Protein AF-0000000084446531 (afdb_homodimer)

Organism: NCBI:txid207340

Nearest PDB structures (foldseek):
  6nbo-assembly1_A  TM=9.753E-01  e=1.745E-54  Burkholderia multivorans ATCC 17616
  4cqd-assembly1_A  TM=9.271E-01  e=1.353E-39  Pseudomonas sp. ADP
  5akq-assembly1_B  TM=9.322E-01  e=4.421E-39  Pseudomonas sp. ADP
  4cqc-assembly1_B  TM=9.308E-01  e=4.976E-39  Pseudomonas sp. ADP
  2qt3-assembly1_A  TM=9.240E-01  e=7.532E-39  Pseudomonas sp. ADP

Radius of gyration: 27.32 Å; Cα contacts (8 Å, |Δi|>4): 2059; chains: 2; bounding box: 61×77×68 Å

InterPro domains:
  IPR011059 Metal-dependent hydrolase, composite domain superfamily [G3DSA:2.30.40.10] (5-392)
  IPR011059 Metal-dependent hydrolase, composite domain superfamily [SSF51338] (2-395)
  IPR013108 Amidohydrolase 3 [PF07969] (46-392)
  IPR032466 Metal-dependent hydrolase [SSF51556] (56-362)
  IPR052349 Metallo-dependent Hydrolases Superfamily Enzymes [PTHR32027] (8-394)

pLDDT: mean 97.22, std 3.96, range [55.78, 98.94]

Solvent-accessible surface area (backbone atoms only — not comparable to full-atom values): 38275 Å² total; per-residue (Å²): 129,61,24,51,26,33,38,33,29,23,7,60,76,49,49,71,59,19,19,39,37,25,48,68,11,16,21,64,37,73,42,43,27,86,90,49,66,64,86,58,89,93,47,54,77,44,82,40,83,57,14,24,31,39,47,27,27,22,38,48,32,30,33,42,39,57,27,37,57,90,69,64,90,74,80,52,79,46,56,92,50,71,68,37,28,43,54,42,38,62,52,42,40,62,77,66,61,54,45,15,34,61,23,22,42,46,46,50,47,48,19,35,17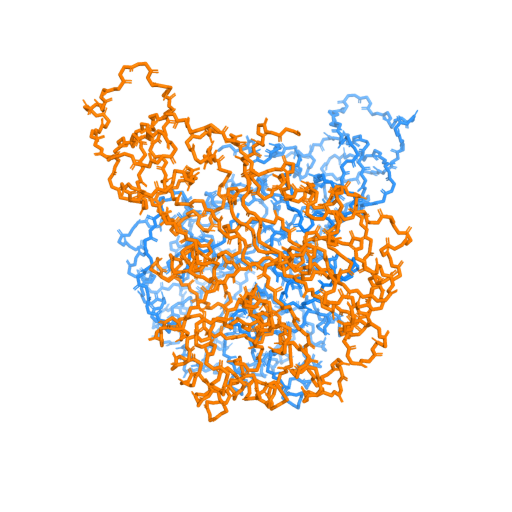,48,26,31,38,35,35,30,29,44,26,50,32,29,82,86,62,40,58,50,28,50,56,19,39,51,50,32,37,64,75,35,55,82,62,35,48,69,45,40,21,40,19,28,74,78,26,44,66,72,30,85,67,23,60,60,49,48,52,50,40,45,72,75,59,42,53,25,35,27,42,53,30,39,54,89,65,25,68,35,44,66,63,40,50,49,51,41,52,47,50,16,59,77,69,71,36,36,39,40,29,44,29,71,40,47,46,69,63,20,45,52,54,50,49,55,51,50,50,49,32,60,76,69,68,36,63,61,37,36,33,37,29,52,36,25,20,53,25,45,88,48,59,83,68,30,50,64,52,50,54,52,33,36,74,38,39,34,28,37,32,37,63,44,61,33,56,53,66,48,53,54,62,68,60,39,51,73,61,65,26,52,40,21,22,25,66,42,58,35,29,28,61,76,32,61,44,62,75,57,40,50,41,52,50,18,35,40,37,17,43,32,64,64,43,41,37,47,70,46,34,38,46,25,45,37,23,25,24,59,22,14,35,58,76,69,61,55,77,48,69,39,75,50,62,70,10,40,25,31,31,21,30,33,55,51,87,36,64,39,49,29,32,55,65,48,56,62,26,50,32,18,27,36,34,27,36,80,44,17,47,65,46,36,50,70,68,130,129,60,25,51,27,34,39,33,29,23,7,60,77,49,47,70,58,19,18,40,37,25,48,69,12,16,22,64,38,73,41,41,27,86,91,48,65,65,86,57,90,94,46,53,76,45,82,41,82,56,15,24,33,40,46,27,28,19,37,48,32,28,34,43,39,56,28,38,54,90,68,63,90,75,79,51,78,45,55,92,49,70,67,37,30,44,54,42,38,61,53,42,40,62,77,66,61,54,44,15,34,61,23,22,42,48,45,50,47,46,20,35,18,48,25,31,39,35,36,30,29,46,26,50,32,28,82,88,62,39,58,50,26,50,55,17,40,50,50,34,38,65,74,35,53,80,62,35,48,68,44,41,22,40,19,30,74,76,25,44,65,71,30,83,66,22,61,60,49,50,53,49,41,45,72,75,60,40,54,26,36,27,42,52,31,38,54,89,65,27,68,33,44,66,63,39,50,49,51,40,52,47,51,17,61,76,70,71,34,36,39,40,29,40,29,71,39,48,47,68,64,19,46,53,54,48,49,53,52,51,49,48,33,60,76,67,68,37,63,61,36,36,32,37,29,52,36,25,21,53,25,44,88,49,58,84,67,30,48,63,52,51,52,50,32,35,75,39,39,35,27,38,32,38,63,45,61,34,54,54,64,46,52,55,62,68,59,39,51,73,61,65,27,52,40,23,23,25,67,42,58,34,28,27,60,77,31,60,45,61,74,58,38,51,39,53,50,16,36,40,36,16,43,32,66,64,44,39,39,47,70,46,34,40,48,25,45,37,24,24,25,59,21,14,35,59,75,69,62,55,76,47,71,39,75,49,63,71,10,39,26,31,32,22,30,33,56,52,86,36,63,39,47,26,31,55,66,48,57,63,26,52,33,18,27,36,34,26,34,79,44,17,46,65,45,37,51,70,67,129

Sequence (800 aa):
MTHDLLLRNVRPMGGEATDVLVRDGRVAGWGGGPDAPLEAPGVPVEDGAGALLIPGFVEAHTHLDKSLWGMGWRRHQAGPRLIDKIETERRLKKEWDIDPARQSARQVVQSLRMGTTHIRTHVDVDDAVGLAGMEGVLATRAAYAGVMEIETVAFPQSGLMVRPGVAALMEEAMRMGADVVGGLDPCAIDRDPKGQLDVVFGLAERFGRPVDIHLHEPGQLGAFSLELIIERTQALGMKGRVTVSHAFCLGDPDPALVNPLLERIAALDIAIATTAPASRPVPAAATLRGLGIRLCAGSDGIRDTWGPYGNADMLERAMLIGLRNNFRRDEEVEMALDICTRGGAGVMRLEGYGIEPGCRADLVLVDGESLAEAVAARPPRRLVVKRGRVVARNGVSLRVMTHDLLLRNVRPMGGEATDVLVRDGRVAGWGGGPDAPLEAPGVPVEDGAGALLIPGFVEAHTHLDKSLWGMGWRRHQAGPRLIDKIETERRLKKEWDIDPARQSARQVVQSLRMGTTHIRTHVDVDDAVGLAGMEGVLATRAAYAGVMEIETVAFPQSGLMVRPGVAALMEEAMRMGADVVGGLDPCAIDRDPKGQLDVVFGLAERFGRPVDIHLHEPGQLGAFSLELIIERTQALGMKGRVTVSHAFCLGDPDPALVNPLLERIAALDIAIATTAPASRPVPAAATLRGLGIRLCAGSDGIRDTWGPYGNADMLERAMLIGLRNNFRRDEEVEMALDICTRGGAGVMRLEGYGIEPGCRADLVLVDGESLAEAVAARPPRRLVVKRGRVVARNGVSLRV

Foldseek 3Di:
DFAWEKEAQEAEQLHGTWIWTFDRQFTADTHDHPVGHDDDPPHHYDYLVNFYKWFFWEFQEAAQQFACQPVPADDADFDPDLLRLLVVSLVCCVVSVRQRQVSSLRLVQLLQQLRHAEYEHEFEDADSCQCRNLVNNVVSCVVCVQRHHYAYEDEHSQEDQVGPPRLVSQLVSVVVPHAEYEEEALCPRHVHLPVRVCSRVVSCVVSVHAYEYEQPDAAPSLLVSLVVVLVSLVVVVVQLRAEYEQSQNCLDPDCVSNVVSLLSCLVSLHAYEYQLDQPGGTHQLVVSVVSVRQYAYHNYYDCGNNDHHDRSNLLQSLVSSCVSNVPDDQVSSVSSSCNRAVSSCSSVVPPQTINHGPRRPFMWTHHDSRPSRCSVVVARTQFTDGSNHTQYHRSHGPPD/DFAWEKEAQEAEQLHGTWIWTFDRQFTADTHDHPVGHDDDPPHHYDYLVNFYKWFFFEFQEAAQQFACQPVPADDADFDPDLLRLLVVSLVCCVVSVRQLQVSSLRLVQLLQQLRHAEYEHEFEDADSCQCRNLVNNVVSCVVCVQRHHYAYEDEHSQEDQVGPPRLVSQLVSVVVPHAEYEEEALCPRHVHLPVRVCSRVVSCVVSVHAYEYEQPDAAPSLLVSLVVVLVSLVVVVVQQRAEYEQSQNCLDPDCVSNVVSLLSCLVSLHAYEYQLDQPGGTHQLVVSVVSVRQYAYHNYYDCGNNDHHDRSNLLQSLLSSCVSNVPDDQVSSVSSSCNRAVSSCSSVVPPQTINHGPRRPFMWTHHDSRPSRCSVVVARTQFTDGSNHTQYHRSHGPPD

Secondary structure (DSSP, 8-state):
----EEEEEEEETT-S-EEEEEETTEEEEEE-BTTBPPP-TTS-EEEEEEEEEEEPEEEEEE-GGG--TTS--------SSHHHHHHHHHHHHHHTT--HHHHHHHHHHHHHHTTEEEEEEEEE-BTTTBTHHHHHHHHHHHHTTTT-EEEEEEE-TT-STTSTTHHHHHHHHHHHT-SEEEEE-TTTTTS-HHHHHHHHHHHHHHHT--EEEEE---HHHHHHHHHHHHHHHHHTT-TT-EEEEE-GGGG-S-HHHHHHHHHHHHHTT-EEEE---TTS----HHHHHHTT--EEE--B-SSBTTBS---S-HHHHHHHHHHHTT--SHHHHHHHHHIIIIIHHHHHT-TT-SSSTTSB--EEEE-SSSHHHHHHH-PPEEEEEETTEEEEETTEES--/----EEEEEEEETT-S-EEEEEETTEEEEEE-BTTBPPP-TTS-EEEEEEEEEEEPEEEEEE-GGG--TTS--------SSHHHHHHHHHHHHHHTT--HHHHHHHHHHHHHHTTEEEEEEEEE-BTTTBTHHHHHHHHHHHHTTTT-EEEEEEE-TT-STTSTTHHHHHHHHHHHT-SEEEEE-TTTTTS-HHHHHHHHHHHHHHHT--EEEEE---HHHHHHHHHHHHHHHHHTT-TT-EEEEE-GGGG-S-HHHHHHHHHHHHHTT-EEEE---TTS----HHHHHHTT--EEE--B-SSBTTBS---S-HHHHHHHHHHHTT--SHHHHHHHHHIIIIIHHHHHT-TT-SSSTTSB--EEEE-SSSHHHHHHH-PPEEEEEETTEEEEETTEES--

Structure (mmCIF, N/CA/C/O backbone):
data_AF-0000000084446531-model_v1
#
loop_
_entity.id
_entity.type
_entity.pdbx_description
1 polymer 'Cytosine deaminase'
#
loop_
_atom_site.group_PDB
_atom_site.id
_atom_site.type_symbol
_atom_site.label_atom_id
_atom_site.label_alt_id
_atom_site.label_comp_id
_atom_site.label_asym_id
_atom_site.label_entity_id
_atom_site.label_seq_id
_atom_site.pdbx_PDB_ins_code
_atom_site.Cartn_x
_atom_site.Cartn_y
_atom_site.Cartn_z
_atom_site.occupancy
_atom_site.B_iso_or_equiv
_atom_site.auth_seq_id
_atom_site.auth_comp_id
_atom_site.auth_asym_id
_atom_site.auth_atom_id
_atom_site.pdbx_PDB_model_num
ATOM 1 N N . MET A 1 1 ? 3.455 -36.625 6.801 1 56.09 1 MET A N 1
ATOM 2 C CA . MET A 1 1 ? 2.613 -37.281 7.797 1 56.09 1 MET A CA 1
ATOM 3 C C . MET A 1 1 ? 1.415 -36.406 8.156 1 56.09 1 MET A C 1
ATOM 5 O O . MET A 1 1 ? 1.536 -35.188 8.25 1 56.09 1 MET A O 1
ATOM 9 N N . THR A 1 2 ? 0.224 -36.875 7.855 1 66.19 2 THR A N 1
ATOM 10 C CA . THR A 1 2 ? -1.039 -36.219 8.219 1 66.19 2 THR A CA 1
ATOM 11 C C . THR A 1 2 ? -1.206 -36.188 9.734 1 66.19 2 THR A C 1
ATOM 13 O O . THR A 1 2 ? -0.713 -37.062 10.445 1 66.19 2 THR A O 1
ATOM 16 N N . HIS A 1 3 ? -1.47 -34.969 10.234 1 88.5 3 HIS A N 1
ATOM 17 C CA . HIS A 1 3 ? -1.527 -34.75 11.672 1 88.5 3 HIS A CA 1
ATOM 18 C C . HIS A 1 3 ? -2.949 -34.406 12.117 1 88.5 3 HIS A C 1
ATOM 20 O O . HIS A 1 3 ? -3.781 -34 11.305 1 88.5 3 HIS A O 1
ATOM 26 N N . ASP A 1 4 ? -3.193 -34.781 13.312 1 96.69 4 ASP A N 1
ATOM 27 C CA . ASP A 1 4 ? -4.438 -34.375 13.969 1 96.69 4 ASP A CA 1
ATOM 28 C C . ASP A 1 4 ? -4.25 -33.094 14.781 1 96.69 4 ASP A C 1
ATOM 30 O O . ASP A 1 4 ? -3.174 -32.875 15.336 1 96.69 4 ASP A O 1
ATOM 34 N N . LEU A 1 5 ? -5.297 -32.281 14.789 1 97.94 5 LEU A N 1
ATOM 35 C CA . LEU A 1 5 ? -5.25 -31 15.5 1 97.94 5 LEU A CA 1
ATOM 36 C C . LEU A 1 5 ? -6.652 -30.516 15.844 1 97.94 5 LEU A C 1
ATOM 38 O O . LEU A 1 5 ? -7.566 -30.609 15.016 1 97.94 5 LEU A O 1
ATOM 42 N N . LEU A 1 6 ? -6.84 -30.141 17.047 1 97.69 6 LEU A N 1
ATOM 43 C CA . LEU A 1 6 ? -8.086 -29.5 17.438 1 97.69 6 LEU A CA 1
ATOM 44 C C . LEU A 1 6 ? -7.879 -28.016 17.672 1 97.69 6 LEU A C 1
ATOM 46 O O . LEU A 1 6 ? -7.102 -27.609 18.547 1 97.69 6 LEU A O 1
ATOM 50 N N . LEU A 1 7 ? -8.508 -27.156 16.859 1 97.88 7 LEU A N 1
ATOM 51 C CA . LEU A 1 7 ? -8.531 -25.703 17.047 1 97.88 7 LEU A CA 1
ATOM 52 C C . LEU A 1 7 ? -9.781 -25.281 17.812 1 97.88 7 LEU A C 1
ATOM 54 O O . LEU A 1 7 ? -10.898 -25.469 17.344 1 97.88 7 LEU A O 1
ATOM 58 N N . ARG A 1 8 ? -9.578 -24.656 18.953 1 97.19 8 ARG A N 1
ATOM 59 C CA . ARG A 1 8 ? -10.703 -24.234 19.781 1 97.19 8 ARG A CA 1
ATOM 60 C C . ARG A 1 8 ? -11.008 -22.75 19.594 1 97.19 8 ARG A C 1
ATOM 62 O O . ARG A 1 8 ? -10.094 -21.938 19.422 1 97.19 8 ARG A O 1
ATOM 69 N N . ASN A 1 9 ? -12.266 -22.469 19.672 1 97.25 9 ASN A N 1
ATOM 70 C CA . ASN A 1 9 ? -12.711 -21.078 19.734 1 97.25 9 ASN A CA 1
ATOM 71 C C . ASN A 1 9 ? -12.156 -20.266 18.578 1 97.25 9 ASN A C 1
ATOM 73 O O . ASN A 1 9 ? -11.5 -19.234 18.781 1 97.25 9 ASN A O 1
ATOM 77 N N . VAL A 1 10 ? -12.305 -20.734 17.375 1 98.12 10 VAL A N 1
ATOM 78 C CA . VAL A 1 10 ? -11.922 -20.031 16.156 1 98.12 10 VAL A CA 1
ATOM 79 C C . VAL A 1 10 ? -13.18 -19.641 15.375 1 98.12 10 VAL A C 1
ATOM 81 O O . VAL A 1 10 ? -14.258 -20.188 15.602 1 98.12 10 VAL A O 1
ATOM 84 N N . ARG A 1 11 ? -13.055 -18.641 14.539 1 98.5 11 ARG A N 1
ATOM 85 C CA . ARG A 1 11 ? -14.188 -18.125 13.766 1 98.5 11 ARG A CA 1
ATOM 86 C C . ARG A 1 11 ? -13.961 -18.328 12.266 1 98.5 11 ARG A C 1
ATOM 88 O O . ARG A 1 11 ? -13.383 -17.469 11.602 1 98.5 11 ARG A O 1
ATOM 95 N N . PRO A 1 12 ? -14.445 -19.469 11.719 1 98.31 12 PRO A N 1
ATOM 96 C CA . PRO A 1 12 ? -14.266 -19.734 10.289 1 98.31 12 PRO A CA 1
ATOM 97 C C . PRO A 1 12 ? -14.812 -18.609 9.406 1 98.31 12 PRO A C 1
ATOM 99 O O . PRO A 1 12 ? -16.016 -18.312 9.445 1 98.31 12 PRO A O 1
ATOM 102 N N . MET A 1 13 ? -13.938 -17.969 8.68 1 98.19 13 MET A N 1
ATOM 103 C CA . MET A 1 13 ? -14.25 -16.875 7.75 1 98.19 13 MET A CA 1
ATOM 104 C C . MET A 1 13 ? -15.047 -15.781 8.445 1 98.19 13 MET A C 1
ATOM 106 O O . MET A 1 13 ? -15.922 -15.164 7.836 1 98.19 13 MET A O 1
ATOM 110 N N . GLY A 1 14 ? -14.812 -15.609 9.695 1 97.5 14 GLY A N 1
ATOM 111 C CA . GLY A 1 14 ? -15.422 -14.523 10.445 1 97.5 14 GLY A CA 1
ATOM 112 C C . GLY A 1 14 ? -16.797 -14.867 10.984 1 97.5 14 GLY A C 1
ATOM 113 O O . GLY A 1 14 ? -17.516 -13.992 11.469 1 97.5 14 GLY A O 1
ATOM 114 N N . GLY A 1 15 ? -17.219 -16.094 10.852 1 96.62 15 GLY A N 1
ATOM 115 C CA . GLY A 1 15 ? -18.5 -16.547 11.391 1 96.62 15 GLY A CA 1
ATOM 116 C C . GLY A 1 15 ? -18.469 -16.734 12.898 1 96.62 15 GLY A C 1
ATOM 117 O O . GLY A 1 15 ? -17.625 -16.172 13.586 1 96.62 15 GLY A O 1
ATOM 118 N N . GLU A 1 16 ? -19.422 -17.469 13.422 1 96.06 16 GLU A N 1
ATOM 119 C CA . GLU A 1 16 ? -19.531 -17.719 14.852 1 96.06 16 GLU A CA 1
ATOM 120 C C . GLU A 1 16 ? -18.375 -18.562 15.367 1 96.06 16 GLU A C 1
ATOM 122 O O . GLU A 1 16 ? -17.859 -19.422 14.648 1 96.06 16 GLU A O 1
ATOM 127 N N . ALA A 1 17 ? -18.016 -18.297 16.594 1 97.31 17 ALA A N 1
ATOM 128 C CA . ALA A 1 17 ? -16.938 -19.062 17.234 1 97.31 17 ALA A CA 1
ATOM 129 C C . ALA A 1 17 ? -17.297 -20.547 17.312 1 97.31 17 ALA A C 1
ATOM 131 O O . ALA A 1 17 ? -18.438 -20.891 17.641 1 97.31 17 ALA A O 1
ATOM 132 N N . THR A 1 18 ? -16.375 -21.391 16.938 1 97.5 18 THR A N 1
ATOM 133 C CA . THR A 1 18 ? -16.547 -22.844 16.969 1 97.5 18 THR A CA 1
ATOM 134 C C . THR A 1 18 ? -15.203 -23.547 17.141 1 97.5 18 THR A C 1
ATOM 136 O O . THR A 1 18 ? -14.164 -22.906 17.234 1 97.5 18 THR A O 1
ATOM 139 N N . ASP A 1 19 ? -15.234 -24.797 17.344 1 97.88 19 ASP A N 1
ATOM 140 C CA . ASP A 1 19 ? -14.047 -25.641 17.297 1 97.88 19 ASP A CA 1
ATOM 141 C C . ASP A 1 19 ? -13.906 -26.328 15.945 1 97.88 19 ASP A C 1
ATOM 143 O O . ASP A 1 19 ? -14.914 -26.625 15.289 1 97.88 19 ASP A O 1
ATOM 147 N N . VAL A 1 20 ? -12.711 -26.5 15.508 1 98.12 20 VAL A N 1
ATOM 148 C CA . VAL A 1 20 ? -12.43 -27.188 14.25 1 98.12 20 VAL A CA 1
ATOM 149 C C . VAL A 1 20 ? -11.523 -28.375 14.5 1 98.12 20 VAL A C 1
ATOM 151 O O . VAL A 1 20 ? -10.414 -28.219 15.016 1 98.12 20 VAL A O 1
ATOM 154 N N . LEU A 1 21 ? -11.984 -29.562 14.117 1 97.88 21 LEU A N 1
ATOM 155 C CA . LEU A 1 21 ? -11.211 -30.797 14.266 1 97.88 21 LEU A CA 1
ATOM 156 C C . LEU A 1 21 ? -10.531 -31.172 12.945 1 97.88 21 LEU A C 1
ATOM 158 O O . LEU A 1 21 ? -11.18 -31.203 11.898 1 97.88 21 LEU A O 1
ATOM 162 N N . VAL A 1 22 ? -9.273 -31.344 12.984 1 98.25 22 VAL A N 1
ATOM 163 C CA . VAL A 1 22 ? -8.477 -31.828 11.867 1 98.25 22 VAL A CA 1
ATOM 164 C C . VAL A 1 22 ? -8.086 -33.281 12.117 1 98.25 22 VAL A C 1
ATOM 166 O O . VAL A 1 22 ? -7.598 -33.625 13.195 1 98.25 22 VAL A O 1
ATOM 169 N N . ARG A 1 23 ? -8.344 -34.156 11.156 1 97.44 23 ARG A N 1
ATOM 170 C CA . ARG A 1 23 ? -7.918 -35.531 11.172 1 97.44 23 ARG A CA 1
ATOM 171 C C . ARG A 1 23 ? -7.168 -35.906 9.898 1 97.44 23 ARG A C 1
ATOM 173 O O . ARG A 1 23 ? -7.641 -35.625 8.789 1 97.44 23 ARG A O 1
ATOM 180 N N . ASP A 1 24 ? -6.035 -36.531 10.094 1 96.81 24 ASP A N 1
ATOM 181 C CA . ASP A 1 24 ? -5.223 -37 8.977 1 96.81 24 ASP A CA 1
ATOM 182 C C . ASP A 1 24 ? -4.973 -35.875 7.973 1 96.81 24 ASP A C 1
ATOM 184 O O . ASP A 1 24 ? -5.156 -36.062 6.766 1 96.81 24 ASP A O 1
ATOM 188 N N . GLY A 1 25 ? -4.758 -34.688 8.484 1 97.19 25 GLY A N 1
ATOM 189 C CA . GLY A 1 25 ? -4.363 -33.562 7.664 1 97.19 25 GLY A CA 1
ATOM 190 C C . GLY A 1 25 ? -5.531 -32.875 6.961 1 97.19 25 GLY A C 1
ATOM 191 O O . GLY A 1 25 ? -5.336 -32.031 6.105 1 97.19 25 GLY A O 1
ATOM 192 N N . ARG A 1 26 ? -6.762 -33.281 7.297 1 98 26 ARG A N 1
ATOM 193 C CA . ARG A 1 26 ? -7.957 -32.719 6.676 1 98 26 ARG A CA 1
ATOM 194 C C . ARG A 1 26 ? -8.93 -32.188 7.73 1 98 26 ARG A C 1
ATOM 196 O O . ARG A 1 26 ? -8.953 -32.688 8.859 1 98 26 ARG A O 1
ATOM 203 N N . VAL A 1 27 ? -9.68 -31.188 7.336 1 98.25 27 VAL A N 1
ATOM 204 C CA . VAL A 1 27 ? -10.742 -30.719 8.219 1 98.25 27 VAL A CA 1
ATOM 205 C C . VAL A 1 27 ? -11.805 -31.797 8.367 1 98.25 27 VAL A C 1
ATOM 207 O O . VAL A 1 27 ? -12.492 -32.125 7.398 1 98.25 27 VAL A O 1
ATOM 210 N N . ALA A 1 28 ? -11.906 -32.281 9.523 1 97.56 28 ALA A N 1
ATOM 211 C CA . ALA A 1 28 ? -12.867 -33.344 9.773 1 97.56 28 ALA A CA 1
ATOM 212 C C . ALA A 1 28 ? -14.266 -32.781 10.016 1 97.56 28 ALA A C 1
ATOM 214 O O . ALA A 1 28 ? -15.266 -33.375 9.594 1 97.56 28 ALA A O 1
ATOM 215 N N . GLY A 1 29 ? -14.289 -31.641 10.781 1 96.19 29 GLY A N 1
ATOM 216 C CA . GLY A 1 29 ? -15.578 -31.016 11.062 1 96.19 29 GLY A CA 1
ATOM 217 C C . GLY A 1 29 ? -15.477 -29.844 12.016 1 96.19 29 GLY A C 1
ATOM 218 O O . GLY A 1 29 ? -14.422 -29.609 12.602 1 96.19 29 GLY A O 1
ATOM 219 N N . TRP A 1 30 ? -16.594 -29.125 12.023 1 94.94 30 TRP A N 1
ATOM 220 C CA . TRP A 1 30 ? -16.766 -28.031 12.961 1 94.94 30 TRP A CA 1
ATOM 221 C C . TRP A 1 30 ? -17.781 -28.375 14.047 1 94.94 30 TRP A C 1
ATOM 223 O O . TRP A 1 30 ? -18.719 -29.141 13.805 1 94.94 30 TRP A O 1
ATOM 233 N N . GLY A 1 31 ? -17.609 -27.891 15.125 1 93 31 GLY A N 1
ATOM 234 C CA . GLY A 1 31 ? -18.594 -28.078 16.172 1 93 31 GLY A CA 1
ATOM 235 C C . GLY A 1 31 ? -18.125 -27.609 17.531 1 93 31 GLY A C 1
ATOM 236 O O . GLY A 1 31 ? -16.938 -27.328 17.719 1 93 31 GLY A O 1
ATOM 237 N N . GLY A 1 32 ? -19.078 -27.578 18.297 1 85.38 32 GLY A N 1
ATOM 238 C CA . GLY A 1 32 ? -18.766 -27.094 19.625 1 85.38 32 GLY A CA 1
ATOM 239 C C . GLY A 1 32 ? -18.609 -25.594 19.703 1 85.38 32 GLY A C 1
ATOM 240 O O . GLY A 1 32 ? -18.719 -24.906 18.688 1 85.38 32 GLY A O 1
ATOM 241 N N . GLY A 1 33 ? -18.609 -25.031 20.875 1 82.38 33 GLY A N 1
ATOM 242 C CA . GLY A 1 33 ? -18.406 -23.609 21.125 1 82.38 33 GLY A CA 1
ATOM 243 C C . GLY A 1 33 ? -17.703 -23.328 22.438 1 82.38 33 GLY A C 1
ATOM 244 O O . GLY A 1 33 ? -17.297 -24.266 23.141 1 82.38 33 GLY A O 1
ATOM 245 N N . PRO A 1 34 ? -17.469 -22.094 22.672 1 78.06 34 PRO A N 1
ATOM 246 C CA . PRO A 1 34 ? -16.75 -21.703 23.891 1 78.06 34 PRO A CA 1
ATOM 247 C C . PRO A 1 34 ? -17.359 -22.312 25.156 1 78.06 34 PRO A C 1
ATOM 249 O O . PRO A 1 34 ? -16.625 -22.703 26.062 1 78.06 34 PRO A O 1
ATOM 252 N N . ASP A 1 35 ? -18.578 -22.562 25.156 1 83.06 35 ASP A N 1
ATOM 253 C CA . ASP A 1 35 ? -19.25 -23.047 26.359 1 83.06 35 ASP A CA 1
ATOM 254 C C . ASP A 1 35 ? -19.422 -24.562 26.312 1 83.06 35 ASP A C 1
ATOM 256 O O . ASP A 1 35 ? -19.719 -25.188 27.344 1 83.06 35 ASP A O 1
ATOM 260 N N . ALA A 1 36 ? -19.266 -25.219 25.125 1 87.31 36 ALA A N 1
ATOM 261 C CA . ALA A 1 36 ? -19.375 -26.656 24.938 1 87.31 36 ALA A CA 1
ATOM 262 C C . ALA A 1 36 ? -18.344 -27.156 23.938 1 87.31 36 ALA A C 1
ATOM 264 O O . ALA A 1 36 ? -18.672 -27.469 22.781 1 87.31 36 ALA A O 1
ATOM 265 N N . PRO A 1 37 ? -17.188 -27.219 24.422 1 86 37 PRO A N 1
ATOM 266 C CA . PRO A 1 37 ? -16.094 -27.562 23.5 1 86 37 PRO A CA 1
ATOM 267 C C . PRO A 1 37 ? -16.203 -28.984 22.969 1 86 37 PRO A C 1
ATOM 269 O O . PRO A 1 37 ? -16.703 -29.875 23.656 1 86 37 PRO A O 1
ATOM 272 N N . LEU A 1 38 ? -15.836 -29.109 21.672 1 90.5 38 LEU A N 1
ATOM 273 C CA . LEU A 1 38 ? -15.719 -30.422 21.062 1 90.5 38 LEU A CA 1
ATOM 274 C C . LEU A 1 38 ? -14.695 -31.281 21.812 1 90.5 38 LEU A C 1
ATOM 276 O O . LEU A 1 38 ? -13.648 -30.781 22.219 1 90.5 38 LEU A O 1
ATOM 280 N N . GLU A 1 39 ? -14.992 -32.5 22.031 1 89.44 39 GLU A N 1
ATOM 281 C CA . GLU A 1 39 ? -14.07 -33.438 22.688 1 89.44 39 GLU A CA 1
ATOM 282 C C . GLU A 1 39 ? -13.352 -34.312 21.672 1 89.44 39 GLU A C 1
ATOM 284 O O . GLU A 1 39 ? -13.984 -34.906 20.812 1 89.44 39 GLU A O 1
ATOM 289 N N . ALA A 1 40 ? -12.102 -34.281 21.703 1 90.69 40 ALA A N 1
ATOM 290 C CA . ALA A 1 40 ? -11.25 -35.156 20.891 1 90.69 40 ALA A CA 1
ATOM 291 C C . ALA A 1 40 ? -10.055 -35.625 21.703 1 90.69 40 ALA A C 1
ATOM 293 O O . ALA A 1 40 ? -8.938 -35.156 21.531 1 90.69 40 ALA A O 1
ATOM 294 N N . PRO A 1 41 ? -10.242 -36.719 22.469 1 92.62 41 PRO A N 1
ATOM 295 C CA . PRO A 1 41 ? -9.156 -37.188 23.344 1 92.62 41 PRO A CA 1
ATOM 296 C C . PRO A 1 41 ? -7.902 -37.562 22.578 1 92.62 41 PRO A C 1
ATOM 298 O O . PRO A 1 41 ? -7.992 -38.219 21.516 1 92.62 41 PRO A O 1
ATOM 301 N N . GLY A 1 42 ? -6.797 -37.188 23.047 1 93.62 42 GLY A N 1
ATOM 302 C CA . GLY A 1 42 ? -5.512 -37.562 22.484 1 93.62 42 GLY A CA 1
ATOM 303 C C . GLY A 1 42 ? -5.074 -36.656 21.344 1 93.62 42 GLY A C 1
ATOM 304 O O . GLY A 1 42 ? -3.947 -36.75 20.859 1 93.62 42 GLY A O 1
ATOM 305 N N . VAL A 1 43 ? -5.965 -35.781 20.922 1 95.62 43 VAL A N 1
ATOM 306 C CA . VAL A 1 43 ? -5.641 -34.875 19.828 1 95.62 43 VAL A CA 1
ATOM 307 C C . VAL A 1 43 ? -5.031 -33.594 20.391 1 95.62 43 VAL A C 1
ATOM 309 O O . VAL A 1 43 ? -5.559 -33 21.344 1 95.62 43 VAL A O 1
ATOM 312 N N . PRO A 1 44 ? -3.74 -33.125 19.859 1 96.38 44 PRO A N 1
ATOM 313 C CA . PRO A 1 44 ? -3.197 -31.828 20.266 1 96.38 44 PRO A CA 1
ATOM 314 C C . PRO A 1 44 ? -4.199 -30.688 20.109 1 96.38 44 PRO A C 1
ATOM 316 O O . PRO A 1 44 ? -4.957 -30.656 19.141 1 96.38 44 PRO A O 1
ATOM 319 N N . VAL A 1 45 ? -4.184 -29.75 21.141 1 96.06 45 VAL A N 1
ATOM 320 C CA . VAL A 1 45 ? -5.184 -28.688 21.156 1 96.06 45 VAL A CA 1
ATOM 321 C C . VAL A 1 45 ? -4.492 -27.328 21.062 1 96.06 45 VAL A C 1
ATOM 323 O O . VAL A 1 45 ? -3.463 -27.109 21.703 1 96.06 45 VAL A O 1
ATOM 326 N N . GLU A 1 46 ? -4.984 -26.5 20.172 1 96.5 46 GLU A N 1
ATOM 327 C CA . GLU A 1 46 ? -4.609 -25.094 20.078 1 96.5 46 GLU A CA 1
ATOM 328 C C . GLU A 1 46 ? -5.797 -24.172 20.391 1 96.5 46 GLU A C 1
ATOM 330 O O . GLU A 1 46 ? -6.891 -24.375 19.859 1 96.5 46 GLU A O 1
ATOM 335 N N . ASP A 1 47 ? -5.602 -23.219 21.281 1 95.94 47 ASP A N 1
ATOM 336 C CA . ASP A 1 47 ? -6.633 -22.234 21.578 1 95.94 47 ASP A CA 1
ATOM 337 C C . ASP A 1 47 ? -6.566 -21.047 20.609 1 95.94 47 ASP A C 1
ATOM 339 O O . ASP A 1 47 ? -5.59 -20.297 20.594 1 95.94 47 ASP A O 1
ATOM 343 N N . GLY A 1 48 ? -7.633 -20.922 19.844 1 96.69 48 GLY A N 1
ATOM 344 C CA . GLY A 1 48 ? -7.676 -19.859 18.844 1 96.69 48 GLY A CA 1
ATOM 345 C C . GLY A 1 48 ? -8.023 -18.5 19.438 1 96.69 48 GLY A C 1
ATOM 346 O O . GLY A 1 48 ? -7.797 -17.469 18.812 1 96.69 48 GLY A O 1
ATOM 347 N N . ALA A 1 49 ? -8.617 -18.516 20.625 1 96.44 49 ALA A N 1
ATOM 348 C CA . ALA A 1 49 ? -8.945 -17.297 21.359 1 96.44 49 ALA A CA 1
ATOM 349 C C . ALA A 1 49 ? -9.828 -16.375 20.516 1 96.44 49 ALA A C 1
ATOM 351 O O . ALA A 1 49 ? -9.641 -15.156 20.516 1 96.44 49 ALA A O 1
ATOM 352 N N . GLY A 1 50 ? -10.688 -16.953 19.75 1 97.31 50 GLY A N 1
ATOM 353 C CA . GLY A 1 50 ? -11.648 -16.172 18.984 1 97.31 50 GLY A CA 1
ATOM 354 C C . GLY A 1 50 ? -11.094 -15.648 17.672 1 97.31 50 GLY A C 1
ATOM 355 O O . GLY A 1 50 ? -11.688 -14.773 17.047 1 97.31 50 GLY A O 1
ATOM 356 N N . ALA A 1 51 ? -9.977 -16.141 17.188 1 98.5 51 ALA A N 1
ATOM 357 C CA . ALA A 1 51 ? -9.336 -15.656 15.969 1 98.5 51 ALA A CA 1
ATOM 358 C C . ALA A 1 51 ? -10.133 -16.062 14.734 1 98.5 51 ALA A C 1
ATOM 360 O O . ALA A 1 51 ? -10.898 -17.031 14.781 1 98.5 51 ALA A O 1
ATOM 361 N N . LEU A 1 52 ? -9.977 -15.242 13.703 1 98.81 52 LEU A N 1
ATOM 362 C CA . LEU A 1 52 ? -10.469 -15.633 12.391 1 98.81 52 LEU A CA 1
ATOM 363 C C . LEU A 1 52 ? -9.727 -16.859 11.867 1 98.81 52 LEU A C 1
ATOM 365 O O . LEU A 1 52 ? -8.508 -16.953 12.023 1 98.81 52 LEU A O 1
ATOM 369 N N . LEU A 1 53 ? -10.445 -17.812 11.344 1 98.81 53 LEU A N 1
ATOM 370 C CA . LEU A 1 53 ? -9.859 -18.938 10.633 1 98.81 53 LEU A CA 1
ATOM 371 C C . LEU A 1 53 ? -10.055 -18.812 9.125 1 98.81 53 LEU A C 1
ATOM 373 O O . LEU A 1 53 ? -11.195 -18.75 8.648 1 98.81 53 LEU A O 1
ATOM 377 N N . ILE A 1 54 ? -9 -18.688 8.414 1 98.81 54 ILE A N 1
ATOM 378 C CA . ILE A 1 54 ? -8.977 -18.469 6.969 1 98.81 54 ILE A CA 1
ATOM 379 C C . ILE A 1 54 ? -8.102 -19.547 6.309 1 98.81 54 ILE A C 1
ATOM 381 O O . ILE A 1 54 ? -7.191 -20.078 6.934 1 98.81 54 ILE A O 1
ATOM 385 N N . PRO A 1 55 ? -8.523 -20.047 5.105 1 98.81 55 PRO A N 1
ATOM 386 C CA . PRO A 1 55 ? -7.594 -20.953 4.43 1 98.81 55 PRO A CA 1
ATOM 387 C C . PRO A 1 55 ? -6.223 -20.328 4.191 1 98.81 55 PRO A C 1
ATOM 389 O O . PRO A 1 55 ? -6.098 -19.109 4.129 1 98.81 55 PRO A O 1
ATOM 392 N N . GLY A 1 56 ? -5.18 -21.203 4.148 1 98.88 56 GLY A N 1
ATOM 393 C CA . GLY A 1 56 ? -3.85 -20.672 3.863 1 98.88 56 GLY A CA 1
ATOM 394 C C . GLY A 1 56 ? -3.807 -19.781 2.641 1 98.88 56 GLY A C 1
ATOM 395 O O . GLY A 1 56 ? -4.48 -20.047 1.644 1 98.88 56 GLY A O 1
ATOM 396 N N . PHE A 1 57 ? -3.039 -18.688 2.701 1 98.94 57 PHE A N 1
ATOM 397 C CA . PHE A 1 57 ? -2.941 -17.766 1.572 1 98.94 57 PHE A CA 1
ATOM 398 C C . PHE A 1 57 ? -2.234 -18.438 0.396 1 98.94 57 PHE A C 1
ATOM 400 O O . PHE A 1 57 ? -1.45 -19.375 0.582 1 98.94 57 PHE A O 1
ATOM 407 N N . VAL A 1 58 ? -2.559 -17.984 -0.776 1 98.94 58 VAL A N 1
ATOM 408 C CA . VAL A 1 58 ? -1.938 -18.484 -1.995 1 98.94 58 VAL A CA 1
ATOM 409 C C . VAL A 1 58 ? -1.182 -17.359 -2.697 1 98.94 58 VAL A C 1
ATOM 411 O O . VAL A 1 58 ? -1.784 -16.375 -3.129 1 98.94 58 VAL A O 1
ATOM 414 N N . GLU A 1 59 ? 0.133 -17.469 -2.713 1 98.88 59 GLU A N 1
ATOM 415 C CA . GLU A 1 59 ? 0.986 -16.625 -3.533 1 98.88 59 GLU A CA 1
ATOM 416 C C . GLU A 1 59 ? 1.078 -17.141 -4.965 1 98.88 59 GLU A C 1
ATOM 418 O O . GLU A 1 59 ? 2.006 -17.891 -5.301 1 98.88 59 GLU A O 1
ATOM 423 N N . ALA A 1 60 ? 0.211 -16.578 -5.836 1 98.94 60 ALA A N 1
ATOM 424 C CA . ALA A 1 60 ? 0.009 -17.234 -7.129 1 98.94 60 ALA A CA 1
ATOM 425 C C . ALA A 1 60 ? 0.905 -16.625 -8.195 1 98.94 60 ALA A C 1
ATOM 427 O O . ALA A 1 60 ? 0.844 -17.016 -9.367 1 98.94 60 ALA A O 1
ATOM 428 N N . HIS A 1 61 ? 1.721 -15.664 -7.84 1 98.88 61 HIS A N 1
ATOM 429 C CA . HIS A 1 61 ? 2.615 -15.016 -8.789 1 98.88 61 HIS A CA 1
ATOM 430 C C . HIS A 1 61 ? 3.811 -14.391 -8.078 1 98.88 61 HIS A C 1
ATOM 432 O O . HIS A 1 61 ? 3.721 -13.266 -7.578 1 98.88 61 HIS A O 1
ATOM 438 N N . THR A 1 62 ? 4.914 -15.062 -8.047 1 98.81 62 THR A N 1
ATOM 439 C CA . THR A 1 62 ? 6.141 -14.523 -7.473 1 98.81 62 THR A CA 1
ATOM 440 C C . THR A 1 62 ? 7.367 -15.086 -8.188 1 98.81 62 THR A C 1
ATOM 442 O O . THR A 1 62 ? 7.238 -15.875 -9.117 1 98.81 62 THR A O 1
ATOM 445 N N . HIS A 1 63 ? 8.531 -14.625 -7.898 1 98.81 63 HIS A N 1
ATOM 446 C CA . HIS A 1 63 ? 9.812 -15.055 -8.453 1 98.81 63 HIS A CA 1
ATOM 447 C C . HIS A 1 63 ? 10.781 -15.461 -7.348 1 98.81 63 HIS A C 1
ATOM 449 O O . HIS A 1 63 ? 11.562 -14.633 -6.875 1 98.81 63 HIS A O 1
ATOM 455 N N . LEU A 1 64 ? 10.812 -16.703 -6.992 1 98.69 64 LEU A N 1
ATOM 456 C CA . LEU A 1 64 ? 11.547 -17.188 -5.836 1 98.69 64 LEU A CA 1
ATOM 457 C C . LEU A 1 64 ? 13.055 -17.156 -6.098 1 98.69 64 LEU A C 1
ATOM 459 O O . LEU A 1 64 ? 13.852 -17.047 -5.164 1 98.69 64 LEU A O 1
ATOM 463 N N . ASP A 1 65 ? 13.43 -17.234 -7.395 1 98.25 65 ASP A N 1
ATOM 464 C CA . ASP A 1 65 ? 14.828 -17.469 -7.727 1 98.25 65 ASP A CA 1
ATOM 465 C C . ASP A 1 65 ? 15.609 -16.156 -7.797 1 98.25 65 ASP A C 1
ATOM 467 O O . ASP A 1 65 ? 16.828 -16.156 -7.965 1 98.25 65 ASP A O 1
ATOM 471 N N . LYS A 1 66 ? 14.914 -15.031 -7.574 1 96 66 LYS A N 1
ATOM 472 C CA . LYS A 1 66 ? 15.672 -13.805 -7.812 1 96 66 LYS A CA 1
ATOM 473 C C . LYS A 1 66 ? 15.414 -12.773 -6.715 1 96 66 LYS A C 1
ATOM 475 O O . LYS A 1 66 ? 15.734 -11.594 -6.875 1 96 66 LYS A O 1
ATOM 480 N N . SER A 1 67 ? 14.812 -13.172 -5.625 1 97.62 67 SER A N 1
ATOM 481 C CA . SER A 1 67 ? 14.641 -12.312 -4.461 1 97.62 67 SER A CA 1
ATOM 482 C C . SER A 1 67 ? 15.977 -12 -3.799 1 97.62 67 SER A C 1
ATOM 484 O O . SER A 1 67 ? 16.906 -12.812 -3.861 1 97.62 67 SER A O 1
ATOM 486 N N . LEU A 1 68 ? 16.094 -10.898 -3.162 1 98.19 68 LEU A N 1
ATOM 487 C CA . LEU A 1 68 ? 17.281 -10.531 -2.387 1 98.19 68 LEU A CA 1
ATOM 488 C C . LEU A 1 68 ? 17.031 -10.719 -0.895 1 98.19 68 LEU A C 1
ATOM 490 O O . LEU A 1 68 ? 17.797 -10.234 -0.066 1 98.19 68 LEU A O 1
ATOM 494 N N . TRP A 1 69 ? 15.945 -11.367 -0.565 1 97.69 69 TRP A N 1
ATOM 495 C CA . TRP A 1 69 ? 15.57 -11.555 0.833 1 97.69 69 TRP A CA 1
ATOM 496 C C . TRP A 1 69 ? 16.703 -12.211 1.618 1 97.69 69 TRP A C 1
ATOM 498 O O . TRP A 1 69 ? 17.203 -13.266 1.225 1 97.69 69 TRP A O 1
ATOM 508 N N . GLY A 1 70 ? 17.172 -11.586 2.68 1 97 70 GLY A N 1
ATOM 509 C CA . GLY A 1 70 ? 18.219 -12.125 3.531 1 97 70 GLY A CA 1
ATOM 510 C C . GLY A 1 70 ? 19.609 -11.758 3.068 1 97 70 GLY A C 1
ATOM 511 O O . GLY A 1 70 ? 20.609 -12.156 3.686 1 97 70 GLY A O 1
ATOM 512 N N . MET A 1 71 ? 19.781 -10.969 2 1 97.81 71 MET A N 1
ATOM 513 C CA . MET A 1 71 ? 21.094 -10.648 1.455 1 97.81 71 MET A CA 1
ATOM 514 C C . MET A 1 71 ? 21.531 -9.25 1.867 1 97.81 71 MET A C 1
ATOM 516 O O . MET A 1 71 ? 22.5 -8.711 1.33 1 97.81 71 MET A O 1
ATOM 520 N N . GLY A 1 72 ? 20.875 -8.688 2.877 1 97.12 72 GLY A N 1
ATOM 521 C CA . GLY A 1 72 ? 21.125 -7.285 3.166 1 97.12 72 GLY A CA 1
ATOM 522 C C . GLY A 1 72 ? 20.5 -6.348 2.148 1 97.12 72 GLY A C 1
ATOM 523 O O . GLY A 1 72 ? 19.953 -6.797 1.132 1 97.12 72 GLY A O 1
ATOM 524 N N . TRP A 1 73 ? 20.484 -5.074 2.449 1 97.31 73 TRP A N 1
ATOM 525 C CA . TRP A 1 73 ? 19.891 -4.094 1.535 1 97.31 73 TRP A CA 1
ATOM 526 C C . TRP A 1 73 ? 20.828 -3.816 0.366 1 97.31 73 TRP A C 1
ATOM 528 O O . TRP A 1 73 ? 22.031 -3.615 0.56 1 97.31 73 TRP A O 1
ATOM 538 N N . ARG A 1 74 ? 20.281 -3.871 -0.822 1 96.88 74 ARG A N 1
ATOM 539 C CA . ARG A 1 74 ? 21.031 -3.607 -2.051 1 96.88 74 ARG A CA 1
ATOM 540 C C . ARG A 1 74 ? 20.375 -2.48 -2.85 1 96.88 74 ARG A C 1
ATOM 542 O O . ARG A 1 74 ? 19.172 -2.496 -3.088 1 96.88 74 ARG A O 1
ATOM 549 N N . ARG A 1 75 ? 21.219 -1.589 -3.291 1 96.38 75 ARG A N 1
ATOM 550 C CA . ARG A 1 75 ? 20.703 -0.426 -4.012 1 96.38 75 ARG A CA 1
ATOM 551 C C . ARG A 1 75 ? 20.234 -0.81 -5.41 1 96.38 75 ARG A C 1
ATOM 553 O O . ARG A 1 75 ? 20.859 -1.637 -6.074 1 96.38 75 ARG A O 1
ATOM 560 N N . HIS A 1 76 ? 19.172 -0.213 -5.805 1 97.44 76 HIS A N 1
ATOM 561 C CA . HIS A 1 76 ? 18.656 -0.402 -7.156 1 97.44 76 HIS A CA 1
ATOM 562 C C . HIS A 1 76 ? 19.625 0.16 -8.195 1 97.44 76 HIS A C 1
ATOM 564 O O . HIS A 1 76 ? 20.125 1.28 -8.047 1 97.44 76 HIS A O 1
ATOM 570 N N . GLN A 1 77 ? 19.844 -0.591 -9.273 1 97.69 77 GLN A N 1
ATOM 571 C CA . GLN A 1 77 ? 20.844 -0.164 -10.242 1 97.69 77 GLN A CA 1
ATOM 572 C C . GLN A 1 77 ? 20.25 -0.072 -11.641 1 97.69 77 GLN A C 1
ATOM 574 O O . GLN A 1 77 ? 20.891 0.456 -12.555 1 97.69 77 GLN A O 1
ATOM 579 N N . ALA A 1 78 ? 18.984 -0.508 -11.844 1 96.5 78 ALA A N 1
ATOM 580 C CA . ALA A 1 78 ? 18.422 -0.647 -13.188 1 96.5 78 ALA A CA 1
ATOM 581 C C . ALA A 1 78 ? 17.797 0.659 -13.656 1 96.5 78 ALA A C 1
ATOM 583 O O . ALA A 1 78 ? 17.344 1.463 -12.844 1 96.5 78 ALA A O 1
ATOM 584 N N . GLY A 1 79 ? 17.812 0.863 -14.992 1 94.06 79 GLY A N 1
ATOM 585 C CA . GLY A 1 79 ? 17.047 1.938 -15.602 1 94.06 79 GLY A CA 1
ATOM 586 C C . GLY A 1 79 ? 15.547 1.688 -15.594 1 94.06 79 GLY A C 1
ATOM 587 O O . GLY A 1 79 ? 15.086 0.646 -15.117 1 94.06 79 GLY A O 1
ATOM 588 N N . PRO A 1 80 ? 14.758 2.592 -16.109 1 91.19 80 PRO A N 1
ATOM 589 C CA . PRO A 1 80 ? 13.297 2.539 -15.977 1 91.19 80 PRO A CA 1
ATOM 590 C C . PRO A 1 80 ? 12.648 1.562 -16.953 1 91.19 80 PRO A C 1
ATOM 592 O O . PRO A 1 80 ? 11.547 1.071 -16.703 1 91.19 80 PRO A O 1
ATOM 595 N N . ARG A 1 81 ? 13.375 1.309 -18.125 1 93.06 81 ARG A N 1
ATOM 596 C CA . ARG A 1 81 ? 12.773 0.427 -19.125 1 93.06 81 ARG A CA 1
ATOM 597 C C . ARG A 1 81 ? 12.883 -1.033 -18.688 1 93.06 81 ARG A C 1
ATOM 599 O O . ARG A 1 81 ? 13.812 -1.413 -17.984 1 93.06 81 ARG A O 1
ATOM 606 N N . LEU A 1 82 ? 11.828 -1.898 -19.125 1 93.5 82 LEU A N 1
ATOM 607 C CA . LEU A 1 82 ? 11.828 -3.318 -18.781 1 93.5 82 LEU A CA 1
ATOM 608 C C . LEU A 1 82 ? 13.141 -3.979 -19.188 1 93.5 82 LEU A C 1
ATOM 610 O O . LEU A 1 82 ? 13.711 -4.754 -18.422 1 93.5 82 LEU A O 1
ATOM 614 N N . ILE A 1 83 ? 13.625 -3.676 -20.359 1 93.69 83 ILE A N 1
ATOM 615 C CA . ILE A 1 83 ? 14.844 -4.285 -20.859 1 93.69 83 ILE A CA 1
ATOM 616 C C . ILE A 1 83 ? 16.031 -3.881 -19.984 1 93.69 83 ILE A C 1
ATOM 618 O O . ILE A 1 83 ? 16.953 -4.668 -19.781 1 93.69 83 ILE A O 1
ATOM 622 N N . ASP A 1 84 ? 16.031 -2.648 -19.406 1 95.94 84 ASP A N 1
ATOM 623 C CA . ASP A 1 84 ? 17.062 -2.215 -18.484 1 95.94 84 ASP A CA 1
ATOM 624 C C . ASP A 1 84 ? 17.062 -3.082 -17.219 1 95.94 84 ASP A C 1
ATOM 626 O O . ASP A 1 84 ? 18.125 -3.471 -16.734 1 95.94 84 ASP A O 1
ATOM 630 N N . LYS A 1 85 ? 15.898 -3.402 -16.719 1 96.88 85 LYS A N 1
ATOM 631 C CA . LYS A 1 85 ? 15.758 -4.234 -15.523 1 96.88 85 LYS A CA 1
ATOM 632 C C . LYS A 1 85 ? 16.219 -5.664 -15.797 1 96.88 85 LYS A C 1
ATOM 634 O O . LYS A 1 85 ? 16.922 -6.262 -14.969 1 96.88 85 LYS A O 1
ATOM 639 N N . ILE A 1 86 ? 15.891 -6.164 -16.938 1 96.81 86 ILE A N 1
ATOM 640 C CA . ILE A 1 86 ? 16.266 -7.52 -17.312 1 96.81 86 ILE A CA 1
ATOM 641 C C . ILE A 1 86 ? 17.781 -7.633 -17.422 1 96.81 86 ILE A C 1
ATOM 643 O O . ILE A 1 86 ? 18.391 -8.516 -16.797 1 96.81 86 ILE A O 1
ATOM 647 N N . GLU A 1 87 ? 18.391 -6.707 -18.125 1 96.81 87 GLU A N 1
ATOM 648 C CA . GLU A 1 87 ? 19.828 -6.773 -18.344 1 96.81 87 GLU A CA 1
ATOM 649 C C . GLU A 1 87 ? 20.594 -6.547 -17.047 1 96.81 87 GLU A C 1
ATOM 651 O O . GLU A 1 87 ? 21.609 -7.195 -16.797 1 96.81 87 GLU A O 1
ATOM 656 N N . THR A 1 88 ? 20.125 -5.633 -16.281 1 97.69 88 THR A N 1
ATOM 657 C CA . THR A 1 88 ? 20.766 -5.383 -14.992 1 97.69 88 THR A CA 1
ATOM 658 C C . THR A 1 88 ? 20.656 -6.605 -14.086 1 97.69 88 THR A C 1
ATOM 660 O O . THR A 1 88 ? 21.609 -6.969 -13.398 1 97.69 88 THR A O 1
ATOM 663 N N . GLU A 1 89 ? 19.5 -7.234 -14.078 1 97.5 89 GLU A N 1
ATOM 664 C CA . GLU A 1 89 ? 19.297 -8.438 -13.281 1 97.5 89 GLU A CA 1
ATOM 665 C C . GLU A 1 89 ? 20.25 -9.555 -13.703 1 97.5 89 GLU A C 1
ATOM 667 O O . GLU A 1 89 ? 20.812 -10.242 -12.859 1 97.5 89 GLU A O 1
ATOM 672 N N . ARG A 1 90 ? 20.391 -9.734 -15.016 1 96.44 90 ARG A N 1
ATOM 673 C CA . ARG A 1 90 ? 21.297 -10.742 -15.539 1 96.44 90 ARG A CA 1
ATOM 674 C C . ARG A 1 90 ? 22.703 -10.547 -15.008 1 96.44 90 ARG A C 1
ATOM 676 O O . ARG A 1 90 ? 23.359 -11.508 -14.594 1 96.44 90 ARG A O 1
ATOM 683 N N . ARG A 1 91 ? 23.141 -9.312 -14.992 1 97.25 91 ARG A N 1
ATOM 684 C CA . ARG A 1 91 ? 24.469 -8.984 -14.492 1 97.25 91 ARG A CA 1
ATOM 685 C C . ARG A 1 91 ? 24.562 -9.195 -12.984 1 97.25 91 ARG A C 1
ATOM 687 O O . ARG A 1 91 ? 25.484 -9.844 -12.5 1 97.25 91 ARG A O 1
ATOM 694 N N . LEU A 1 92 ? 23.594 -8.758 -12.266 1 97.69 92 LEU A N 1
ATOM 695 C CA . LEU A 1 92 ? 23.656 -8.727 -10.812 1 97.69 92 LEU A CA 1
ATOM 696 C C . LEU A 1 92 ? 23.484 -10.125 -10.227 1 97.69 92 LEU A C 1
ATOM 698 O O . LEU A 1 92 ? 24 -10.414 -9.148 1 97.69 92 LEU A O 1
ATOM 702 N N . LYS A 1 93 ? 22.734 -11.008 -10.93 1 97.44 93 LYS A N 1
ATOM 703 C CA . LYS A 1 93 ? 22.609 -12.391 -10.469 1 97.44 93 LYS A CA 1
ATOM 704 C C . LYS A 1 93 ? 23.984 -13.023 -10.273 1 97.44 93 LYS A C 1
ATOM 706 O O . LYS A 1 93 ? 24.219 -13.727 -9.289 1 97.44 93 LYS A O 1
ATOM 711 N N . LYS A 1 94 ? 24.859 -12.727 -11.125 1 96.25 94 LYS A N 1
ATOM 712 C CA . LYS A 1 94 ? 26.219 -13.25 -11.047 1 96.25 94 LYS A CA 1
ATOM 713 C C . LYS A 1 94 ? 27.047 -12.461 -10.039 1 96.25 94 LYS A C 1
ATOM 715 O O . LYS A 1 94 ? 27.672 -13.047 -9.148 1 96.25 94 LYS A O 1
ATOM 720 N N . GLU A 1 95 ? 27.016 -11.172 -10.164 1 97.62 95 GLU A N 1
ATOM 721 C CA . GLU A 1 95 ? 27.859 -10.297 -9.352 1 97.62 95 GLU A CA 1
ATOM 722 C C . GLU A 1 95 ? 27.531 -10.438 -7.867 1 97.62 95 GLU A C 1
ATOM 724 O O . GLU A 1 95 ? 28.438 -10.375 -7.023 1 97.62 95 GLU A O 1
ATOM 729 N N . TRP A 1 96 ? 26.266 -10.633 -7.562 1 97.81 96 TRP A N 1
ATOM 730 C CA . TRP A 1 96 ? 25.844 -10.656 -6.16 1 97.81 96 TRP A CA 1
ATOM 731 C C . TRP A 1 96 ? 25.641 -12.086 -5.676 1 97.81 96 TRP A C 1
ATOM 733 O O . TRP A 1 96 ? 25.172 -12.312 -4.559 1 97.81 96 TRP A O 1
ATOM 743 N N . ASP A 1 97 ? 25.938 -13.016 -6.477 1 97 97 ASP A N 1
ATOM 744 C CA . ASP A 1 97 ? 25.812 -14.43 -6.125 1 97 97 ASP A CA 1
ATOM 745 C C . ASP A 1 97 ? 24.406 -14.734 -5.605 1 97 97 ASP A C 1
ATOM 747 O O . ASP A 1 97 ? 24.25 -15.258 -4.5 1 97 97 ASP A O 1
ATOM 751 N N . ILE A 1 98 ? 23.422 -14.344 -6.352 1 98 98 ILE A N 1
ATOM 752 C CA . ILE A 1 98 ? 22.031 -14.68 -6.027 1 98 98 ILE A CA 1
ATOM 753 C C . ILE A 1 98 ? 21.781 -16.156 -6.332 1 98 98 ILE A C 1
ATOM 755 O O . ILE A 1 98 ? 21.453 -16.5 -7.465 1 98 98 ILE A O 1
ATOM 759 N N . ASP A 1 99 ? 21.875 -16.953 -5.34 1 98.12 99 ASP A N 1
ATOM 760 C CA . ASP A 1 99 ? 21.719 -18.391 -5.48 1 98.12 99 ASP A CA 1
ATOM 761 C C . ASP A 1 99 ? 20.25 -18.797 -5.402 1 98.12 99 ASP A C 1
ATOM 763 O O . ASP A 1 99 ? 19.609 -18.594 -4.375 1 98.12 99 ASP A O 1
ATOM 767 N N . PRO A 1 100 ? 19.75 -19.359 -6.445 1 98.12 100 PRO A N 1
ATOM 768 C CA . PRO A 1 100 ? 18.297 -19.625 -6.492 1 98.12 100 PRO A CA 1
ATOM 769 C C . PRO A 1 100 ? 17.828 -20.531 -5.355 1 98.12 100 PRO A C 1
ATOM 771 O O . PRO A 1 100 ? 16.734 -20.344 -4.82 1 98.12 100 PRO A O 1
ATOM 774 N N . ALA A 1 101 ? 18.625 -21.531 -4.965 1 98.31 101 ALA A N 1
ATOM 775 C CA . ALA A 1 101 ? 18.234 -22.422 -3.875 1 98.31 101 ALA A CA 1
ATOM 776 C C . ALA A 1 101 ? 18.188 -21.672 -2.545 1 98.31 101 ALA A C 1
ATOM 778 O O . ALA A 1 101 ? 17.219 -21.797 -1.788 1 98.31 101 ALA A O 1
ATOM 779 N N . ARG A 1 102 ? 19.219 -20.906 -2.27 1 98.44 102 ARG A N 1
ATOM 780 C CA . ARG A 1 102 ? 19.297 -20.141 -1.031 1 98.44 102 ARG A CA 1
ATOM 781 C C . ARG A 1 102 ? 18.172 -19.109 -0.948 1 98.44 102 ARG A C 1
ATOM 783 O O . ARG A 1 102 ? 17.469 -19.031 0.059 1 98.44 102 ARG A O 1
ATOM 790 N N . GLN A 1 103 ? 18.047 -18.328 -1.986 1 98.5 103 GLN A N 1
ATOM 791 C CA . GLN A 1 103 ? 17.109 -17.219 -1.958 1 98.5 103 GLN A CA 1
ATOM 792 C C . GLN A 1 103 ? 15.664 -17.734 -1.962 1 98.5 103 GLN A C 1
ATOM 794 O O . GLN A 1 103 ? 14.797 -17.156 -1.291 1 98.5 103 GLN A O 1
ATOM 799 N N . SER A 1 104 ? 15.398 -18.781 -2.773 1 98.69 104 SER A N 1
ATOM 800 C CA . SER A 1 104 ? 14.047 -19.328 -2.754 1 98.69 104 SER A CA 1
ATOM 801 C C . SER A 1 104 ? 13.695 -19.875 -1.376 1 98.69 104 SER A C 1
ATOM 803 O O . SER A 1 104 ? 12.586 -19.672 -0.886 1 98.69 104 SER A O 1
ATOM 805 N N . ALA A 1 105 ? 14.617 -20.562 -0.738 1 98.38 105 ALA A N 1
ATOM 806 C CA . ALA A 1 105 ? 14.383 -21.078 0.607 1 98.38 105 ALA A CA 1
ATOM 807 C C . ALA A 1 105 ? 14.078 -19.953 1.585 1 98.38 105 ALA A C 1
ATOM 809 O O . ALA A 1 105 ? 13.148 -20.047 2.385 1 98.38 105 ALA A O 1
ATOM 810 N N . ARG A 1 106 ? 14.836 -18.906 1.517 1 98.06 106 ARG A N 1
ATOM 811 C CA . ARG A 1 106 ? 14.633 -17.75 2.393 1 98.06 106 ARG A CA 1
ATOM 812 C C . ARG A 1 106 ? 13.25 -17.156 2.195 1 98.06 106 ARG A C 1
ATOM 814 O O . ARG A 1 106 ? 12.555 -16.844 3.168 1 98.06 106 ARG A O 1
ATOM 821 N N . GLN A 1 107 ? 12.812 -17 0.952 1 98.5 107 GLN A N 1
ATOM 822 C CA . GLN A 1 107 ? 11.508 -16.406 0.686 1 98.5 107 GLN A CA 1
ATOM 823 C C . GLN A 1 107 ? 10.383 -17.344 1.082 1 98.5 107 GLN A C 1
ATOM 825 O O . GLN A 1 107 ? 9.328 -16.906 1.541 1 98.5 107 GLN A O 1
ATOM 830 N N . VAL A 1 108 ? 10.562 -18.641 0.877 1 98.38 108 VAL A N 1
ATOM 831 C CA . VAL A 1 108 ? 9.555 -19.609 1.276 1 98.38 108 VAL A CA 1
ATOM 832 C C . VAL A 1 108 ? 9.305 -19.516 2.779 1 98.38 108 VAL A C 1
ATOM 834 O O . VAL A 1 108 ? 8.156 -19.5 3.227 1 98.38 108 VAL A O 1
ATOM 837 N N . VAL A 1 109 ? 10.352 -19.375 3.582 1 98.19 109 VAL A N 1
ATOM 838 C CA . VAL A 1 109 ? 10.219 -19.25 5.031 1 98.19 109 VAL A CA 1
ATOM 839 C C . VAL A 1 109 ? 9.477 -17.969 5.375 1 98.19 109 VAL A C 1
ATOM 841 O O . VAL A 1 109 ? 8.586 -17.969 6.23 1 98.19 109 VAL A O 1
ATOM 844 N N . GLN A 1 110 ? 9.836 -16.906 4.691 1 98 110 GLN A N 1
ATOM 845 C CA . GLN A 1 110 ? 9.156 -15.641 4.891 1 98 110 GLN A CA 1
ATOM 846 C C . GLN A 1 110 ? 7.672 -15.742 4.547 1 98 110 GLN A C 1
ATOM 848 O O . GLN A 1 110 ? 6.82 -15.258 5.293 1 98 110 GLN A O 1
ATOM 853 N N . SER A 1 111 ? 7.359 -16.391 3.432 1 98.5 111 SER A N 1
ATOM 854 C CA . SER A 1 111 ? 5.977 -16.578 3.01 1 98.5 111 SER A CA 1
ATOM 855 C C . SER A 1 111 ? 5.203 -17.422 4.023 1 98.5 111 SER A C 1
ATOM 857 O O . SER A 1 111 ? 4.055 -17.109 4.348 1 98.5 111 SER A O 1
ATOM 859 N N . LEU A 1 112 ? 5.887 -18.406 4.5 1 98 112 LEU A N 1
ATOM 860 C CA . LEU A 1 112 ? 5.277 -19.344 5.449 1 98 112 LEU A CA 1
ATOM 861 C C . LEU A 1 112 ? 4.875 -18.609 6.73 1 98 112 LEU A C 1
ATOM 863 O O . LEU A 1 112 ? 3.738 -18.75 7.195 1 98 112 LEU A O 1
ATOM 867 N N . ARG A 1 113 ? 5.691 -17.844 7.309 1 97.62 113 ARG A N 1
ATOM 868 C CA . ARG A 1 113 ? 5.383 -17.172 8.57 1 97.62 113 ARG A CA 1
ATOM 869 C C . ARG A 1 113 ? 4.297 -16.109 8.375 1 97.62 113 ARG A C 1
ATOM 871 O O . ARG A 1 113 ? 3.676 -15.664 9.336 1 97.62 113 ARG A O 1
ATOM 878 N N . MET A 1 114 ? 4.145 -15.742 7.09 1 98.44 114 MET A N 1
ATOM 879 C CA . MET A 1 114 ? 3.107 -14.766 6.762 1 98.44 114 MET A CA 1
ATOM 880 C C . MET A 1 114 ? 1.794 -15.461 6.422 1 98.44 114 MET A C 1
ATOM 882 O O . MET A 1 114 ? 0.809 -14.805 6.082 1 98.44 114 MET A O 1
ATOM 886 N N . GLY A 1 115 ? 1.718 -16.734 6.426 1 98.56 115 GLY A N 1
ATOM 887 C CA . GLY A 1 115 ? 0.459 -17.453 6.324 1 98.56 115 GLY A CA 1
ATOM 888 C C . GLY A 1 115 ? 0.259 -18.125 4.977 1 98.56 115 GLY A C 1
ATOM 889 O O . GLY A 1 115 ? -0.766 -18.766 4.746 1 98.56 115 GLY A O 1
ATOM 890 N N . THR A 1 116 ? 1.265 -18.016 4.059 1 98.81 116 THR A N 1
ATOM 891 C CA . THR A 1 116 ? 1.159 -18.625 2.738 1 98.81 116 THR A CA 1
ATOM 892 C C . THR A 1 116 ? 1.45 -20.109 2.805 1 98.81 116 THR A C 1
ATOM 894 O O . THR A 1 116 ? 2.396 -20.547 3.473 1 98.81 116 THR A O 1
ATOM 897 N N . THR A 1 117 ? 0.598 -20.875 2.109 1 98.5 117 THR A N 1
ATOM 898 C CA . THR A 1 117 ? 0.795 -22.312 2.133 1 98.5 117 THR A CA 1
ATOM 899 C C . THR A 1 117 ? 1.002 -22.859 0.72 1 98.5 117 THR A C 1
ATOM 901 O O . THR A 1 117 ? 1.404 -24.016 0.543 1 98.5 117 THR A O 1
ATOM 904 N N . HIS A 1 118 ? 0.725 -22.094 -0.284 1 98.81 118 HIS A N 1
ATOM 905 C CA . HIS A 1 118 ? 0.896 -22.453 -1.686 1 98.81 118 HIS A CA 1
ATOM 906 C C . HIS A 1 118 ? 1.553 -21.328 -2.473 1 98.81 118 HIS A C 1
ATOM 908 O O . HIS A 1 118 ? 1.22 -20.156 -2.281 1 98.81 118 HIS A O 1
ATOM 914 N N . ILE A 1 119 ? 2.5 -21.703 -3.336 1 98.94 119 ILE A N 1
ATOM 915 C CA . ILE A 1 119 ? 3.199 -20.703 -4.141 1 98.94 119 ILE A CA 1
ATOM 916 C C . ILE A 1 119 ? 3.264 -21.172 -5.594 1 98.94 119 ILE A C 1
ATOM 918 O O . ILE A 1 119 ? 3.602 -22.328 -5.867 1 98.94 119 ILE A O 1
ATOM 922 N N . ARG A 1 120 ? 2.869 -20.359 -6.543 1 98.94 120 ARG A N 1
ATOM 923 C CA . ARG A 1 120 ? 3.334 -20.469 -7.922 1 98.94 120 ARG A CA 1
ATOM 924 C C . ARG A 1 120 ? 4.469 -19.484 -8.203 1 98.94 120 ARG A C 1
ATOM 926 O O . ARG A 1 120 ? 4.328 -18.281 -7.953 1 98.94 120 ARG A O 1
ATOM 933 N N . THR A 1 121 ? 5.555 -19.984 -8.633 1 98.94 121 THR A N 1
ATOM 934 C CA . THR A 1 121 ? 6.719 -19.141 -8.867 1 98.94 121 THR A CA 1
ATOM 935 C C . THR A 1 121 ? 7.176 -19.234 -10.32 1 98.94 121 THR A C 1
ATOM 937 O O . THR A 1 121 ? 7.121 -20.312 -10.922 1 98.94 121 THR A O 1
ATOM 940 N N . HIS A 1 122 ? 7.559 -18.141 -10.867 1 98.94 122 HIS A N 1
ATOM 941 C CA . HIS A 1 122 ? 8.156 -18.031 -12.195 1 98.94 122 HIS A CA 1
ATOM 942 C C . HIS A 1 122 ? 9.68 -18.078 -12.117 1 98.94 122 HIS A C 1
ATOM 944 O O . HIS A 1 122 ? 10.297 -17.188 -11.516 1 98.94 122 HIS A O 1
ATOM 950 N N . VAL A 1 123 ? 10.266 -19.031 -12.695 1 98.88 123 VAL A N 1
ATOM 951 C CA . VAL A 1 123 ? 11.688 -19.312 -12.531 1 98.88 123 VAL A CA 1
ATOM 952 C C . VAL A 1 123 ? 12.43 -19.016 -13.828 1 98.88 123 VAL A C 1
ATOM 954 O O . VAL A 1 123 ? 12.078 -19.531 -14.891 1 98.88 123 VAL A O 1
ATOM 957 N N . ASP A 1 124 ? 13.43 -18.25 -13.742 1 98.44 124 ASP A N 1
ATOM 958 C CA . ASP A 1 124 ? 14.164 -17.781 -14.914 1 98.44 124 ASP A CA 1
ATOM 959 C C . ASP A 1 124 ? 14.875 -18.938 -15.617 1 98.44 124 ASP A C 1
ATOM 961 O O . ASP A 1 124 ? 15.609 -19.688 -14.977 1 98.44 124 ASP A O 1
ATOM 965 N N . VAL A 1 125 ? 14.656 -19.016 -16.844 1 98.38 125 VAL A N 1
ATOM 966 C CA . VAL A 1 125 ? 15.391 -19.844 -17.797 1 98.38 125 VAL A CA 1
ATOM 967 C C . VAL A 1 125 ? 15.977 -18.969 -18.906 1 98.38 125 VAL A C 1
ATOM 969 O O . VAL A 1 125 ? 15.234 -18.328 -19.656 1 98.38 125 VAL A O 1
ATOM 972 N N . ASP A 1 126 ? 17.203 -18.859 -19.016 1 95.12 126 ASP A N 1
ATOM 973 C CA . ASP A 1 126 ? 17.797 -18.031 -20.047 1 95.12 126 ASP A CA 1
ATOM 974 C C . ASP A 1 126 ? 19.234 -18.453 -20.344 1 95.12 126 ASP A C 1
ATOM 976 O O . ASP A 1 126 ? 19.734 -19.422 -19.766 1 95.12 126 ASP A O 1
ATOM 980 N N . ASP A 1 127 ? 19.859 -17.766 -21.281 1 94.94 127 ASP A N 1
ATOM 981 C CA . ASP A 1 127 ? 21.172 -18.172 -21.781 1 94.94 127 ASP A CA 1
ATOM 982 C C . ASP A 1 127 ? 22.266 -17.828 -20.781 1 94.94 127 ASP A C 1
ATOM 984 O O . ASP A 1 127 ? 23.359 -18.422 -20.812 1 94.94 127 ASP A O 1
ATOM 988 N N . ALA A 1 128 ? 22 -16.984 -19.875 1 93 128 ALA A N 1
ATOM 989 C CA . ALA A 1 128 ? 23.031 -16.562 -18.922 1 93 128 ALA A CA 1
ATOM 990 C C . ALA A 1 128 ? 23.094 -17.531 -17.734 1 93 128 ALA A C 1
ATOM 992 O O . ALA A 1 128 ? 24.172 -17.875 -17.266 1 93 128 ALA A O 1
ATOM 993 N N . VAL A 1 129 ? 21.922 -17.953 -17.266 1 94.44 129 VAL A N 1
ATOM 994 C CA . VAL A 1 129 ? 21.891 -18.75 -16.047 1 94.44 129 VAL A CA 1
ATOM 995 C C . VAL A 1 129 ? 21.531 -20.203 -16.375 1 94.44 129 VAL A C 1
ATOM 997 O O . VAL A 1 129 ? 21.672 -21.094 -15.539 1 94.44 129 VAL A O 1
ATOM 1000 N N . GLY A 1 130 ? 21.125 -20.406 -17.641 1 97.31 130 GLY A N 1
ATOM 1001 C CA . GLY A 1 130 ? 20.688 -21.75 -18.031 1 97.31 130 GLY A CA 1
ATOM 1002 C C . GLY A 1 130 ? 19.516 -22.25 -17.203 1 97.31 130 GLY A C 1
ATOM 1003 O O . GLY A 1 130 ? 18.469 -21.594 -17.141 1 97.31 130 GLY A O 1
ATOM 1004 N N . LEU A 1 131 ? 19.766 -23.359 -16.531 1 98.5 131 LEU A N 1
ATOM 1005 C CA . LEU A 1 131 ? 18.703 -24.031 -15.781 1 98.5 131 LEU A CA 1
ATOM 1006 C C . LEU A 1 131 ? 18.953 -23.938 -14.281 1 98.5 131 LEU A C 1
ATOM 1008 O O . LEU A 1 131 ? 18.281 -24.625 -13.5 1 98.5 131 LEU A O 1
ATOM 1012 N N . ALA A 1 132 ? 19.875 -23.062 -13.867 1 98.06 132 ALA A N 1
ATOM 1013 C CA . ALA A 1 132 ? 20.266 -22.969 -12.461 1 98.06 132 ALA A CA 1
ATOM 1014 C C . ALA A 1 132 ? 19.078 -22.562 -11.594 1 98.06 132 ALA A C 1
ATOM 1016 O O . ALA A 1 132 ? 18.938 -23.047 -10.469 1 98.06 132 ALA A O 1
ATOM 1017 N N . GLY A 1 133 ? 18.297 -21.672 -12.094 1 98.31 133 GLY A N 1
ATOM 1018 C CA . GLY A 1 133 ? 17.078 -21.297 -11.375 1 98.31 133 GLY A CA 1
ATOM 1019 C C . GLY A 1 133 ? 16.172 -22.469 -11.094 1 98.31 133 GLY A C 1
ATOM 1020 O O . GLY A 1 133 ? 15.75 -22.688 -9.953 1 98.31 133 GLY A O 1
ATOM 1021 N N . MET A 1 134 ? 15.906 -23.25 -12.156 1 98.75 134 MET A N 1
ATOM 1022 C CA . MET A 1 134 ? 15.039 -24.406 -12.031 1 98.75 134 MET A CA 1
ATOM 1023 C C . MET A 1 134 ? 15.625 -25.422 -11.047 1 98.75 134 MET A C 1
ATOM 1025 O O . MET A 1 134 ? 14.914 -25.922 -10.18 1 98.75 134 MET A O 1
ATOM 1029 N N . GLU A 1 135 ? 16.906 -25.656 -11.164 1 98.69 135 GLU A N 1
ATOM 1030 C CA . GLU A 1 135 ? 17.562 -26.594 -10.25 1 98.69 135 GLU A CA 1
ATOM 1031 C C . GLU A 1 135 ? 17.406 -26.141 -8.797 1 98.69 135 GLU A C 1
ATOM 1033 O O . GLU A 1 135 ? 17.031 -26.953 -7.938 1 98.69 135 GLU A O 1
ATOM 1038 N N . GLY A 1 136 ? 17.688 -24.922 -8.539 1 98.69 136 GLY A N 1
ATOM 1039 C CA . GLY A 1 136 ? 17.609 -24.375 -7.188 1 98.69 136 GLY A CA 1
ATOM 1040 C C . GLY A 1 136 ? 16.203 -24.391 -6.613 1 98.69 136 GLY A C 1
ATOM 1041 O O . GLY A 1 136 ? 16 -24.828 -5.477 1 98.69 136 GLY A O 1
ATOM 1042 N N . VAL A 1 137 ? 15.227 -23.969 -7.352 1 98.88 137 VAL A N 1
ATOM 1043 C CA . VAL A 1 137 ? 13.859 -23.844 -6.859 1 98.88 137 VAL A CA 1
ATOM 1044 C C . VAL A 1 137 ? 13.258 -25.234 -6.672 1 98.88 137 VAL A C 1
ATOM 1046 O O . VAL A 1 137 ? 12.508 -25.469 -5.723 1 98.88 137 VAL A O 1
ATOM 1049 N N . LEU A 1 138 ? 13.586 -26.156 -7.609 1 98.75 138 LEU A N 1
ATOM 1050 C CA . LEU A 1 138 ? 13.109 -27.516 -7.438 1 98.75 138 LEU A CA 1
ATOM 1051 C C . LEU A 1 138 ? 13.719 -28.156 -6.188 1 98.75 138 LEU A C 1
ATOM 1053 O O . LEU A 1 138 ? 13.055 -28.938 -5.5 1 98.75 138 LEU A O 1
ATOM 1057 N N . ALA A 1 139 ? 14.977 -27.859 -5.887 1 98.62 139 ALA A N 1
ATOM 1058 C CA . ALA A 1 139 ? 15.578 -28.312 -4.637 1 98.62 139 ALA A CA 1
ATOM 1059 C C . ALA A 1 139 ? 14.828 -27.75 -3.43 1 98.62 139 ALA A C 1
ATOM 1061 O O . ALA A 1 139 ? 14.578 -28.469 -2.457 1 98.62 139 ALA A O 1
ATOM 1062 N N . THR A 1 140 ? 14.5 -26.5 -3.467 1 98.56 140 THR A N 1
ATOM 1063 C CA . THR A 1 140 ? 13.719 -25.859 -2.408 1 98.56 140 THR A CA 1
ATOM 1064 C C . THR A 1 140 ? 12.352 -26.531 -2.266 1 98.56 140 THR A C 1
ATOM 1066 O O . THR A 1 140 ? 11.906 -26.797 -1.15 1 98.56 140 THR A O 1
ATOM 1069 N N . ARG A 1 141 ? 11.711 -26.781 -3.42 1 98.56 141 ARG A N 1
ATOM 1070 C CA . ARG A 1 141 ? 10.422 -27.453 -3.404 1 98.56 141 ARG A CA 1
ATOM 1071 C C . ARG A 1 141 ? 10.516 -28.797 -2.674 1 98.56 141 ARG A C 1
ATOM 1073 O O . ARG A 1 141 ? 9.656 -29.109 -1.85 1 98.56 141 ARG A O 1
ATOM 1080 N N . ALA A 1 142 ? 11.516 -29.516 -2.988 1 98.12 142 ALA A N 1
ATOM 1081 C CA . ALA A 1 142 ? 11.711 -30.812 -2.342 1 98.12 142 ALA A CA 1
ATOM 1082 C C . ALA A 1 142 ? 11.961 -30.641 -0.845 1 98.12 142 ALA A C 1
ATOM 1084 O O . ALA A 1 142 ? 11.383 -31.359 -0.028 1 98.12 142 ALA A O 1
ATOM 1085 N N . ALA A 1 143 ? 12.75 -29.688 -0.476 1 97.38 143 ALA A N 1
ATOM 1086 C CA . ALA A 1 143 ? 13.164 -29.484 0.909 1 97.38 143 ALA A CA 1
ATOM 1087 C C . ALA A 1 143 ? 11.992 -29.016 1.768 1 97.38 143 ALA A C 1
ATOM 1089 O O . ALA A 1 143 ? 11.93 -29.312 2.965 1 97.38 143 ALA A O 1
ATOM 1090 N N . TYR A 1 144 ? 11.016 -28.359 1.17 1 96.94 144 TYR A N 1
ATOM 1091 C CA . TYR A 1 144 ? 9.945 -27.75 1.946 1 96.94 144 TYR A CA 1
ATOM 1092 C C . TYR A 1 144 ? 8.602 -28.391 1.622 1 96.94 144 TYR A C 1
ATOM 1094 O O . TYR A 1 144 ? 7.547 -27.828 1.94 1 96.94 144 TYR A O 1
ATOM 1102 N N . ALA A 1 145 ? 8.547 -29.516 0.957 1 95.06 145 ALA A N 1
ATOM 1103 C CA . ALA A 1 145 ? 7.344 -30.188 0.483 1 95.06 145 ALA A CA 1
ATOM 1104 C C . ALA A 1 145 ? 6.367 -30.438 1.63 1 95.06 14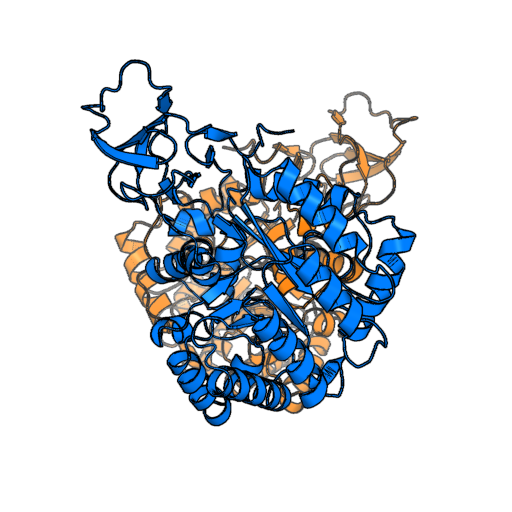5 ALA A C 1
ATOM 1106 O O . ALA A 1 145 ? 5.152 -30.438 1.431 1 95.06 145 ALA A O 1
ATOM 1107 N N . GLY A 1 146 ? 6.836 -30.484 2.846 1 92.62 146 GLY A N 1
ATOM 1108 C CA . GLY A 1 146 ? 5.973 -30.75 3.98 1 92.62 146 GLY A CA 1
ATOM 1109 C C . GLY A 1 146 ? 5.301 -29.516 4.539 1 92.62 146 GLY A C 1
ATOM 1110 O O . GLY A 1 146 ? 4.336 -29.625 5.297 1 92.62 146 GLY A O 1
ATOM 1111 N N . VAL A 1 147 ? 5.781 -28.328 4.059 1 95.38 147 VAL A N 1
ATOM 1112 C CA . VAL A 1 147 ? 5.254 -27.141 4.715 1 95.38 147 VAL A CA 1
ATOM 1113 C C . VAL A 1 147 ? 4.805 -26.125 3.66 1 95.38 147 VAL A C 1
ATOM 1115 O O . VAL A 1 147 ? 4.105 -25.156 3.979 1 95.38 147 VAL A O 1
ATOM 1118 N N . MET A 1 148 ? 5.148 -26.344 2.4 1 97.38 148 MET A N 1
ATOM 1119 C CA . MET A 1 148 ? 4.793 -25.453 1.306 1 97.38 148 MET A CA 1
ATOM 1120 C C . MET A 1 148 ? 4.594 -26.219 0.008 1 97.38 148 MET A C 1
ATOM 1122 O O . MET A 1 148 ? 5.41 -27.078 -0.345 1 97.38 148 MET A O 1
ATOM 1126 N N . GLU A 1 149 ? 3.494 -26.016 -0.64 1 98 149 GLU A N 1
ATOM 1127 C CA . GLU A 1 149 ? 3.332 -26.516 -2.002 1 98 149 GLU A CA 1
ATOM 1128 C C . GLU A 1 149 ? 3.801 -25.5 -3.027 1 98 149 GLU A C 1
ATOM 1130 O O . GLU A 1 149 ? 3.352 -24.344 -3.014 1 98 149 GLU A O 1
ATOM 1135 N N . ILE A 1 150 ? 4.723 -25.938 -3.891 1 98.75 150 ILE A N 1
ATOM 1136 C CA . ILE A 1 150 ? 5.32 -25 -4.84 1 98.75 150 ILE A CA 1
ATOM 1137 C C . ILE A 1 150 ? 5.105 -25.5 -6.266 1 98.75 150 ILE A C 1
ATOM 1139 O O . ILE A 1 150 ? 5.457 -26.641 -6.586 1 98.75 150 ILE A O 1
ATOM 1143 N N . GLU A 1 151 ? 4.438 -24.703 -7.043 1 98.88 151 GLU A N 1
ATOM 1144 C CA . GLU A 1 151 ? 4.297 -24.891 -8.484 1 98.88 151 GLU A CA 1
ATOM 1145 C C . GLU A 1 151 ? 5.266 -24.016 -9.258 1 98.88 151 GLU A C 1
ATOM 1147 O O . GLU A 1 151 ? 5.395 -22.812 -8.961 1 98.88 151 GLU A O 1
ATOM 1152 N N . THR A 1 152 ? 5.973 -24.594 -10.242 1 98.88 152 THR A N 1
ATOM 1153 C CA . THR A 1 152 ? 7.004 -23.844 -10.945 1 98.88 152 THR A CA 1
ATOM 1154 C C . THR A 1 152 ? 6.578 -23.547 -12.375 1 98.88 152 THR A C 1
ATOM 1156 O O . THR A 1 152 ? 5.988 -24.391 -13.047 1 98.88 152 THR A O 1
ATOM 1159 N N . VAL A 1 153 ? 6.797 -22.297 -12.82 1 98.94 153 VAL A N 1
ATOM 1160 C CA . VAL A 1 153 ? 6.656 -21.859 -14.203 1 98.94 153 VAL A CA 1
ATOM 1161 C C . VAL A 1 153 ? 8.039 -21.688 -14.828 1 98.94 153 VAL A C 1
ATOM 1163 O O . VAL A 1 153 ? 8.852 -20.891 -14.352 1 98.94 153 VAL A O 1
ATOM 1166 N N . ALA A 1 154 ? 8.375 -22.453 -15.859 1 98.94 154 ALA A N 1
ATOM 1167 C CA . ALA A 1 154 ? 9.578 -22.156 -16.641 1 98.94 154 ALA A CA 1
ATOM 1168 C C . ALA A 1 154 ? 9.445 -20.844 -17.375 1 98.94 154 ALA A C 1
ATOM 1170 O O . ALA A 1 154 ? 8.609 -20.703 -18.281 1 98.94 154 ALA A O 1
ATOM 1171 N N . PHE A 1 155 ? 10.305 -19.922 -17.094 1 98.81 155 PHE A N 1
ATOM 1172 C CA . PHE A 1 155 ? 10.031 -18.531 -17.484 1 98.81 155 PHE A CA 1
ATOM 1173 C C . PHE A 1 155 ? 11.227 -17.938 -18.203 1 98.81 155 PHE A C 1
ATOM 1175 O O . PHE A 1 155 ? 12.297 -17.766 -17.625 1 98.81 155 PHE A O 1
ATOM 1182 N N . PRO A 1 156 ? 11.039 -17.547 -19.484 1 98.44 156 PRO A N 1
ATOM 1183 C CA . PRO A 1 156 ? 12.141 -16.938 -20.234 1 98.44 156 PRO A CA 1
ATOM 1184 C C . PRO A 1 156 ? 12.266 -15.445 -19.984 1 98.44 156 PRO A C 1
ATOM 1186 O O . PRO A 1 156 ? 12.07 -14.641 -20.891 1 98.44 156 PRO A O 1
ATOM 1189 N N . GLN A 1 157 ? 12.648 -15.078 -18.812 1 96.44 157 GLN A N 1
ATOM 1190 C CA . GLN A 1 157 ? 12.703 -13.711 -18.312 1 96.44 157 GLN A CA 1
ATOM 1191 C C . GLN A 1 157 ? 13.5 -12.812 -19.266 1 96.44 157 GLN A C 1
ATOM 1193 O O . GLN A 1 157 ? 13.188 -11.625 -19.406 1 96.44 157 GLN A O 1
ATOM 1198 N N . SER A 1 158 ? 14.5 -13.312 -19.938 1 96.44 158 SER A N 1
ATOM 1199 C CA . SER A 1 158 ? 15.383 -12.484 -20.75 1 96.44 158 SER A CA 1
ATOM 1200 C C . SER A 1 158 ? 14.977 -12.508 -22.219 1 96.44 158 SER A C 1
ATOM 1202 O O . SER A 1 158 ? 15.648 -11.922 -23.062 1 96.44 158 SER A O 1
ATOM 1204 N N . GLY A 1 159 ? 13.922 -13.195 -22.484 1 97.31 159 GLY A N 1
ATOM 1205 C CA . GLY A 1 159 ? 13.492 -13.375 -23.859 1 97.31 159 GLY A CA 1
ATOM 1206 C C . GLY A 1 159 ? 13.641 -14.797 -24.344 1 97.31 159 GLY A C 1
ATOM 1207 O O . GLY A 1 159 ? 14.453 -15.562 -23.828 1 97.31 159 GLY A O 1
ATOM 1208 N N . LEU A 1 160 ? 12.891 -15.07 -25.328 1 98.25 160 LEU A N 1
ATOM 1209 C CA . LEU A 1 160 ? 12.859 -16.406 -25.906 1 98.25 160 LEU A CA 1
ATOM 1210 C C . LEU A 1 160 ? 13.383 -16.391 -27.344 1 98.25 160 LEU A C 1
ATOM 1212 O O . LEU A 1 160 ? 14.461 -16.938 -27.625 1 98.25 160 LEU A O 1
ATOM 1216 N N . MET A 1 161 ? 12.758 -15.609 -28.156 1 97.88 161 MET A N 1
ATOM 1217 C CA . MET A 1 161 ? 13.109 -15.562 -29.578 1 97.88 161 MET A CA 1
ATOM 1218 C C . MET A 1 161 ? 14.375 -14.742 -29.797 1 97.88 161 MET A C 1
ATOM 1220 O O . MET A 1 161 ? 15.148 -15.016 -30.719 1 97.88 161 MET A O 1
ATOM 1224 N N . VAL A 1 162 ? 14.625 -13.812 -28.984 1 97.31 162 VAL A N 1
ATOM 1225 C CA . VAL A 1 162 ? 15.742 -12.891 -29.172 1 97.31 162 VAL A CA 1
ATOM 1226 C C . VAL A 1 162 ? 17 -13.469 -28.516 1 97.31 162 VAL A C 1
ATOM 1228 O O . VAL A 1 162 ? 18.078 -12.867 -28.578 1 97.31 162 VAL A O 1
ATOM 1231 N N . ARG A 1 163 ? 16.875 -14.609 -27.938 1 96.88 163 ARG A N 1
ATOM 1232 C CA . ARG A 1 163 ? 17.984 -15.289 -27.281 1 96.88 163 ARG A CA 1
ATOM 1233 C C . ARG A 1 163 ? 18.125 -16.719 -27.812 1 96.88 163 ARG A C 1
ATOM 1235 O O . ARG A 1 163 ? 17.547 -17.641 -27.25 1 96.88 163 ARG A O 1
ATOM 1242 N N . PRO A 1 164 ? 18.984 -16.844 -28.766 1 95.44 164 PRO A N 1
ATOM 1243 C CA . PRO A 1 164 ? 19.172 -18.188 -29.344 1 95.44 164 PRO A CA 1
ATOM 1244 C C . PRO A 1 164 ? 19.484 -19.234 -28.281 1 95.44 164 PRO A C 1
ATOM 1246 O O . PRO A 1 164 ? 20.281 -18.984 -27.375 1 95.44 164 PRO A O 1
ATOM 1249 N N . GLY A 1 165 ? 18.797 -20.391 -28.375 1 97.44 165 GLY A N 1
ATOM 1250 C CA . GLY A 1 165 ? 19.078 -21.5 -27.469 1 97.44 165 GLY A CA 1
ATOM 1251 C C . GLY A 1 165 ? 18.094 -21.594 -26.312 1 97.44 165 GLY A C 1
ATOM 1252 O O . GLY A 1 165 ? 17.969 -22.641 -25.672 1 97.44 165 GLY A O 1
ATOM 1253 N N . VAL A 1 166 ? 17.391 -20.547 -26.016 1 98.5 166 VAL A N 1
ATOM 1254 C CA . VAL A 1 166 ? 16.531 -20.516 -24.844 1 98.5 166 VAL A CA 1
ATOM 1255 C C . VAL A 1 166 ? 15.328 -21.438 -25.047 1 98.5 166 VAL A C 1
ATOM 1257 O O . VAL A 1 166 ? 14.836 -22.047 -24.094 1 98.5 166 VAL A O 1
ATOM 1260 N N . ALA A 1 167 ? 14.867 -21.562 -26.266 1 98.5 167 ALA A N 1
ATOM 1261 C CA . ALA A 1 167 ? 13.773 -22.5 -26.531 1 98.5 167 ALA A CA 1
ATOM 1262 C C . ALA A 1 167 ? 14.141 -23.906 -26.078 1 98.5 167 ALA A C 1
ATOM 1264 O O . ALA A 1 167 ? 13.312 -24.609 -25.484 1 98.5 167 ALA A O 1
ATOM 1265 N N . ALA A 1 168 ? 15.336 -24.312 -26.406 1 98.56 168 ALA A N 1
ATOM 1266 C CA . ALA A 1 168 ? 15.805 -25.641 -26 1 98.56 168 ALA A CA 1
ATOM 1267 C C . ALA A 1 168 ? 15.914 -25.734 -24.469 1 98.56 168 ALA A C 1
ATOM 1269 O O . ALA A 1 168 ? 15.625 -26.781 -23.891 1 98.56 168 ALA A O 1
ATOM 1270 N N . LEU A 1 169 ? 16.344 -24.672 -23.844 1 98.81 169 LEU A N 1
ATOM 1271 C CA . LEU A 1 169 ? 16.438 -24.625 -22.391 1 98.81 169 LEU A CA 1
ATOM 1272 C C . LEU A 1 169 ? 15.055 -24.734 -21.75 1 98.81 169 LEU A C 1
ATOM 1274 O O . LEU A 1 169 ? 14.891 -25.375 -20.719 1 98.81 169 LEU A O 1
ATOM 1278 N N . MET A 1 170 ? 14.086 -24.062 -22.359 1 98.88 170 MET A N 1
ATOM 1279 C CA . MET A 1 170 ? 12.711 -24.172 -21.875 1 98.88 170 MET A CA 1
ATOM 1280 C C . MET A 1 170 ? 12.227 -25.609 -21.922 1 98.88 170 MET A C 1
ATOM 1282 O O . MET A 1 170 ? 11.578 -26.078 -20.984 1 98.88 170 MET A O 1
ATOM 1286 N N . GLU A 1 171 ? 12.539 -26.203 -23.016 1 98.81 171 GLU A N 1
ATOM 1287 C CA . GLU A 1 171 ? 12.164 -27.609 -23.141 1 98.81 171 GLU A CA 1
ATOM 1288 C C . GLU A 1 171 ? 12.836 -28.453 -22.062 1 98.81 171 GLU A C 1
ATOM 1290 O O . GLU A 1 171 ? 12.203 -29.328 -21.469 1 98.81 171 GLU A O 1
ATOM 1295 N N . GLU A 1 172 ? 14.109 -28.219 -21.844 1 98.81 172 GLU A N 1
ATOM 1296 C CA . GLU A 1 172 ? 14.828 -28.938 -20.797 1 98.81 172 GLU A CA 1
ATOM 1297 C C . GLU A 1 172 ? 14.227 -28.672 -19.422 1 98.81 172 GLU A C 1
ATOM 1299 O O . GLU A 1 172 ? 14.141 -29.578 -18.594 1 98.81 172 GLU A O 1
ATOM 1304 N N . ALA A 1 173 ? 13.844 -27.438 -19.172 1 98.88 173 ALA A N 1
ATOM 1305 C CA . ALA A 1 173 ? 13.18 -27.094 -17.906 1 98.88 173 ALA A CA 1
ATOM 1306 C C . ALA A 1 173 ? 11.906 -27.906 -17.719 1 98.88 173 ALA A C 1
ATOM 1308 O O . ALA A 1 173 ? 11.617 -28.359 -16.609 1 98.88 173 ALA A O 1
ATOM 1309 N N . MET A 1 174 ? 11.141 -28.078 -18.812 1 98.81 174 MET A N 1
ATOM 1310 C CA . MET A 1 174 ? 9.922 -28.875 -18.75 1 98.81 174 MET A CA 1
ATOM 1311 C C . MET A 1 174 ? 10.25 -30.344 -18.438 1 98.81 174 MET A C 1
ATOM 1313 O O . MET A 1 174 ? 9.555 -30.984 -17.641 1 98.81 174 MET A O 1
ATOM 1317 N N . ARG A 1 175 ? 11.328 -30.828 -18.984 1 98.62 175 ARG A N 1
ATOM 1318 C CA . ARG A 1 175 ? 11.75 -32.219 -18.719 1 98.62 175 ARG A CA 1
ATOM 1319 C C . ARG A 1 175 ? 12.188 -32.375 -17.266 1 98.62 175 ARG A C 1
ATOM 1321 O O . ARG A 1 175 ? 11.984 -33.438 -16.688 1 98.62 175 ARG A O 1
ATOM 1328 N N . MET A 1 176 ? 12.719 -31.312 -16.703 1 98.12 176 MET A N 1
ATOM 1329 C CA . MET A 1 176 ? 13.18 -31.344 -15.32 1 98.12 176 MET A CA 1
ATOM 1330 C C . MET A 1 176 ? 12 -31.406 -14.359 1 98.12 176 MET A C 1
ATOM 1332 O O . MET A 1 176 ? 12.172 -31.75 -13.188 1 98.12 176 MET A O 1
ATOM 1336 N N . GLY A 1 177 ? 10.852 -30.953 -14.891 1 97.38 177 GLY A N 1
ATOM 1337 C CA . GLY A 1 177 ? 9.688 -31.094 -14.023 1 97.38 177 GLY A CA 1
ATOM 1338 C C . GLY A 1 177 ? 8.938 -29.781 -13.828 1 97.38 177 GLY A C 1
ATOM 1339 O O . GLY A 1 177 ? 8.078 -29.688 -12.945 1 97.38 177 GLY A O 1
ATOM 1340 N N . ALA A 1 178 ? 9.242 -28.734 -14.57 1 98.75 178 ALA A N 1
ATOM 1341 C CA . ALA A 1 178 ? 8.438 -27.516 -14.492 1 98.75 178 ALA A CA 1
ATOM 1342 C C . ALA A 1 178 ? 6.953 -27.828 -14.703 1 98.75 178 ALA A C 1
ATOM 1344 O O . ALA A 1 178 ? 6.605 -28.672 -15.523 1 98.75 178 ALA A O 1
ATOM 1345 N N . ASP A 1 179 ? 6.117 -27.109 -14.008 1 98.88 179 ASP A N 1
ATOM 1346 C CA . ASP A 1 179 ? 4.691 -27.422 -13.992 1 98.88 179 ASP A CA 1
ATOM 1347 C C . ASP A 1 179 ? 3.943 -26.625 -15.055 1 98.88 179 ASP A C 1
ATOM 1349 O O . ASP A 1 179 ? 2.867 -27.031 -15.508 1 98.88 179 ASP A O 1
ATOM 1353 N N . VAL A 1 180 ? 4.406 -25.453 -15.414 1 98.94 180 VAL A N 1
ATOM 1354 C CA . VAL A 1 180 ? 3.729 -24.5 -16.281 1 98.94 180 VAL A CA 1
ATOM 1355 C C . VAL A 1 180 ? 4.73 -23.906 -17.266 1 98.94 180 VAL A C 1
ATOM 1357 O O . VAL A 1 180 ? 5.895 -23.703 -16.938 1 98.94 180 VAL A O 1
ATOM 1360 N N . VAL A 1 181 ? 4.348 -23.672 -18.5 1 98.94 181 VAL A N 1
ATOM 1361 C CA . VAL A 1 181 ? 5.191 -23.016 -19.5 1 98.94 181 VAL A CA 1
ATOM 1362 C C . VAL A 1 181 ? 4.965 -21.5 -19.453 1 98.94 181 VAL A C 1
ATOM 1364 O O . VAL A 1 181 ? 3.832 -21.031 -19.594 1 98.94 181 VAL A O 1
ATOM 1367 N N . GLY A 1 182 ? 6.035 -20.812 -19.234 1 98.88 182 GLY A N 1
ATOM 1368 C CA . GLY A 1 182 ? 5.941 -19.359 -19.156 1 98.88 182 GLY A CA 1
ATOM 1369 C C . GLY A 1 182 ? 6.297 -18.656 -20.453 1 98.88 182 GLY A C 1
ATOM 1370 O O . GLY A 1 182 ? 6.938 -19.25 -21.328 1 98.88 182 GLY A O 1
ATOM 1371 N N . GLY A 1 183 ? 5.855 -17.453 -20.609 1 98.62 183 GLY A N 1
ATOM 1372 C CA . GLY A 1 183 ? 6.203 -16.516 -21.672 1 98.62 183 GLY A CA 1
ATOM 1373 C C . GLY A 1 183 ? 6.273 -15.07 -21.203 1 98.62 183 GLY A C 1
ATOM 1374 O O . GLY A 1 183 ? 5.859 -14.766 -20.078 1 98.62 183 GLY A O 1
ATOM 1375 N N . LEU A 1 184 ? 6.887 -14.281 -22.062 1 98.31 184 LEU A N 1
ATOM 1376 C CA . LEU A 1 184 ? 7.074 -12.883 -21.703 1 98.31 184 LEU A CA 1
ATOM 1377 C C . LEU A 1 184 ? 6.855 -11.969 -22.906 1 98.31 184 LEU A C 1
ATOM 1379 O O . LEU A 1 184 ? 7.559 -12.086 -23.906 1 98.31 184 LEU A O 1
ATOM 1383 N N . ASP A 1 185 ? 6.051 -10.977 -22.828 1 98.62 185 ASP A N 1
ATOM 1384 C CA . ASP A 1 185 ? 5.781 -9.906 -23.781 1 98.62 185 ASP A CA 1
ATOM 1385 C C . ASP A 1 185 ? 6.211 -10.297 -25.188 1 98.62 185 ASP A C 1
ATOM 1387 O O . ASP A 1 185 ? 7.293 -9.922 -25.641 1 98.62 185 ASP A O 1
ATOM 1391 N N . PRO A 1 186 ? 5.344 -10.859 -25.922 1 98.62 186 PRO A N 1
ATOM 1392 C CA . PRO A 1 186 ? 5.672 -11.414 -27.234 1 98.62 186 PRO A CA 1
ATOM 1393 C C . PRO A 1 186 ? 6.168 -10.352 -28.219 1 98.62 186 PRO A C 1
ATOM 1395 O O . PRO A 1 186 ? 7.023 -10.633 -29.062 1 98.62 186 PRO A O 1
ATOM 1398 N N . CYS A 1 187 ? 5.672 -9.133 -28.109 1 98.56 187 CYS A N 1
ATOM 1399 C CA . CYS A 1 187 ? 6.035 -8.062 -29.031 1 98.56 187 CYS A CA 1
ATOM 1400 C C . CYS A 1 187 ? 7.195 -7.242 -28.484 1 98.56 187 CYS A C 1
ATOM 1402 O O . CYS A 1 187 ? 8.273 -7.219 -29.062 1 98.56 187 CYS A O 1
ATOM 1404 N N . ALA A 1 188 ? 7.055 -6.75 -27.312 1 97.75 188 ALA A N 1
ATOM 1405 C CA . ALA A 1 188 ? 7.941 -5.707 -26.812 1 97.75 188 ALA A CA 1
ATOM 1406 C C . ALA A 1 188 ? 9.297 -6.281 -26.406 1 97.75 188 ALA A C 1
ATOM 1408 O O . ALA A 1 188 ? 10.312 -5.578 -26.422 1 97.75 188 ALA A O 1
ATOM 1409 N N . ILE A 1 189 ? 9.336 -7.59 -26.047 1 97.62 189 ILE A N 1
ATOM 1410 C CA . ILE A 1 189 ? 10.602 -8.188 -25.641 1 97.62 189 ILE A CA 1
ATOM 1411 C C . ILE A 1 189 ? 11.117 -9.102 -26.75 1 97.62 189 ILE A C 1
ATOM 1413 O O . ILE A 1 189 ? 12.219 -8.898 -27.266 1 97.62 189 ILE A O 1
ATOM 1417 N N . ASP A 1 190 ? 10.32 -10.016 -27.25 1 97.81 190 ASP A N 1
ATOM 1418 C CA . ASP A 1 190 ? 10.805 -11.047 -28.172 1 97.81 190 ASP A CA 1
ATOM 1419 C C . ASP A 1 190 ? 10.758 -10.562 -29.609 1 97.81 190 ASP A C 1
ATOM 1421 O O . ASP A 1 190 ? 11.383 -11.156 -30.5 1 97.81 190 ASP A O 1
ATOM 1425 N N . ARG A 1 191 ? 9.922 -9.562 -29.938 1 97.94 191 ARG A N 1
ATOM 1426 C CA . ARG A 1 191 ? 9.828 -8.953 -31.25 1 97.94 191 ARG A CA 1
ATOM 1427 C C . ARG A 1 191 ? 9.367 -9.969 -32.281 1 97.94 191 ARG A C 1
ATOM 1429 O O . ARG A 1 191 ? 9.594 -9.781 -33.5 1 97.94 191 ARG A O 1
ATOM 1436 N N . ASP A 1 192 ? 8.867 -11.008 -31.906 1 98.5 192 ASP A N 1
ATOM 1437 C CA . ASP A 1 192 ? 8.352 -12.086 -32.75 1 98.5 192 ASP A CA 1
ATOM 1438 C C . ASP A 1 192 ? 7.195 -12.812 -32.062 1 98.5 192 ASP A C 1
ATOM 1440 O O . ASP A 1 192 ? 7.328 -13.977 -31.688 1 98.5 192 ASP A O 1
ATOM 1444 N N . PRO A 1 193 ? 6.016 -12.141 -32.062 1 98.69 193 PRO A N 1
ATOM 1445 C CA . PRO A 1 193 ? 4.898 -12.703 -31.297 1 98.69 193 PRO A CA 1
ATOM 1446 C C . PRO A 1 193 ? 4.473 -14.078 -31.812 1 98.69 193 PRO A C 1
ATOM 1448 O O . PRO A 1 193 ? 4.191 -14.977 -31 1 98.69 193 PRO A O 1
ATOM 1451 N N . LYS A 1 194 ? 4.48 -14.281 -33.094 1 98.44 194 LYS A N 1
ATOM 1452 C CA . LYS A 1 194 ? 4.109 -15.586 -33.625 1 98.44 194 LYS A CA 1
ATOM 1453 C C . LYS A 1 194 ? 5.102 -16.656 -33.219 1 98.44 194 LYS A C 1
ATOM 1455 O O . LYS A 1 194 ? 4.707 -17.719 -32.75 1 98.44 194 LYS A O 1
ATOM 1460 N N . GLY A 1 195 ? 6.387 -16.375 -33.469 1 98.44 195 GLY A N 1
ATOM 1461 C CA . GLY A 1 195 ? 7.41 -17.344 -33.094 1 98.44 195 GLY A CA 1
ATOM 1462 C C . GLY A 1 195 ? 7.414 -17.703 -31.641 1 98.44 195 GLY A C 1
ATOM 1463 O O . GLY A 1 195 ? 7.516 -18.891 -31.281 1 98.44 195 GLY A O 1
ATOM 1464 N N . GLN A 1 196 ? 7.332 -16.734 -30.766 1 98.75 196 GLN A N 1
ATOM 1465 C CA . GLN A 1 196 ? 7.34 -16.984 -29.344 1 98.75 196 GLN A CA 1
ATOM 1466 C C . GLN A 1 196 ? 6.156 -17.859 -28.922 1 98.75 196 GLN A C 1
ATOM 1468 O O . GLN A 1 196 ? 6.324 -18.844 -28.203 1 98.75 196 GLN A O 1
ATOM 1473 N N . LEU A 1 197 ? 4.961 -17.453 -29.375 1 98.81 197 LEU A N 1
ATOM 1474 C CA . LEU A 1 197 ? 3.756 -18.156 -28.953 1 98.81 197 LEU A CA 1
ATOM 1475 C C . LEU A 1 197 ? 3.715 -19.562 -29.547 1 98.81 197 LEU A C 1
ATOM 1477 O O . LEU A 1 197 ? 3.176 -20.484 -28.922 1 98.81 197 LEU A O 1
ATOM 1481 N N . ASP A 1 198 ? 4.34 -19.703 -30.766 1 98.62 198 ASP A N 1
ATOM 1482 C CA . ASP A 1 198 ? 4.488 -21.047 -31.297 1 98.62 198 ASP A CA 1
ATOM 1483 C C . ASP A 1 198 ? 5.309 -21.938 -30.359 1 98.62 198 ASP A C 1
ATOM 1485 O O . ASP A 1 198 ? 4.941 -23.078 -30.094 1 98.62 198 ASP A O 1
ATOM 1489 N N . VAL A 1 199 ? 6.363 -21.438 -29.875 1 98.69 199 VAL A N 1
ATOM 1490 C CA . VAL A 1 199 ? 7.238 -22.188 -28.984 1 98.69 199 VAL A CA 1
ATOM 1491 C C . VAL A 1 199 ? 6.52 -22.469 -27.656 1 98.69 199 VAL A C 1
ATOM 1493 O O . VAL A 1 199 ? 6.48 -23.594 -27.188 1 98.69 199 VAL A O 1
ATOM 1496 N N . VAL A 1 200 ? 5.93 -21.469 -27.031 1 98.88 200 VAL A N 1
ATOM 1497 C CA . VAL A 1 200 ? 5.312 -21.562 -25.719 1 98.88 200 VAL A CA 1
ATOM 1498 C C . VAL A 1 200 ? 4.152 -22.562 -25.75 1 98.88 200 VAL A C 1
ATOM 1500 O O . VAL A 1 200 ? 4.113 -23.516 -24.969 1 98.88 200 VAL A O 1
ATOM 1503 N N . PHE A 1 201 ? 3.246 -22.391 -26.688 1 98.88 201 PHE A N 1
ATOM 1504 C CA . PHE A 1 201 ? 2.084 -23.266 -26.766 1 98.88 201 PHE A CA 1
ATOM 1505 C C . PHE A 1 201 ? 2.484 -24.641 -27.281 1 98.88 201 PHE A C 1
ATOM 1507 O O . PHE A 1 201 ? 1.869 -25.641 -26.922 1 98.88 201 PHE A O 1
ATOM 1514 N N . GLY A 1 202 ? 3.521 -24.656 -28.172 1 98.69 202 GLY A N 1
ATOM 1515 C CA . GLY A 1 202 ? 4.051 -25.938 -28.594 1 98.69 202 GLY A CA 1
ATOM 1516 C C . GLY A 1 202 ? 4.566 -26.781 -27.438 1 98.69 202 GLY A C 1
ATOM 1517 O O . GLY A 1 202 ? 4.273 -27.969 -27.344 1 98.69 202 GLY A O 1
ATOM 1518 N N . LEU A 1 203 ? 5.355 -26.172 -26.578 1 98.81 203 LEU A N 1
ATOM 1519 C CA . LEU A 1 203 ? 5.848 -26.859 -25.391 1 98.81 203 LEU A CA 1
ATOM 1520 C C . LEU A 1 203 ? 4.695 -27.281 -24.5 1 98.81 203 LEU A C 1
ATOM 1522 O O . LEU A 1 203 ? 4.699 -28.391 -23.953 1 98.81 203 LEU A O 1
ATOM 1526 N N . ALA A 1 204 ? 3.736 -26.406 -24.312 1 98.75 204 ALA A N 1
ATOM 1527 C CA . ALA A 1 204 ? 2.574 -26.719 -23.484 1 98.75 204 ALA A CA 1
ATOM 1528 C C . ALA A 1 204 ? 1.848 -27.969 -24 1 98.75 204 ALA A C 1
ATOM 1530 O O . ALA A 1 204 ? 1.462 -28.844 -23.219 1 98.75 204 ALA A O 1
ATOM 1531 N N . GLU A 1 205 ? 1.669 -28.047 -25.281 1 97.62 205 GLU A N 1
ATOM 1532 C CA . GLU A 1 205 ? 1 -29.172 -25.906 1 97.62 205 GLU A CA 1
ATOM 1533 C C . GLU A 1 205 ? 1.819 -30.453 -25.75 1 97.62 205 GLU A C 1
ATOM 1535 O O . GLU A 1 205 ? 1.29 -31.484 -25.328 1 97.62 205 GLU A O 1
ATOM 1540 N N . ARG A 1 206 ? 3.049 -30.375 -26.062 1 97.75 206 ARG A N 1
ATOM 1541 C CA . ARG A 1 206 ? 3.924 -31.547 -26.047 1 97.75 206 ARG A CA 1
ATOM 1542 C C . ARG A 1 206 ? 4.012 -32.125 -24.641 1 97.75 206 ARG A C 1
ATOM 1544 O O . ARG A 1 206 ? 4.07 -33.375 -24.484 1 97.75 206 ARG A O 1
ATOM 1551 N N . PHE A 1 207 ? 4.031 -31.328 -23.625 1 98.44 207 PHE A N 1
ATOM 1552 C CA . PHE A 1 207 ? 4.242 -31.797 -22.266 1 98.44 207 PHE A CA 1
ATOM 1553 C C . PHE A 1 207 ? 2.92 -31.891 -21.516 1 98.44 207 PHE A C 1
ATOM 1555 O O . PHE A 1 207 ? 2.881 -32.375 -20.375 1 98.44 207 PHE A O 1
ATOM 1562 N N . GLY A 1 208 ? 1.857 -31.453 -22.141 1 98.06 208 GLY A N 1
ATOM 1563 C CA . GLY A 1 208 ? 0.557 -31.469 -21.5 1 98.06 208 GLY A CA 1
ATOM 1564 C C . GLY A 1 208 ? 0.484 -30.562 -20.281 1 98.06 208 GLY A C 1
ATOM 1565 O O . GLY A 1 208 ? -0.01 -30.953 -19.234 1 98.06 208 GLY A O 1
ATOM 1566 N N . ARG A 1 209 ? 1.05 -29.422 -20.375 1 98.62 209 ARG A N 1
ATOM 1567 C CA . ARG A 1 209 ? 1.133 -28.484 -19.266 1 98.62 209 ARG A CA 1
ATOM 1568 C C . ARG A 1 209 ? 0.413 -27.172 -19.594 1 98.62 209 ARG A C 1
ATOM 1570 O O . ARG A 1 209 ? 0.223 -26.844 -20.766 1 98.62 209 ARG A O 1
ATOM 1577 N N . PRO A 1 210 ? -0.067 -26.438 -18.531 1 98.81 210 PRO A N 1
ATOM 1578 C CA . PRO A 1 210 ? -0.674 -25.125 -18.766 1 98.81 210 PRO A CA 1
ATOM 1579 C C . PRO A 1 210 ? 0.354 -24.062 -19.109 1 98.81 210 PRO A C 1
ATOM 1581 O O . PRO A 1 210 ? 1.556 -24.328 -19.141 1 98.81 210 PRO A O 1
ATOM 1584 N N . VAL A 1 211 ? -0.19 -22.844 -19.469 1 98.94 211 VAL A N 1
ATOM 1585 C CA . VAL A 1 211 ? 0.622 -21.703 -19.875 1 98.94 211 VAL A CA 1
ATOM 1586 C C . VAL A 1 211 ? 0.372 -20.531 -18.938 1 98.94 211 VAL A C 1
ATOM 1588 O O . VAL A 1 211 ? -0.746 -20.344 -18.453 1 98.94 211 VAL A O 1
ATOM 1591 N N . ASP A 1 212 ? 1.349 -19.781 -18.609 1 98.94 212 ASP A N 1
ATOM 1592 C CA . ASP A 1 212 ? 1.25 -18.516 -17.875 1 98.94 212 ASP A CA 1
ATOM 1593 C C . ASP A 1 212 ? 2.176 -17.469 -18.484 1 98.94 212 ASP A C 1
ATOM 1595 O O . ASP A 1 212 ? 3.395 -17.531 -18.328 1 98.94 212 ASP A O 1
ATOM 1599 N N . ILE A 1 213 ? 1.643 -16.469 -19.125 1 98.88 213 ILE A N 1
ATOM 1600 C CA . ILE A 1 213 ? 2.428 -15.5 -19.875 1 98.88 213 ILE A CA 1
ATOM 1601 C C . ILE A 1 213 ? 2.381 -14.148 -19.188 1 98.88 213 ILE A C 1
ATOM 1603 O O . ILE A 1 213 ? 1.303 -13.648 -18.844 1 98.88 213 ILE A O 1
ATOM 1607 N N . HIS A 1 214 ? 3.588 -13.602 -18.891 1 98.75 214 HIS A N 1
ATOM 1608 C CA . HIS A 1 214 ? 3.67 -12.203 -18.469 1 98.75 214 HIS A CA 1
ATOM 1609 C C . HIS A 1 214 ? 3.348 -11.258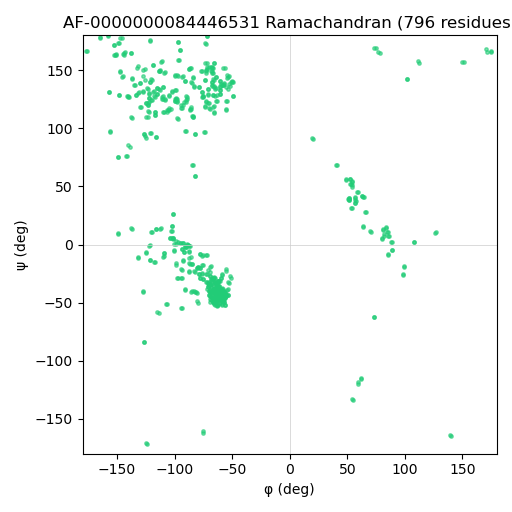 -19.625 1 98.75 214 HIS A C 1
ATOM 1611 O O . HIS A 1 214 ? 4.062 -11.234 -20.625 1 98.75 214 HIS A O 1
ATOM 1617 N N . LEU A 1 215 ? 2.312 -10.516 -19.5 1 98.75 215 LEU A N 1
ATOM 1618 C CA . LEU A 1 215 ? 1.938 -9.555 -20.531 1 98.75 215 LEU A CA 1
ATOM 1619 C C . LEU A 1 215 ? 1.901 -8.141 -19.969 1 98.75 215 LEU A C 1
ATOM 1621 O O . LEU A 1 215 ? 0.856 -7.676 -19.516 1 98.75 215 LEU A O 1
ATOM 1625 N N . HIS A 1 216 ? 3.008 -7.398 -20.141 1 97.75 216 HIS A N 1
ATOM 1626 C CA . HIS A 1 216 ? 3.139 -6.031 -19.656 1 97.75 216 HIS A CA 1
ATOM 1627 C C . HIS A 1 216 ? 2.73 -5.023 -20.719 1 97.75 216 HIS A C 1
ATOM 1629 O O . HIS A 1 216 ? 2.604 -3.83 -20.438 1 97.75 216 HIS A O 1
ATOM 1635 N N . GLU A 1 217 ? 2.613 -5.5 -21.969 1 98.12 217 GLU A N 1
ATOM 1636 C CA . GLU A 1 217 ? 2.334 -4.629 -23.109 1 98.12 217 GLU A CA 1
ATOM 1637 C C . GLU A 1 217 ? 1.008 -3.898 -22.938 1 98.12 217 GLU A C 1
ATOM 1639 O O . GLU A 1 217 ? -0.028 -4.523 -22.703 1 98.12 217 GLU A O 1
ATOM 1644 N N . PRO A 1 218 ? 1.023 -2.58 -23.109 1 96.5 218 PRO A N 1
ATOM 1645 C CA . PRO A 1 218 ? -0.192 -1.796 -22.875 1 96.5 218 PRO A CA 1
ATOM 1646 C C . PRO A 1 218 ? -0.982 -1.543 -24.156 1 96.5 218 PRO A C 1
ATOM 1648 O O . PRO A 1 218 ? -0.48 -1.795 -25.25 1 96.5 218 PRO A O 1
ATOM 1651 N N . GLY A 1 219 ? -2.168 -1.096 -23.953 1 97.12 219 GLY A N 1
ATOM 1652 C CA . GLY A 1 219 ? -2.971 -0.579 -25.062 1 97.12 219 GLY A CA 1
ATOM 1653 C C . GLY A 1 219 ? -3.125 -1.564 -26.203 1 97.12 219 GLY A C 1
ATOM 1654 O O . GLY A 1 219 ? -3.385 -2.748 -25.969 1 97.12 219 GLY A O 1
ATOM 1655 N N . GLN A 1 220 ? -2.904 -0.993 -27.375 1 97.94 220 GLN A N 1
ATOM 1656 C CA . GLN A 1 220 ? -3.143 -1.77 -28.594 1 97.94 220 GLN A CA 1
ATOM 1657 C C . GLN A 1 220 ? -2.109 -2.881 -28.75 1 97.94 220 GLN A C 1
ATOM 1659 O O . GLN A 1 220 ? -2.42 -3.959 -29.25 1 97.94 220 GLN A O 1
ATOM 1664 N N . LEU A 1 221 ? -0.926 -2.609 -28.328 1 98.56 221 LEU A N 1
ATOM 1665 C CA . LEU A 1 221 ? 0.11 -3.633 -28.422 1 98.56 221 LEU A CA 1
ATOM 1666 C C . LEU A 1 221 ? -0.238 -4.844 -27.562 1 98.56 221 LEU A C 1
ATOM 1668 O O . LEU A 1 221 ? -0.102 -5.984 -28.016 1 98.56 221 LEU A O 1
ATOM 1672 N N . GLY A 1 222 ? -0.68 -4.578 -26.312 1 98.69 222 GLY A N 1
ATOM 1673 C CA . GLY A 1 222 ? -1.103 -5.66 -25.438 1 98.69 222 GLY A CA 1
ATOM 1674 C C . GLY A 1 222 ? -2.342 -6.383 -25.922 1 98.69 222 GLY A C 1
ATOM 1675 O O . GLY A 1 222 ? -2.441 -7.605 -25.812 1 98.69 222 GLY A O 1
ATOM 1676 N N . ALA A 1 223 ? -3.217 -5.625 -26.453 1 98.75 223 ALA A N 1
ATOM 1677 C CA . ALA A 1 223 ? -4.43 -6.215 -27.016 1 98.75 223 ALA A CA 1
ATOM 1678 C C . ALA A 1 223 ? -4.098 -7.168 -28.156 1 98.75 223 ALA A C 1
ATOM 1680 O O . ALA A 1 223 ? -4.68 -8.25 -28.25 1 98.75 223 ALA A O 1
ATOM 1681 N N . PHE A 1 224 ? -3.207 -6.742 -28.984 1 98.75 224 PHE A N 1
ATOM 1682 C CA . PHE A 1 224 ? -2.766 -7.57 -30.109 1 98.75 224 PHE A CA 1
ATOM 1683 C C . PHE A 1 224 ? -2.195 -8.891 -29.609 1 98.75 224 PHE A C 1
ATOM 1685 O O . PHE A 1 224 ? -2.604 -9.961 -30.062 1 98.75 224 PHE A O 1
ATOM 1692 N N . SER A 1 225 ? -1.255 -8.836 -28.672 1 98.88 225 SER A N 1
ATOM 1693 C CA . SER A 1 225 ? -0.655 -10.039 -28.094 1 98.88 225 SER A CA 1
ATOM 1694 C C . SER A 1 225 ? -1.707 -10.914 -27.438 1 98.88 225 SER A C 1
ATOM 1696 O O . SER A 1 225 ? -1.676 -12.141 -27.562 1 98.88 225 SER A O 1
ATOM 1698 N N . LEU A 1 226 ? -2.625 -10.312 -26.719 1 98.88 226 LEU A N 1
ATOM 1699 C CA . LEU A 1 226 ? -3.668 -11.047 -26.016 1 98.88 226 LEU A CA 1
ATOM 1700 C C . LEU A 1 226 ? -4.59 -11.758 -27 1 98.88 226 LEU A C 1
ATOM 1702 O O . LEU A 1 226 ? -5.012 -12.891 -26.75 1 98.88 226 LEU A O 1
ATOM 1706 N N . GLU A 1 227 ? -4.871 -11.109 -28.078 1 98.81 227 GLU A N 1
ATOM 1707 C CA . GLU A 1 227 ? -5.688 -11.75 -29.109 1 98.81 227 GLU A CA 1
ATOM 1708 C C . GLU A 1 227 ? -5.008 -13 -29.656 1 98.81 227 GLU A C 1
ATOM 1710 O O . GLU A 1 227 ? -5.664 -14.023 -29.875 1 98.81 227 GLU A O 1
ATOM 1715 N N . LEU A 1 228 ? -3.725 -12.898 -29.891 1 98.88 228 LEU A N 1
ATOM 1716 C CA . LEU A 1 228 ? -2.99 -14.062 -30.359 1 98.88 228 LEU A CA 1
ATOM 1717 C C . LEU A 1 228 ? -3.014 -15.188 -29.328 1 98.88 228 LEU A C 1
ATOM 1719 O O . LEU A 1 228 ? -3.119 -16.359 -29.688 1 98.88 228 LEU A O 1
ATOM 1723 N N . ILE A 1 229 ? -2.885 -14.859 -28.078 1 98.94 229 ILE A N 1
ATOM 1724 C CA . ILE A 1 229 ? -2.947 -15.836 -27 1 98.94 229 ILE A CA 1
ATOM 1725 C C . ILE A 1 229 ? -4.324 -16.5 -26.969 1 98.94 229 ILE A C 1
ATOM 1727 O O . ILE A 1 229 ? -4.434 -17.719 -26.859 1 98.94 229 ILE A O 1
ATOM 1731 N N . ILE A 1 230 ? -5.352 -15.688 -27.109 1 98.88 230 ILE A N 1
ATOM 1732 C CA . ILE A 1 230 ? -6.734 -16.156 -27.109 1 98.88 230 ILE A CA 1
ATOM 1733 C C . ILE A 1 230 ? -6.945 -17.125 -28.281 1 98.88 230 ILE A C 1
ATOM 1735 O O . ILE A 1 230 ? -7.512 -18.203 -28.109 1 98.88 230 ILE A O 1
ATOM 1739 N N . GLU A 1 231 ? -6.449 -16.703 -29.422 1 98.5 231 GLU A N 1
ATOM 1740 C CA . GLU A 1 231 ? -6.594 -17.516 -30.625 1 98.5 231 GLU A CA 1
ATOM 1741 C C . GLU A 1 231 ? -5.934 -18.875 -30.453 1 98.5 231 GLU A C 1
ATOM 1743 O O . GLU A 1 231 ? -6.504 -19.906 -30.812 1 98.5 231 GLU A O 1
ATOM 1748 N N . ARG A 1 232 ? -4.789 -18.859 -29.922 1 98.56 232 ARG A N 1
ATOM 1749 C CA . ARG A 1 232 ? -4.082 -20.125 -29.688 1 98.56 232 ARG A CA 1
ATOM 1750 C C . ARG A 1 232 ? -4.805 -20.969 -28.656 1 98.56 232 ARG A C 1
ATOM 1752 O O . ARG A 1 232 ? -4.875 -22.203 -28.781 1 98.56 232 ARG A O 1
ATOM 1759 N N . THR A 1 233 ? -5.258 -20.328 -27.609 1 98.75 233 THR A N 1
ATOM 1760 C CA . THR A 1 233 ? -5.996 -21.047 -26.578 1 98.75 233 THR A CA 1
ATOM 1761 C C . THR A 1 233 ? -7.188 -21.781 -27.172 1 98.75 233 THR A C 1
ATOM 1763 O O . THR A 1 233 ? -7.426 -22.953 -26.859 1 98.75 233 THR A O 1
ATOM 1766 N N . GLN A 1 234 ? -7.867 -21.078 -28.031 1 98.19 234 GLN A N 1
ATOM 1767 C CA . GLN A 1 234 ? -9.039 -21.656 -28.688 1 98.19 234 GLN A CA 1
ATOM 1768 C C . GLN A 1 234 ? -8.641 -22.766 -29.656 1 98.19 234 GLN A C 1
ATOM 1770 O O . GLN A 1 234 ? -9.195 -23.859 -29.609 1 98.19 234 GLN A O 1
ATOM 1775 N N . ALA A 1 235 ? -7.691 -22.516 -30.469 1 97.88 235 ALA A N 1
ATOM 1776 C CA . ALA A 1 235 ? -7.289 -23.422 -31.547 1 97.88 235 ALA A CA 1
ATOM 1777 C C . ALA A 1 235 ? -6.742 -24.734 -30.969 1 97.88 235 ALA A C 1
ATOM 1779 O O . ALA A 1 235 ? -6.93 -25.797 -31.547 1 97.88 235 ALA A O 1
ATOM 1780 N N . LEU A 1 236 ? -6.125 -24.641 -29.844 1 98 236 LEU A N 1
ATOM 1781 C CA . LEU A 1 236 ? -5.438 -25.797 -29.281 1 98 236 LEU A CA 1
ATOM 1782 C C . LEU A 1 236 ? -6.258 -26.438 -28.172 1 98 236 LEU A C 1
ATOM 1784 O O . LEU A 1 236 ? -5.789 -27.375 -27.5 1 98 236 LEU A O 1
ATOM 1788 N N . GLY A 1 237 ? -7.457 -25.984 -27.938 1 98 237 GLY A N 1
ATOM 1789 C CA . GLY A 1 237 ? -8.336 -26.547 -26.922 1 98 237 GLY A CA 1
ATOM 1790 C C . GLY A 1 237 ? -7.777 -26.422 -25.516 1 98 237 GLY A C 1
ATOM 1791 O O . GLY A 1 237 ? -7.824 -27.359 -24.734 1 98 237 GLY A O 1
ATOM 1792 N N . MET A 1 238 ? -7.219 -25.312 -25.203 1 98.31 238 MET A N 1
ATOM 1793 C CA . MET A 1 238 ? -6.559 -25.109 -23.922 1 98.31 238 MET A CA 1
ATOM 1794 C C . MET A 1 238 ? -7.449 -24.312 -22.969 1 98.31 238 MET A C 1
ATOM 1796 O O . MET A 1 238 ? -6.953 -23.578 -22.109 1 98.31 238 MET A O 1
ATOM 1800 N N . LYS A 1 239 ? -8.766 -24.406 -23.188 1 98.12 239 LYS A N 1
ATOM 1801 C CA . LYS A 1 239 ? -9.711 -23.75 -22.281 1 98.12 239 LYS A CA 1
ATOM 1802 C C . LYS A 1 239 ? -9.391 -24.078 -20.828 1 98.12 239 LYS A C 1
ATOM 1804 O O . LYS A 1 239 ? -9.203 -25.234 -20.469 1 98.12 239 LYS A O 1
ATOM 1809 N N . GLY A 1 240 ? -9.273 -23.016 -20.047 1 98.31 240 GLY A N 1
ATOM 1810 C CA . GLY A 1 240 ? -9.047 -23.156 -18.609 1 98.31 240 GLY A CA 1
ATOM 1811 C C . GLY A 1 240 ? -7.602 -23.453 -18.266 1 98.31 240 GLY A C 1
ATOM 1812 O O . GLY A 1 240 ? -7.262 -23.594 -17.094 1 98.31 240 GLY A O 1
ATOM 1813 N N . ARG A 1 241 ? -6.727 -23.438 -19.219 1 98.56 241 ARG A N 1
ATOM 1814 C CA . ARG A 1 241 ? -5.359 -23.875 -18.953 1 98.56 241 ARG A CA 1
ATOM 1815 C C . ARG A 1 241 ? -4.363 -22.75 -19.234 1 98.56 241 ARG A C 1
ATOM 1817 O O . ARG A 1 241 ? -3.152 -22.984 -19.266 1 98.56 241 ARG A O 1
ATOM 1824 N N . VAL A 1 242 ? -4.855 -21.531 -19.453 1 98.94 242 VAL A N 1
ATOM 1825 C CA . VAL A 1 242 ? -3.988 -20.406 -19.766 1 98.94 242 VAL A CA 1
ATOM 1826 C C . VAL A 1 242 ? -4.195 -19.281 -18.734 1 98.94 242 VAL A C 1
ATOM 1828 O O . VAL A 1 242 ? -5.328 -18.969 -18.375 1 98.94 242 VAL A O 1
ATOM 1831 N N . THR A 1 243 ? -3.137 -18.781 -18.188 1 98.94 243 THR A N 1
ATOM 1832 C CA . THR A 1 243 ? -3.107 -17.594 -17.344 1 98.94 243 THR A CA 1
ATOM 1833 C C . THR A 1 243 ? -2.34 -16.469 -18.031 1 98.94 243 THR A C 1
ATOM 1835 O O . THR A 1 243 ? -1.291 -16.703 -18.641 1 98.94 243 THR A O 1
ATOM 1838 N N . VAL A 1 244 ? -2.867 -15.297 -18.031 1 98.94 244 VAL A N 1
ATOM 1839 C CA . VAL A 1 244 ? -2.158 -14.094 -18.453 1 98.94 244 VAL A CA 1
ATOM 1840 C C . VAL A 1 244 ? -1.874 -13.211 -17.234 1 98.94 244 VAL A C 1
ATOM 1842 O O . VAL A 1 244 ? -2.801 -12.703 -16.609 1 98.94 244 VAL A O 1
ATOM 1845 N N . SER A 1 245 ? -0.627 -13.055 -16.906 1 98.81 245 SER A N 1
ATOM 1846 C CA . SER A 1 245 ? -0.185 -12.273 -15.75 1 98.81 245 SER A CA 1
ATOM 1847 C C . SER A 1 245 ? -0.053 -10.797 -16.109 1 98.81 245 SER A C 1
ATOM 1849 O O . SER A 1 245 ? 0.409 -10.453 -17.203 1 98.81 245 SER A O 1
ATOM 1851 N N . HIS A 1 246 ? -0.466 -9.891 -15.219 1 98.38 246 HIS A N 1
ATOM 1852 C CA . HIS A 1 246 ? -0.472 -8.438 -15.336 1 98.38 246 HIS A CA 1
ATOM 1853 C C . HIS A 1 246 ? -1.563 -7.965 -16.281 1 98.38 246 HIS A C 1
ATOM 1855 O O . HIS A 1 246 ? -2.562 -7.387 -15.859 1 98.38 246 HIS A O 1
ATOM 1861 N N . ALA A 1 247 ? -1.425 -8.391 -17.547 1 98.62 247 ALA A N 1
ATOM 1862 C CA . ALA A 1 247 ? -2.424 -8.062 -18.562 1 98.62 247 ALA A CA 1
ATOM 1863 C C . ALA A 1 247 ? -2.746 -6.57 -18.547 1 98.62 247 ALA A C 1
ATOM 1865 O O . ALA A 1 247 ? -3.914 -6.18 -18.484 1 98.62 247 ALA A O 1
ATOM 1866 N N . PHE A 1 248 ? -1.771 -5.711 -18.703 1 98.06 248 PHE A N 1
ATOM 1867 C CA . PHE A 1 248 ? -1.92 -4.273 -18.484 1 98.06 248 PHE A CA 1
ATOM 1868 C C . PHE A 1 248 ? -2.848 -3.67 -19.531 1 98.06 248 PHE A C 1
ATOM 1870 O O . PHE A 1 248 ? -3.539 -2.686 -19.266 1 98.06 248 PHE A O 1
ATOM 1877 N N . CYS A 1 249 ? -2.906 -4.27 -20.734 1 98.38 249 CYS A N 1
ATOM 1878 C CA . CYS A 1 249 ? -3.771 -3.762 -21.797 1 98.38 249 CYS A CA 1
ATOM 1879 C C . CYS A 1 249 ? -5.227 -3.746 -21.359 1 98.38 249 CYS A C 1
ATOM 1881 O O . CYS A 1 249 ? -6.012 -2.91 -21.812 1 98.38 249 CYS A O 1
ATOM 1883 N N . LEU A 1 250 ? -5.586 -4.613 -20.406 1 98.62 250 LEU A N 1
ATOM 1884 C CA . LEU A 1 250 ? -6.965 -4.703 -19.938 1 98.62 250 LEU A CA 1
ATOM 1885 C C . LEU A 1 250 ? -7.289 -3.562 -18.969 1 98.62 250 LEU A C 1
ATOM 1887 O O . LEU A 1 250 ? -8.445 -3.391 -18.578 1 98.62 250 LEU A O 1
ATOM 1891 N N . GLY A 1 251 ? -6.305 -2.807 -18.578 1 97.44 251 GLY A N 1
ATOM 1892 C CA . GLY A 1 251 ? -6.516 -1.61 -17.781 1 97.44 251 GLY A CA 1
ATOM 1893 C C . GLY A 1 251 ? -6.734 -0.364 -18.609 1 97.44 251 GLY A C 1
ATOM 1894 O O . GLY A 1 251 ? -6.938 0.725 -18.078 1 97.44 251 GLY A O 1
ATOM 1895 N N . ASP A 1 252 ? -6.703 -0.564 -19.969 1 96.75 252 ASP A N 1
ATOM 1896 C CA . ASP A 1 252 ? -6.941 0.567 -20.859 1 96.75 252 ASP A CA 1
ATOM 1897 C C . ASP A 1 252 ? -8.328 1.166 -20.625 1 96.75 252 ASP A C 1
ATOM 1899 O O . ASP A 1 252 ? -9.305 0.436 -20.422 1 96.75 252 ASP A O 1
ATOM 1903 N N . PRO A 1 253 ? -8.445 2.465 -20.672 1 93.12 253 PRO A N 1
ATOM 1904 C CA . PRO A 1 253 ? -9.734 3.096 -20.375 1 93.12 253 PRO A CA 1
ATOM 1905 C C . PRO A 1 253 ? -10.742 2.961 -21.516 1 93.12 253 PRO A C 1
ATOM 1907 O O . PRO A 1 253 ? -11.922 3.273 -21.344 1 93.12 253 PRO A O 1
ATOM 1910 N N . ASP A 1 254 ? -10.367 2.492 -22.656 1 95.88 254 ASP A N 1
ATOM 1911 C CA . ASP A 1 254 ? -11.25 2.387 -23.812 1 95.88 254 ASP A CA 1
ATOM 1912 C C . ASP A 1 254 ? -12.062 1.092 -23.766 1 95.88 254 ASP A C 1
ATOM 1914 O O . ASP A 1 254 ? -11.547 0.021 -24.094 1 95.88 254 ASP A O 1
ATOM 1918 N N . PRO A 1 255 ? -13.32 1.209 -23.547 1 96.19 255 PRO A N 1
ATOM 1919 C CA . PRO A 1 255 ? -14.133 -0.008 -23.453 1 96.19 255 PRO A CA 1
ATOM 1920 C C . PRO A 1 255 ? -14.211 -0.754 -24.781 1 96.19 255 PRO A C 1
ATOM 1922 O O . PRO A 1 255 ? -14.375 -1.977 -24.797 1 96.19 255 PRO A O 1
ATOM 1925 N N . ALA A 1 256 ? -14.117 -0.017 -25.828 1 97.56 256 ALA A N 1
ATOM 1926 C CA . ALA A 1 256 ? -14.195 -0.651 -27.141 1 97.56 256 ALA A CA 1
ATOM 1927 C C . ALA A 1 256 ? -13.008 -1.583 -27.375 1 97.56 256 ALA A C 1
ATOM 1929 O O . ALA A 1 256 ? -13.133 -2.586 -28.078 1 97.56 256 ALA A O 1
ATOM 1930 N N . LEU A 1 257 ? -11.953 -1.241 -26.766 1 97.5 257 LEU A N 1
ATOM 1931 C CA . LEU A 1 257 ? -10.766 -2.084 -26.859 1 97.5 257 LEU A CA 1
ATOM 1932 C C . LEU A 1 257 ? -10.859 -3.262 -25.891 1 97.5 257 LEU A C 1
ATOM 1934 O O . LEU A 1 257 ? -10.562 -4.398 -26.266 1 97.5 257 LEU A O 1
ATOM 1938 N N . VAL A 1 258 ? -11.336 -3.031 -24.688 1 98.25 258 VAL A N 1
ATOM 1939 C CA . VAL A 1 258 ? -11.148 -3.951 -23.578 1 98.25 258 VAL A CA 1
ATOM 1940 C C . VAL A 1 258 ? -12.305 -4.949 -23.516 1 98.25 258 VAL A C 1
ATOM 1942 O O . VAL A 1 258 ? -12.094 -6.145 -23.297 1 98.25 258 VAL A O 1
ATOM 1945 N N . ASN A 1 259 ? -13.531 -4.516 -23.781 1 98.06 259 ASN A N 1
ATOM 1946 C CA . ASN A 1 259 ? -14.719 -5.324 -23.531 1 98.06 259 ASN A CA 1
ATOM 1947 C C . ASN A 1 259 ? -14.719 -6.594 -24.375 1 98.06 259 ASN A C 1
ATOM 1949 O O . ASN A 1 259 ? -14.961 -7.688 -23.859 1 98.06 259 ASN A O 1
ATOM 1953 N N . PRO A 1 260 ? -14.414 -6.453 -25.688 1 98.31 260 PRO A N 1
ATOM 1954 C CA . PRO A 1 260 ? -14.398 -7.684 -26.484 1 98.31 260 PRO A CA 1
ATOM 1955 C C . PRO A 1 260 ? -13.352 -8.68 -26 1 98.31 260 PRO A C 1
ATOM 1957 O O . PRO A 1 260 ? -13.562 -9.891 -26.094 1 98.31 260 PRO A O 1
ATOM 1960 N N . LEU A 1 261 ? -12.219 -8.211 -25.547 1 98.75 261 LEU A N 1
ATOM 1961 C CA . LEU A 1 261 ? -11.18 -9.086 -25.016 1 98.75 261 LEU A CA 1
ATOM 1962 C C . LEU A 1 261 ? -11.672 -9.812 -23.766 1 98.75 261 LEU A C 1
ATOM 1964 O O . LEU A 1 261 ? -11.469 -11.023 -23.625 1 98.75 261 LEU A O 1
ATOM 1968 N N . LEU A 1 262 ? -12.312 -9.078 -22.891 1 98.75 262 LEU A N 1
ATOM 1969 C CA . LEU A 1 262 ? -12.812 -9.656 -21.656 1 98.75 262 LEU A CA 1
ATOM 1970 C C . LEU A 1 262 ? -13.828 -10.758 -21.938 1 98.75 262 LEU A C 1
ATOM 1972 O O . LEU A 1 262 ? -13.828 -11.789 -21.266 1 98.75 262 LEU A O 1
ATOM 1976 N N . GLU A 1 263 ? -14.664 -10.539 -22.875 1 98.5 263 GLU A N 1
ATOM 1977 C CA . GLU A 1 263 ? -15.672 -11.531 -23.234 1 98.5 263 GLU A CA 1
ATOM 1978 C C . GLU A 1 263 ? -15.016 -12.828 -23.703 1 98.5 263 GLU A C 1
ATOM 1980 O O . GLU A 1 263 ? -15.445 -13.922 -23.328 1 98.5 263 GLU A O 1
ATOM 1985 N N . ARG A 1 264 ? -14.039 -12.695 -24.516 1 98.69 264 ARG A N 1
ATOM 1986 C CA . ARG A 1 264 ? -13.367 -13.875 -25.062 1 98.69 264 ARG A CA 1
ATOM 1987 C C . ARG A 1 264 ? -12.562 -14.586 -23.969 1 98.69 264 ARG A C 1
ATOM 1989 O O . ARG A 1 264 ? -12.516 -15.82 -23.938 1 98.69 264 ARG A O 1
ATOM 1996 N N . ILE A 1 265 ? -11.914 -13.82 -23.125 1 98.75 265 ILE A N 1
ATOM 1997 C CA . ILE A 1 265 ? -11.188 -14.359 -21.984 1 98.75 265 ILE A CA 1
ATOM 1998 C C . ILE A 1 265 ? -12.133 -15.18 -21.109 1 98.75 265 ILE A C 1
ATOM 2000 O O . ILE A 1 265 ? -11.797 -16.297 -20.703 1 98.75 265 ILE A O 1
ATOM 2004 N N . ALA A 1 266 ? -13.281 -14.609 -20.844 1 98.75 266 ALA A N 1
ATOM 2005 C CA . ALA A 1 266 ? -14.273 -15.289 -20.016 1 98.75 266 ALA A CA 1
ATOM 2006 C C . ALA A 1 266 ? -14.75 -16.578 -20.688 1 98.75 266 ALA A C 1
ATOM 2008 O O . ALA A 1 266 ? -14.852 -17.625 -20.031 1 98.75 266 ALA A O 1
ATOM 2009 N N . ALA A 1 267 ? -15.008 -16.531 -21.969 1 98.62 267 ALA A N 1
ATOM 2010 C CA . ALA A 1 267 ? -15.516 -17.672 -22.719 1 98.62 267 ALA A CA 1
ATOM 2011 C C . ALA A 1 267 ? -14.516 -18.828 -22.719 1 98.62 267 ALA A C 1
ATOM 2013 O O . ALA A 1 267 ? -14.906 -20 -22.703 1 98.62 267 ALA A O 1
ATOM 2014 N N . LEU A 1 268 ? -13.258 -18.5 -22.703 1 98.75 268 LEU A N 1
ATOM 2015 C CA . LEU A 1 268 ? -12.219 -19.516 -22.812 1 98.75 268 LEU A CA 1
ATOM 2016 C C . LEU A 1 268 ? -11.641 -19.844 -21.438 1 98.75 268 LEU A C 1
ATOM 2018 O O . LEU A 1 268 ? -10.695 -20.625 -21.344 1 98.75 268 LEU A O 1
ATOM 2022 N N . ASP A 1 269 ? -12.133 -19.203 -20.391 1 98.69 269 ASP A N 1
ATOM 2023 C CA . ASP A 1 269 ? -11.68 -19.422 -19.016 1 98.69 269 ASP A CA 1
ATOM 2024 C C . ASP A 1 269 ? -10.18 -19.188 -18.891 1 98.69 269 ASP A C 1
ATOM 2026 O O . ASP A 1 269 ? -9.445 -20.031 -18.359 1 98.69 269 ASP A O 1
ATOM 2030 N N . ILE A 1 270 ? -9.719 -18.141 -19.578 1 98.88 270 ILE A N 1
ATOM 2031 C CA . ILE A 1 270 ? -8.359 -17.672 -19.359 1 98.88 270 ILE A CA 1
ATOM 2032 C C . ILE A 1 270 ? -8.289 -16.922 -18.031 1 98.88 270 ILE A C 1
ATOM 2034 O O . ILE A 1 270 ? -9.117 -16.047 -17.75 1 98.88 270 ILE A O 1
ATOM 2038 N N . ALA A 1 271 ? -7.352 -17.281 -17.156 1 98.94 271 ALA A N 1
ATOM 2039 C CA . ALA A 1 271 ? -7.199 -16.641 -15.852 1 98.94 271 ALA A CA 1
ATOM 2040 C C . ALA A 1 271 ? -6.309 -15.406 -15.953 1 98.94 271 ALA A C 1
ATOM 2042 O O . ALA A 1 271 ? -5.48 -15.305 -16.859 1 98.94 271 ALA A O 1
ATOM 2043 N N . ILE A 1 272 ? -6.52 -14.477 -15.094 1 98.94 272 ILE A N 1
ATOM 2044 C CA . ILE A 1 272 ? -5.684 -13.281 -14.977 1 98.94 272 ILE A CA 1
ATOM 2045 C C . ILE A 1 272 ? -4.98 -13.281 -13.617 1 98.94 272 ILE A C 1
ATOM 2047 O O . ILE A 1 272 ? -5.586 -13.609 -12.594 1 98.94 272 ILE A O 1
ATOM 2051 N N . ALA A 1 273 ? -3.703 -12.984 -13.57 1 98.94 273 ALA A N 1
ATOM 2052 C CA . ALA A 1 273 ? -2.955 -12.758 -12.336 1 98.94 273 ALA A CA 1
ATOM 2053 C C . ALA A 1 273 ? -2.598 -11.281 -12.172 1 98.94 273 ALA A C 1
ATOM 2055 O O . ALA A 1 273 ? -2.002 -10.68 -13.07 1 98.94 273 ALA A O 1
ATOM 2056 N N . THR A 1 274 ? -2.973 -10.711 -11.086 1 98.81 274 THR A N 1
ATOM 2057 C CA . THR A 1 274 ? -2.695 -9.297 -10.867 1 98.81 274 THR A CA 1
ATOM 2058 C C . THR A 1 274 ? -1.7 -9.109 -9.727 1 98.81 274 THR A C 1
ATOM 2060 O O . THR A 1 274 ? -1.647 -9.922 -8.805 1 98.81 274 THR A O 1
ATOM 2063 N N . THR A 1 275 ? -0.933 -8.086 -9.812 1 98 275 THR A N 1
ATOM 2064 C CA . THR A 1 275 ? -0.111 -7.621 -8.695 1 98 275 THR A CA 1
ATOM 2065 C C . THR A 1 275 ? -0.647 -6.309 -8.133 1 98 275 THR A C 1
ATOM 2067 O O . THR A 1 275 ? -0.116 -5.785 -7.152 1 98 275 THR A O 1
ATOM 2070 N N . ALA A 1 276 ? -1.61 -5.758 -8.805 1 97.69 276 ALA A N 1
ATOM 2071 C CA . ALA A 1 276 ? -2.299 -4.523 -8.438 1 97.69 276 ALA A CA 1
ATOM 2072 C C . ALA A 1 276 ? -1.307 -3.383 -8.227 1 97.69 276 ALA A C 1
ATOM 2074 O O . ALA A 1 276 ? -1.344 -2.701 -7.199 1 97.69 276 ALA A O 1
ATOM 2075 N N . PRO A 1 277 ? -0.465 -3.158 -9.258 1 97.5 277 PRO A N 1
ATOM 2076 C CA . PRO A 1 277 ? 0.462 -2.039 -9.078 1 97.5 277 PRO A CA 1
ATOM 2077 C C . PRO A 1 277 ? -0.252 -0.693 -8.977 1 97.5 277 PRO A C 1
ATOM 2079 O O . PRO A 1 277 ? -1.247 -0.462 -9.664 1 97.5 277 PRO A O 1
ATOM 2082 N N . ALA A 1 278 ? 0.234 0.206 -8.164 1 97.75 278 ALA A N 1
ATOM 2083 C CA . ALA A 1 278 ? -0.405 1.493 -7.906 1 97.75 278 ALA A CA 1
ATOM 2084 C C . ALA A 1 278 ? -0.09 2.494 -9.016 1 97.75 278 ALA A C 1
ATOM 2086 O O . ALA A 1 278 ? -0.812 3.479 -9.195 1 97.75 278 ALA A O 1
ATOM 2087 N N . SER A 1 279 ? 0.943 2.297 -9.781 1 96.62 279 SER A N 1
ATOM 2088 C CA . SER A 1 279 ? 1.534 3.354 -10.602 1 96.62 279 SER A CA 1
ATOM 2089 C C . SER A 1 279 ? 0.965 3.344 -12.016 1 96.62 279 SER A C 1
ATOM 2091 O O . SER A 1 279 ? 1.308 4.199 -12.828 1 96.62 279 SER A O 1
ATOM 2093 N N . ARG A 1 280 ? 0.087 2.326 -12.312 1 94.94 280 ARG A N 1
ATOM 2094 C CA . ARG A 1 280 ? -0.447 2.254 -13.672 1 94.94 280 ARG A CA 1
ATOM 2095 C C . ARG A 1 280 ? -1.836 1.625 -13.68 1 94.94 280 ARG A C 1
ATOM 2097 O O . ARG A 1 280 ? -2.227 0.956 -12.719 1 94.94 280 ARG A O 1
ATOM 2104 N N . PRO A 1 281 ? -2.508 1.845 -14.812 1 93.38 281 PRO A N 1
ATOM 2105 C CA . PRO A 1 281 ? -3.807 1.179 -14.922 1 93.38 281 PRO A CA 1
ATOM 2106 C C . PRO A 1 281 ? -3.686 -0.34 -15.031 1 93.38 281 PRO A C 1
ATOM 2108 O O . PRO A 1 281 ? -2.773 -0.845 -15.688 1 93.38 281 PRO A O 1
ATOM 2111 N N . VAL A 1 282 ? -4.555 -1.02 -14.383 1 95.25 282 VAL A N 1
ATOM 2112 C CA . VAL A 1 282 ? -4.602 -2.479 -14.391 1 95.25 282 VAL A CA 1
ATOM 2113 C C . VAL A 1 282 ? -6.051 -2.947 -14.516 1 95.25 282 VAL A C 1
ATOM 2115 O O . VAL A 1 282 ? -6.984 -2.162 -14.328 1 95.25 282 VAL A O 1
ATOM 2118 N N . PRO A 1 283 ? -6.238 -4.227 -14.852 1 95.69 283 PRO A N 1
ATOM 2119 C CA . PRO A 1 283 ? -7.613 -4.723 -14.938 1 95.69 283 PRO A CA 1
ATOM 2120 C C . PRO A 1 283 ? -8.383 -4.566 -13.633 1 95.69 283 PRO A C 1
ATOM 2122 O O . PRO A 1 283 ? -7.836 -4.836 -12.555 1 95.69 283 PRO A O 1
ATOM 2125 N N . ALA A 1 284 ? -9.633 -4.129 -13.742 1 97.31 284 ALA A N 1
ATOM 2126 C CA . ALA A 1 284 ? -10.469 -3.938 -12.562 1 97.31 284 ALA A CA 1
ATOM 2127 C C . ALA A 1 284 ? -10.906 -5.277 -11.977 1 97.31 284 ALA A C 1
ATOM 2129 O O . ALA A 1 284 ? -11.57 -6.066 -12.648 1 97.31 284 ALA A O 1
ATOM 2130 N N . ALA A 1 285 ? -10.617 -5.516 -10.773 1 98.56 285 ALA A N 1
ATOM 2131 C CA . ALA A 1 285 ? -10.875 -6.805 -10.133 1 98.56 285 ALA A CA 1
ATOM 2132 C C . ALA A 1 285 ? -12.367 -7.125 -10.125 1 98.56 285 ALA A C 1
ATOM 2134 O O . ALA A 1 285 ? -12.773 -8.234 -10.477 1 98.56 285 ALA A O 1
ATOM 2135 N N . ALA A 1 286 ? -13.188 -6.141 -9.75 1 98.12 286 ALA A N 1
ATOM 2136 C CA . ALA A 1 286 ? -14.625 -6.375 -9.656 1 98.12 286 ALA A CA 1
ATOM 2137 C C . ALA A 1 286 ? -15.219 -6.719 -11.016 1 98.12 286 ALA A C 1
ATOM 2139 O O . ALA A 1 286 ? -16.109 -7.566 -11.117 1 98.12 286 ALA A O 1
ATOM 2140 N N . THR A 1 287 ? -14.695 -6.055 -12.086 1 98 287 THR A N 1
ATOM 2141 C CA . THR A 1 287 ? -15.148 -6.332 -13.445 1 98 287 THR A CA 1
ATOM 2142 C C . THR A 1 287 ? -14.805 -7.766 -13.844 1 98 287 THR A C 1
ATOM 2144 O O . THR A 1 287 ? -15.656 -8.492 -14.359 1 98 287 THR A O 1
ATOM 2147 N N . LEU A 1 288 ? -13.586 -8.133 -13.609 1 98.69 288 LEU A N 1
ATOM 2148 C CA . LEU A 1 288 ? -13.156 -9.484 -13.945 1 98.69 288 LEU A CA 1
ATOM 2149 C C . LEU A 1 288 ? -13.992 -10.523 -13.211 1 98.69 288 LEU A C 1
ATOM 2151 O O . LEU A 1 288 ? -14.492 -11.469 -13.82 1 98.69 288 LEU A O 1
ATOM 2155 N N . ARG A 1 289 ? -14.18 -10.328 -11.93 1 97.94 289 ARG A N 1
ATOM 2156 C CA . ARG A 1 289 ? -14.961 -11.258 -11.117 1 97.94 289 ARG A CA 1
ATOM 2157 C C . ARG A 1 289 ? -16.406 -11.32 -11.594 1 97.94 289 ARG A C 1
ATOM 2159 O O . ARG A 1 289 ? -17.016 -12.391 -11.625 1 97.94 289 ARG A O 1
ATOM 2166 N N . GLY A 1 290 ? -16.953 -10.188 -11.898 1 97.75 290 GLY A N 1
ATOM 2167 C CA . GLY A 1 290 ? -18.328 -10.117 -12.375 1 97.75 290 GLY A CA 1
ATOM 2168 C C . GLY A 1 290 ? -18.562 -10.906 -13.648 1 97.75 290 GLY A C 1
ATOM 2169 O O . GLY A 1 290 ? -19.656 -11.406 -13.891 1 97.75 290 GLY A O 1
ATOM 2170 N N . LEU A 1 291 ? -17.531 -11.031 -14.453 1 98.19 291 LEU A N 1
ATOM 2171 C CA . LEU A 1 291 ? -17.609 -11.742 -15.727 1 98.19 291 LEU A CA 1
ATOM 2172 C C . LEU A 1 291 ? -17.266 -13.219 -15.547 1 98.19 291 LEU A C 1
ATOM 2174 O O . LEU A 1 291 ? -17.25 -13.977 -16.516 1 98.19 291 LEU A O 1
ATOM 2178 N N . GLY A 1 292 ? -16.922 -13.578 -14.305 1 98 292 GLY A N 1
ATOM 2179 C CA . GLY A 1 292 ? -16.578 -14.961 -14.016 1 98 292 GLY A CA 1
ATOM 2180 C C . GLY A 1 292 ? -15.156 -15.312 -14.391 1 98 292 GLY A C 1
ATOM 2181 O O . GLY A 1 292 ? -14.805 -16.484 -14.469 1 98 292 GLY A O 1
ATOM 2182 N N . ILE A 1 293 ? -14.352 -14.352 -14.664 1 98.69 293 ILE A N 1
ATOM 2183 C CA . ILE A 1 293 ? -12.953 -14.586 -15.008 1 98.69 293 ILE A CA 1
ATOM 2184 C C . ILE A 1 293 ? -12.164 -14.922 -13.75 1 98.69 293 ILE A C 1
ATOM 2186 O O . ILE A 1 293 ? -12.242 -14.203 -12.75 1 98.69 29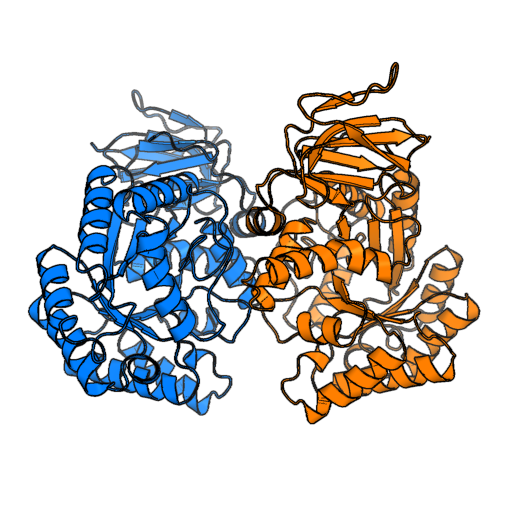3 ILE A O 1
ATOM 2190 N N . ARG A 1 294 ? -11.406 -16.047 -13.719 1 98.44 294 ARG A N 1
ATOM 2191 C CA . ARG A 1 294 ? -10.555 -16.406 -12.594 1 98.44 294 ARG A CA 1
ATOM 2192 C C . ARG A 1 294 ? -9.445 -15.367 -12.406 1 98.44 294 ARG A C 1
ATOM 2194 O O . ARG A 1 294 ? -8.766 -14.992 -13.359 1 98.44 294 ARG A O 1
ATOM 2201 N N . LEU A 1 295 ? -9.414 -14.852 -11.25 1 98.81 295 LEU A N 1
ATOM 2202 C CA . LEU A 1 295 ? -8.453 -13.82 -10.898 1 98.81 295 LEU A CA 1
ATOM 2203 C C . LEU A 1 295 ? -7.652 -14.219 -9.664 1 98.81 295 LEU A C 1
ATOM 2205 O O . LEU A 1 295 ? -8.227 -14.531 -8.617 1 98.81 295 LEU A O 1
ATOM 2209 N N . CYS A 1 296 ? -6.324 -14.281 -9.781 1 98.94 296 CYS A N 1
ATOM 2210 C CA . CYS A 1 296 ? -5.422 -14.5 -8.656 1 98.94 296 CYS A CA 1
ATOM 2211 C C . CYS A 1 296 ? -4.434 -13.344 -8.516 1 98.94 296 CYS A C 1
ATOM 2213 O O . CYS A 1 296 ? -4.477 -12.391 -9.289 1 98.94 296 CYS A O 1
ATOM 2215 N N . ALA A 1 297 ? -3.625 -13.422 -7.449 1 98.81 297 ALA A N 1
ATOM 2216 C CA . ALA A 1 297 ? -2.686 -12.336 -7.188 1 98.81 297 ALA A CA 1
ATOM 2217 C C . ALA A 1 297 ? -1.379 -12.875 -6.609 1 98.81 297 ALA A C 1
ATOM 2219 O O . ALA A 1 297 ? -1.315 -14.016 -6.156 1 98.81 297 ALA A O 1
ATOM 2220 N N . GLY A 1 298 ? -0.444 -12.086 -6.652 1 98.69 298 GLY A N 1
ATOM 2221 C CA . GLY A 1 298 ? 0.84 -12.352 -6.027 1 98.69 298 GLY A CA 1
ATOM 2222 C C . GLY A 1 298 ? 1.711 -11.117 -5.898 1 98.69 298 GLY A C 1
ATOM 2223 O O . GLY A 1 298 ? 1.323 -10.031 -6.328 1 98.69 298 GLY A O 1
ATOM 2224 N N . SER A 1 299 ? 2.848 -11.328 -5.309 1 98.06 299 SER A N 1
ATOM 2225 C CA . SER A 1 299 ? 3.738 -10.227 -4.969 1 98.06 299 SER A CA 1
ATOM 2226 C C . SER A 1 299 ? 4.629 -9.852 -6.148 1 98.06 299 SER A C 1
ATOM 2228 O O . SER A 1 299 ? 5.203 -8.758 -6.18 1 98.06 299 SER A O 1
ATOM 2230 N N . ASP A 1 300 ? 4.754 -10.727 -7.152 1 97.94 300 ASP A N 1
ATOM 2231 C CA . ASP A 1 300 ? 5.738 -10.555 -8.219 1 97.94 300 ASP A CA 1
ATOM 2232 C C . ASP A 1 300 ? 7.16 -10.57 -7.66 1 97.94 300 ASP A C 1
ATOM 2234 O O . ASP A 1 300 ? 7.586 -11.57 -7.066 1 97.94 300 ASP A O 1
ATOM 2238 N N . GLY A 1 301 ? 7.879 -9.516 -7.742 1 96.81 301 GLY A N 1
ATOM 2239 C CA . GLY A 1 301 ? 9.195 -9.438 -7.125 1 96.81 301 GLY A CA 1
ATOM 2240 C C . GLY A 1 301 ? 9.148 -9.055 -5.66 1 96.81 301 GLY A C 1
ATOM 2241 O O . GLY A 1 301 ? 8.281 -8.281 -5.242 1 96.81 301 GLY A O 1
ATOM 2242 N N . ILE A 1 302 ? 10.031 -9.633 -4.875 1 97.38 302 ILE A N 1
ATOM 2243 C CA . ILE A 1 302 ? 10.188 -9.305 -3.461 1 97.38 302 ILE A CA 1
ATOM 2244 C C . ILE A 1 302 ? 11.633 -8.883 -3.186 1 97.38 302 ILE A C 1
ATOM 2246 O O . ILE A 1 302 ? 12.531 -9.727 -3.162 1 97.38 302 ILE A O 1
ATOM 2250 N N . ARG A 1 303 ? 11.789 -7.562 -2.906 1 96.88 303 ARG A N 1
ATOM 2251 C CA . ARG A 1 303 ? 13.133 -7.043 -2.701 1 96.88 303 ARG A CA 1
ATOM 2252 C C . ARG A 1 303 ? 14.117 -7.648 -3.701 1 96.88 303 ARG A C 1
ATOM 2254 O O . ARG A 1 303 ? 15.016 -8.398 -3.318 1 96.88 303 ARG A O 1
ATOM 2261 N N . ASP A 1 304 ? 13.984 -7.324 -4.934 1 97.75 304 ASP A N 1
ATOM 2262 C CA . ASP A 1 304 ? 14.852 -7.871 -5.965 1 97.75 304 ASP A CA 1
ATOM 2263 C C . ASP A 1 304 ? 15.539 -6.754 -6.754 1 97.75 304 ASP A C 1
ATOM 2265 O O . ASP A 1 304 ? 15.555 -5.602 -6.316 1 97.75 304 ASP A O 1
ATOM 2269 N N . THR A 1 305 ? 16.203 -7.09 -7.789 1 97.94 305 THR A N 1
ATOM 2270 C CA . THR A 1 305 ? 16.984 -6.105 -8.523 1 97.94 305 THR A CA 1
ATOM 2271 C C . THR A 1 305 ? 16.078 -5.148 -9.289 1 97.94 305 THR A C 1
ATOM 2273 O O . THR A 1 305 ? 16.547 -4.129 -9.805 1 97.94 305 THR A O 1
ATOM 2276 N N . TRP A 1 306 ? 14.75 -5.453 -9.336 1 97.12 306 TRP A N 1
ATOM 2277 C CA . TRP A 1 306 ? 13.805 -4.625 -10.078 1 97.12 306 TRP A CA 1
ATOM 2278 C C . TRP A 1 306 ? 13.164 -3.586 -9.164 1 97.12 306 TRP A C 1
ATOM 2280 O O . TRP A 1 306 ? 12.672 -2.555 -9.633 1 97.12 306 TRP A O 1
ATOM 2290 N N . GLY A 1 307 ? 13.164 -3.824 -7.902 1 96.31 307 GLY A N 1
ATOM 2291 C CA . GLY A 1 307 ? 12.57 -2.854 -7 1 96.31 307 GLY A CA 1
ATOM 2292 C C . GLY A 1 307 ? 12.727 -3.223 -5.539 1 96.31 307 GLY A C 1
ATOM 2293 O O . GLY A 1 307 ? 13.039 -4.371 -5.211 1 96.31 307 GLY A O 1
ATOM 2294 N N . PRO A 1 308 ? 12.469 -2.27 -4.625 1 97.62 308 PRO A N 1
ATOM 2295 C CA . PRO A 1 308 ? 12.797 -2.432 -3.205 1 97.62 308 PRO A CA 1
ATOM 2296 C C . PRO A 1 308 ? 11.641 -3.021 -2.396 1 97.62 308 PRO A C 1
ATOM 2298 O O . PRO A 1 308 ? 11.828 -3.404 -1.239 1 97.62 308 PRO A O 1
ATOM 2301 N N . TYR A 1 309 ? 10.492 -3.189 -2.969 1 98 309 TYR A N 1
ATOM 2302 C CA . TYR A 1 309 ? 9.289 -3.467 -2.184 1 98 309 TYR A CA 1
ATOM 2303 C C . TYR A 1 309 ? 9 -4.965 -2.143 1 98 309 TYR A C 1
ATOM 2305 O O . TYR A 1 309 ? 9.711 -5.758 -2.771 1 98 309 TYR A O 1
ATOM 2313 N N . GLY A 1 310 ? 7.961 -5.312 -1.334 1 97 310 GLY A N 1
ATOM 2314 C CA . GLY A 1 310 ? 7.504 -6.684 -1.185 1 97 310 GLY A CA 1
ATOM 2315 C C . GLY A 1 310 ? 7.98 -7.336 0.099 1 97 310 GLY A C 1
ATOM 2316 O O . GLY A 1 310 ? 9.109 -7.105 0.535 1 97 310 GLY A O 1
ATOM 2317 N N . ASN A 1 311 ? 7.113 -8.156 0.715 1 97.5 311 ASN A N 1
ATOM 2318 C CA . ASN A 1 311 ? 7.449 -8.812 1.972 1 97.5 311 ASN A CA 1
ATOM 2319 C C . ASN A 1 311 ? 6.75 -10.164 2.096 1 97.5 311 ASN A C 1
ATOM 2321 O O . ASN A 1 311 ? 6.691 -10.742 3.184 1 97.5 311 ASN A O 1
ATOM 2325 N N . ALA A 1 312 ? 6.105 -10.625 0.978 1 98.12 312 ALA A N 1
ATOM 2326 C CA . ALA A 1 312 ? 5.453 -11.922 0.862 1 98.12 312 ALA A CA 1
ATOM 2327 C C . ALA A 1 312 ? 4.18 -11.977 1.705 1 98.12 312 ALA A C 1
ATOM 2329 O O . ALA A 1 312 ? 3.629 -13.055 1.944 1 98.12 312 ALA A O 1
ATOM 2330 N N . ASP A 1 313 ? 3.695 -10.844 2.236 1 98.62 313 ASP A N 1
ATOM 2331 C CA . ASP A 1 313 ? 2.465 -10.805 3.02 1 98.62 313 ASP A CA 1
ATOM 2332 C C . ASP A 1 313 ? 1.241 -10.695 2.113 1 98.62 313 ASP A C 1
ATOM 2334 O O . ASP A 1 313 ? 0.965 -9.625 1.56 1 98.62 313 ASP A O 1
ATOM 2338 N N . MET A 1 314 ? 0.48 -11.727 2.051 1 98.88 314 MET A N 1
ATOM 2339 C CA . MET A 1 314 ? -0.657 -11.758 1.134 1 98.88 314 MET A CA 1
ATOM 2340 C C . MET A 1 314 ? -1.825 -10.953 1.693 1 98.88 314 MET A C 1
ATOM 2342 O O . MET A 1 314 ? -2.746 -10.594 0.958 1 98.88 314 MET A O 1
ATOM 2346 N N . LEU A 1 315 ? -1.883 -10.68 3.025 1 98.88 315 LEU A N 1
ATOM 2347 C CA . LEU A 1 315 ? -2.85 -9.711 3.516 1 98.88 315 LEU A CA 1
ATOM 2348 C C . LEU A 1 315 ? -2.531 -8.312 2.984 1 98.88 315 LEU A C 1
ATOM 2350 O O . LEU A 1 315 ? -3.439 -7.555 2.637 1 98.88 315 LEU A O 1
ATOM 2354 N N . GLU A 1 316 ? -1.261 -7.992 2.961 1 98.75 316 GLU A N 1
ATOM 2355 C CA . GLU A 1 316 ? -0.877 -6.715 2.369 1 98.75 316 GLU A CA 1
ATOM 2356 C C . GLU A 1 316 ? -1.211 -6.676 0.88 1 98.75 316 GLU A C 1
ATOM 2358 O O . GLU A 1 316 ? -1.656 -5.645 0.366 1 98.75 316 GLU A O 1
ATOM 2363 N N . ARG A 1 317 ? -0.98 -7.801 0.2 1 98.88 317 ARG A N 1
ATOM 2364 C CA . ARG A 1 317 ? -1.365 -7.867 -1.206 1 98.88 317 ARG A CA 1
ATOM 2365 C C . ARG A 1 317 ? -2.855 -7.59 -1.379 1 98.88 317 ARG A C 1
ATOM 2367 O O . ARG A 1 317 ? -3.254 -6.844 -2.275 1 98.88 317 ARG A O 1
ATOM 2374 N N . ALA A 1 318 ? -3.662 -8.172 -0.518 1 98.94 318 ALA A N 1
ATOM 2375 C CA . ALA A 1 318 ? -5.102 -7.926 -0.557 1 98.94 318 ALA A CA 1
ATOM 2376 C C . ALA A 1 318 ? -5.414 -6.449 -0.324 1 98.94 318 ALA A C 1
ATOM 2378 O O . ALA A 1 318 ? -6.273 -5.879 -1 1 98.94 318 ALA A O 1
ATOM 2379 N N . MET A 1 319 ? -4.742 -5.867 0.639 1 98.88 319 MET A N 1
ATOM 2380 C CA . MET A 1 319 ? -4.938 -4.441 0.891 1 98.88 319 MET A CA 1
ATOM 2381 C C . MET A 1 319 ? -4.59 -3.617 -0.344 1 98.88 319 MET A C 1
ATOM 2383 O O . MET A 1 319 ? -5.328 -2.703 -0.715 1 98.88 319 MET A O 1
ATOM 2387 N N . LEU A 1 320 ? -3.465 -3.949 -0.983 1 98.81 320 LEU A N 1
ATOM 2388 C CA . LEU A 1 320 ? -3.025 -3.211 -2.162 1 98.81 320 LEU A CA 1
ATOM 2389 C C . LEU A 1 320 ? -4.02 -3.375 -3.307 1 98.81 320 LEU A C 1
ATOM 2391 O O . LEU A 1 320 ? -4.273 -2.428 -4.055 1 98.81 320 LEU A O 1
ATOM 2395 N N . ILE A 1 321 ? -4.598 -4.574 -3.445 1 98.88 321 ILE A N 1
ATOM 2396 C CA . ILE A 1 321 ? -5.668 -4.785 -4.418 1 98.88 321 ILE A CA 1
ATOM 2397 C C . ILE A 1 321 ? -6.852 -3.883 -4.086 1 98.88 321 ILE A C 1
ATOM 2399 O O . ILE A 1 321 ? -7.418 -3.242 -4.973 1 98.88 321 ILE A O 1
ATOM 2403 N N . GLY A 1 322 ? -7.195 -3.871 -2.811 1 98.81 322 GLY A N 1
ATOM 2404 C CA . GLY A 1 322 ? -8.281 -3.008 -2.381 1 98.81 322 GLY A CA 1
ATOM 2405 C C . GLY A 1 322 ? -8.039 -1.543 -2.691 1 98.81 322 GLY A C 1
ATOM 2406 O O . GLY A 1 322 ? -8.914 -0.863 -3.229 1 98.81 322 GLY A O 1
ATOM 2407 N N . LEU A 1 323 ? -6.855 -1.058 -2.391 1 98.62 323 LEU A N 1
ATOM 2408 C CA . LEU A 1 323 ? -6.508 0.339 -2.629 1 98.62 323 LEU A CA 1
ATOM 2409 C C . LEU A 1 323 ? -6.547 0.662 -4.117 1 98.62 323 LEU A C 1
ATOM 2411 O O . LEU A 1 323 ? -7.113 1.679 -4.523 1 98.62 323 LEU A O 1
ATOM 2415 N N . ARG A 1 324 ? -5.969 -0.25 -4.902 1 98.5 324 ARG A N 1
ATOM 2416 C CA . ARG A 1 324 ? -5.91 -0.037 -6.344 1 98.5 324 ARG A CA 1
ATOM 2417 C C . ARG A 1 324 ? -7.312 0.032 -6.941 1 98.5 324 ARG A C 1
ATOM 2419 O O . ARG A 1 324 ? -7.555 0.782 -7.891 1 98.5 324 ARG A O 1
ATOM 2426 N N . ASN A 1 325 ? -8.234 -0.687 -6.355 1 98.31 325 ASN A N 1
ATOM 2427 C CA . ASN A 1 325 ? -9.57 -0.805 -6.926 1 98.31 325 ASN A CA 1
ATOM 2428 C C . ASN A 1 325 ? -10.578 0.054 -6.168 1 98.31 325 ASN A C 1
ATOM 2430 O O . ASN A 1 325 ? -11.789 -0.06 -6.391 1 98.31 325 ASN A O 1
ATOM 2434 N N . ASN A 1 326 ? -10.094 0.84 -5.219 1 97.62 326 ASN A N 1
ATOM 2435 C CA . ASN A 1 326 ? -10.922 1.722 -4.402 1 97.62 326 ASN A CA 1
ATOM 2436 C C . ASN A 1 326 ? -12.008 0.945 -3.658 1 97.62 326 ASN A C 1
ATOM 2438 O O . ASN A 1 326 ? -13.148 1.398 -3.562 1 97.62 326 ASN A O 1
ATOM 2442 N N . PHE A 1 327 ? -11.656 -0.22 -3.209 1 98.25 327 PHE A N 1
ATOM 2443 C CA . PHE A 1 327 ? -12.57 -1.021 -2.4 1 98.25 327 PHE A CA 1
ATOM 2444 C C . PHE A 1 327 ? -12.742 -0.406 -1.017 1 98.25 327 PHE A C 1
ATOM 2446 O O . PHE A 1 327 ? -11.766 -0.131 -0.322 1 98.25 327 PHE A O 1
ATOM 2453 N N . ARG A 1 328 ? -13.977 -0.224 -0.602 1 97.5 328 ARG A N 1
ATOM 2454 C CA . ARG A 1 328 ? -14.266 0.369 0.699 1 97.5 328 ARG A CA 1
ATOM 2455 C C . ARG A 1 328 ? -15.219 -0.509 1.501 1 97.5 328 ARG A C 1
ATOM 2457 O O . ARG A 1 328 ? -15.062 -0.661 2.715 1 97.5 328 ARG A O 1
ATOM 2464 N N . ARG A 1 329 ? -16.188 -1.055 0.863 1 97.56 329 ARG A N 1
ATOM 2465 C CA . ARG A 1 329 ? -17.156 -1.913 1.539 1 97.56 329 ARG A CA 1
ATOM 2466 C C . ARG A 1 329 ? -16.516 -3.209 2.008 1 97.56 329 ARG A C 1
ATOM 2468 O O . ARG A 1 329 ? -15.609 -3.734 1.346 1 97.56 329 ARG A O 1
ATOM 2475 N N . ASP A 1 330 ? -17.031 -3.723 3.072 1 97.75 330 ASP A N 1
ATOM 2476 C CA . ASP A 1 330 ? -16.469 -4.953 3.623 1 97.75 330 ASP A CA 1
ATOM 2477 C C . ASP A 1 330 ? -16.453 -6.066 2.58 1 97.75 330 ASP A C 1
ATOM 2479 O O . ASP A 1 330 ? -15.461 -6.785 2.439 1 97.75 330 ASP A O 1
ATOM 2483 N N . GLU A 1 331 ? -17.547 -6.141 1.831 1 97.81 331 GLU A N 1
ATOM 2484 C CA . GLU A 1 331 ? -17.641 -7.203 0.835 1 97.81 331 GLU A CA 1
ATOM 2485 C C . GLU A 1 331 ? -16.594 -7.035 -0.256 1 97.81 331 GLU A C 1
ATOM 2487 O O . GLU A 1 331 ? -16.078 -8.023 -0.798 1 97.81 331 GLU A O 1
ATOM 2492 N N . GLU A 1 332 ? -16.266 -5.805 -0.581 1 98.44 332 GLU A N 1
ATOM 2493 C CA . GLU A 1 332 ? -15.234 -5.527 -1.576 1 98.44 332 GLU A CA 1
ATOM 2494 C C . GLU A 1 332 ? -13.844 -5.883 -1.05 1 98.44 332 GLU A C 1
ATOM 2496 O O . GLU A 1 332 ? -13.039 -6.469 -1.769 1 98.44 332 GLU A O 1
ATOM 2501 N N . VAL A 1 333 ? -13.57 -5.535 0.174 1 98.75 333 VAL A N 1
ATOM 2502 C CA . VAL A 1 333 ? -12.297 -5.852 0.799 1 98.75 333 VAL A CA 1
ATOM 2503 C C . VAL A 1 333 ? -12.148 -7.363 0.937 1 98.75 333 VAL A C 1
ATOM 2505 O O . VAL A 1 333 ? -11.07 -7.914 0.701 1 98.75 333 VAL A O 1
ATOM 2508 N N . GLU A 1 334 ? -13.211 -8.031 1.271 1 98.69 334 GLU A N 1
ATOM 2509 C CA . GLU A 1 334 ? -13.227 -9.492 1.354 1 98.69 334 GLU A CA 1
ATOM 2510 C C . GLU A 1 334 ? -12.984 -10.125 -0.012 1 98.69 334 GLU A C 1
ATOM 2512 O O . GLU A 1 334 ? -12.359 -11.188 -0.109 1 98.69 334 GLU A O 1
ATOM 2517 N N . MET A 1 335 ? -13.477 -9.461 -1.051 1 98.69 335 MET A N 1
ATOM 2518 C CA . MET A 1 335 ? -13.18 -9.922 -2.402 1 98.69 335 MET A CA 1
ATOM 2519 C C . MET A 1 335 ? -11.68 -9.914 -2.666 1 98.69 335 MET A C 1
ATOM 2521 O O . MET A 1 335 ? -11.141 -10.844 -3.273 1 98.69 335 MET A O 1
ATOM 2525 N N . ALA A 1 336 ? -10.992 -8.867 -2.234 1 98.88 336 ALA A N 1
ATOM 2526 C CA . ALA A 1 336 ? -9.539 -8.805 -2.377 1 98.88 336 ALA A CA 1
ATOM 2527 C C . ALA A 1 336 ? -8.867 -9.961 -1.646 1 98.88 336 ALA A C 1
ATOM 2529 O O . ALA A 1 336 ? -7.93 -10.57 -2.166 1 98.88 336 ALA A O 1
ATOM 2530 N N . LEU A 1 337 ? -9.328 -10.266 -0.447 1 98.94 337 LEU A N 1
ATOM 2531 C CA . LEU A 1 337 ? -8.82 -11.406 0.305 1 98.94 337 LEU A CA 1
ATOM 2532 C C . LEU A 1 337 ? -9.062 -12.711 -0.452 1 98.94 337 LEU A C 1
ATOM 2534 O O . LEU A 1 337 ? -8.188 -13.57 -0.514 1 98.94 337 LEU A O 1
ATOM 2538 N N . ASP A 1 338 ? -10.242 -12.852 -1.016 1 98.81 338 ASP A N 1
ATOM 2539 C CA . ASP A 1 338 ? -10.609 -14.039 -1.773 1 98.81 338 ASP A CA 1
ATOM 2540 C C . ASP A 1 338 ? -9.68 -14.242 -2.965 1 98.81 338 ASP A C 1
ATOM 2542 O O . ASP A 1 338 ? -9.312 -15.375 -3.289 1 98.81 338 ASP A O 1
ATOM 2546 N N . ILE A 1 339 ? -9.281 -13.172 -3.613 1 98.94 339 ILE A N 1
ATOM 2547 C CA . ILE A 1 339 ? -8.352 -13.203 -4.738 1 98.94 339 ILE A CA 1
ATOM 2548 C C . ILE A 1 339 ? -7.016 -13.781 -4.281 1 98.94 339 ILE A C 1
ATOM 2550 O O . ILE A 1 339 ? -6.363 -14.523 -5.027 1 98.94 339 ILE A O 1
ATOM 2554 N N . CYS A 1 340 ? -6.645 -13.562 -3.023 1 98.94 340 CYS A N 1
ATOM 2555 C CA . CYS A 1 340 ? -5.359 -13.984 -2.471 1 98.94 340 CYS A CA 1
ATOM 2556 C C . CYS A 1 340 ? -5.473 -15.352 -1.816 1 98.94 340 CYS A C 1
ATOM 2558 O O . CYS A 1 340 ? -4.52 -15.828 -1.194 1 98.94 340 CYS A O 1
ATOM 2560 N N . THR A 1 341 ? -6.656 -15.984 -1.85 1 98.81 341 THR A N 1
ATOM 2561 C CA . THR A 1 341 ? -6.902 -17.328 -1.328 1 98.81 341 THR A CA 1
ATOM 2562 C C . THR A 1 341 ? -7.539 -18.219 -2.395 1 98.81 341 THR A C 1
ATOM 2564 O O . THR A 1 341 ? -6.84 -18.75 -3.26 1 98.81 341 THR A O 1
ATOM 2567 N N . ARG A 1 342 ? -8.812 -18.141 -2.531 1 98.62 342 ARG A N 1
ATOM 2568 C CA . ARG A 1 342 ? -9.531 -19 -3.463 1 98.62 342 ARG A CA 1
ATOM 2569 C C . ARG A 1 342 ? -9.188 -18.656 -4.906 1 98.62 342 ARG A C 1
ATOM 2571 O O . ARG A 1 342 ? -9.156 -19.531 -5.773 1 98.62 342 ARG A O 1
ATOM 2578 N N . GLY A 1 343 ? -8.961 -17.375 -5.191 1 98.81 343 GLY A N 1
ATOM 2579 C CA . GLY A 1 343 ? -8.516 -17.016 -6.531 1 98.81 343 GLY A CA 1
ATOM 2580 C C . GLY A 1 343 ? -7.254 -17.734 -6.961 1 98.81 343 GLY A C 1
ATOM 2581 O O . GLY A 1 343 ? -7.203 -18.312 -8.047 1 98.81 343 GLY A O 1
ATOM 2582 N N . GLY A 1 344 ? -6.223 -17.656 -6.094 1 98.81 344 GLY A N 1
ATOM 2583 C CA . GLY A 1 344 ? -4.992 -18.375 -6.367 1 98.81 344 GLY A CA 1
ATOM 2584 C C . GLY A 1 344 ? -5.195 -19.875 -6.449 1 98.81 344 GLY A C 1
ATOM 2585 O O . GLY A 1 344 ? -4.637 -20.547 -7.328 1 98.81 344 GLY A O 1
ATOM 2586 N N . ALA A 1 345 ? -6.016 -20.438 -5.535 1 98.81 345 ALA A N 1
ATOM 2587 C CA . ALA A 1 345 ? -6.297 -21.859 -5.523 1 98.81 345 ALA A CA 1
ATOM 2588 C C . ALA A 1 345 ? -6.938 -22.312 -6.832 1 98.81 345 ALA A C 1
ATOM 2590 O O . ALA A 1 345 ? -6.625 -23.391 -7.352 1 98.81 345 ALA A O 1
ATOM 2591 N N . GLY A 1 346 ? -7.848 -21.5 -7.336 1 98.44 346 GLY A N 1
ATOM 2592 C CA . GLY A 1 346 ? -8.5 -21.797 -8.602 1 98.44 346 GLY A CA 1
ATOM 2593 C C . GLY A 1 346 ? -7.543 -21.828 -9.773 1 98.44 346 GLY A C 1
ATOM 2594 O O . GLY A 1 346 ? -7.59 -22.75 -10.594 1 98.44 346 GLY A O 1
ATOM 2595 N N . VAL A 1 347 ? -6.66 -20.875 -9.828 1 98.5 347 VAL A N 1
ATOM 2596 C CA . VAL A 1 347 ? -5.723 -20.75 -10.938 1 98.5 347 VAL A CA 1
ATOM 2597 C C . VAL A 1 347 ? -4.699 -21.891 -10.875 1 98.5 347 VAL A C 1
ATOM 2599 O O . VAL A 1 347 ? -4.312 -22.438 -11.906 1 98.5 347 VAL A O 1
ATOM 2602 N N . MET A 1 348 ? -4.324 -22.312 -9.648 1 98.44 348 MET A N 1
ATOM 2603 C CA . MET A 1 348 ? -3.354 -23.375 -9.453 1 98.44 348 MET A CA 1
ATOM 2604 C C . MET A 1 348 ? -4.043 -24.734 -9.445 1 98.44 348 MET A C 1
ATOM 2606 O O . MET A 1 348 ? -3.381 -25.781 -9.352 1 98.44 348 MET A O 1
ATOM 2610 N N . ARG A 1 349 ? -5.379 -24.719 -9.484 1 97.69 349 ARG A N 1
ATOM 2611 C CA . ARG A 1 349 ? -6.195 -25.938 -9.531 1 97.69 349 ARG A CA 1
ATOM 2612 C C . ARG A 1 349 ? -5.918 -26.812 -8.32 1 97.69 349 ARG A C 1
ATOM 2614 O O . ARG A 1 349 ? -5.695 -28.016 -8.461 1 97.69 349 ARG A O 1
ATOM 2621 N N . LEU A 1 350 ? -5.871 -26.188 -7.223 1 98.12 350 LEU A N 1
ATOM 2622 C CA . LEU A 1 350 ? -5.633 -26.922 -5.98 1 98.12 350 LEU A CA 1
ATOM 2623 C C . LEU A 1 350 ? -6.844 -27.766 -5.602 1 98.12 350 LEU A C 1
ATOM 2625 O O . LEU A 1 350 ? -7.98 -27.297 -5.668 1 98.12 350 LEU A O 1
ATOM 2629 N N . GLU A 1 351 ? -6.633 -28.953 -5.246 1 97.06 351 GLU A N 1
ATOM 2630 C CA . GLU A 1 351 ? -7.699 -29.844 -4.801 1 97.06 351 GLU A CA 1
ATOM 2631 C C . GLU A 1 351 ? -7.883 -29.766 -3.287 1 97.06 351 GLU A C 1
ATOM 2633 O O . GLU A 1 351 ? -6.906 -29.672 -2.541 1 97.06 351 GLU A O 1
ATOM 2638 N N . GLY A 1 352 ? -9.109 -29.797 -2.898 1 97.69 352 GLY A N 1
ATOM 2639 C CA . GLY A 1 352 ? -9.422 -29.828 -1.479 1 97.69 352 GLY A CA 1
ATOM 2640 C C . GLY A 1 352 ? -9.016 -28.562 -0.752 1 97.69 352 GLY A C 1
ATOM 2641 O O . GLY A 1 352 ? -8.648 -28.594 0.422 1 97.69 352 GLY A O 1
ATOM 2642 N N . TYR A 1 353 ? -8.984 -27.469 -1.417 1 98.44 353 TYR A N 1
ATOM 2643 C CA . TYR A 1 353 ? -8.609 -26.188 -0.821 1 98.44 353 TYR A CA 1
ATOM 2644 C C . TYR A 1 353 ? -9.797 -25.547 -0.116 1 98.44 353 TYR A C 1
ATOM 2646 O O . TYR A 1 353 ? -10.906 -25.531 -0.653 1 98.44 353 TYR A O 1
ATOM 2654 N N . GLY A 1 354 ? -9.633 -25.047 1.012 1 98.31 354 GLY A N 1
ATOM 2655 C CA . GLY A 1 354 ? -10.672 -24.391 1.779 1 98.31 354 GLY A CA 1
ATOM 2656 C C . GLY A 1 354 ? -10.625 -24.719 3.26 1 98.31 354 GLY A C 1
ATOM 2657 O O . GLY A 1 354 ? -9.586 -25.125 3.773 1 98.31 354 GLY A O 1
ATOM 2658 N N . ILE A 1 355 ? -11.695 -24.422 3.953 1 98.31 355 ILE A N 1
ATOM 2659 C CA . ILE A 1 355 ? -11.734 -24.672 5.391 1 98.31 355 ILE A CA 1
ATOM 2660 C C . ILE A 1 355 ? -12.898 -25.609 5.719 1 98.31 355 ILE A C 1
ATOM 2662 O O . ILE A 1 355 ? -13.102 -25.969 6.879 1 98.31 355 ILE A O 1
ATOM 2666 N N . GLU A 1 356 ? -13.648 -26.016 4.703 1 97.62 356 GLU A N 1
ATOM 2667 C CA . GLU A 1 356 ? -14.797 -26.891 4.91 1 97.62 356 GLU A CA 1
ATOM 2668 C C . GLU A 1 356 ? -14.352 -28.312 5.234 1 97.62 356 GLU A C 1
ATOM 2670 O O . GLU A 1 356 ? -13.242 -28.719 4.887 1 97.62 356 GLU A O 1
ATOM 2675 N N . PRO A 1 357 ? -15.25 -29.016 5.895 1 97.5 357 PRO A N 1
ATOM 2676 C CA . PRO A 1 357 ? -14.914 -30.438 6.105 1 97.5 357 PRO A CA 1
ATOM 2677 C C . PRO A 1 357 ? -14.531 -31.156 4.816 1 97.5 357 PRO A C 1
ATOM 2679 O O . PRO A 1 357 ? -15.172 -30.953 3.781 1 97.5 357 PRO A O 1
ATOM 2682 N N . GLY A 1 358 ? -13.523 -31.922 4.914 1 97.94 358 GLY A N 1
ATOM 2683 C CA . GLY A 1 358 ? -13.016 -32.625 3.736 1 97.94 358 GLY A CA 1
ATOM 2684 C C . GLY A 1 358 ? -11.82 -31.922 3.105 1 97.94 358 GLY A C 1
ATOM 2685 O O . GLY A 1 358 ? -11 -32.562 2.447 1 97.94 358 GLY A O 1
ATOM 2686 N N . CYS A 1 359 ? -11.664 -30.672 3.26 1 98.44 359 CYS A N 1
ATOM 2687 C CA . CYS A 1 359 ? -10.555 -29.906 2.693 1 98.44 359 CYS A CA 1
ATOM 2688 C C . CYS A 1 359 ? -9.258 -30.219 3.426 1 98.44 359 CYS A C 1
ATOM 2690 O O . CYS A 1 359 ? -9.273 -30.656 4.574 1 98.44 359 CYS A O 1
ATOM 2692 N N . ARG A 1 360 ? -8.156 -30.094 2.68 1 97.88 360 ARG A N 1
ATOM 2693 C CA . ARG A 1 360 ? -6.859 -30.125 3.35 1 97.88 360 ARG A CA 1
ATOM 2694 C C . ARG A 1 360 ? -6.762 -29.047 4.422 1 97.88 360 ARG A C 1
ATOM 2696 O O . ARG A 1 360 ? -7.246 -27.938 4.227 1 97.88 360 ARG A O 1
ATOM 2703 N N . ALA A 1 361 ? -6.184 -29.406 5.57 1 98.19 361 ALA A N 1
ATOM 2704 C CA . ALA A 1 361 ? -6.109 -28.469 6.684 1 98.19 361 ALA A CA 1
ATOM 2705 C C . ALA A 1 361 ? -4.926 -27.516 6.527 1 98.19 361 ALA A C 1
ATOM 2707 O O . ALA A 1 361 ? -4.016 -27.516 7.359 1 98.19 361 ALA A O 1
ATOM 2708 N N . ASP A 1 362 ? -4.867 -26.797 5.504 1 98.38 362 ASP A N 1
ATOM 2709 C CA . ASP A 1 362 ? -4.012 -25.625 5.312 1 98.38 362 ASP A CA 1
ATOM 2710 C C . ASP A 1 362 ? -4.711 -24.344 5.77 1 98.38 362 ASP A C 1
ATOM 2712 O O . ASP A 1 362 ? -5.496 -23.766 5.023 1 98.38 362 ASP A O 1
ATOM 2716 N N . LEU A 1 363 ? -4.41 -23.922 6.984 1 98.69 363 LEU A N 1
ATOM 2717 C CA . LEU A 1 363 ? -5.23 -22.922 7.664 1 98.69 363 LEU A CA 1
ATOM 2718 C C . LEU A 1 363 ? -4.363 -21.812 8.258 1 98.69 363 LEU A C 1
ATOM 2720 O O . LEU A 1 363 ? -3.197 -22.047 8.586 1 98.69 363 LEU A O 1
ATOM 2724 N N . VAL A 1 364 ? -4.902 -20.656 8.414 1 98.88 364 VAL A N 1
ATOM 2725 C CA . VAL A 1 364 ? -4.258 -19.531 9.078 1 98.88 364 VAL A CA 1
ATOM 2726 C C . VAL A 1 364 ? -5.211 -18.906 10.094 1 98.88 364 VAL A C 1
ATOM 2728 O O . VAL A 1 364 ? -6.402 -18.75 9.82 1 98.88 364 VAL A O 1
ATOM 2731 N N . LEU A 1 365 ? -4.77 -18.688 11.289 1 98.81 365 LEU A N 1
ATOM 2732 C CA . LEU A 1 365 ? -5.496 -17.938 12.305 1 98.81 365 LEU A CA 1
ATOM 2733 C C . LEU A 1 365 ? -4.992 -16.5 12.391 1 98.81 365 LEU A C 1
ATOM 2735 O O . LEU A 1 365 ? -3.789 -16.266 12.531 1 98.81 365 LEU A O 1
ATOM 2739 N N . VAL A 1 366 ? -5.91 -15.57 12.266 1 98.44 366 VAL A N 1
ATOM 2740 C CA . VAL A 1 366 ? -5.574 -14.156 12.312 1 98.44 366 VAL A CA 1
ATOM 2741 C C . VAL A 1 366 ? -6.492 -13.438 13.297 1 98.44 366 VAL A C 1
ATOM 2743 O O . VAL A 1 366 ? -7.688 -13.727 13.359 1 98.44 366 VAL A O 1
ATOM 2746 N N . ASP A 1 367 ? -5.898 -12.531 14.062 1 97.62 367 ASP A N 1
ATOM 2747 C CA . ASP A 1 367 ? -6.715 -11.703 14.945 1 97.62 367 ASP A CA 1
ATOM 2748 C C . ASP A 1 367 ? -7.496 -10.664 14.156 1 97.62 367 ASP A C 1
ATOM 2750 O O . ASP A 1 367 ? -7.02 -10.164 13.133 1 97.62 367 ASP A O 1
ATOM 2754 N N . GLY A 1 368 ? -8.641 -10.328 14.602 1 97.12 368 GLY A N 1
ATOM 2755 C CA . GLY A 1 368 ? -9.477 -9.305 14 1 97.12 368 GLY A CA 1
ATOM 2756 C C . GLY A 1 368 ? -10.961 -9.539 14.219 1 97.12 368 GLY A C 1
ATOM 2757 O O . GLY A 1 368 ? -11.391 -10.68 14.383 1 97.12 368 GLY A O 1
ATOM 2758 N N . GLU A 1 369 ? -11.719 -8.492 14.141 1 97.69 369 GLU A N 1
ATOM 2759 C CA . GLU A 1 369 ? -13.164 -8.594 14.328 1 97.69 369 GLU A CA 1
ATOM 2760 C C . GLU A 1 369 ? -13.859 -9.047 13.047 1 97.69 369 GLU A C 1
ATOM 2762 O O . GLU A 1 369 ? -14.953 -9.609 13.094 1 97.69 369 GLU A O 1
ATOM 2767 N N . SER A 1 370 ? -13.227 -8.828 11.898 1 98 370 SER A N 1
ATOM 2768 C CA . SER A 1 370 ? -13.773 -9.18 10.594 1 98 370 SER A CA 1
ATOM 2769 C C . SER A 1 370 ? -12.656 -9.461 9.586 1 98 370 SER A C 1
ATOM 2771 O O . SER A 1 370 ? -11.492 -9.156 9.844 1 98 370 SER A O 1
ATOM 2773 N N . LEU A 1 371 ? -13.031 -10.102 8.516 1 98.69 371 LEU A N 1
ATOM 2774 C CA . LEU A 1 371 ? -12.062 -10.352 7.449 1 98.69 371 LEU A CA 1
ATOM 2775 C C . LEU A 1 371 ? -11.523 -9.039 6.887 1 98.69 371 LEU A C 1
ATOM 2777 O O . LEU A 1 371 ? -10.328 -8.93 6.613 1 98.69 371 LEU A O 1
ATOM 2781 N N . ALA A 1 372 ? -12.406 -8.062 6.742 1 98.62 372 ALA A N 1
ATOM 2782 C CA . ALA A 1 372 ? -11.992 -6.762 6.227 1 98.62 372 ALA A CA 1
ATOM 2783 C C . ALA A 1 372 ? -10.977 -6.102 7.156 1 98.62 372 ALA A C 1
ATOM 2785 O O . ALA A 1 372 ? -10 -5.508 6.699 1 98.62 372 ALA A O 1
ATOM 2786 N N . GLU A 1 373 ? -11.188 -6.25 8.43 1 98.38 373 GLU A N 1
ATOM 2787 C CA . GLU A 1 373 ? -10.227 -5.691 9.383 1 98.38 373 GLU A CA 1
ATOM 2788 C C . GLU A 1 373 ? -8.867 -6.379 9.258 1 98.38 373 GLU A C 1
ATOM 2790 O O . GLU A 1 373 ? -7.828 -5.727 9.352 1 98.38 373 GLU A O 1
ATOM 2795 N N . ALA A 1 374 ? -8.922 -7.699 9.102 1 98.69 374 ALA A N 1
ATOM 2796 C CA . ALA A 1 374 ? -7.672 -8.438 8.953 1 98.69 374 ALA A CA 1
ATOM 2797 C C . ALA A 1 374 ? -6.863 -7.926 7.77 1 98.69 374 ALA A C 1
ATOM 2799 O O . ALA A 1 374 ? -5.645 -7.773 7.859 1 98.69 374 ALA A O 1
ATOM 2800 N N . VAL A 1 375 ? -7.555 -7.625 6.68 1 98.81 375 VAL A N 1
ATOM 2801 C CA . VAL A 1 375 ? -6.891 -7.113 5.488 1 98.81 375 VAL A CA 1
ATOM 2802 C C . VAL A 1 375 ? -6.328 -5.719 5.77 1 98.81 375 VAL A C 1
ATOM 2804 O O . VAL A 1 375 ? -5.172 -5.434 5.438 1 98.81 375 VAL A O 1
ATOM 2807 N N . ALA A 1 376 ? -7.102 -4.895 6.391 1 98.38 376 ALA A N 1
ATOM 2808 C CA . ALA A 1 376 ? -6.715 -3.512 6.641 1 98.38 376 ALA A CA 1
ATOM 2809 C C . ALA A 1 376 ? -5.57 -3.434 7.648 1 98.38 376 ALA A C 1
ATOM 2811 O O . ALA A 1 376 ? -4.641 -2.643 7.48 1 98.38 376 ALA A O 1
ATOM 2812 N N . ALA A 1 377 ? -5.586 -4.348 8.656 1 97.69 377 ALA A N 1
ATOM 2813 C CA . ALA A 1 377 ? -4.672 -4.234 9.789 1 97.69 377 ALA A CA 1
ATOM 2814 C C . ALA A 1 377 ? -3.449 -5.129 9.602 1 97.69 377 ALA A C 1
ATOM 2816 O O . ALA A 1 377 ? -2.389 -4.867 10.172 1 97.69 377 ALA A O 1
ATOM 2817 N N . ARG A 1 378 ? -3.59 -6.219 8.891 1 98.25 378 ARG A N 1
ATOM 2818 C CA . ARG A 1 378 ? -2.537 -7.184 8.586 1 98.25 378 ARG A CA 1
ATOM 2819 C C . ARG A 1 378 ? -1.826 -7.633 9.859 1 98.25 378 ARG A C 1
ATOM 2821 O O . ARG A 1 378 ? -0.598 -7.574 9.945 1 98.25 378 ARG A O 1
ATOM 2828 N N . PRO A 1 379 ? -2.553 -8.148 10.812 1 97.25 379 PRO A N 1
ATOM 2829 C CA . PRO A 1 379 ? -1.912 -8.594 12.047 1 97.25 379 PRO A CA 1
ATOM 2830 C C . PRO A 1 379 ? -0.968 -9.773 11.844 1 97.25 379 PRO A C 1
ATOM 2832 O O . PRO A 1 379 ? -1.073 -10.477 10.836 1 97.25 379 PRO A O 1
ATOM 2835 N N . PRO A 1 380 ? 0.023 -9.922 12.797 1 96.69 380 PRO A N 1
ATOM 2836 C CA . PRO A 1 380 ? 0.785 -11.172 12.75 1 96.69 380 PRO A CA 1
ATOM 2837 C C . PRO A 1 380 ? -0.11 -12.414 12.789 1 96.69 380 PRO A C 1
ATOM 2839 O O . PRO A 1 380 ? -1.168 -12.391 13.422 1 96.69 380 PRO A O 1
ATOM 2842 N N . ARG A 1 381 ? 0.316 -13.445 12.039 1 98.38 381 ARG A N 1
ATOM 2843 C CA . ARG A 1 381 ? -0.473 -14.672 12.023 1 98.38 381 ARG A CA 1
ATOM 2844 C C . ARG A 1 381 ? -0.311 -15.445 13.328 1 98.38 381 ARG A C 1
ATOM 2846 O O . ARG A 1 381 ? 0.803 -15.828 13.695 1 98.38 381 ARG A O 1
ATOM 2853 N N . ARG A 1 382 ? -1.376 -15.602 13.984 1 98.12 382 ARG A N 1
ATOM 2854 C CA . ARG A 1 382 ? -1.342 -16.344 15.242 1 98.12 382 ARG A CA 1
ATOM 2855 C C . ARG A 1 382 ? -0.814 -17.75 15.031 1 98.12 382 ARG A C 1
ATOM 2857 O O . ARG A 1 382 ? 0.028 -18.234 15.789 1 98.12 382 ARG A O 1
ATOM 2864 N N . LEU A 1 383 ? -1.379 -18.422 13.992 1 98.19 383 LEU A N 1
ATOM 2865 C CA . LEU A 1 383 ? -0.973 -19.766 13.625 1 98.19 383 LEU A CA 1
ATOM 2866 C C . LEU A 1 383 ? -1.039 -19.953 12.109 1 98.19 383 LEU A C 1
ATOM 2868 O O . LEU A 1 383 ? -1.921 -19.406 11.445 1 98.19 383 LEU A O 1
ATOM 2872 N N . VAL A 1 384 ? -0.123 -20.719 11.633 1 98.44 384 VAL A N 1
ATOM 2873 C CA . VAL A 1 384 ? -0.186 -21.266 10.289 1 98.44 384 VAL A CA 1
ATOM 2874 C C . VAL A 1 384 ? -0.125 -22.797 10.352 1 98.44 384 VAL A C 1
ATOM 2876 O O . VAL A 1 384 ? 0.762 -23.359 10.992 1 98.44 384 VAL A O 1
ATOM 2879 N N . VAL A 1 385 ? -1.094 -23.406 9.734 1 97.81 385 VAL A N 1
ATOM 2880 C CA . VAL A 1 385 ? -1.231 -24.859 9.766 1 97.81 385 VAL A CA 1
ATOM 2881 C C . VAL A 1 385 ? -1.108 -25.422 8.344 1 97.81 385 VAL A C 1
ATOM 2883 O O . VAL A 1 385 ? -1.749 -24.922 7.418 1 97.81 385 VAL A O 1
ATOM 2886 N N . LYS A 1 386 ? -0.251 -26.375 8.172 1 97.31 386 LYS A N 1
ATOM 2887 C CA . LYS A 1 386 ? -0.127 -27.125 6.918 1 97.31 386 LYS A CA 1
ATOM 2888 C C . LYS A 1 386 ? -0.456 -28.594 7.117 1 97.31 386 LYS A C 1
ATOM 2890 O O . LYS A 1 386 ? 0.258 -29.312 7.828 1 97.31 386 LYS A O 1
ATOM 2895 N N . ARG A 1 387 ? -1.574 -29.031 6.465 1 96.06 387 ARG A N 1
ATOM 2896 C CA . ARG A 1 387 ? -2.008 -30.422 6.574 1 96.06 387 ARG A CA 1
ATOM 2897 C C . ARG A 1 387 ? -2.104 -30.859 8.031 1 96.06 387 ARG A C 1
ATOM 2899 O O . ARG A 1 387 ? -1.584 -31.906 8.414 1 96.06 387 ARG A O 1
ATOM 2906 N N . GLY A 1 388 ? -2.594 -29.969 8.812 1 96.25 388 GLY A N 1
ATOM 2907 C CA . GLY A 1 388 ? -2.879 -30.281 10.203 1 96.25 388 GLY A CA 1
ATOM 2908 C C . GLY A 1 388 ? -1.697 -30.031 11.125 1 96.25 388 GLY A C 1
ATOM 2909 O O . GLY A 1 388 ? -1.821 -30.141 12.344 1 96.25 388 GLY A O 1
ATOM 2910 N N . ARG A 1 389 ? -0.606 -29.688 10.648 1 95.94 389 ARG A N 1
ATOM 2911 C CA . ARG A 1 389 ? 0.581 -29.406 11.445 1 95.94 389 ARG A CA 1
ATOM 2912 C C . ARG A 1 389 ? 0.803 -27.891 11.586 1 95.94 389 ARG A C 1
ATOM 2914 O O . ARG A 1 389 ? 0.794 -27.172 10.586 1 95.94 389 ARG A O 1
ATOM 2921 N N . VAL A 1 390 ? 1.045 -27.438 12.859 1 97.06 390 VAL A N 1
ATOM 2922 C CA . VAL A 1 390 ? 1.413 -26.047 13.062 1 97.06 390 VAL A CA 1
ATOM 2923 C C . VAL A 1 390 ? 2.824 -25.797 12.539 1 97.06 390 VAL A C 1
ATOM 2925 O O . VAL A 1 390 ? 3.781 -26.438 12.984 1 97.06 390 VAL A O 1
ATOM 2928 N N . VAL A 1 391 ? 2.926 -24.875 11.609 1 97.19 391 VAL A N 1
ATOM 2929 C CA . VAL A 1 391 ? 4.223 -24.688 10.961 1 97.19 391 VAL A CA 1
ATOM 2930 C C . VAL A 1 391 ? 4.742 -23.281 11.258 1 97.19 391 VAL A C 1
ATOM 2932 O O . VAL A 1 391 ? 5.918 -22.984 11.016 1 97.19 391 VAL A O 1
ATOM 2935 N N . ALA A 1 392 ? 3.982 -22.375 11.719 1 97.88 392 ALA A N 1
ATOM 2936 C CA . ALA A 1 392 ? 4.383 -21.047 12.18 1 97.88 392 ALA A CA 1
ATOM 2937 C C . ALA A 1 392 ? 3.492 -20.578 13.32 1 97.88 392 ALA A C 1
ATOM 2939 O O . ALA A 1 392 ? 2.324 -20.969 13.414 1 97.88 392 ALA A O 1
ATOM 2940 N N . ARG A 1 393 ? 4.043 -19.766 14.234 1 97.69 393 ARG A N 1
ATOM 2941 C CA . ARG A 1 393 ? 3.34 -19.219 15.391 1 97.69 393 ARG A CA 1
ATOM 2942 C C . ARG A 1 393 ? 3.742 -17.766 15.633 1 97.69 393 ARG A C 1
ATOM 2944 O O . ARG A 1 393 ? 4.93 -17.453 15.734 1 97.69 393 ARG A O 1
ATOM 2951 N N . ASN A 1 394 ? 2.736 -16.906 15.711 1 96.75 394 ASN A N 1
ATOM 2952 C CA . ASN A 1 394 ? 2.92 -15.492 16.016 1 96.75 394 ASN A CA 1
ATOM 2953 C C . ASN A 1 394 ? 3.965 -14.852 15.109 1 96.75 394 ASN A C 1
ATOM 2955 O O . ASN A 1 394 ? 4.855 -14.141 15.578 1 96.75 394 ASN A O 1
ATOM 2959 N N . GLY A 1 395 ? 3.912 -15.281 13.891 1 94.81 395 GLY A N 1
ATOM 2960 C CA . GLY A 1 395 ? 4.754 -14.664 12.883 1 94.81 395 GLY A CA 1
ATOM 2961 C C . GLY A 1 395 ? 6.148 -15.258 12.82 1 94.81 395 GLY A C 1
ATOM 2962 O O . GLY A 1 395 ? 7.039 -14.695 12.18 1 94.81 395 GLY A O 1
ATOM 2963 N N . VAL A 1 396 ? 6.34 -16.375 13.5 1 95.81 396 VAL A N 1
ATOM 2964 C CA . VAL A 1 396 ? 7.641 -17.031 13.492 1 95.81 396 VAL A CA 1
ATOM 2965 C C . VAL A 1 396 ? 7.504 -18.438 12.93 1 95.81 396 VAL A C 1
ATOM 2967 O O . VAL A 1 396 ? 6.672 -19.219 13.391 1 95.81 396 VAL A O 1
ATOM 2970 N N . SER A 1 397 ? 8.281 -18.734 11.898 1 95.19 397 SER A N 1
ATOM 2971 C CA . SER A 1 397 ? 8.281 -20.078 11.32 1 95.19 397 SER A CA 1
ATOM 2972 C C . SER A 1 397 ? 8.875 -21.094 12.297 1 95.19 397 SER A C 1
ATOM 2974 O O . SER A 1 397 ? 9.867 -20.812 12.969 1 95.19 397 SER A O 1
ATOM 2976 N N . LEU A 1 398 ? 8.266 -22.234 12.414 1 92 398 LEU A N 1
ATOM 2977 C CA . LEU A 1 398 ? 8.789 -23.281 13.266 1 92 398 LEU A CA 1
ATOM 2978 C C . LEU A 1 398 ? 9.781 -24.156 12.508 1 92 398 LEU A C 1
ATOM 2980 O O . LEU A 1 398 ? 10.508 -24.953 13.109 1 92 398 LEU A O 1
ATOM 2984 N N . ARG A 1 399 ? 9.742 -24.047 11.172 1 79.69 399 ARG A N 1
ATOM 2985 C CA . ARG A 1 399 ? 10.742 -24.719 10.352 1 79.69 399 ARG A CA 1
ATOM 2986 C C . ARG A 1 399 ? 11.859 -23.766 9.961 1 79.69 399 ARG A C 1
ATOM 2988 O O . ARG A 1 399 ? 11.602 -22.656 9.508 1 79.69 399 ARG A O 1
ATOM 2995 N N . VAL A 1 400 ? 13.148 -24.031 10.672 1 62.62 400 VAL A N 1
ATOM 2996 C CA . VAL A 1 400 ? 14.281 -23.188 10.305 1 62.62 400 VAL A CA 1
ATOM 2997 C C . VAL A 1 400 ? 15.039 -23.812 9.133 1 62.62 400 VAL A C 1
ATOM 2999 O O . VAL A 1 400 ? 15.102 -25.047 9.016 1 62.62 400 VAL A O 1
ATOM 3002 N N . MET B 1 1 ? 8.711 20.703 29.75 1 55.78 1 MET B N 1
ATOM 3003 C CA . MET B 1 1 ? 10.055 20.688 30.328 1 55.78 1 MET B CA 1
ATOM 3004 C C . MET B 1 1 ? 11.055 20.078 29.344 1 55.78 1 MET B C 1
ATOM 3006 O O . MET B 1 1 ? 10.734 19.125 28.641 1 55.78 1 MET B O 1
ATOM 3010 N N . THR B 1 2 ? 12.008 20.859 28.891 1 65.75 2 THR B N 1
ATOM 3011 C CA . THR B 1 2 ? 13.109 20.438 28.031 1 65.75 2 THR B CA 1
ATOM 3012 C C . THR B 1 2 ? 13.992 19.422 28.766 1 65.75 2 THR B C 1
ATOM 3014 O O . THR B 1 2 ? 14.109 19.453 29.984 1 65.75 2 THR B O 1
ATOM 3017 N N . HIS B 1 3 ? 14.219 18.297 28.078 1 88.38 3 HIS B N 1
ATOM 3018 C CA . HIS B 1 3 ? 14.93 17.172 28.672 1 88.38 3 HIS B CA 1
ATOM 3019 C C . HIS B 1 3 ? 16.281 16.953 28 1 88.38 3 HIS B C 1
ATOM 3021 O O . HIS B 1 3 ? 16.484 17.375 26.859 1 88.38 3 HIS B O 1
ATOM 3027 N N . ASP B 1 4 ? 17.156 16.469 28.781 1 96.75 4 ASP B N 1
ATOM 3028 C CA . ASP B 1 4 ? 18.438 16 28.25 1 96.75 4 ASP B CA 1
ATOM 3029 C C . ASP B 1 4 ? 18.406 14.516 27.938 1 96.75 4 ASP B C 1
ATOM 3031 O O . ASP B 1 4 ? 17.734 13.742 28.625 1 96.75 4 ASP B O 1
ATOM 3035 N N . LEU B 1 5 ? 19.109 14.148 26.859 1 98 5 LEU B N 1
ATOM 3036 C CA . LEU B 1 5 ? 19.141 12.758 26.438 1 98 5 LEU B CA 1
ATOM 3037 C C . LEU B 1 5 ? 20.391 12.477 25.594 1 98 5 LEU B C 1
ATOM 3039 O O . LEU B 1 5 ? 20.781 13.289 24.75 1 98 5 LEU B O 1
ATOM 3043 N N . LEU B 1 6 ? 21.062 11.438 25.938 1 97.75 6 LEU B N 1
ATOM 3044 C CA . LEU B 1 6 ? 22.172 10.977 25.109 1 97.75 6 LEU B CA 1
ATOM 3045 C C . LEU B 1 6 ? 21.797 9.711 24.344 1 97.75 6 LEU B C 1
ATOM 3047 O O . LEU B 1 6 ? 21.484 8.68 24.938 1 97.75 6 LEU B O 1
ATOM 3051 N N . LEU B 1 7 ? 21.719 9.781 23 1 97.94 7 LEU B N 1
ATOM 3052 C CA . LEU B 1 7 ? 21.531 8.633 22.125 1 97.94 7 LEU B CA 1
ATOM 3053 C C . LEU B 1 7 ? 22.875 8.078 21.641 1 97.94 7 LEU B C 1
ATOM 3055 O O . LEU B 1 7 ? 23.625 8.773 20.953 1 97.94 7 LEU B O 1
ATOM 3059 N N . ARG B 1 8 ? 23.141 6.832 21.953 1 97.25 8 ARG B N 1
ATOM 3060 C CA . ARG B 1 8 ? 24.406 6.219 21.578 1 97.25 8 ARG B CA 1
ATOM 3061 C C . ARG B 1 8 ? 24.25 5.355 20.328 1 97.25 8 ARG B C 1
ATOM 3063 O O . ARG B 1 8 ? 23.234 4.691 20.156 1 97.25 8 ARG B O 1
ATOM 3070 N N . ASN B 1 9 ? 25.281 5.363 19.562 1 97.31 9 ASN B N 1
ATOM 3071 C CA . ASN B 1 9 ? 25.391 4.422 18.453 1 97.31 9 ASN B CA 1
ATOM 3072 C C . ASN B 1 9 ? 24.172 4.492 17.531 1 97.31 9 ASN B C 1
ATOM 3074 O O . ASN B 1 9 ? 23.5 3.48 17.297 1 97.31 9 ASN B O 1
ATOM 3078 N N . VAL B 1 10 ? 23.812 5.672 17.125 1 98.12 10 VAL B N 1
ATOM 3079 C CA . VAL B 1 10 ? 22.734 5.895 16.156 1 98.12 10 VAL B CA 1
ATOM 3080 C C . VAL B 1 10 ? 23.312 6.398 14.836 1 98.12 10 VAL B C 1
ATOM 3082 O O . VAL B 1 10 ? 24.453 6.879 14.797 1 98.12 10 VAL B O 1
ATOM 3085 N N . ARG B 1 11 ? 22.578 6.223 13.766 1 98.5 11 ARG B N 1
ATOM 3086 C CA . ARG B 1 11 ? 23.031 6.613 12.43 1 98.5 11 ARG B CA 1
ATOM 3087 C C . ARG B 1 11 ? 22.141 7.711 11.852 1 98.5 11 ARG B C 1
ATOM 3089 O O . ARG B 1 11 ? 21.141 7.418 11.195 1 98.5 11 ARG B O 1
ATOM 3096 N N . PRO B 1 12 ? 22.516 8.992 12.062 1 98.31 12 PRO B N 1
ATOM 3097 C CA . PRO B 1 12 ? 21.719 10.094 11.539 1 98.31 12 PRO B CA 1
ATOM 3098 C C . PRO B 1 12 ? 21.5 10 10.031 1 98.31 12 PRO B C 1
ATOM 3100 O O . PRO B 1 12 ? 22.453 10.023 9.258 1 98.31 12 PRO B O 1
ATOM 3103 N N . MET B 1 13 ? 20.266 9.836 9.633 1 98.19 13 MET B N 1
ATOM 3104 C CA . MET B 1 13 ? 19.828 9.758 8.242 1 98.19 13 MET B CA 1
ATOM 3105 C C . MET B 1 13 ? 20.609 8.68 7.496 1 98.19 13 MET B C 1
ATOM 3107 O O . MET B 1 13 ? 20.906 8.836 6.309 1 98.19 13 MET B O 1
ATOM 3111 N N . GLY B 1 14 ? 20.984 7.676 8.18 1 97.5 14 GLY B N 1
ATOM 3112 C CA . GLY B 1 14 ? 21.641 6.527 7.566 1 97.5 14 GLY B CA 1
ATOM 3113 C C . GLY B 1 14 ? 23.141 6.707 7.41 1 97.5 14 GLY B C 1
ATOM 3114 O O . GLY B 1 14 ? 23.797 5.91 6.734 1 97.5 14 GLY B O 1
ATOM 3115 N N . GLY B 1 15 ? 23.703 7.762 7.949 1 96.62 15 GLY B N 1
ATOM 3116 C CA . GLY B 1 15 ? 25.141 7.988 7.91 1 96.62 15 GLY B CA 1
ATOM 3117 C C . GLY B 1 15 ? 25.906 7.113 8.883 1 96.62 15 GLY B C 1
ATOM 3118 O O . GLY B 1 15 ? 25.406 6.07 9.312 1 96.62 15 GLY B O 1
ATOM 3119 N N . GLU B 1 16 ? 27.109 7.488 9.203 1 96.12 16 GLU B N 1
ATOM 3120 C CA . GLU B 1 16 ? 27.984 6.73 10.102 1 96.12 16 GLU B CA 1
ATOM 3121 C C . GLU B 1 16 ? 27.438 6.738 11.523 1 96.12 16 GLU B C 1
ATOM 3123 O O . GLU B 1 16 ? 26.828 7.723 11.961 1 96.12 16 GLU B O 1
ATOM 3128 N N . ALA B 1 17 ? 27.688 5.652 12.211 1 97.38 17 ALA B N 1
ATOM 3129 C CA . ALA B 1 17 ? 27.281 5.547 13.602 1 97.38 17 ALA B CA 1
ATOM 3130 C C . ALA B 1 17 ? 27.938 6.629 14.461 1 97.38 17 ALA B C 1
ATOM 3132 O O . ALA B 1 17 ? 29.125 6.906 14.305 1 97.38 17 ALA B O 1
ATOM 3133 N N . THR B 1 18 ? 27.156 7.285 15.281 1 97.56 18 THR B N 1
ATOM 3134 C CA . THR B 1 18 ? 27.625 8.336 16.172 1 97.56 18 THR B CA 1
ATOM 3135 C C . THR B 1 18 ? 26.734 8.438 17.406 1 97.56 18 THR B C 1
ATOM 3137 O O . THR B 1 18 ? 25.781 7.68 17.562 1 97.56 18 THR B O 1
ATOM 3140 N N . ASP B 1 19 ? 27.125 9.211 18.344 1 97.94 19 ASP B N 1
ATOM 3141 C CA . ASP B 1 19 ? 26.281 9.594 19.469 1 97.94 19 ASP B CA 1
ATOM 3142 C C . ASP B 1 19 ? 25.641 10.961 19.234 1 97.94 19 ASP B C 1
ATOM 3144 O O . ASP B 1 19 ? 26.219 11.82 18.578 1 97.94 19 ASP B O 1
ATOM 3148 N N . VAL B 1 20 ? 24.453 11.109 19.719 1 98.19 20 VAL B N 1
ATOM 3149 C CA . VAL B 1 20 ? 23.734 12.383 19.609 1 98.19 20 VAL B CA 1
ATOM 3150 C C . VAL B 1 20 ? 23.344 12.875 21.016 1 98.19 20 VAL B C 1
ATOM 3152 O O . VAL B 1 20 ? 22.641 12.188 21.75 1 98.19 20 VAL B O 1
ATOM 3155 N N . LEU B 1 21 ? 23.812 14.078 21.359 1 97.94 21 LEU B N 1
ATOM 3156 C CA . LEU B 1 21 ? 23.5 14.695 22.641 1 97.94 21 LEU B CA 1
ATOM 3157 C C . LEU B 1 21 ? 22.359 15.695 22.5 1 97.94 21 LEU B C 1
ATOM 3159 O O . LEU B 1 21 ? 22.391 16.562 21.609 1 97.94 21 LEU B O 1
ATOM 3163 N N . VAL B 1 22 ? 21.359 15.516 23.266 1 98.31 22 VAL B N 1
ATOM 3164 C CA . VAL B 1 22 ? 20.234 16.453 23.375 1 98.31 22 VAL B CA 1
ATOM 3165 C C . VAL B 1 22 ? 20.344 17.234 24.672 1 98.31 22 VAL B C 1
ATOM 3167 O O . VAL B 1 22 ? 20.547 16.656 25.75 1 98.31 22 VAL B O 1
ATOM 3170 N N . ARG B 1 23 ? 20.266 18.547 24.578 1 97.44 23 ARG B N 1
ATOM 3171 C CA . ARG B 1 23 ? 20.219 19.438 25.734 1 97.44 23 ARG B CA 1
ATOM 3172 C C . ARG B 1 23 ? 19.031 20.391 25.641 1 97.44 23 ARG B C 1
ATOM 3174 O O . ARG B 1 23 ? 18.812 21.031 24.625 1 97.44 23 ARG B O 1
ATOM 3181 N N . ASP B 1 24 ? 18.312 20.469 26.75 1 96.88 24 ASP B N 1
ATOM 3182 C CA . ASP B 1 24 ? 17.172 21.375 26.859 1 96.88 24 ASP B CA 1
ATOM 3183 C C . ASP B 1 24 ? 16.219 21.203 25.672 1 96.88 24 ASP B C 1
ATOM 3185 O O . ASP B 1 24 ? 15.812 22.172 25.031 1 96.88 24 ASP B O 1
ATOM 3189 N N . GLY B 1 25 ? 16.031 19.953 25.25 1 97.19 25 GLY B N 1
ATOM 3190 C CA . GLY B 1 25 ? 15.055 19.609 24.25 1 97.19 25 GLY B CA 1
ATOM 3191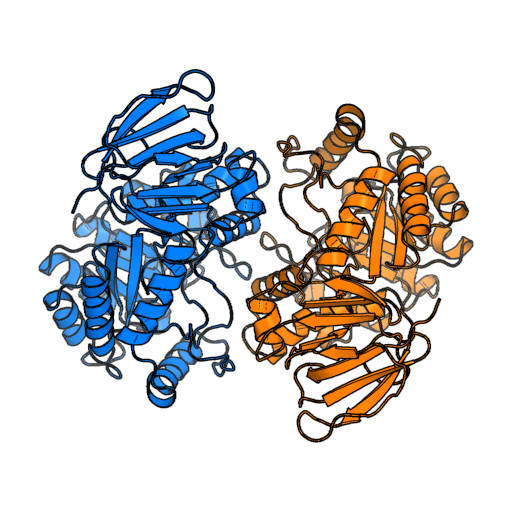 C C . GLY B 1 25 ? 15.539 19.844 22.828 1 97.19 25 GLY B C 1
ATOM 3192 O O . GLY B 1 25 ? 14.766 19.766 21.875 1 97.19 25 GLY B O 1
ATOM 3193 N N . ARG B 1 26 ? 16.828 20.156 22.656 1 98.06 26 ARG B N 1
ATOM 3194 C CA . ARG B 1 26 ? 17.406 20.422 21.344 1 98.06 26 ARG B CA 1
ATOM 3195 C C . ARG B 1 26 ? 18.641 19.562 21.094 1 98.06 26 ARG B C 1
ATOM 3197 O O . ARG B 1 26 ? 19.328 19.172 22.047 1 98.06 26 ARG B O 1
ATOM 3204 N N . VAL B 1 27 ? 18.844 19.266 19.828 1 98.31 27 VAL B N 1
ATOM 3205 C CA . VAL B 1 27 ? 20.062 18.562 19.469 1 98.31 27 VAL B CA 1
ATOM 3206 C C . VAL B 1 27 ? 21.281 19.453 19.734 1 98.31 27 VAL B C 1
ATOM 3208 O O . VAL B 1 27 ? 21.438 20.5 19.094 1 98.31 27 VAL B O 1
ATOM 3211 N N . ALA B 1 28 ? 22.047 19.062 20.656 1 97.62 28 ALA B N 1
ATOM 3212 C CA . ALA B 1 28 ? 23.203 19.859 21.031 1 97.62 28 ALA B CA 1
ATOM 3213 C C . ALA B 1 28 ? 24.375 19.594 20.078 1 97.62 28 ALA B C 1
ATOM 3215 O O . ALA B 1 28 ? 25.141 20.5 19.75 1 97.62 28 ALA B O 1
ATOM 3216 N N . GLY B 1 29 ? 24.531 18.266 19.734 1 96.38 29 GLY B N 1
ATOM 3217 C CA . GLY B 1 29 ? 25.609 17.906 18.844 1 96.38 29 GLY B CA 1
ATOM 3218 C C . GLY B 1 29 ? 25.75 16.406 18.641 1 96.38 29 GLY B C 1
ATOM 3219 O O . GLY B 1 29 ? 25.109 15.625 19.328 1 96.38 29 GLY B O 1
ATOM 3220 N N . TRP B 1 30 ? 26.547 16.141 17.594 1 95.19 30 TRP B N 1
ATOM 3221 C CA . TRP B 1 30 ? 26.906 14.758 17.297 1 95.19 30 TRP B CA 1
ATOM 3222 C C . TRP B 1 30 ? 28.375 14.5 17.625 1 95.19 30 TRP B C 1
ATOM 3224 O O . TRP B 1 30 ? 29.203 15.406 17.531 1 95.19 30 TRP B O 1
ATOM 3234 N N . GLY B 1 31 ? 28.672 13.406 18 1 93.38 31 GLY B N 1
ATOM 3235 C CA . GLY B 1 31 ? 30.062 13.055 18.219 1 93.38 31 GLY B CA 1
ATOM 3236 C C . GLY B 1 31 ? 30.234 11.711 18.891 1 93.38 31 GLY B C 1
ATOM 3237 O O . GLY B 1 31 ? 29.281 11.156 19.438 1 93.38 31 GLY B O 1
ATOM 3238 N N . GLY B 1 32 ? 31.391 11.367 18.781 1 85.69 32 GLY B N 1
ATOM 3239 C CA . GLY B 1 32 ? 31.703 10.062 19.359 1 85.69 32 GLY B CA 1
ATOM 3240 C C . GLY B 1 32 ? 31.266 8.906 18.469 1 85.69 32 GLY B C 1
ATOM 3241 O O . GLY B 1 32 ? 30.641 9.117 17.422 1 85.69 32 GLY B O 1
ATOM 3242 N N . GLY B 1 33 ? 31.75 7.727 18.734 1 82.94 33 GLY B N 1
ATOM 3243 C CA . GLY B 1 33 ? 31.391 6.504 18.031 1 82.94 33 GLY B CA 1
ATOM 3244 C C . GLY B 1 33 ? 31.391 5.281 18.938 1 82.94 33 GLY B C 1
ATOM 3245 O O . GLY B 1 33 ? 31.609 5.395 20.141 1 82.94 33 GLY B O 1
ATOM 3246 N N . PRO B 1 34 ? 31.031 4.176 18.344 1 78.94 34 PRO B N 1
ATOM 3247 C CA . PRO B 1 34 ? 30.953 2.939 19.125 1 78.94 34 PRO B CA 1
ATOM 3248 C C . PRO B 1 34 ? 32.25 2.656 19.922 1 78.94 34 PRO B C 1
ATOM 3250 O O . PRO B 1 34 ? 32.156 2.176 21.047 1 78.94 34 PRO B O 1
ATOM 3253 N N . ASP B 1 35 ? 33.312 3.102 19.484 1 83.31 35 ASP B N 1
ATOM 3254 C CA . ASP B 1 35 ? 34.594 2.783 20.109 1 83.31 35 ASP B CA 1
ATOM 3255 C C . ASP B 1 35 ? 35.031 3.92 21.016 1 83.31 35 ASP B C 1
ATOM 3257 O O . ASP B 1 35 ? 35.938 3.732 21.859 1 83.31 35 ASP B O 1
ATOM 3261 N N . ALA B 1 36 ? 34.469 5.148 20.875 1 87.69 36 ALA B N 1
ATOM 3262 C CA . ALA B 1 36 ? 34.781 6.324 21.688 1 87.69 36 ALA B CA 1
ATOM 3263 C C . ALA B 1 36 ? 33.531 7.133 21.984 1 87.69 36 ALA B C 1
ATOM 3265 O O . ALA B 1 36 ? 33.312 8.188 21.391 1 87.69 36 ALA B O 1
ATOM 3266 N N . PRO B 1 37 ? 32.812 6.602 22.875 1 86.19 37 PRO B N 1
ATOM 3267 C CA . PRO B 1 37 ? 31.516 7.223 23.156 1 86.19 37 PRO B CA 1
ATOM 3268 C C . PRO B 1 37 ? 31.641 8.617 23.75 1 86.19 37 PRO B C 1
ATOM 3270 O O . PRO B 1 37 ? 32.594 8.898 24.469 1 86.19 37 PRO B O 1
ATOM 3273 N N . LEU B 1 38 ? 30.703 9.492 23.297 1 90.75 38 LEU B N 1
ATOM 3274 C CA . LEU B 1 38 ? 30.594 10.82 23.906 1 90.75 38 LEU B CA 1
ATOM 3275 C C . LEU B 1 38 ? 30.281 10.711 25.391 1 90.75 38 LEU B C 1
ATOM 3277 O O . LEU B 1 38 ? 29.5 9.867 25.812 1 90.75 38 LEU B O 1
ATOM 3281 N N . GLU B 1 39 ? 30.922 11.516 26.203 1 89.69 39 GLU B N 1
ATOM 3282 C CA . GLU B 1 39 ? 30.672 11.539 27.641 1 89.69 39 GLU B CA 1
ATOM 3283 C C . GLU B 1 39 ? 29.75 12.695 28.016 1 89.69 39 GLU B C 1
ATOM 3285 O O . GLU B 1 39 ? 29.984 13.836 27.625 1 89.69 39 GLU B O 1
ATOM 3290 N N . ALA B 1 40 ? 28.703 12.375 28.625 1 90.94 40 ALA B N 1
ATOM 3291 C CA . ALA B 1 40 ? 27.781 13.359 29.188 1 90.94 40 ALA B CA 1
ATOM 3292 C C . ALA B 1 40 ? 27.281 12.93 30.562 1 90.94 40 ALA B C 1
ATOM 3294 O O . ALA B 1 40 ? 26.141 12.453 30.688 1 90.94 40 ALA B O 1
ATOM 3295 N N . PRO B 1 41 ? 28.047 13.219 31.609 1 92.75 41 PRO B N 1
ATOM 3296 C CA . PRO B 1 41 ? 27.688 12.75 32.938 1 92.75 41 PRO B CA 1
ATOM 3297 C C . PRO B 1 41 ? 26.328 13.281 33.406 1 92.75 41 PRO B C 1
ATOM 3299 O O . PRO B 1 41 ? 26.016 14.453 33.188 1 92.75 41 PRO B O 1
ATOM 3302 N N . GLY B 1 42 ? 25.547 12.445 33.969 1 93.69 42 GLY B N 1
ATOM 3303 C CA . GLY B 1 42 ? 24.266 12.82 34.531 1 93.69 42 GLY B CA 1
ATOM 3304 C C . GLY B 1 42 ? 23.141 12.836 33.531 1 93.69 42 GLY B C 1
ATOM 3305 O O . GLY B 1 42 ? 21.969 13.008 33.906 1 93.69 42 GLY B O 1
ATOM 3306 N N . VAL B 1 43 ? 23.484 12.688 32.25 1 95.69 43 VAL B N 1
ATOM 3307 C CA . VAL B 1 43 ? 22.469 12.695 31.203 1 95.69 43 VAL B CA 1
ATOM 3308 C C . VAL B 1 43 ? 21.953 11.281 30.969 1 95.69 43 VAL B C 1
ATOM 3310 O O . VAL B 1 43 ? 22.75 10.336 30.844 1 95.69 43 VAL B O 1
ATOM 3313 N N . PRO B 1 44 ? 20.516 11.031 31.016 1 96.38 44 PRO B N 1
ATOM 3314 C CA . PRO B 1 44 ? 19.984 9.719 30.641 1 96.38 44 PRO B CA 1
ATOM 3315 C C . PRO B 1 44 ? 20.5 9.227 29.297 1 96.38 44 PRO B C 1
ATOM 3317 O O . PRO B 1 44 ? 20.641 10.016 28.359 1 96.38 44 PRO B O 1
ATOM 3320 N N . VAL B 1 45 ? 20.797 7.867 29.266 1 96.12 45 VAL B N 1
ATOM 3321 C CA . VAL B 1 45 ? 21.422 7.301 28.062 1 96.12 45 VAL B CA 1
ATOM 3322 C C . VAL B 1 45 ? 20.5 6.254 27.453 1 96.12 45 VAL B C 1
ATOM 3324 O O . VAL B 1 45 ? 19.891 5.445 28.172 1 96.12 45 VAL B O 1
ATOM 3327 N N . GLU B 1 46 ? 20.297 6.348 26.156 1 96.5 46 GLU B N 1
ATOM 3328 C CA . GLU B 1 46 ? 19.625 5.324 25.344 1 96.5 46 GLU B CA 1
ATOM 3329 C C . GLU B 1 46 ? 20.578 4.719 24.328 1 96.5 46 GLU B C 1
ATOM 3331 O O . GLU B 1 46 ? 21.281 5.445 23.609 1 96.5 46 GLU B O 1
ATOM 3336 N N . ASP B 1 47 ? 20.656 3.396 24.266 1 96 47 ASP B N 1
ATOM 3337 C CA . ASP B 1 47 ? 21.453 2.713 23.25 1 96 47 ASP B CA 1
ATOM 3338 C C . ASP B 1 47 ? 20.656 2.512 21.969 1 96 47 ASP B C 1
ATOM 3340 O O . ASP B 1 47 ? 19.672 1.771 21.953 1 96 47 ASP B O 1
ATOM 3344 N N . GLY B 1 48 ? 21.141 3.15 20.922 1 96.75 48 GLY B N 1
ATOM 3345 C CA . GLY B 1 48 ? 20.453 3.061 19.656 1 96.75 48 GLY B CA 1
ATOM 3346 C C . GLY B 1 48 ? 20.75 1.776 18.906 1 96.75 48 GLY B C 1
ATOM 3347 O O . GLY B 1 48 ? 20.031 1.41 17.969 1 96.75 48 GLY B O 1
ATOM 3348 N N . ALA B 1 49 ? 21.844 1.123 19.266 1 96.5 49 ALA B N 1
ATOM 3349 C CA . ALA B 1 49 ? 22.219 -0.167 18.688 1 96.5 49 ALA B CA 1
ATOM 3350 C C . ALA B 1 49 ? 22.344 -0.076 17.172 1 96.5 49 ALA B C 1
ATOM 3352 O O . ALA B 1 49 ? 21.922 -0.981 16.453 1 96.5 49 ALA B O 1
ATOM 3353 N N . GLY B 1 50 ? 22.812 1.041 16.719 1 97.38 50 GLY B N 1
ATOM 3354 C CA . GLY B 1 50 ? 23.078 1.206 15.289 1 97.38 50 GLY B CA 1
ATOM 3355 C C . GLY B 1 50 ? 21.859 1.586 14.492 1 97.38 50 GLY B C 1
ATOM 3356 O O . GLY B 1 50 ? 21.859 1.516 13.266 1 97.38 50 GLY B O 1
ATOM 3357 N N . ALA B 1 51 ? 20.781 2.006 15.102 1 98.5 51 ALA B N 1
ATOM 3358 C CA . ALA B 1 51 ? 19.531 2.344 14.422 1 98.5 51 ALA B CA 1
ATOM 3359 C C . ALA B 1 51 ? 19.672 3.627 13.609 1 98.5 51 ALA B C 1
ATOM 3361 O O . ALA B 1 51 ? 20.547 4.453 13.898 1 98.5 51 ALA B O 1
ATOM 3362 N N . LEU B 1 52 ? 18.859 3.693 12.57 1 98.81 52 LEU B N 1
ATOM 3363 C CA . LEU B 1 52 ? 18.703 4.953 11.852 1 98.81 52 LEU B CA 1
ATOM 3364 C C . LEU B 1 52 ? 18.062 6.016 12.742 1 98.81 52 LEU B C 1
ATOM 3366 O O . LEU B 1 52 ? 17.141 5.723 13.508 1 98.81 52 LEU B O 1
ATOM 3370 N N . LEU B 1 53 ? 18.609 7.203 12.75 1 98.81 53 LEU B N 1
ATOM 3371 C CA . LEU B 1 53 ? 18.016 8.359 13.406 1 98.81 53 LEU B CA 1
ATOM 3372 C C . LEU B 1 53 ? 17.406 9.312 12.375 1 98.81 53 LEU B C 1
ATOM 3374 O O . LEU B 1 53 ? 18.125 9.828 11.516 1 98.81 53 LEU B O 1
ATOM 3378 N N . ILE B 1 54 ? 16.141 9.484 12.422 1 98.75 54 ILE B N 1
ATOM 3379 C CA . ILE B 1 54 ? 15.398 10.32 11.484 1 98.75 54 ILE B CA 1
ATOM 3380 C C . ILE B 1 54 ? 14.539 11.312 12.266 1 98.75 54 ILE B C 1
ATOM 3382 O O . ILE B 1 54 ? 14.203 11.078 13.43 1 98.75 54 ILE B O 1
ATOM 3386 N N . PRO B 1 55 ? 14.352 12.562 11.734 1 98.81 55 PRO B N 1
ATOM 3387 C CA . PRO B 1 55 ? 13.43 13.461 12.438 1 98.81 55 PRO B CA 1
ATOM 3388 C C . PRO B 1 55 ? 12.031 12.875 12.57 1 98.81 55 PRO B C 1
ATOM 3390 O O . PRO B 1 55 ? 11.641 12.008 11.789 1 98.81 55 PRO B O 1
ATOM 3393 N N . GLY B 1 56 ? 11.312 13.281 13.633 1 98.81 56 GLY B N 1
ATOM 3394 C CA . GLY B 1 56 ? 9.945 12.82 13.797 1 98.81 56 GLY B CA 1
ATOM 3395 C C . GLY B 1 56 ? 9.109 12.992 12.547 1 98.81 56 GLY B C 1
ATOM 3396 O O . GLY B 1 56 ? 9.234 14 11.836 1 98.81 56 GLY B O 1
ATOM 3397 N N . PHE B 1 57 ? 8.258 12.008 12.242 1 98.94 57 PHE B N 1
ATOM 3398 C CA . PHE B 1 57 ? 7.406 12.094 11.062 1 98.94 57 PHE B CA 1
ATOM 3399 C C . PHE B 1 57 ? 6.375 13.203 11.211 1 98.94 57 PHE B C 1
ATOM 3401 O O . PHE B 1 57 ? 6.023 13.586 12.336 1 98.94 57 PHE B O 1
ATOM 3408 N N . VAL B 1 58 ? 5.969 13.742 10.094 1 98.94 58 VAL B N 1
ATOM 3409 C CA . VAL B 1 58 ? 4.945 14.781 10.07 1 98.94 58 VAL B CA 1
ATOM 3410 C C . VAL B 1 58 ? 3.721 14.289 9.312 1 98.94 58 VAL B C 1
ATOM 3412 O O . VAL B 1 58 ? 3.799 14 8.109 1 98.94 58 VAL B O 1
ATOM 3415 N N . GLU B 1 59 ? 2.633 14.086 10.031 1 98.88 59 GLU B N 1
ATOM 3416 C CA . GLU B 1 59 ? 1.324 13.836 9.438 1 98.88 59 GLU B CA 1
ATOM 3417 C C . GLU B 1 59 ? 0.642 15.141 9.039 1 98.88 59 GLU B C 1
ATOM 3419 O O . GLU B 1 59 ? -0.154 15.688 9.805 1 98.88 59 GLU B O 1
ATOM 3424 N N . ALA B 1 60 ? 0.821 15.508 7.75 1 98.94 60 ALA B N 1
ATOM 3425 C CA . ALA B 1 60 ? 0.486 16.875 7.371 1 98.94 60 ALA B CA 1
ATOM 3426 C C . ALA B 1 60 ? -0.933 16.969 6.816 1 98.94 60 ALA B C 1
ATOM 3428 O O . ALA B 1 60 ? -1.381 18.031 6.398 1 98.94 60 ALA B O 1
ATOM 3429 N N . HIS B 1 61 ? -1.641 15.867 6.777 1 98.88 61 HIS B N 1
ATOM 3430 C CA . HIS B 1 61 ? -3.004 15.852 6.262 1 98.88 61 HIS B CA 1
ATOM 3431 C C . HIS B 1 61 ? -3.791 14.672 6.828 1 98.88 61 HIS B C 1
ATOM 3433 O O . HIS B 1 61 ? -3.711 13.555 6.309 1 98.88 61 HIS B O 1
ATOM 3439 N N . THR B 1 62 ? -4.555 14.898 7.852 1 98.81 62 THR B N 1
ATOM 3440 C CA . THR B 1 62 ? -5.414 13.867 8.422 1 98.81 62 THR B CA 1
ATOM 3441 C C . THR B 1 62 ? -6.676 14.484 9.016 1 98.81 62 THR B C 1
ATOM 3443 O O . THR B 1 62 ? -6.863 15.695 8.961 1 98.81 62 THR B O 1
ATOM 3446 N N . HIS B 1 63 ? -7.602 13.703 9.453 1 98.81 63 HIS B N 1
ATOM 3447 C CA . HIS B 1 63 ? -8.859 14.109 10.078 1 98.81 63 HIS B CA 1
ATOM 3448 C C . HIS B 1 63 ? -9.031 13.445 11.438 1 98.81 63 HIS B C 1
ATOM 3450 O O . HIS B 1 63 ? -9.625 12.367 11.539 1 98.81 63 HIS B O 1
ATOM 3456 N N . LEU B 1 64 ? -8.625 14.094 12.477 1 98.69 64 LEU B N 1
ATOM 3457 C CA . LEU B 1 64 ? -8.562 13.508 13.812 1 98.69 64 LEU B CA 1
ATOM 3458 C C . LEU B 1 64 ? -9.961 13.344 14.398 1 98.69 64 LEU B C 1
ATOM 3460 O O . LEU B 1 64 ? -10.188 12.469 15.242 1 98.69 64 LEU B O 1
ATOM 3464 N N . ASP B 1 65 ? -10.906 14.172 13.922 1 98.25 65 ASP B N 1
ATOM 3465 C CA . ASP B 1 65 ? -12.203 14.266 14.594 1 98.25 65 ASP B CA 1
ATOM 3466 C C . ASP B 1 65 ? -13.172 13.211 14.07 1 98.25 65 ASP B C 1
ATOM 3468 O O . ASP B 1 65 ? -14.281 13.062 14.586 1 98.25 65 ASP B O 1
ATOM 3472 N N . LYS B 1 66 ? -12.719 12.398 13.086 1 95.94 66 LYS B N 1
ATOM 3473 C CA . LYS B 1 66 ? -13.734 11.523 12.516 1 95.94 66 LYS B CA 1
ATOM 3474 C C . LYS B 1 66 ? -13.195 10.117 12.297 1 95.94 66 LYS B C 1
ATOM 3476 O O . LYS B 1 66 ? -13.797 9.312 11.586 1 95.94 66 LYS B O 1
ATOM 3481 N N . SER B 1 67 ? -12.07 9.805 12.875 1 97.56 67 SER B N 1
ATOM 3482 C CA . SER B 1 67 ? -11.531 8.445 12.852 1 97.56 67 SER B CA 1
ATOM 3483 C C . SER B 1 67 ? -12.391 7.5 13.688 1 97.56 67 SER B C 1
ATOM 3485 O O . SER B 1 67 ? -13.031 7.918 14.648 1 97.56 67 SER B O 1
ATOM 3487 N N . LEU B 1 68 ? -12.398 6.258 13.367 1 98.19 68 LEU B N 1
ATOM 3488 C CA . LEU B 1 68 ? -13.078 5.227 14.141 1 98.19 68 LEU B CA 1
ATOM 3489 C C . LEU B 1 68 ? -12.086 4.418 14.969 1 98.19 68 LEU B C 1
ATOM 3491 O O . LEU B 1 68 ? -12.422 3.354 15.484 1 98.19 68 LEU B O 1
ATOM 3495 N N . TRP B 1 69 ? -10.883 4.895 15.039 1 97.62 69 TRP B N 1
ATOM 3496 C CA . TRP B 1 69 ? -9.828 4.172 15.742 1 97.62 69 TRP B CA 1
ATOM 3497 C C . TRP B 1 69 ? -10.242 3.869 17.188 1 97.62 69 TRP B C 1
ATOM 3499 O O . TRP B 1 69 ? -10.641 4.77 17.922 1 97.62 69 TRP B O 1
ATOM 3509 N N . GLY B 1 70 ? -10.234 2.625 17.578 1 97 70 GLY B N 1
ATOM 3510 C CA . GLY B 1 70 ? -10.57 2.211 18.938 1 97 70 GLY B CA 1
ATOM 3511 C C . GLY B 1 70 ? -12.055 1.96 19.125 1 97 70 GLY B C 1
ATOM 3512 O O . GLY B 1 70 ? -12.492 1.62 20.234 1 97 70 GLY B O 1
ATOM 3513 N N . MET B 1 71 ? -12.891 2.076 18.109 1 97.81 71 MET B N 1
ATOM 3514 C CA . MET B 1 71 ? -14.336 1.933 18.25 1 97.81 71 MET B CA 1
ATOM 3515 C C . MET B 1 71 ? -14.805 0.565 17.766 1 97.81 71 MET B C 1
ATOM 3517 O O . MET B 1 71 ? -16 0.333 17.594 1 97.81 71 MET B O 1
ATOM 3521 N N . GLY B 1 72 ? -13.867 -0.371 17.609 1 97.12 72 GLY B N 1
ATOM 3522 C CA . GLY B 1 72 ? -14.234 -1.619 16.969 1 97.12 72 GLY B CA 1
ATOM 3523 C C . GLY B 1 72 ? -14.414 -1.479 15.461 1 97.12 72 GLY B C 1
ATOM 3524 O O . GLY B 1 72 ? -14.367 -0.369 14.93 1 97.12 72 GLY B O 1
ATOM 3525 N N . TRP B 1 73 ? -14.523 -2.584 14.773 1 97.38 73 TRP B N 1
ATOM 3526 C CA . TRP B 1 73 ? -14.703 -2.549 13.32 1 97.38 73 TRP B CA 1
ATOM 3527 C C . TRP B 1 73 ? -16.125 -2.17 12.953 1 97.38 73 TRP B C 1
ATOM 3529 O O . TRP B 1 73 ? -17.094 -2.693 13.531 1 97.38 73 TRP B O 1
ATOM 3539 N N . ARG B 1 74 ? -16.25 -1.225 12.055 1 96.88 74 ARG B N 1
ATOM 3540 C CA . ARG B 1 74 ? -17.547 -0.754 11.57 1 96.88 74 ARG B CA 1
ATOM 3541 C C . ARG B 1 74 ? -17.625 -0.877 10.055 1 96.88 74 ARG B C 1
ATOM 3543 O O . ARG B 1 74 ? -16.734 -0.444 9.336 1 96.88 74 ARG B O 1
ATOM 3550 N N . ARG B 1 75 ? -18.75 -1.393 9.617 1 96.31 75 ARG B N 1
ATOM 3551 C CA . ARG B 1 75 ? -18.922 -1.628 8.195 1 96.31 75 ARG B CA 1
ATOM 3552 C C . ARG B 1 75 ? -19.141 -0.318 7.445 1 96.31 75 ARG B C 1
ATOM 3554 O O . ARG B 1 75 ? -19.828 0.58 7.941 1 96.31 75 ARG B O 1
ATOM 3561 N N . HIS B 1 76 ? -18.578 -0.249 6.297 1 97.5 76 HIS B N 1
ATOM 3562 C CA . HIS B 1 76 ? -18.766 0.9 5.422 1 97.5 76 HIS B CA 1
ATOM 3563 C C . HIS B 1 76 ? -20.219 0.986 4.949 1 97.5 76 HIS B C 1
ATOM 3565 O O . HIS B 1 76 ? -20.797 -0.016 4.527 1 97.5 76 HIS B O 1
ATOM 3571 N N . GLN B 1 77 ? -20.781 2.195 4.973 1 97.69 77 GLN B N 1
ATOM 3572 C CA . GLN B 1 77 ? -22.188 2.322 4.648 1 97.69 77 GLN B CA 1
ATOM 3573 C C . GLN B 1 77 ? -22.406 3.32 3.514 1 97.69 77 GLN B C 1
ATOM 3575 O O . GLN B 1 77 ? -23.516 3.414 2.965 1 97.69 77 GLN B O 1
ATOM 3580 N N . ALA B 1 78 ? -21.359 4.043 3.068 1 96.56 78 ALA B N 1
ATOM 3581 C CA . ALA B 1 78 ? -21.531 5.156 2.143 1 96.56 78 ALA B CA 1
ATOM 3582 C C . ALA B 1 78 ? -21.516 4.676 0.694 1 96.56 78 ALA B C 1
ATOM 3584 O O . ALA B 1 78 ? -20.891 3.658 0.379 1 96.56 78 ALA B O 1
ATOM 3585 N N . GLY B 1 79 ? -22.234 5.422 -0.174 1 94.06 79 GLY B N 1
ATOM 3586 C CA . GLY B 1 79 ? -22.125 5.23 -1.611 1 94.06 79 GLY B CA 1
ATOM 3587 C C . GLY B 1 79 ? -20.812 5.727 -2.184 1 94.06 79 GLY B C 1
ATOM 3588 O O . GLY B 1 79 ? -19.969 6.25 -1.454 1 94.06 79 GLY B O 1
ATOM 3589 N N . PRO B 1 80 ? -20.609 5.594 -3.473 1 91.12 80 PRO B N 1
ATOM 3590 C CA . PRO B 1 80 ? -19.312 5.848 -4.09 1 91.12 80 PRO B CA 1
ATOM 3591 C C . PRO B 1 80 ? -19.031 7.336 -4.297 1 91.12 80 PRO B C 1
ATOM 3593 O O . PRO B 1 80 ? -17.875 7.75 -4.383 1 91.12 80 PRO B O 1
ATOM 3596 N N . ARG B 1 81 ? -20.172 8.141 -4.41 1 93.12 81 ARG B N 1
ATOM 3597 C CA . ARG B 1 81 ? -19.969 9.562 -4.672 1 93.12 81 ARG B CA 1
ATOM 3598 C C . ARG B 1 81 ? -19.531 10.297 -3.408 1 93.12 81 ARG B C 1
ATOM 3600 O O . ARG B 1 81 ? -19.875 9.891 -2.297 1 93.12 81 ARG B O 1
ATOM 3607 N N . LEU B 1 82 ? -18.688 11.43 -3.592 1 93.62 82 LEU B N 1
ATOM 3608 C CA . LEU B 1 82 ? -18.219 12.211 -2.459 1 93.62 82 LEU B CA 1
ATOM 3609 C C . LEU B 1 82 ? -19.375 12.672 -1.59 1 93.62 82 LEU B C 1
ATOM 3611 O O . LEU B 1 82 ? -19.312 12.586 -0.361 1 93.62 82 LEU B O 1
ATOM 3615 N N . ILE B 1 83 ? -20.422 13.125 -2.199 1 93.81 83 ILE B N 1
ATOM 3616 C CA . ILE B 1 83 ? -21.578 13.633 -1.463 1 93.81 83 ILE B CA 1
ATOM 3617 C C . ILE B 1 83 ? -22.219 12.508 -0.657 1 93.81 83 ILE B C 1
ATOM 3619 O O . ILE B 1 83 ? -22.734 12.727 0.442 1 93.81 83 ILE B O 1
ATOM 3623 N N . ASP B 1 84 ? -22.203 11.242 -1.156 1 96.06 84 ASP B N 1
ATOM 3624 C CA . ASP B 1 84 ? -22.688 10.078 -0.415 1 96.06 84 ASP B CA 1
ATOM 3625 C C . ASP B 1 84 ? -21.875 9.859 0.861 1 96.06 84 ASP B C 1
ATOM 3627 O O . ASP B 1 84 ? -22.453 9.578 1.92 1 96.06 84 ASP B O 1
ATOM 3631 N N . LYS B 1 85 ? -20.578 10.016 0.771 1 96.88 85 LYS B N 1
ATOM 3632 C CA . LYS B 1 85 ? -19.688 9.844 1.917 1 96.88 85 LYS B CA 1
ATOM 3633 C C . LYS B 1 85 ? -19.922 10.938 2.955 1 96.88 85 LYS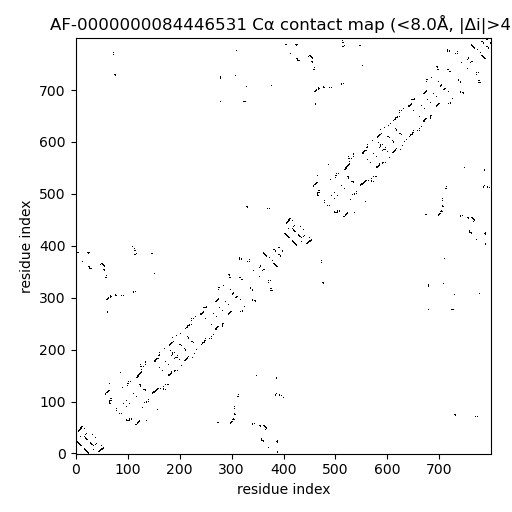 B C 1
ATOM 3635 O O . LYS B 1 85 ? -19.969 10.664 4.156 1 96.88 85 LYS B O 1
ATOM 3640 N N . ILE B 1 86 ? -20.109 12.133 2.49 1 96.94 86 ILE B N 1
ATOM 3641 C CA . ILE B 1 86 ? -20.312 13.273 3.371 1 96.94 86 ILE B CA 1
ATOM 3642 C C . ILE B 1 86 ? -21.625 13.094 4.148 1 96.94 86 ILE B C 1
ATOM 3644 O O . ILE B 1 86 ? -21.641 13.18 5.375 1 96.94 86 ILE B O 1
ATOM 3648 N N . GLU B 1 87 ? -22.688 12.773 3.43 1 96.88 87 GLU B N 1
ATOM 3649 C CA . GLU B 1 87 ? -23.984 12.656 4.07 1 96.88 87 GLU B CA 1
ATOM 3650 C C . GLU B 1 87 ? -24.031 11.461 5.02 1 96.88 87 GLU B C 1
ATOM 3652 O O . GLU B 1 87 ? -24.625 11.539 6.094 1 96.88 87 GLU B O 1
ATOM 3657 N N . THR B 1 88 ? -23.453 10.398 4.605 1 97.69 88 THR B N 1
ATOM 3658 C CA . THR B 1 88 ? -23.391 9.219 5.465 1 97.69 88 THR B CA 1
ATOM 3659 C C . THR B 1 88 ? -22.594 9.508 6.727 1 97.69 88 THR B C 1
ATOM 3661 O O . THR B 1 88 ? -22.984 9.102 7.824 1 97.69 88 THR B O 1
ATOM 3664 N N . GLU B 1 89 ? -21.5 10.211 6.574 1 97.56 89 GLU B N 1
ATOM 3665 C CA . GLU B 1 89 ? -20.672 10.57 7.719 1 97.56 89 GLU B CA 1
ATOM 3666 C C . GLU B 1 89 ? -21.438 11.445 8.703 1 97.56 89 GLU B C 1
ATOM 3668 O O . GLU B 1 89 ? -21.344 11.25 9.914 1 97.56 89 GLU B O 1
ATOM 3673 N N . ARG B 1 90 ? -22.172 12.422 8.172 1 96.5 90 ARG B N 1
ATOM 3674 C CA . ARG B 1 90 ? -22.969 13.297 9.008 1 96.5 90 ARG B CA 1
ATOM 3675 C C . ARG B 1 90 ? -23.938 12.5 9.875 1 96.5 90 ARG B C 1
ATOM 3677 O O . ARG B 1 90 ? -24.078 12.766 11.07 1 96.5 90 ARG B O 1
ATOM 3684 N N . ARG B 1 91 ? -24.562 11.508 9.281 1 97.25 91 ARG B N 1
ATOM 3685 C CA . ARG B 1 91 ? -25.5 10.656 10 1 97.25 91 ARG B CA 1
ATOM 3686 C C . ARG B 1 91 ? -24.781 9.781 11.016 1 97.25 91 ARG B C 1
ATOM 3688 O O . ARG B 1 91 ? -25.172 9.727 12.188 1 97.25 91 ARG B O 1
ATOM 3695 N N . LEU B 1 92 ? -23.703 9.203 10.633 1 97.69 92 LEU B N 1
ATOM 3696 C CA . LEU B 1 92 ? -23.031 8.188 11.445 1 97.69 92 LEU B CA 1
ATOM 3697 C C . LEU B 1 92 ? -22.297 8.836 12.617 1 97.69 92 LEU B C 1
ATOM 3699 O O . LEU B 1 92 ? -22.125 8.211 13.664 1 97.69 92 LEU B O 1
ATOM 3703 N N . LYS B 1 93 ? -21.828 10.094 12.445 1 97.5 93 LYS B N 1
ATOM 3704 C CA . LYS B 1 93 ? -21.203 10.797 13.562 1 97.5 93 LYS B CA 1
ATOM 3705 C C . LYS B 1 93 ? -22.109 10.828 14.781 1 97.5 93 LYS B C 1
ATOM 3707 O O . LYS B 1 93 ? -21.672 10.625 15.914 1 97.5 93 LYS B O 1
ATOM 3712 N N . LYS B 1 94 ? -23.344 10.992 14.539 1 96.31 94 LYS B N 1
ATOM 3713 C CA . LYS B 1 94 ? -24.328 11.023 15.609 1 96.31 94 LYS B CA 1
ATOM 3714 C C . LYS B 1 94 ? -24.703 9.609 16.062 1 96.31 94 LYS B C 1
ATOM 3716 O O . LYS B 1 94 ? -24.641 9.289 17.25 1 96.31 94 LYS B O 1
ATOM 3721 N N . GLU B 1 95 ? -25 8.781 15.102 1 97.62 95 GLU B N 1
ATOM 3722 C CA . GLU B 1 95 ? -25.5 7.438 15.391 1 97.62 95 GLU B CA 1
ATOM 3723 C C . GLU B 1 95 ? -24.453 6.617 16.141 1 97.62 95 GLU B C 1
ATOM 3725 O O . GLU B 1 95 ? -24.797 5.812 17.016 1 97.62 95 GLU B O 1
ATOM 3730 N N . TRP B 1 96 ? -23.188 6.828 15.805 1 97.81 96 TRP B N 1
ATOM 3731 C CA . TRP B 1 96 ? -22.141 5.996 16.391 1 97.81 96 TRP B CA 1
ATOM 3732 C C . TRP B 1 96 ? -21.422 6.734 17.516 1 97.81 96 TRP B C 1
ATOM 3734 O O . TRP B 1 96 ? -20.422 6.242 18.047 1 97.81 96 TRP B O 1
ATOM 3744 N N . ASP B 1 97 ? -21.859 7.863 17.859 1 97 97 ASP B N 1
ATOM 3745 C CA . ASP B 1 97 ? -21.266 8.664 18.922 1 97 97 ASP B CA 1
ATOM 3746 C C . ASP B 1 97 ? -19.766 8.836 18.719 1 97 97 ASP B C 1
ATOM 3748 O O . ASP B 1 97 ? -18.969 8.5 19.594 1 97 97 ASP B O 1
ATOM 3752 N N . ILE B 1 98 ? -19.406 9.266 17.547 1 98.06 98 ILE B N 1
ATOM 3753 C CA . ILE B 1 98 ? -18 9.578 17.266 1 98.06 98 ILE B CA 1
ATOM 3754 C C . ILE B 1 98 ? -17.625 10.891 17.938 1 98.06 98 ILE B C 1
ATOM 3756 O O . ILE B 1 98 ? -17.844 11.969 17.391 1 98.06 98 ILE B O 1
ATOM 3760 N N . ASP B 1 99 ? -17.047 10.773 19.062 1 98.12 99 ASP B N 1
ATOM 3761 C CA . ASP B 1 99 ? -16.672 11.93 19.875 1 98.12 99 ASP B CA 1
ATOM 3762 C C . ASP B 1 99 ? -15.312 12.484 19.469 1 98.12 99 ASP B C 1
ATOM 3764 O O . ASP B 1 99 ? -14.297 11.797 19.578 1 98.12 99 ASP B O 1
ATOM 3768 N N . PRO B 1 100 ? -15.281 13.688 19 1 98.19 100 PRO B N 1
ATOM 3769 C CA . PRO B 1 100 ? -14.031 14.219 18.438 1 98.19 100 PRO B CA 1
ATOM 3770 C C . PRO B 1 100 ? -12.883 14.203 19.438 1 98.19 100 PRO B C 1
ATOM 3772 O O . PRO B 1 100 ? -11.734 13.945 19.062 1 98.19 100 PRO B O 1
ATOM 3775 N N . ALA B 1 101 ? -13.141 14.492 20.719 1 98.31 101 ALA B N 1
ATOM 3776 C CA . ALA B 1 101 ? -12.07 14.484 21.719 1 98.31 101 ALA B CA 1
ATOM 3777 C C . ALA B 1 101 ? -11.539 13.07 21.938 1 98.31 101 ALA B C 1
ATOM 3779 O O . ALA B 1 101 ? -10.32 12.859 21.953 1 98.31 101 ALA B O 1
ATOM 3780 N N . ARG B 1 102 ? -12.43 12.117 22.078 1 98.38 102 ARG B N 1
ATOM 3781 C CA . ARG B 1 102 ? -12.047 10.727 22.297 1 98.38 102 ARG B CA 1
ATOM 3782 C C . ARG B 1 102 ? -11.281 10.18 21.094 1 98.38 102 ARG B C 1
ATOM 3784 O O . ARG B 1 102 ? -10.203 9.602 21.25 1 98.38 102 ARG B O 1
ATOM 3791 N N . GLN B 1 103 ? -11.859 10.344 19.953 1 98.5 103 GLN B N 1
ATOM 3792 C CA . GLN B 1 103 ? -11.281 9.742 18.75 1 98.5 103 GLN B CA 1
ATOM 3793 C C . GLN B 1 103 ? -9.969 10.414 18.375 1 98.5 103 GLN B C 1
ATOM 3795 O O . GLN B 1 103 ? -9.031 9.742 17.922 1 98.5 103 GLN B O 1
ATOM 3800 N N . SER B 1 104 ? -9.922 11.766 18.484 1 98.69 104 SER B N 1
ATOM 3801 C CA . SER B 1 104 ? -8.664 12.438 18.203 1 98.69 104 SER B CA 1
ATOM 3802 C C . SER B 1 104 ? -7.562 11.984 19.141 1 98.69 104 SER B C 1
ATOM 3804 O O . SER B 1 104 ? -6.426 11.75 18.719 1 98.69 104 SER B O 1
ATOM 3806 N N . ALA B 1 105 ? -7.875 11.844 20.422 1 98.38 105 ALA B N 1
ATOM 3807 C CA . ALA B 1 105 ? -6.895 11.367 21.391 1 98.38 105 ALA B CA 1
ATOM 3808 C C . ALA B 1 105 ? -6.391 9.977 21.016 1 98.38 105 ALA B C 1
ATOM 3810 O O . ALA B 1 105 ? -5.188 9.711 21.062 1 98.38 105 ALA B O 1
ATOM 3811 N N . ARG B 1 106 ? -7.277 9.117 20.656 1 98.06 106 ARG B N 1
ATOM 3812 C CA . ARG B 1 106 ? -6.918 7.758 20.281 1 98.06 106 ARG B CA 1
ATOM 3813 C C . ARG B 1 106 ? -5.984 7.754 19.062 1 98.06 106 ARG B C 1
ATOM 3815 O O . ARG B 1 106 ? -4.98 7.039 19.062 1 98.06 106 ARG B O 1
ATOM 3822 N N . GLN B 1 107 ? -6.277 8.562 18.062 1 98.5 107 GLN B N 1
ATOM 3823 C CA . GLN B 1 107 ? -5.441 8.594 16.875 1 98.5 107 GLN B CA 1
ATOM 3824 C C . GLN B 1 107 ? -4.094 9.25 17.156 1 98.5 107 GLN B C 1
ATOM 3826 O O . GLN B 1 107 ? -3.072 8.859 16.594 1 98.5 107 GLN B O 1
ATOM 3831 N N . VAL B 1 108 ? -4.07 10.266 18 1 98.38 108 VAL B N 1
ATOM 3832 C CA . VAL B 1 108 ? -2.82 10.914 18.375 1 98.38 108 VAL B CA 1
ATOM 3833 C C . VAL B 1 108 ? -1.881 9.891 19.016 1 98.38 108 VAL B C 1
ATOM 3835 O O . VAL B 1 108 ? -0.696 9.828 18.672 1 98.38 108 VAL B O 1
ATOM 3838 N N . VAL B 1 109 ? -2.387 9.031 19.875 1 98.19 109 VAL B N 1
ATOM 3839 C CA . VAL B 1 109 ? -1.582 8 20.531 1 98.19 109 VAL B CA 1
ATOM 3840 C C . VAL B 1 109 ? -1.062 7.016 19.5 1 98.19 109 VAL B C 1
ATOM 3842 O O . VAL B 1 109 ? 0.111 6.637 19.516 1 98.19 109 VAL B O 1
ATOM 3845 N N . GLN B 1 110 ? -1.925 6.645 18.578 1 98 110 GLN B N 1
ATOM 3846 C CA . GLN B 1 110 ? -1.525 5.75 17.5 1 98 110 GLN B CA 1
ATOM 3847 C C . GLN B 1 110 ? -0.428 6.375 16.641 1 98 110 GLN B C 1
ATOM 3849 O O . GLN B 1 110 ? 0.558 5.715 16.312 1 98 110 GLN B O 1
ATOM 3854 N N . SER B 1 111 ? -0.586 7.648 16.312 1 98.5 111 SER B N 1
ATOM 3855 C CA . SER B 1 111 ? 0.405 8.367 15.516 1 98.5 111 SER B CA 1
ATOM 3856 C C . SER B 1 111 ? 1.74 8.453 16.25 1 98.5 111 SER B C 1
ATOM 3858 O O . SER B 1 111 ? 2.799 8.266 15.648 1 98.5 111 SER B O 1
ATOM 3860 N N . LEU B 1 112 ? 1.613 8.695 17.516 1 98 112 LEU B N 1
ATOM 3861 C CA . LEU B 1 112 ? 2.795 8.852 18.359 1 98 112 LEU B CA 1
ATOM 3862 C C . LEU B 1 112 ? 3.621 7.57 18.391 1 98 112 LEU B C 1
ATOM 3864 O O . LEU B 1 112 ? 4.836 7.605 18.172 1 98 112 LEU B O 1
ATOM 3868 N N . ARG B 1 113 ? 3.057 6.457 18.594 1 97.62 113 ARG B N 1
ATOM 3869 C CA . ARG B 1 113 ? 3.803 5.203 18.688 1 97.62 113 ARG B CA 1
ATOM 3870 C C . ARG B 1 113 ? 4.391 4.82 17.328 1 97.62 113 ARG B C 1
ATOM 3872 O O . ARG B 1 113 ? 5.301 3.992 17.25 1 97.62 113 ARG B O 1
ATOM 3879 N N . MET B 1 114 ? 3.797 5.434 16.297 1 98.44 114 MET B N 1
ATOM 3880 C CA . MET B 1 114 ? 4.301 5.184 14.945 1 98.44 114 MET B CA 1
ATOM 3881 C C . MET B 1 114 ? 5.383 6.195 14.578 1 98.44 114 MET B C 1
ATOM 3883 O O . MET B 1 114 ? 5.906 6.164 13.461 1 98.44 114 MET B O 1
ATOM 3887 N N . GLY B 1 115 ? 5.707 7.117 15.383 1 98.56 115 GLY B N 1
ATOM 3888 C CA . GLY B 1 115 ? 6.867 7.973 15.188 1 98.56 115 GLY B CA 1
ATOM 3889 C C . GLY B 1 115 ? 6.508 9.391 14.789 1 98.56 115 GLY B C 1
ATOM 3890 O O . GLY B 1 115 ? 7.387 10.227 14.578 1 98.56 115 GLY B O 1
ATOM 3891 N N . THR B 1 116 ? 5.184 9.703 14.703 1 98.81 116 THR B N 1
ATOM 3892 C CA . THR B 1 116 ? 4.742 11.039 14.32 1 98.81 116 THR B CA 1
ATOM 3893 C C . THR B 1 116 ? 4.852 12 15.5 1 98.81 116 THR B C 1
ATOM 3895 O O . THR B 1 116 ? 4.48 11.656 16.625 1 98.81 116 THR B O 1
ATOM 3898 N N . THR B 1 117 ? 5.383 13.195 15.188 1 98.56 117 THR B N 1
ATOM 3899 C CA . THR B 1 117 ? 5.539 14.164 16.266 1 98.56 117 THR B CA 1
ATOM 3900 C C . THR B 1 117 ? 4.777 15.445 15.945 1 98.56 117 THR B C 1
ATOM 3902 O O . THR B 1 117 ? 4.602 16.297 16.812 1 98.56 117 THR B O 1
ATOM 3905 N N . HIS B 1 118 ? 4.344 15.625 14.742 1 98.81 118 HIS B N 1
ATOM 3906 C CA . HIS B 1 118 ? 3.578 16.781 14.297 1 98.81 118 HIS B CA 1
ATOM 3907 C C . HIS B 1 118 ? 2.393 16.359 13.438 1 98.81 118 HIS B C 1
ATOM 3909 O O . HIS B 1 118 ? 2.516 15.469 12.594 1 98.81 118 HIS B O 1
ATOM 3915 N N . ILE B 1 119 ? 1.242 17 13.68 1 98.94 119 ILE B N 1
ATOM 3916 C CA . ILE B 1 119 ? 0.039 16.672 12.922 1 98.94 119 ILE B CA 1
ATOM 3917 C C . ILE B 1 119 ? -0.641 17.969 12.461 1 98.94 119 ILE B C 1
ATOM 3919 O O . ILE B 1 119 ? -0.808 18.906 13.25 1 98.94 119 ILE B O 1
ATOM 3923 N N . ARG B 1 120 ? -0.956 18.109 11.195 1 98.94 120 ARG B N 1
ATOM 3924 C CA . ARG B 1 120 ? -2.014 19 10.742 1 98.94 120 ARG B CA 1
ATOM 3925 C C . ARG B 1 120 ? -3.312 18.25 10.5 1 98.94 120 ARG B C 1
ATOM 3927 O O . ARG B 1 120 ? -3.33 17.25 9.766 1 98.94 120 ARG B O 1
ATOM 3934 N N . THR B 1 121 ? -4.328 18.656 11.148 1 98.94 121 THR B N 1
ATOM 3935 C CA . THR B 1 121 ? -5.602 17.953 11.039 1 98.94 121 THR B CA 1
ATOM 3936 C C . THR B 1 121 ? -6.691 18.891 10.531 1 98.94 121 THR B C 1
ATOM 3938 O O . THR B 1 121 ? -6.719 20.078 10.891 1 98.94 121 THR B O 1
ATOM 3941 N N . HIS B 1 122 ? -7.523 18.391 9.688 1 98.94 122 HIS B N 1
ATOM 3942 C CA . HIS B 1 122 ? -8.711 19.078 9.18 1 98.94 122 HIS B CA 1
ATOM 3943 C C . HIS B 1 122 ? -9.945 18.719 10 1 98.94 122 HIS B C 1
ATOM 3945 O O . HIS B 1 122 ? -10.359 17.562 10.031 1 98.94 122 HIS B O 1
ATOM 3951 N N . VAL B 1 123 ? -10.516 19.672 10.625 1 98.88 123 VAL B N 1
ATOM 3952 C CA . VAL B 1 123 ? -11.57 19.453 11.609 1 98.88 123 VAL B CA 1
ATOM 3953 C C . VAL B 1 123 ? -12.906 19.938 11.055 1 98.88 123 VAL B C 1
ATOM 3955 O O . VAL B 1 123 ? -13.031 21.094 10.648 1 98.88 123 VAL B O 1
ATOM 3958 N N . ASP B 1 124 ? -13.859 19.125 11.094 1 98.44 124 ASP B N 1
ATOM 3959 C CA . ASP B 1 124 ? -15.164 19.406 10.492 1 98.44 124 ASP B CA 1
ATOM 3960 C C . ASP B 1 124 ? -15.867 20.547 11.227 1 98.44 124 ASP B C 1
ATOM 3962 O O . ASP B 1 124 ? -16 20.516 12.453 1 98.44 124 ASP B O 1
ATOM 3966 N N . VAL B 1 125 ? -16.281 21.484 10.484 1 98.38 125 VAL B N 1
ATOM 3967 C CA . VAL B 1 125 ? -17.203 22.547 10.883 1 98.38 125 VAL B CA 1
ATOM 3968 C C . VAL B 1 125 ? -18.422 22.547 9.969 1 98.38 125 VAL B C 1
ATOM 3970 O O . VAL B 1 125 ? -18.312 22.75 8.758 1 98.38 125 VAL B O 1
ATOM 3973 N N . ASP B 1 126 ? -19.547 22.266 10.461 1 95.19 126 ASP B N 1
ATOM 3974 C CA . ASP B 1 126 ? -20.734 22.25 9.625 1 95.19 126 ASP B CA 1
ATOM 3975 C C . ASP B 1 126 ? -22 22.422 10.461 1 95.19 126 ASP B C 1
ATOM 3977 O O . ASP B 1 126 ? -21.922 22.625 11.68 1 95.19 126 ASP B O 1
ATOM 3981 N N . ASP B 1 127 ? -23.141 22.422 9.797 1 94.94 127 ASP B N 1
ATOM 3982 C CA . ASP B 1 127 ? -24.391 22.766 10.445 1 94.94 127 ASP B CA 1
ATOM 3983 C C . ASP B 1 127 ? -24.891 21.609 11.312 1 94.94 127 ASP B C 1
ATOM 3985 O O . ASP B 1 127 ? -25.688 21.812 12.227 1 94.94 127 ASP B O 1
ATOM 3989 N N . ALA B 1 128 ? -24.406 20.469 11.109 1 93.06 128 ALA B N 1
ATOM 3990 C CA . ALA B 1 128 ? -24.859 19.312 11.875 1 93.06 128 ALA B CA 1
ATOM 3991 C C . ALA B 1 128 ? -24.125 19.188 13.195 1 93.06 128 ALA B C 1
ATOM 3993 O O . ALA B 1 128 ? -24.719 18.875 14.227 1 93.06 128 ALA B O 1
ATOM 3994 N N . VAL B 1 129 ? -22.812 19.453 13.164 1 94.56 129 VAL B N 1
ATOM 3995 C CA . VAL B 1 129 ? -22 19.203 14.352 1 94.56 129 VAL B CA 1
ATOM 3996 C C . VAL B 1 129 ? -21.562 20.531 14.961 1 94.56 129 VAL B C 1
ATOM 3998 O O . VAL B 1 129 ? -21.078 20.578 16.094 1 94.56 129 VAL B O 1
ATOM 4001 N N . GLY B 1 130 ? -21.797 21.625 14.211 1 97.31 130 GLY B N 1
ATOM 4002 C CA . GLY B 1 130 ? -21.344 22.938 14.664 1 97.31 130 GLY B CA 1
ATOM 4003 C C . GLY B 1 130 ? -19.844 23 14.875 1 97.31 130 GLY B C 1
ATOM 4004 O O . GLY B 1 130 ? -19.062 22.703 13.961 1 97.31 130 GLY B O 1
ATOM 4005 N N . LEU B 1 131 ? -19.484 23.266 16.125 1 98.56 131 LEU B N 1
ATOM 4006 C CA . LEU B 1 131 ? -18.078 23.484 16.469 1 98.56 131 LEU B CA 1
ATOM 4007 C C . LEU B 1 131 ? -17.562 22.359 17.359 1 98.56 131 LEU B C 1
ATOM 4009 O O . LEU B 1 131 ? -16.469 22.469 17.906 1 98.56 131 LEU B O 1
ATOM 4013 N N . ALA B 1 132 ? -18.312 21.266 17.453 1 98.06 132 ALA B N 1
ATOM 4014 C CA . ALA B 1 132 ? -17.969 20.172 18.359 1 98.06 132 ALA B CA 1
ATOM 4015 C C . ALA B 1 132 ? -16.609 19.562 17.984 1 98.06 132 ALA B C 1
ATOM 4017 O O . ALA B 1 132 ? -15.836 19.172 18.859 1 98.06 132 ALA B O 1
ATOM 4018 N N . GLY B 1 133 ? -16.406 19.422 16.719 1 98.38 133 GLY B N 1
ATOM 4019 C CA . GLY B 1 133 ? -15.109 18.922 16.266 1 98.38 133 GLY B CA 1
ATOM 4020 C C . GLY B 1 133 ? -13.945 19.781 16.75 1 98.38 133 GLY B C 1
ATOM 4021 O O . GLY B 1 133 ? -12.977 19.25 17.312 1 98.38 133 GLY B O 1
ATOM 4022 N N . MET B 1 134 ? -14.086 21.109 16.547 1 98.75 134 MET B N 1
ATOM 4023 C CA . MET B 1 134 ? -13.047 22.031 16.953 1 98.75 134 MET B CA 1
ATOM 4024 C C . MET B 1 134 ? -12.828 21.984 18.469 1 98.75 134 MET B C 1
ATOM 4026 O O . MET B 1 134 ? -11.695 21.922 18.938 1 98.75 134 MET B O 1
ATOM 4030 N N . GLU B 1 135 ? -13.906 21.938 19.203 1 98.75 135 GLU B N 1
ATOM 4031 C CA . GLU B 1 135 ? -13.812 21.859 20.656 1 98.75 135 GLU B CA 1
ATOM 4032 C C . GLU B 1 135 ? -13.055 20.609 21.094 1 98.75 135 GLU B C 1
ATOM 4034 O O . GLU B 1 135 ? -12.133 20.688 21.906 1 98.75 135 GLU B O 1
ATOM 4039 N N . GLY B 1 136 ? -13.406 19.5 20.547 1 98.69 136 GLY B N 1
ATOM 4040 C CA . GLY B 1 136 ? -12.789 18.219 20.906 1 98.69 136 GLY B CA 1
ATOM 4041 C C . GLY B 1 136 ? -11.32 18.156 20.531 1 98.69 136 GLY B C 1
ATOM 4042 O O . GLY B 1 136 ? -10.492 17.75 21.344 1 98.69 136 GLY B O 1
ATOM 4043 N N . VAL B 1 137 ? -10.961 18.547 19.328 1 98.88 137 VAL B N 1
ATOM 4044 C CA . VAL B 1 137 ? -9.594 18.438 18.844 1 98.88 137 VAL B CA 1
ATOM 4045 C C . VAL B 1 137 ? -8.695 19.422 19.578 1 98.88 137 VAL B C 1
ATOM 4047 O O . VAL B 1 137 ? -7.543 19.125 19.875 1 98.88 137 VAL B O 1
ATOM 4050 N N . LEU B 1 138 ? -9.242 20.641 19.828 1 98.75 138 LEU B N 1
ATOM 4051 C CA . LEU B 1 138 ? -8.469 21.594 20.609 1 98.75 138 LEU B CA 1
ATOM 4052 C C . LEU B 1 138 ? -8.211 21.094 22.016 1 98.75 138 LEU B C 1
ATOM 4054 O O . LEU B 1 138 ? -7.145 21.328 22.594 1 98.75 138 LEU B O 1
ATOM 4058 N N . ALA B 1 139 ? -9.18 20.406 22.625 1 98.62 139 ALA B N 1
ATOM 4059 C CA . ALA B 1 139 ? -8.969 19.766 23.922 1 98.62 139 ALA B CA 1
ATOM 4060 C C . ALA B 1 139 ? -7.855 18.719 23.828 1 98.62 139 ALA B C 1
ATOM 4062 O O . ALA B 1 139 ? -7.008 18.641 24.734 1 98.62 139 ALA B O 1
ATOM 4063 N N . THR B 1 140 ? -7.867 17.922 22.812 1 98.56 140 THR B N 1
ATOM 4064 C CA . THR B 1 140 ? -6.824 16.922 22.578 1 98.56 140 THR B CA 1
ATOM 4065 C C . THR B 1 140 ? -5.461 17.594 22.422 1 98.56 140 THR B C 1
ATOM 4067 O O . THR B 1 140 ? -4.469 17.141 22.984 1 98.56 140 THR B O 1
ATOM 4070 N N . ARG B 1 141 ? -5.441 18.688 21.641 1 98.56 141 ARG B N 1
ATOM 4071 C CA . ARG B 1 141 ? -4.207 19.438 21.453 1 98.56 141 ARG B CA 1
ATOM 4072 C C . ARG B 1 141 ? -3.631 19.891 22.797 1 98.56 141 ARG B C 1
ATOM 4074 O O . ARG B 1 141 ? -2.432 19.75 23.031 1 98.56 141 ARG B O 1
ATOM 4081 N N . ALA B 1 142 ? -4.477 20.391 23.594 1 98.06 142 ALA B N 1
ATOM 4082 C CA . ALA B 1 142 ? -4.039 20.844 24.922 1 98.06 142 ALA B CA 1
ATOM 4083 C C . ALA B 1 142 ? -3.539 19.672 25.766 1 98.06 142 ALA B C 1
ATOM 4085 O O . ALA B 1 142 ? -2.49 19.766 26.406 1 98.06 142 ALA B O 1
ATOM 4086 N N . ALA B 1 143 ? -4.215 18.578 25.719 1 97.31 143 ALA B N 1
ATOM 4087 C CA . ALA B 1 143 ? -3.914 17.422 26.547 1 97.31 143 ALA B CA 1
ATOM 4088 C C . ALA B 1 143 ? -2.604 16.766 26.125 1 97.31 143 ALA B C 1
ATOM 4090 O O . ALA B 1 143 ? -1.896 16.188 26.953 1 97.31 143 ALA B O 1
ATOM 4091 N N . TYR B 1 144 ? -2.225 16.906 24.875 1 96.88 144 TYR B N 1
ATOM 4092 C CA . TYR B 1 144 ? -1.066 16.188 24.359 1 96.88 144 TYR B CA 1
ATOM 4093 C C . TYR B 1 144 ? 0.038 17.141 23.938 1 96.88 144 TYR B C 1
ATOM 4095 O O . TYR B 1 144 ? 0.966 16.766 23.234 1 96.88 144 TYR B O 1
ATOM 4103 N N . ALA B 1 145 ? 0 18.406 24.297 1 94.88 145 ALA B N 1
ATOM 4104 C CA . ALA B 1 145 ? 0.924 19.453 23.891 1 94.88 145 ALA B CA 1
ATOM 4105 C C . ALA B 1 145 ? 2.367 19.078 24.219 1 94.88 145 ALA B C 1
ATOM 4107 O O . ALA B 1 145 ? 3.293 19.469 23.5 1 94.88 145 ALA B O 1
ATOM 4108 N N . GLY B 1 146 ? 2.59 18.188 25.125 1 92.38 146 GLY B N 1
ATOM 4109 C CA . GLY B 1 146 ? 3.941 17.812 25.516 1 92.38 146 GLY B CA 1
ATOM 4110 C C . GLY B 1 146 ? 4.52 16.703 24.656 1 92.38 146 GLY B C 1
ATOM 4111 O O . GLY B 1 146 ? 5.73 16.469 24.672 1 92.38 146 GLY B O 1
ATOM 4112 N N . VAL B 1 147 ? 3.617 16.078 23.844 1 95.25 147 VAL B N 1
ATOM 4113 C CA . VAL B 1 147 ? 4.125 14.898 23.141 1 95.25 147 VAL B CA 1
ATOM 4114 C C . VAL B 1 147 ? 3.758 14.977 21.672 1 95.25 147 VAL B C 1
ATOM 4116 O O . VAL B 1 147 ? 4.293 14.227 20.844 1 95.25 147 VAL B O 1
ATOM 4119 N N . MET B 1 148 ? 2.883 15.906 21.281 1 97.31 148 MET B N 1
ATOM 4120 C CA . MET B 1 148 ? 2.438 16.078 19.906 1 97.31 148 MET B CA 1
ATOM 4121 C C . MET B 1 148 ? 2.123 17.531 19.609 1 97.31 148 MET B C 1
ATOM 4123 O O . MET B 1 148 ? 1.446 18.203 20.391 1 97.31 148 MET B O 1
ATOM 4127 N N . GLU B 1 149 ? 2.676 18.062 18.562 1 97.94 149 GLU B N 1
ATOM 4128 C CA . GLU B 1 149 ? 2.236 19.359 18.062 1 97.94 149 GLU B CA 1
ATOM 4129 C C . GLU B 1 149 ? 1.112 19.219 17.047 1 97.94 149 GLU B C 1
ATOM 4131 O O . GLU B 1 149 ? 1.251 18.484 16.062 1 97.94 149 GLU B O 1
ATOM 4136 N N . ILE B 1 150 ? 0.004 19.906 17.328 1 98.75 150 ILE B N 1
ATOM 4137 C CA . ILE B 1 150 ? -1.173 19.75 16.469 1 98.75 150 ILE B CA 1
ATOM 4138 C C . ILE B 1 150 ? -1.595 21.094 15.922 1 98.75 150 ILE B C 1
ATOM 4140 O O . ILE B 1 150 ? -1.816 22.047 16.672 1 98.75 150 ILE B O 1
ATOM 4144 N N . GLU B 1 151 ? -1.588 21.203 14.609 1 98.88 151 GLU B N 1
ATOM 4145 C CA . GLU B 1 151 ? -2.15 22.328 13.875 1 98.88 151 GLU B CA 1
ATOM 4146 C C . GLU B 1 151 ? -3.541 22 13.344 1 98.88 151 GLU B C 1
ATOM 4148 O O . GLU B 1 151 ? -3.758 20.922 12.781 1 98.88 151 GLU B O 1
ATOM 4153 N N . THR B 1 152 ? -4.504 22.922 13.547 1 98.88 152 THR B N 1
ATOM 4154 C CA . THR B 1 152 ? -5.879 22.625 13.172 1 98.88 152 THR B CA 1
ATOM 4155 C C . THR B 1 152 ? -6.305 23.469 11.969 1 98.88 152 THR B C 1
ATOM 4157 O O . THR B 1 152 ? -5.953 24.641 11.867 1 98.88 152 THR B O 1
ATOM 4160 N N . VAL B 1 153 ? -6.973 22.828 11 1 98.94 153 VAL B N 1
ATOM 4161 C CA . VAL B 1 153 ? -7.641 23.453 9.875 1 98.94 153 VAL B CA 1
ATOM 4162 C C . VAL B 1 153 ? -9.148 23.469 10.102 1 98.94 153 VAL B C 1
ATOM 4164 O O . VAL B 1 153 ? -9.766 22.406 10.242 1 98.94 153 VAL B O 1
ATOM 4167 N N . ALA B 1 154 ? -9.773 24.625 10.211 1 98.94 154 ALA B N 1
ATOM 4168 C CA . ALA B 1 154 ? -11.234 24.688 10.195 1 98.94 154 ALA B CA 1
ATOM 4169 C C . ALA B 1 154 ? -11.789 24.281 8.828 1 98.94 154 ALA B C 1
ATOM 4171 O O . ALA B 1 154 ? -11.555 24.953 7.828 1 98.94 154 ALA B O 1
ATOM 4172 N N . PHE B 1 155 ? -12.562 23.234 8.797 1 98.81 155 PHE B N 1
ATOM 4173 C CA . PHE B 1 155 ? -12.82 22.578 7.527 1 98.81 155 PHE B CA 1
ATOM 4174 C C . PHE B 1 155 ? -14.312 22.375 7.316 1 98.81 155 PHE B C 1
ATOM 4176 O O . PHE B 1 155 ? -14.953 21.625 8.062 1 98.81 155 PHE B O 1
ATOM 4183 N N . PRO B 1 156 ? -14.875 22.984 6.273 1 98.44 156 PRO B N 1
ATOM 4184 C CA . PRO B 1 156 ? -16.297 22.828 6 1 98.44 156 PRO B CA 1
ATOM 4185 C C . PRO B 1 156 ? -16.609 21.562 5.203 1 98.44 156 PRO B C 1
ATOM 4187 O O . PRO B 1 156 ? -17.078 21.641 4.062 1 98.44 156 PRO B O 1
ATOM 4190 N N . GLN B 1 157 ? -16.438 20.438 5.801 1 96.5 157 GLN B N 1
ATOM 4191 C CA . GLN B 1 157 ? -16.531 19.109 5.191 1 96.5 157 GLN B CA 1
ATOM 4192 C C . GLN B 1 157 ? -17.859 18.922 4.461 1 96.5 157 GLN B C 1
ATOM 4194 O O . GLN B 1 157 ? -17.922 18.234 3.445 1 96.5 157 GLN B O 1
ATOM 4199 N N . SER B 1 158 ? -18.922 19.531 4.922 1 96.5 158 SER B N 1
ATOM 4200 C CA . SER B 1 158 ? -20.25 19.281 4.352 1 96.5 158 SER B CA 1
ATOM 4201 C C . SER B 1 158 ? -20.625 20.375 3.352 1 96.5 158 SER B C 1
ATOM 4203 O O . SER B 1 158 ? -21.75 20.375 2.824 1 96.5 158 SER B O 1
ATOM 4205 N N . GLY B 1 159 ? -19.734 21.266 3.141 1 97.38 159 GLY B N 1
ATOM 4206 C CA . GLY B 1 159 ? -20.031 22.391 2.283 1 97.38 159 GLY B CA 1
ATOM 4207 C C . GLY B 1 159 ? -20.094 23.719 3.041 1 97.38 159 GLY B C 1
ATOM 4208 O O . GLY B 1 159 ? -20.344 23.734 4.246 1 97.38 159 GLY B O 1
ATOM 4209 N N . LEU B 1 160 ? -19.875 24.719 2.299 1 98.31 160 LEU B N 1
ATOM 4210 C CA . LEU B 1 160 ? -19.844 26.078 2.855 1 98.31 160 LEU B CA 1
ATOM 4211 C C . LEU B 1 160 ? -21.016 26.906 2.316 1 98.31 160 LEU B C 1
ATOM 4213 O O . LEU B 1 160 ? -21.922 27.25 3.059 1 98.31 160 LEU B O 1
ATOM 4217 N N . MET B 1 161 ? -21.062 27.031 1.024 1 97.88 161 MET B N 1
ATOM 4218 C CA . MET B 1 161 ? -22.078 27.875 0.386 1 97.88 161 MET B CA 1
ATOM 4219 C C . MET B 1 161 ? -23.422 27.172 0.347 1 97.88 161 MET B C 1
ATOM 4221 O O . MET B 1 161 ? -24.469 27.812 0.417 1 97.88 161 MET B O 1
ATOM 4225 N N . VAL B 1 162 ? -23.438 25.906 0.301 1 97.31 162 VAL B N 1
ATOM 4226 C CA . VAL B 1 162 ? -24.656 25.141 0.146 1 97.31 162 VAL B CA 1
ATOM 4227 C C . VAL B 1 162 ? -25.266 24.844 1.518 1 97.31 162 VAL B C 1
ATOM 4229 O O . VAL B 1 162 ? -26.328 24.234 1.615 1 97.31 162 VAL B O 1
ATOM 4232 N N . ARG B 1 163 ? -24.625 25.297 2.527 1 96.81 163 ARG B N 1
ATOM 4233 C CA . ARG B 1 163 ? -25.094 25.109 3.896 1 96.81 163 ARG B CA 1
ATOM 4234 C C . ARG B 1 163 ? -25.172 26.453 4.633 1 96.81 163 ARG B C 1
ATOM 4236 O O . ARG B 1 163 ? -24.188 26.859 5.273 1 96.81 163 ARG B O 1
ATOM 4243 N N . PRO B 1 164 ? -26.344 27 4.617 1 95.38 164 PRO B N 1
ATOM 4244 C CA . PRO B 1 164 ? -26.469 28.297 5.285 1 95.38 164 PRO B CA 1
ATOM 4245 C C . PRO B 1 164 ? -26 28.266 6.734 1 95.38 164 PRO B C 1
ATOM 4247 O O . PRO B 1 164 ? -26.281 27.312 7.461 1 95.38 164 PRO B O 1
ATOM 4250 N N . GLY B 1 165 ? -25.219 29.297 7.121 1 97.44 165 GLY B N 1
ATOM 4251 C CA . GLY B 1 165 ? -24.766 29.422 8.5 1 97.44 165 GLY B CA 1
ATOM 4252 C C . GLY B 1 165 ? -23.344 28.922 8.703 1 97.44 165 GLY B C 1
ATOM 4253 O O . GLY B 1 165 ? -22.688 29.266 9.695 1 97.44 165 GLY B O 1
ATOM 4254 N N . VAL B 1 166 ? -22.82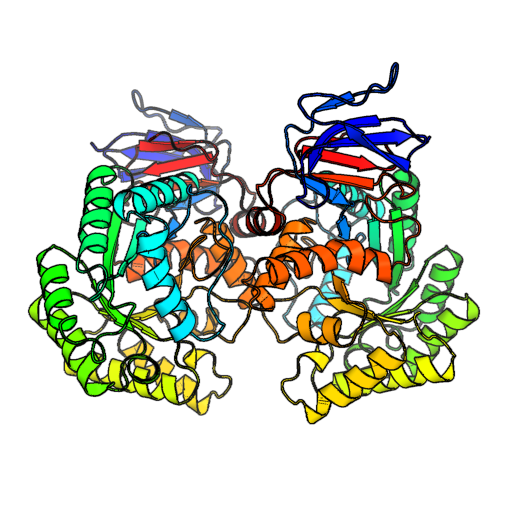8 28.141 7.805 1 98.5 166 VAL B N 1
ATOM 4255 C CA . VAL B 1 166 ? -21.516 27.5 8.008 1 98.5 166 VAL B CA 1
ATOM 4256 C C . VAL B 1 166 ? -20.422 28.562 7.914 1 98.5 166 VAL B C 1
ATOM 4258 O O . VAL B 1 166 ? -19.406 28.453 8.602 1 98.5 166 VAL B O 1
ATOM 4261 N N . ALA B 1 167 ? -20.609 29.562 7.105 1 98.5 167 ALA B N 1
ATOM 4262 C CA . ALA B 1 167 ? -19.625 30.641 7.039 1 98.5 167 ALA B CA 1
ATOM 4263 C C . ALA B 1 167 ? -19.406 31.266 8.406 1 98.5 167 ALA B C 1
ATOM 4265 O O . ALA B 1 167 ? -18.266 31.547 8.797 1 98.5 167 ALA B O 1
ATOM 4266 N N . ALA B 1 168 ? -20.484 31.516 9.102 1 98.56 168 ALA B N 1
ATOM 4267 C CA . ALA B 1 168 ? -20.391 32.062 10.445 1 98.56 168 ALA B CA 1
ATOM 4268 C C . ALA B 1 168 ? -19.703 31.094 11.398 1 98.56 168 ALA B C 1
ATOM 4270 O O . ALA B 1 168 ? -18.953 31.516 12.281 1 98.56 168 ALA B O 1
ATOM 4271 N N . LEU B 1 169 ? -19.969 29.828 11.25 1 98.81 169 LEU B N 1
ATOM 4272 C CA . LEU B 1 169 ? -19.344 28.812 12.07 1 98.81 169 LEU B CA 1
ATOM 4273 C C . LEU B 1 169 ? -17.844 28.75 11.797 1 98.81 169 LEU B C 1
ATOM 4275 O O . LEU B 1 169 ? -17.047 28.562 12.719 1 98.81 169 LEU B O 1
ATOM 4279 N N . MET B 1 170 ? -17.469 28.906 10.531 1 98.88 170 MET B N 1
ATOM 4280 C CA . MET B 1 170 ? -16.062 28.953 10.18 1 98.88 170 MET B CA 1
ATOM 4281 C C . MET B 1 170 ? -15.359 30.109 10.883 1 98.88 170 MET B C 1
ATOM 4283 O O . MET B 1 170 ? -14.25 29.953 11.391 1 98.88 170 MET B O 1
ATOM 4287 N N . GLU B 1 171 ? -16.047 31.203 10.836 1 98.81 171 GLU B N 1
ATOM 4288 C CA . GLU B 1 171 ? -15.484 32.375 11.523 1 98.81 171 GLU B CA 1
ATOM 4289 C C . GLU B 1 171 ? -15.328 32.094 13.016 1 98.81 171 GLU B C 1
ATOM 4291 O O . GLU B 1 171 ? -14.312 32.469 13.609 1 98.81 171 GLU B O 1
ATOM 4296 N N . GLU B 1 172 ? -16.344 31.516 13.617 1 98.81 172 GLU B N 1
ATOM 4297 C CA . GLU B 1 172 ? -16.266 31.172 15.031 1 98.81 172 GLU B CA 1
ATOM 4298 C C . GLU B 1 172 ? -15.141 30.188 15.312 1 98.81 172 GLU B C 1
ATOM 4300 O O . GLU B 1 172 ? -14.461 30.281 16.328 1 98.81 172 GLU B O 1
ATOM 4305 N N . ALA B 1 173 ? -14.945 29.219 14.43 1 98.88 173 ALA B N 1
ATOM 4306 C CA . ALA B 1 173 ? -13.844 28.266 14.562 1 98.88 173 ALA B CA 1
ATOM 4307 C C . ALA B 1 173 ? -12.5 28.984 14.578 1 98.88 173 ALA B C 1
ATOM 4309 O O . ALA B 1 173 ? -11.609 28.641 15.359 1 98.88 173 ALA B O 1
ATOM 4310 N N . MET B 1 174 ? -12.367 30.016 13.711 1 98.81 174 MET B N 1
ATOM 4311 C CA . MET B 1 174 ? -11.141 30.812 13.68 1 98.81 174 MET B CA 1
ATOM 4312 C C . MET B 1 174 ? -10.945 31.562 14.992 1 98.81 174 MET B C 1
ATOM 4314 O O . MET B 1 174 ? -9.828 31.641 15.508 1 98.81 174 MET B O 1
ATOM 4318 N N . ARG B 1 175 ? -12.016 32.062 15.555 1 98.62 175 ARG B N 1
ATOM 4319 C CA . ARG B 1 175 ? -11.945 32.75 16.828 1 98.62 175 ARG B CA 1
ATOM 4320 C C . ARG B 1 175 ? -11.555 31.828 17.953 1 98.62 175 ARG B C 1
ATOM 4322 O O . ARG B 1 175 ? -10.859 32.219 18.891 1 98.62 175 ARG B O 1
ATOM 4329 N N . MET B 1 176 ? -11.953 30.578 17.844 1 98.12 176 MET B N 1
ATOM 4330 C CA . MET B 1 176 ? -11.641 29.562 18.844 1 98.12 176 MET B CA 1
ATOM 4331 C C . MET B 1 176 ? -10.156 29.219 18.844 1 98.12 176 MET B C 1
ATOM 4333 O O . MET B 1 176 ? -9.641 28.656 19.797 1 98.12 176 MET B O 1
ATOM 4337 N N . GLY B 1 177 ? -9.547 29.5 17.656 1 97.38 177 GLY B N 1
ATOM 4338 C CA . GLY B 1 177 ? -8.117 29.266 17.656 1 97.38 177 GLY B CA 1
ATOM 4339 C C . GLY B 1 177 ? -7.664 28.359 16.516 1 97.38 177 GLY B C 1
ATOM 4340 O O . GLY B 1 177 ? -6.527 27.891 16.516 1 97.38 177 GLY B O 1
ATOM 4341 N N . ALA B 1 178 ? -8.516 28.062 15.547 1 98.75 178 ALA B N 1
ATOM 4342 C CA . ALA B 1 178 ? -8.055 27.312 14.383 1 98.75 178 ALA B CA 1
ATOM 4343 C C . ALA B 1 178 ? -6.855 28 13.734 1 98.75 178 ALA B C 1
ATOM 4345 O O . ALA B 1 178 ? -6.785 29.219 13.68 1 98.75 178 ALA B O 1
ATOM 4346 N N . ASP B 1 179 ? -5.957 27.203 13.203 1 98.88 179 ASP B N 1
ATOM 4347 C CA . ASP B 1 179 ? -4.688 27.719 12.711 1 98.88 179 ASP B CA 1
ATOM 4348 C C . ASP B 1 179 ? -4.762 28.016 11.219 1 98.88 179 ASP B C 1
ATOM 4350 O O . ASP B 1 179 ? -3.998 28.844 10.703 1 98.88 179 ASP B O 1
ATOM 4354 N N . VAL B 1 180 ? -5.578 27.328 10.477 1 98.94 180 VAL B N 1
ATOM 4355 C CA . VAL B 1 180 ? -5.648 27.375 9.016 1 98.94 180 VAL B CA 1
ATOM 4356 C C . VAL B 1 180 ? -7.109 27.406 8.578 1 98.94 180 VAL B C 1
ATOM 4358 O O . VAL B 1 180 ? -7.965 26.766 9.195 1 98.94 180 VAL B O 1
ATOM 4361 N N . VAL B 1 181 ? -7.457 28.125 7.547 1 98.94 181 VAL B N 1
ATOM 4362 C CA . VAL B 1 181 ? -8.805 28.141 6.98 1 98.94 181 VAL B CA 1
ATOM 4363 C C . VAL B 1 181 ? -8.914 27.094 5.883 1 98.94 181 VAL B C 1
ATOM 4365 O O . VAL B 1 181 ? -8.133 27.094 4.926 1 98.94 181 VAL B O 1
ATOM 4368 N N . GLY B 1 182 ? -9.852 26.219 6.074 1 98.88 182 GLY B N 1
ATOM 4369 C CA . GLY B 1 182 ? -10.047 25.156 5.109 1 98.88 182 GLY B CA 1
ATOM 4370 C C . GLY B 1 182 ? -11.133 25.453 4.098 1 98.88 182 GLY B C 1
ATOM 4371 O O . GLY B 1 182 ? -11.984 26.312 4.332 1 98.88 182 GLY B O 1
ATOM 4372 N N . GLY B 1 183 ? -11.094 24.797 2.98 1 98.62 183 GLY B N 1
ATOM 4373 C CA . GLY B 1 183 ? -12.117 24.75 1.943 1 98.62 183 GLY B CA 1
ATOM 4374 C C . GLY B 1 183 ? -12.25 23.391 1.285 1 98.62 183 GLY B C 1
ATOM 4375 O O . GLY B 1 183 ? -11.422 22.516 1.501 1 98.62 183 GLY B O 1
ATOM 4376 N N . LEU B 1 184 ? -13.375 23.281 0.574 1 98.31 184 LEU B N 1
ATOM 4377 C CA . LEU B 1 184 ? -13.656 22 -0.058 1 98.31 184 LEU B CA 1
ATOM 4378 C C . LEU B 1 184 ? -14.273 22.188 -1.439 1 98.31 184 LEU B C 1
ATOM 4380 O O . LEU B 1 184 ? -15.336 22.797 -1.568 1 98.31 184 LEU B O 1
ATOM 4384 N N . ASP B 1 185 ? -13.773 21.594 -2.455 1 98.62 185 ASP B N 1
ATOM 4385 C CA . ASP B 1 185 ? -14.25 21.531 -3.834 1 98.62 185 ASP B CA 1
ATOM 4386 C C . ASP B 1 185 ? -15.234 22.656 -4.133 1 98.62 185 ASP B C 1
ATOM 4388 O O . ASP B 1 185 ? -16.453 22.453 -4.102 1 98.62 185 ASP B O 1
ATOM 4392 N N . PRO B 1 186 ? -14.742 23.734 -4.602 1 98.62 186 PRO B N 1
ATOM 4393 C CA . PRO B 1 186 ? -15.562 24.938 -4.789 1 98.62 186 PRO B CA 1
ATOM 4394 C C . PRO B 1 186 ? -16.688 24.734 -5.793 1 98.62 186 PRO B C 1
ATOM 4396 O O . PRO B 1 186 ? -17.766 25.312 -5.641 1 98.62 186 PRO B O 1
ATOM 4399 N N . CYS B 1 187 ? -16.484 23.891 -6.789 1 98.5 187 CYS B N 1
ATOM 4400 C CA . CYS B 1 187 ? -17.469 23.672 -7.836 1 98.5 187 CYS B CA 1
ATOM 4401 C C . CYS B 1 187 ? -18.344 22.469 -7.504 1 98.5 187 CYS B C 1
ATOM 4403 O O . CYS B 1 187 ? -19.562 22.609 -7.316 1 98.5 187 CYS B O 1
ATOM 4405 N N . ALA B 1 188 ? -17.766 21.375 -7.262 1 97.69 188 ALA B N 1
ATOM 4406 C CA . ALA B 1 188 ? -18.484 20.094 -7.238 1 97.69 188 ALA B CA 1
ATOM 4407 C C . ALA B 1 188 ? -19.297 19.938 -5.957 1 97.69 188 ALA B C 1
ATOM 4409 O O . ALA B 1 188 ? -20.297 19.234 -5.934 1 97.69 188 ALA B O 1
ATOM 4410 N N . ILE B 1 189 ? -18.875 20.641 -4.871 1 97.62 189 ILE B N 1
ATOM 4411 C CA . ILE B 1 189 ? -19.609 20.516 -3.615 1 97.62 189 ILE B CA 1
ATOM 4412 C C . ILE B 1 189 ? -20.391 21.797 -3.357 1 97.62 189 ILE B C 1
ATOM 4414 O O . ILE B 1 189 ? -21.625 21.766 -3.242 1 97.62 189 ILE B O 1
ATOM 4418 N N . ASP B 1 190 ? -19.781 22.953 -3.42 1 97.75 190 ASP B N 1
ATOM 4419 C CA . ASP B 1 190 ? -20.422 24.203 -2.998 1 97.75 190 ASP B CA 1
ATOM 4420 C C . ASP B 1 190 ? -21.219 24.828 -4.148 1 97.75 190 ASP B C 1
ATOM 4422 O O . ASP B 1 190 ? -22.047 25.703 -3.928 1 97.75 190 ASP B O 1
ATOM 4426 N N . ARG B 1 191 ? -20.859 24.5 -5.406 1 97.88 191 ARG B N 1
ATOM 4427 C CA . ARG B 1 191 ? -21.578 24.969 -6.594 1 97.88 191 ARG B CA 1
ATOM 4428 C C . ARG B 1 191 ? -21.484 26.484 -6.719 1 97.88 191 ARG B C 1
ATOM 4430 O O . ARG B 1 191 ? -22.312 27.109 -7.391 1 97.88 191 ARG B O 1
ATOM 4437 N N . ASP B 1 192 ? -20.656 27.078 -6.059 1 98.5 192 ASP B N 1
ATOM 4438 C CA . ASP B 1 192 ? -20.406 28.516 -6.059 1 98.5 192 ASP B CA 1
ATOM 4439 C C . ASP B 1 192 ? -18.938 28.828 -5.773 1 98.5 192 ASP B C 1
ATOM 4441 O O . ASP B 1 192 ? -18.609 29.391 -4.723 1 98.5 192 ASP B O 1
ATOM 4445 N N . PRO B 1 193 ? -18.094 28.594 -6.809 1 98.69 193 PRO B N 1
ATOM 4446 C CA . PRO B 1 193 ? -16.656 28.734 -6.566 1 98.69 193 PRO B CA 1
ATOM 4447 C C . PRO B 1 193 ? -16.25 30.141 -6.137 1 98.69 193 PRO B C 1
ATOM 4449 O O . PRO B 1 193 ? -15.43 30.312 -5.234 1 98.69 193 PRO B O 1
ATOM 4452 N N . LYS B 1 194 ? -16.859 31.156 -6.711 1 98.44 194 LYS B N 1
ATOM 4453 C CA . LYS B 1 194 ? -16.531 32.531 -6.324 1 98.44 194 LYS B CA 1
ATOM 4454 C C . LYS B 1 194 ? -16.938 32.781 -4.875 1 98.44 194 LYS B C 1
ATOM 4456 O O . LYS B 1 194 ? -16.141 33.312 -4.098 1 98.44 194 LYS B O 1
ATOM 4461 N N . GLY B 1 195 ? -18.188 32.469 -4.562 1 98.44 195 GLY B N 1
ATOM 4462 C CA . GLY B 1 195 ? -18.672 32.719 -3.211 1 98.44 195 GLY B CA 1
ATOM 4463 C C . GLY B 1 195 ? -17.859 31.984 -2.152 1 98.44 195 GLY B C 1
ATOM 4464 O O . GLY B 1 195 ? -17.516 32.562 -1.119 1 98.44 195 GLY B O 1
ATOM 4465 N N . GLN B 1 196 ? -17.578 30.734 -2.367 1 98.69 196 GLN B N 1
ATOM 4466 C CA . GLN B 1 196 ? -16.812 29.953 -1.397 1 98.69 196 GLN B CA 1
ATOM 4467 C C . GLN B 1 196 ? -15.422 30.562 -1.179 1 98.69 196 GLN B C 1
ATOM 4469 O O . GLN B 1 196 ? -14.992 30.75 -0.039 1 98.69 196 GLN B O 1
ATOM 4474 N N . LEU B 1 197 ? -14.734 30.828 -2.299 1 98.81 197 LEU B N 1
ATOM 4475 C CA . LEU B 1 197 ? -13.359 31.312 -2.195 1 98.81 197 LEU B CA 1
ATOM 4476 C C . LEU B 1 197 ? -13.32 32.719 -1.603 1 98.81 197 LEU B C 1
ATOM 4478 O O . LEU B 1 197 ? -12.359 33.062 -0.914 1 98.81 197 LEU B O 1
ATOM 4482 N N . ASP B 1 198 ? -14.422 33.5 -1.877 1 98.62 198 ASP B N 1
ATOM 4483 C CA . ASP B 1 198 ? -14.523 34.781 -1.201 1 98.62 198 ASP B CA 1
ATOM 4484 C C . ASP B 1 198 ? -14.555 34.594 0.316 1 98.62 198 ASP B C 1
ATOM 4486 O O . ASP B 1 198 ? -13.875 35.344 1.044 1 98.62 198 ASP B O 1
ATOM 4490 N N . VAL B 1 199 ? -15.305 33.688 0.779 1 98.69 199 VAL B N 1
ATOM 4491 C CA . VAL B 1 199 ? -15.43 33.469 2.213 1 98.69 199 VAL B CA 1
ATOM 4492 C C . VAL B 1 199 ? -14.109 32.906 2.768 1 98.69 199 VAL B C 1
ATOM 4494 O O . VAL B 1 199 ? -13.594 33.438 3.768 1 98.69 199 VAL B O 1
ATOM 4497 N N . VAL B 1 200 ? -13.516 31.922 2.162 1 98.88 200 VAL B N 1
ATOM 4498 C CA . VAL B 1 200 ? -12.32 31.234 2.643 1 98.88 200 VAL B CA 1
ATOM 4499 C C . VAL B 1 200 ? -11.156 32.219 2.705 1 98.88 200 VAL B C 1
ATOM 4501 O O . VAL B 1 200 ? -10.523 32.375 3.754 1 98.88 200 VAL B O 1
ATOM 4504 N N . PHE B 1 201 ? -10.891 32.906 1.63 1 98.88 201 PHE B N 1
ATOM 4505 C CA . PHE B 1 201 ? -9.773 33.844 1.589 1 98.88 201 PHE B CA 1
ATOM 4506 C C . PHE B 1 201 ? -10.07 35.094 2.42 1 98.88 201 PHE B C 1
ATOM 4508 O O . PHE B 1 201 ? -9.156 35.688 2.984 1 98.88 201 PHE B O 1
ATOM 4515 N N . GLY B 1 202 ? -11.375 35.469 2.455 1 98.69 202 GLY B N 1
ATOM 4516 C CA . GLY B 1 202 ? -11.758 36.531 3.346 1 98.69 202 GLY B CA 1
ATOM 4517 C C . GLY B 1 202 ? -11.43 36.25 4.801 1 98.69 202 GLY B C 1
ATOM 4518 O O . GLY B 1 202 ? -10.883 37.125 5.496 1 98.69 202 GLY B O 1
ATOM 4519 N N . LEU B 1 203 ? -11.797 35.094 5.258 1 98.81 203 LEU B N 1
ATOM 4520 C CA . LEU B 1 203 ? -11.469 34.688 6.617 1 98.81 203 LEU B CA 1
ATOM 4521 C C . LEU B 1 203 ? -9.961 34.625 6.824 1 98.81 203 LEU B C 1
ATOM 4523 O O . LEU B 1 203 ? -9.453 35.062 7.863 1 98.81 203 LEU B O 1
ATOM 4527 N N . ALA B 1 204 ? -9.25 34.094 5.859 1 98.75 204 ALA B N 1
ATOM 4528 C CA . ALA B 1 204 ? -7.793 34.031 5.945 1 98.75 204 ALA B CA 1
ATOM 4529 C C . ALA B 1 204 ? -7.172 35.406 6.121 1 98.75 204 ALA B C 1
ATOM 4531 O O . ALA B 1 204 ? -6.273 35.594 6.941 1 98.75 204 ALA B O 1
ATOM 4532 N N . GLU B 1 205 ? -7.645 36.344 5.375 1 97.62 205 GLU B N 1
ATOM 4533 C CA . GLU B 1 205 ? -7.148 37.719 5.453 1 97.62 205 GLU B CA 1
ATOM 4534 C C . GLU B 1 205 ? -7.48 38.344 6.805 1 97.62 205 GLU B C 1
ATOM 4536 O O . GLU B 1 205 ? -6.609 38.938 7.453 1 97.62 205 GLU B O 1
ATOM 4541 N N . ARG B 1 206 ? -8.688 38.25 7.195 1 97.75 206 ARG B N 1
ATOM 4542 C CA . ARG B 1 206 ? -9.164 38.875 8.422 1 97.75 206 ARG B CA 1
ATOM 4543 C C . ARG B 1 206 ? -8.406 38.344 9.633 1 97.75 206 ARG B C 1
ATOM 4545 O O . ARG B 1 206 ? -8.109 39.094 10.562 1 97.75 206 ARG B O 1
ATOM 4552 N N . PHE B 1 207 ? -8.094 37.094 9.664 1 98.44 207 PHE B N 1
ATOM 4553 C CA . PHE B 1 207 ? -7.492 36.469 10.836 1 98.44 207 PHE B CA 1
ATOM 4554 C C . PHE B 1 207 ? -5.984 36.312 10.656 1 98.44 207 PHE B C 1
ATOM 4556 O O . PHE B 1 207 ? -5.281 35.906 11.586 1 98.44 207 PHE B O 1
ATOM 4563 N N . GLY B 1 208 ? -5.496 36.656 9.492 1 98.06 208 GLY B N 1
ATOM 4564 C CA . GLY B 1 208 ? -4.078 36.5 9.211 1 98.06 208 GLY B CA 1
ATOM 4565 C C . GLY B 1 208 ? -3.611 35.062 9.234 1 98.06 208 GLY B C 1
ATOM 4566 O O . GLY B 1 208 ? -2.588 34.75 9.844 1 98.06 208 GLY B O 1
ATOM 4567 N N . ARG B 1 209 ? -4.387 34.188 8.703 1 98.62 209 ARG B N 1
ATOM 4568 C CA . ARG B 1 209 ? -4.102 32.75 8.734 1 98.62 209 ARG B CA 1
ATOM 4569 C C . ARG B 1 209 ? -3.947 32.188 7.324 1 98.62 209 ARG B C 1
ATOM 4571 O O . ARG B 1 209 ? -4.445 32.781 6.359 1 98.62 209 ARG B O 1
ATOM 4578 N N . PRO B 1 210 ? -3.176 31.062 7.18 1 98.81 210 PRO B N 1
ATOM 4579 C CA . PRO B 1 210 ? -3.061 30.406 5.875 1 98.81 210 PRO B CA 1
ATOM 4580 C C . PRO B 1 210 ? -4.328 29.656 5.477 1 98.81 210 PRO B C 1
ATOM 4582 O O . PRO B 1 210 ? -5.293 29.625 6.242 1 98.81 210 PRO B O 1
ATOM 4585 N N . VAL B 1 211 ? -4.316 29.156 4.188 1 98.94 211 VAL B N 1
ATOM 4586 C CA . VAL B 1 211 ? -5.445 28.438 3.604 1 98.94 211 VAL B CA 1
ATOM 4587 C C . VAL B 1 211 ? -5.012 27.031 3.217 1 98.94 211 VAL B C 1
ATOM 4589 O O . VAL B 1 211 ? -3.871 26.812 2.809 1 98.94 211 VAL B O 1
ATOM 4592 N N . ASP B 1 212 ? -5.828 26.062 3.404 1 98.94 212 ASP B N 1
ATOM 4593 C CA . ASP B 1 212 ? -5.652 24.703 2.912 1 98.94 212 ASP B CA 1
ATOM 4594 C C . ASP B 1 212 ? -6.957 24.156 2.338 1 98.94 212 ASP B C 1
ATOM 4596 O O . ASP B 1 212 ? -7.883 23.828 3.086 1 98.94 212 ASP B O 1
ATOM 4600 N N . ILE B 1 213 ? -7.039 24 1.053 1 98.88 213 ILE B N 1
ATOM 4601 C CA . ILE B 1 213 ? -8.281 23.641 0.38 1 98.88 213 ILE B CA 1
ATOM 4602 C C . ILE B 1 213 ? -8.188 22.203 -0.16 1 98.88 213 ILE B C 1
ATOM 4604 O O . ILE B 1 213 ? -7.219 21.859 -0.838 1 98.88 213 ILE B O 1
ATOM 4608 N N . HIS B 1 214 ? -9.18 21.359 0.239 1 98.75 214 HIS B N 1
ATOM 4609 C CA . HIS B 1 214 ? -9.336 20.078 -0.415 1 98.75 214 HIS B CA 1
ATOM 4610 C C . HIS B 1 214 ? -9.844 20.234 -1.843 1 98.75 214 HIS B C 1
ATOM 4612 O O . HIS B 1 214 ? -10.953 20.734 -2.059 1 98.75 214 HIS B O 1
ATOM 4618 N N . LEU B 1 215 ? -9.07 19.828 -2.783 1 98.75 215 LEU B N 1
ATOM 4619 C CA . LEU B 1 215 ? -9.484 19.922 -4.18 1 98.75 215 LEU B CA 1
ATOM 4620 C C . LEU B 1 215 ? -9.477 18.547 -4.84 1 98.75 215 LEU B C 1
ATOM 4622 O O . LEU B 1 215 ? -8.461 18.125 -5.406 1 98.75 215 LEU B O 1
ATOM 4626 N N . HIS B 1 216 ? -10.648 17.891 -4.879 1 97.81 216 HIS B N 1
ATOM 4627 C CA . HIS B 1 216 ? -10.805 16.562 -5.461 1 97.81 216 HIS B CA 1
ATOM 4628 C C . HIS B 1 216 ? -11.219 16.656 -6.926 1 97.81 216 HIS B C 1
ATOM 4630 O O . HIS B 1 216 ? -11.234 15.641 -7.629 1 97.81 216 HIS B O 1
ATOM 4636 N N . GLU B 1 217 ? -11.625 17.859 -7.355 1 98.12 217 GLU B N 1
ATOM 4637 C CA . GLU B 1 217 ? -12.148 18.062 -8.703 1 98.12 217 GLU B CA 1
ATOM 4638 C C . GLU B 1 217 ? -11.109 17.703 -9.758 1 98.12 217 GLU B C 1
ATOM 4640 O O . GLU B 1 217 ? -9.984 18.203 -9.734 1 98.12 217 GLU B O 1
ATOM 4645 N N . PRO B 1 218 ? -11.5 16.875 -10.727 1 96.5 218 PRO B N 1
ATOM 4646 C CA . PRO B 1 218 ? -10.539 16.422 -11.734 1 96.5 218 PRO B CA 1
ATOM 4647 C C . PRO B 1 218 ? -10.562 17.266 -13 1 96.5 218 PRO B C 1
ATOM 4649 O O . PRO B 1 218 ? -11.477 18.078 -13.188 1 96.5 218 PRO B O 1
ATOM 4652 N N . GLY B 1 219 ? -9.57 17.062 -13.789 1 97.12 219 GLY B N 1
ATOM 4653 C CA . GLY B 1 219 ? -9.547 17.609 -15.141 1 97.12 219 GLY B CA 1
ATOM 4654 C C . GLY B 1 219 ? -9.773 19.109 -15.188 1 97.12 219 GLY B C 1
ATOM 4655 O O . GLY B 1 219 ? -9.188 19.859 -14.406 1 97.12 219 GLY B O 1
ATOM 4656 N N . GLN B 1 220 ? -10.672 19.438 -16.109 1 97.88 220 GLN B N 1
ATOM 4657 C CA . GLN B 1 220 ? -10.906 20.844 -16.375 1 97.88 220 GLN B CA 1
ATOM 4658 C C . GLN B 1 220 ? -11.617 21.516 -15.211 1 97.88 220 GLN B C 1
ATOM 4660 O O . GLN B 1 220 ? -11.383 22.703 -14.922 1 97.88 220 GLN B O 1
ATOM 4665 N N . LEU B 1 221 ? -12.461 20.797 -14.57 1 98.56 221 LEU B N 1
ATOM 4666 C CA . LEU B 1 221 ? -13.156 21.359 -13.422 1 98.56 221 LEU B CA 1
ATOM 4667 C C . LEU B 1 221 ? -12.18 21.734 -12.312 1 98.56 221 LEU B C 1
ATOM 4669 O O . LEU B 1 221 ? -12.273 22.812 -11.734 1 98.56 221 LEU B O 1
ATOM 4673 N N . GLY B 1 222 ? -11.234 20.797 -12.023 1 98.69 222 GLY B N 1
ATOM 4674 C CA . GLY B 1 222 ? -10.211 21.078 -11.023 1 98.69 222 GLY B CA 1
ATOM 4675 C C . GLY B 1 222 ? -9.266 22.188 -11.438 1 98.69 222 GLY B C 1
ATOM 4676 O O . GLY B 1 222 ? -8.859 23 -10.602 1 98.69 222 GLY B O 1
ATOM 4677 N N . ALA B 1 223 ? -8.953 22.188 -12.664 1 98.75 223 ALA B N 1
ATOM 4678 C CA . ALA B 1 223 ? -8.094 23.25 -13.18 1 98.75 223 ALA B CA 1
ATOM 4679 C C . ALA B 1 223 ? -8.734 24.625 -13.008 1 98.75 223 ALA B C 1
ATOM 4681 O O . ALA B 1 223 ? -8.062 25.578 -12.633 1 98.75 223 ALA B O 1
ATOM 4682 N N . PHE B 1 224 ? -9.992 24.672 -13.305 1 98.75 224 PHE B N 1
ATOM 4683 C CA . PHE B 1 224 ? -10.742 25.922 -13.148 1 98.75 224 PHE B CA 1
ATOM 4684 C C . PHE B 1 224 ? -10.688 26.406 -11.703 1 98.75 224 PHE B C 1
ATOM 4686 O O . PHE B 1 224 ? -10.336 27.562 -11.445 1 98.75 224 PHE B O 1
ATOM 4693 N N . SER B 1 225 ? -11.016 25.531 -10.758 1 98.88 225 SER B N 1
ATOM 4694 C CA . SER B 1 225 ? -10.977 25.875 -9.336 1 98.88 225 SER B CA 1
ATOM 4695 C C . SER B 1 225 ? -9.57 26.281 -8.906 1 98.88 225 SER B C 1
ATOM 4697 O O . SER B 1 225 ? -9.406 27.234 -8.156 1 98.88 225 SER B O 1
ATOM 4699 N N . LEU B 1 226 ? -8.578 25.578 -9.375 1 98.88 226 LEU B N 1
ATOM 4700 C CA . LEU B 1 226 ? -7.195 25.844 -9.016 1 98.88 226 LEU B CA 1
ATOM 4701 C C . LEU B 1 226 ? -6.754 27.203 -9.547 1 98.88 226 LEU B C 1
ATOM 4703 O O . LEU B 1 226 ? -6.031 27.938 -8.859 1 98.88 226 LEU B O 1
ATOM 4707 N N . GLU B 1 227 ? -7.203 27.531 -10.727 1 98.81 227 GLU B N 1
ATOM 4708 C CA . GLU B 1 227 ? -6.891 28.859 -11.281 1 98.81 227 GLU B CA 1
ATOM 4709 C C . GLU B 1 227 ? -7.465 29.969 -10.406 1 98.81 227 GLU B C 1
ATOM 4711 O O . GLU B 1 227 ? -6.809 30.984 -10.18 1 98.81 227 GLU B O 1
ATOM 4716 N N . LEU B 1 228 ? -8.68 29.766 -9.961 1 98.88 228 LEU B N 1
ATOM 4717 C CA . LEU B 1 228 ? -9.289 30.766 -9.078 1 98.88 228 LEU B CA 1
ATOM 4718 C C . LEU B 1 228 ? -8.508 30.891 -7.773 1 98.88 228 LEU B C 1
ATOM 4720 O O . LEU B 1 228 ? -8.344 31.984 -7.242 1 98.88 228 LEU B O 1
ATOM 4724 N N . ILE B 1 229 ? -8.055 29.781 -7.23 1 98.94 229 ILE B N 1
ATOM 4725 C CA . ILE B 1 229 ? -7.254 29.766 -6.012 1 98.94 229 ILE B CA 1
ATOM 4726 C C . ILE B 1 229 ? -5.945 30.516 -6.25 1 98.94 229 ILE B C 1
ATOM 4728 O O . ILE B 1 229 ? -5.535 31.344 -5.426 1 98.94 229 ILE B O 1
ATOM 4732 N N . ILE B 1 230 ? -5.328 30.266 -7.371 1 98.88 230 ILE B N 1
ATOM 4733 C CA . ILE B 1 230 ? -4.074 30.891 -7.758 1 98.88 230 ILE B CA 1
ATOM 4734 C C . ILE B 1 230 ? -4.273 32.406 -7.867 1 98.88 230 ILE B C 1
ATOM 4736 O O . ILE B 1 230 ? -3.479 33.188 -7.336 1 98.88 230 ILE B O 1
ATOM 4740 N N . GLU B 1 231 ? -5.348 32.75 -8.531 1 98.5 231 GLU B N 1
ATOM 4741 C CA . GLU B 1 231 ? -5.648 34.188 -8.719 1 98.5 231 GLU B CA 1
ATOM 4742 C C . GLU B 1 231 ? -5.824 34.875 -7.379 1 98.5 231 GLU B C 1
ATOM 4744 O O . GLU B 1 231 ? -5.309 36 -7.18 1 98.5 231 GLU B O 1
ATOM 4749 N N . ARG B 1 232 ? -6.523 34.281 -6.523 1 98.56 232 ARG B N 1
ATOM 4750 C CA . ARG B 1 232 ? -6.73 34.875 -5.203 1 98.56 232 ARG B CA 1
ATOM 4751 C C . ARG B 1 232 ? -5.426 34.938 -4.422 1 98.56 232 ARG B C 1
ATOM 4753 O O . ARG B 1 232 ? -5.168 35.906 -3.717 1 98.56 232 ARG B O 1
ATOM 4760 N N . THR B 1 233 ? -4.664 33.875 -4.512 1 98.81 233 THR B N 1
ATOM 4761 C CA . THR B 1 233 ? -3.371 33.844 -3.834 1 98.81 233 THR B CA 1
ATOM 4762 C C . THR B 1 233 ? -2.512 35.031 -4.262 1 98.81 233 THR B C 1
ATOM 4764 O O . THR B 1 233 ? -1.901 35.719 -3.424 1 98.81 233 THR B O 1
ATOM 4767 N N . GLN B 1 234 ? -2.523 35.281 -5.535 1 98.19 234 GLN B N 1
ATOM 4768 C CA . GLN B 1 234 ? -1.75 36.375 -6.102 1 98.19 234 GLN B CA 1
ATOM 4769 C C . GLN B 1 234 ? -2.328 37.719 -5.688 1 98.19 234 GLN B C 1
ATOM 4771 O O . GLN B 1 234 ? -1.602 38.594 -5.215 1 98.19 234 GLN B O 1
ATOM 4776 N N . ALA B 1 235 ? -3.588 37.875 -5.844 1 97.88 235 ALA B N 1
ATOM 4777 C CA . ALA B 1 235 ? -4.266 39.156 -5.617 1 97.88 235 ALA B CA 1
ATOM 4778 C C . ALA B 1 235 ? -4.156 39.594 -4.156 1 97.88 235 ALA B C 1
ATOM 4780 O O . ALA B 1 235 ? -4.066 40.781 -3.857 1 97.88 235 ALA B O 1
ATOM 4781 N N . LEU B 1 236 ? -4.133 38.625 -3.285 1 98 236 LEU B N 1
ATOM 4782 C CA . LEU B 1 236 ? -4.184 38.938 -1.861 1 98 236 LEU B CA 1
ATOM 4783 C C . LEU B 1 236 ? -2.801 38.844 -1.229 1 98 236 LEU B C 1
ATOM 4785 O O . LEU B 1 236 ? -2.658 38.938 -0.01 1 98 236 LEU B O 1
ATOM 4789 N N . GLY B 1 237 ? -1.775 38.625 -2.014 1 98.06 237 GLY B N 1
ATOM 4790 C CA . GLY B 1 237 ? -0.412 38.531 -1.516 1 98.06 237 GLY B CA 1
ATOM 4791 C C . GLY B 1 237 ? -0.202 37.375 -0.55 1 98.06 237 GLY B C 1
ATOM 4792 O O . GLY B 1 237 ? 0.431 37.531 0.494 1 98.06 237 GLY B O 1
ATOM 4793 N N . MET B 1 238 ? -0.75 36.25 -0.824 1 98.31 238 MET B N 1
ATOM 4794 C CA . MET B 1 238 ? -0.701 35.094 0.078 1 98.31 238 MET B CA 1
ATOM 4795 C C . MET B 1 238 ? 0.345 34.094 -0.383 1 98.31 238 MET B C 1
ATOM 4797 O O . MET B 1 238 ? 0.205 32.906 -0.139 1 98.31 238 MET B O 1
ATOM 4801 N N . LYS B 1 239 ? 1.371 34.594 -1.105 1 98.12 239 LYS B N 1
ATOM 4802 C CA . LYS B 1 239 ? 2.475 33.719 -1.518 1 98.12 239 LYS B CA 1
ATOM 4803 C C . LYS B 1 239 ? 3.006 32.906 -0.341 1 98.12 239 LYS B C 1
ATOM 4805 O O . LYS B 1 239 ? 3.27 33.469 0.731 1 98.12 239 LYS B O 1
ATOM 4810 N N . GLY B 1 240 ? 3.074 31.609 -0.549 1 98.31 240 GLY B N 1
ATOM 4811 C CA . GLY B 1 240 ? 3.631 30.719 0.448 1 98.31 240 GLY B CA 1
ATOM 4812 C C . GLY B 1 240 ? 2.654 30.375 1.556 1 98.31 240 GLY B C 1
ATOM 4813 O O . GLY B 1 240 ? 2.988 29.625 2.475 1 98.31 240 GLY B O 1
ATOM 4814 N N . ARG B 1 241 ? 1.43 30.812 1.462 1 98.56 241 ARG B N 1
ATOM 4815 C CA . ARG B 1 241 ? 0.508 30.641 2.582 1 98.56 241 ARG B CA 1
ATOM 4816 C C . ARG B 1 241 ? -0.707 29.812 2.178 1 98.56 241 ARG B C 1
ATOM 4818 O O . ARG B 1 241 ? -1.687 29.734 2.922 1 98.56 241 ARG B O 1
ATOM 4825 N N . VAL B 1 242 ? -0.665 29.203 1.003 1 98.94 242 VAL B N 1
ATOM 4826 C CA . VAL B 1 242 ? -1.793 28.422 0.505 1 98.94 242 VAL B CA 1
ATOM 4827 C C . VAL B 1 242 ? -1.349 26.984 0.228 1 98.94 242 VAL B C 1
ATOM 4829 O O . VAL B 1 242 ? -0.285 26.766 -0.354 1 98.94 242 VAL B O 1
ATOM 4832 N N . THR B 1 243 ? -2.066 26.047 0.731 1 98.94 243 THR B N 1
ATOM 4833 C CA . THR B 1 243 ? -1.928 24.625 0.418 1 98.94 243 THR B CA 1
ATOM 4834 C C . THR B 1 243 ? -3.156 24.109 -0.329 1 98.94 243 THR B C 1
ATOM 4836 O O . THR B 1 243 ? -4.289 24.453 0.017 1 98.94 243 THR B O 1
ATOM 4839 N N . VAL B 1 244 ? -2.961 23.391 -1.38 1 98.94 244 VAL B N 1
ATOM 4840 C CA . VAL B 1 244 ? -4.023 22.656 -2.061 1 98.94 244 VAL B CA 1
ATOM 4841 C C . VAL B 1 244 ? -3.846 21.156 -1.834 1 98.94 244 VAL B C 1
ATOM 4843 O O . VAL B 1 244 ? -2.863 20.578 -2.289 1 98.94 244 VAL B O 1
ATOM 4846 N N . SER B 1 245 ? -4.766 20.562 -1.127 1 98.81 245 SER B N 1
ATOM 4847 C CA . SER B 1 245 ? -4.73 19.141 -0.794 1 98.81 245 SER B CA 1
ATOM 4848 C C . SER B 1 245 ? -5.336 18.297 -1.911 1 98.81 245 SER B C 1
ATOM 4850 O O . SER B 1 245 ? -6.34 18.688 -2.514 1 98.81 245 SER B O 1
ATOM 4852 N N . HIS B 1 246 ? -4.73 17.141 -2.229 1 98.38 246 HIS B N 1
ATOM 4853 C CA . HIS B 1 246 ? -5.094 16.188 -3.268 1 98.38 246 HIS B CA 1
ATOM 4854 C C . HIS B 1 246 ? -4.754 16.719 -4.652 1 98.38 246 HIS B C 1
ATOM 4856 O O . HIS B 1 246 ? -3.824 16.234 -5.301 1 98.38 246 HIS B O 1
ATOM 4862 N N . ALA B 1 247 ? -5.41 17.844 -4.992 1 98.62 247 ALA B N 1
ATOM 4863 C CA . ALA B 1 247 ? -5.152 18.484 -6.273 1 98.62 247 ALA B CA 1
ATOM 4864 C C . ALA B 1 247 ? -5.199 17.484 -7.422 1 98.62 247 ALA B C 1
ATOM 4866 O O . ALA B 1 247 ? -4.273 17.406 -8.227 1 98.62 247 ALA B O 1
ATOM 4867 N N . PHE B 1 248 ? -6.281 16.766 -7.582 1 98.06 248 PHE B N 1
ATOM 4868 C CA . PHE B 1 248 ? -6.363 15.625 -8.5 1 98.06 248 PHE B CA 1
ATOM 4869 C C . PHE B 1 248 ? -6.234 16.094 -9.945 1 98.06 248 PHE B C 1
ATOM 4871 O O . PHE B 1 248 ? -5.734 15.352 -10.797 1 98.06 248 PHE B O 1
ATOM 4878 N N . CYS B 1 249 ? -6.652 17.328 -10.25 1 98.38 249 CYS B N 1
ATOM 4879 C CA . CYS B 1 249 ? -6.562 17.859 -11.602 1 98.38 249 CYS B CA 1
ATOM 4880 C C . CYS B 1 249 ? -5.121 17.859 -12.094 1 98.38 249 CYS B C 1
ATOM 4882 O O . CYS B 1 249 ? -4.871 17.734 -13.297 1 98.38 249 CYS B O 1
ATOM 4884 N N . LEU B 1 250 ? -4.164 17.922 -11.172 1 98.62 250 LEU B N 1
ATOM 4885 C CA . LEU B 1 250 ? -2.754 17.969 -11.539 1 98.62 250 LEU B CA 1
ATOM 4886 C C . LEU B 1 250 ? -2.248 16.578 -11.93 1 98.62 250 LEU B C 1
ATOM 4888 O O . LEU B 1 250 ? -1.119 16.438 -12.406 1 98.62 250 LEU B O 1
ATOM 4892 N N . GLY B 1 251 ? -3.041 15.562 -11.727 1 97.38 251 GLY B N 1
ATOM 4893 C CA . GLY B 1 251 ? -2.725 14.219 -12.188 1 97.38 251 GLY B CA 1
ATOM 4894 C C . GLY B 1 251 ? -3.221 13.945 -13.594 1 97.38 251 GLY B C 1
ATOM 4895 O O . GLY B 1 251 ? -3.018 12.844 -14.125 1 97.38 251 GLY B O 1
ATOM 4896 N N . ASP B 1 252 ? -3.873 14.984 -14.188 1 96.81 252 ASP B N 1
ATOM 4897 C CA . ASP B 1 252 ? -4.359 14.828 -15.555 1 96.81 252 ASP B CA 1
ATOM 4898 C C . ASP B 1 252 ? -3.211 14.539 -16.516 1 96.81 252 ASP B C 1
ATOM 4900 O O . ASP B 1 252 ? -2.139 15.141 -16.406 1 96.81 252 ASP B O 1
ATOM 4904 N N . PRO B 1 253 ? -3.412 13.68 -17.469 1 93.12 253 PRO B N 1
ATOM 4905 C CA . PRO B 1 253 ? -2.316 13.305 -18.375 1 93.12 253 PRO B CA 1
ATOM 4906 C C . PRO B 1 253 ? -2.012 14.375 -19.406 1 93.12 253 PRO B C 1
ATOM 4908 O O . PRO B 1 253 ? -1.002 14.289 -20.109 1 93.12 253 PRO B O 1
ATOM 4911 N N . ASP B 1 254 ? -2.805 15.391 -19.547 1 95.88 254 ASP B N 1
ATOM 4912 C CA . ASP B 1 254 ? -2.613 16.422 -20.562 1 95.88 254 ASP B CA 1
ATOM 4913 C C . ASP B 1 254 ? -1.635 17.484 -20.078 1 95.88 254 ASP B C 1
ATOM 4915 O O . ASP B 1 254 ? -2.002 18.359 -19.297 1 95.88 254 ASP B O 1
ATOM 4919 N N . PRO B 1 255 ? -0.482 17.516 -20.656 1 96.19 255 PRO B N 1
ATOM 4920 C CA . PRO B 1 255 ? 0.501 18.516 -20.203 1 96.19 255 PRO B CA 1
ATOM 4921 C C . PRO B 1 255 ? 0.066 19.938 -20.484 1 96.19 255 PRO B C 1
ATOM 4923 O O . PRO B 1 255 ? 0.454 20.859 -19.75 1 96.19 255 PRO B O 1
ATOM 4926 N N . ALA B 1 256 ? -0.688 20.094 -21.5 1 97.56 256 ALA B N 1
ATOM 4927 C CA . ALA B 1 256 ? -1.141 21.453 -21.844 1 97.56 256 ALA B CA 1
ATOM 4928 C C . ALA B 1 256 ? -2.055 22.016 -20.766 1 97.56 256 ALA B C 1
ATOM 4930 O O . ALA B 1 256 ? -2.096 23.219 -20.547 1 97.56 256 ALA B O 1
ATOM 4931 N N . LEU B 1 257 ? -2.717 21.125 -20.109 1 97.56 257 LEU B N 1
ATOM 4932 C CA . LEU B 1 257 ? -3.578 21.531 -19.016 1 97.56 257 LEU B CA 1
ATOM 4933 C C . LEU B 1 257 ? -2.766 21.75 -17.734 1 97.56 257 LEU B C 1
ATOM 4935 O O . LEU B 1 257 ? -2.957 22.75 -17.031 1 97.56 257 LEU B O 1
ATOM 4939 N N . VAL B 1 258 ? -1.812 20.891 -17.469 1 98.25 258 VAL B N 1
ATOM 4940 C CA . VAL B 1 258 ? -1.213 20.766 -16.141 1 98.25 258 VAL B CA 1
ATOM 4941 C C . VAL B 1 258 ? -0.005 21.688 -16.031 1 98.25 258 VAL B C 1
ATOM 4943 O O . VAL B 1 258 ? 0.185 22.344 -15 1 98.25 258 VAL B O 1
ATOM 4946 N N . ASN B 1 259 ? 0.795 21.812 -17.078 1 98.06 259 ASN B N 1
ATOM 4947 C CA . ASN B 1 259 ? 2.09 22.484 -16.984 1 98.06 259 ASN B CA 1
ATOM 4948 C C . ASN B 1 259 ? 1.942 23.953 -16.625 1 98.06 259 ASN B C 1
ATOM 4950 O O . ASN B 1 259 ? 2.635 24.453 -15.727 1 98.06 259 ASN B O 1
ATOM 4954 N N . PRO B 1 260 ? 1.009 24.672 -17.281 1 98.31 260 PRO B N 1
ATOM 4955 C CA . PRO B 1 260 ? 0.859 26.062 -16.891 1 98.31 260 PRO B CA 1
ATOM 4956 C C . PRO B 1 260 ? 0.432 26.234 -15.438 1 98.31 260 PRO B C 1
ATOM 4958 O O . PRO B 1 260 ? 0.821 27.203 -14.789 1 98.31 260 PRO B O 1
ATOM 4961 N N . LEU B 1 261 ? -0.392 25.359 -14.93 1 98.75 261 LEU B N 1
ATOM 4962 C CA . LEU B 1 261 ? -0.809 25.406 -13.531 1 98.75 261 LEU B CA 1
ATOM 4963 C C . LEU B 1 261 ? 0.381 25.188 -12.602 1 98.75 261 LEU B C 1
ATOM 4965 O O . LEU B 1 261 ? 0.544 25.922 -11.617 1 98.75 261 LEU B O 1
ATOM 4969 N N . LEU B 1 262 ? 1.197 24.234 -12.93 1 98.81 262 LEU B N 1
ATOM 4970 C CA . LEU B 1 262 ? 2.367 23.922 -12.117 1 98.81 262 LEU B CA 1
ATOM 4971 C C . LEU B 1 262 ? 3.312 25.109 -12.047 1 98.81 262 LEU B C 1
ATOM 4973 O O . LEU B 1 262 ? 3.873 25.406 -10.984 1 98.81 262 LEU B O 1
ATOM 4977 N N . GLU B 1 263 ? 3.498 25.75 -13.117 1 98.5 263 GLU B N 1
ATOM 4978 C CA . GLU B 1 263 ? 4.371 26.922 -13.164 1 98.5 263 GLU B CA 1
ATOM 4979 C C . GLU B 1 263 ? 3.871 28.031 -12.234 1 98.5 263 GLU B C 1
ATOM 4981 O O . GLU B 1 263 ? 4.656 28.641 -11.508 1 98.5 263 GLU B O 1
ATOM 4986 N N . ARG B 1 264 ? 2.621 28.266 -12.281 1 98.69 264 ARG B N 1
ATOM 4987 C CA . ARG B 1 264 ? 2.041 29.312 -11.461 1 98.69 264 ARG B CA 1
ATOM 4988 C C . ARG B 1 264 ? 2.061 28.922 -9.984 1 98.69 264 ARG B C 1
ATOM 4990 O O . ARG B 1 264 ? 2.305 29.766 -9.117 1 98.69 264 ARG B O 1
ATOM 4997 N N . ILE B 1 265 ? 1.777 27.672 -9.703 1 98.75 265 ILE B N 1
ATOM 4998 C CA . ILE B 1 265 ? 1.849 27.141 -8.352 1 98.75 265 ILE B CA 1
ATOM 4999 C C . ILE B 1 265 ? 3.256 27.328 -7.789 1 98.75 265 ILE B C 1
ATOM 5001 O O . ILE B 1 265 ? 3.42 27.781 -6.656 1 98.75 265 ILE B O 1
ATOM 5005 N N . ALA B 1 266 ? 4.23 27 -8.594 1 98.75 266 ALA B N 1
ATOM 5006 C CA . ALA B 1 266 ? 5.625 27.156 -8.188 1 98.75 266 ALA B CA 1
ATOM 5007 C C . ALA B 1 266 ? 5.965 28.625 -7.934 1 98.75 266 ALA B C 1
ATOM 5009 O O . ALA B 1 266 ? 6.602 28.953 -6.93 1 98.75 266 ALA B O 1
ATOM 5010 N N . ALA B 1 267 ? 5.523 29.484 -8.805 1 98.62 267 ALA B N 1
ATOM 5011 C CA . ALA B 1 267 ? 5.828 30.922 -8.711 1 98.62 267 ALA B CA 1
ATOM 5012 C C . ALA B 1 267 ? 5.238 31.516 -7.445 1 98.62 267 ALA B C 1
ATOM 5014 O O . ALA B 1 267 ? 5.824 32.438 -6.852 1 98.62 267 ALA B O 1
ATOM 5015 N N . LEU B 1 268 ? 4.113 31.016 -7.027 1 98.81 268 LEU B N 1
ATOM 5016 C CA . LEU B 1 268 ? 3.404 31.578 -5.891 1 98.81 268 LEU B CA 1
ATOM 5017 C C . LEU B 1 268 ? 3.678 30.781 -4.621 1 98.81 268 LEU B C 1
ATOM 5019 O O . LEU B 1 268 ? 3.1 31.062 -3.568 1 98.81 268 LEU B O 1
ATOM 5023 N N . ASP B 1 269 ? 4.477 29.75 -4.699 1 98.69 269 ASP B N 1
ATOM 5024 C CA . ASP B 1 269 ? 4.828 28.891 -3.57 1 98.69 269 ASP B CA 1
ATOM 5025 C C . ASP B 1 269 ? 3.582 28.297 -2.912 1 98.69 269 ASP B C 1
ATOM 5027 O O . ASP B 1 269 ? 3.414 28.391 -1.694 1 98.69 269 ASP B O 1
ATOM 5031 N N . ILE B 1 270 ? 2.633 27.906 -3.756 1 98.88 270 ILE B N 1
ATOM 5032 C CA . ILE B 1 270 ? 1.499 27.125 -3.275 1 98.88 270 ILE B CA 1
ATOM 5033 C C . ILE B 1 270 ? 1.939 25.688 -3.006 1 98.88 270 ILE B C 1
ATOM 5035 O O . ILE B 1 270 ? 2.586 25.062 -3.85 1 98.88 270 ILE B O 1
ATOM 5039 N N . ALA B 1 271 ? 1.662 25.188 -1.814 1 98.94 271 ALA B N 1
ATOM 5040 C CA . ALA B 1 271 ? 2.045 23.812 -1.448 1 98.94 271 ALA B CA 1
ATOM 5041 C C . ALA B 1 271 ? 0.984 22.812 -1.885 1 98.94 271 ALA B C 1
ATOM 5043 O O . ALA B 1 271 ? -0.186 23.172 -2.045 1 98.94 271 ALA B O 1
ATOM 5044 N N . ILE B 1 272 ? 1.395 21.625 -2.137 1 98.94 272 ILE B N 1
ATOM 5045 C CA . ILE B 1 272 ? 0.498 20.516 -2.447 1 98.94 272 ILE B CA 1
ATOM 5046 C C . ILE B 1 272 ? 0.584 19.453 -1.348 1 98.94 272 ILE B C 1
ATOM 5048 O O . ILE B 1 272 ? 1.676 19.125 -0.872 1 98.94 272 ILE B O 1
ATOM 5052 N N . ALA B 1 273 ? -0.53 18.938 -0.884 1 98.94 273 ALA B N 1
ATOM 5053 C CA . ALA B 1 273 ? -0.587 17.781 0.02 1 98.94 273 ALA B CA 1
ATOM 5054 C C . ALA B 1 273 ? -1.12 16.547 -0.697 1 98.94 273 ALA B C 1
ATOM 5056 O O . ALA B 1 273 ? -2.193 16.594 -1.302 1 98.94 273 ALA B O 1
ATOM 5057 N N . THR B 1 274 ? -0.384 15.5 -0.659 1 98.75 274 THR B N 1
ATOM 5058 C CA . THR B 1 274 ? -0.807 14.281 -1.346 1 98.75 274 THR B CA 1
ATOM 5059 C C . THR B 1 274 ? -1.113 13.172 -0.343 1 98.75 274 THR B C 1
ATOM 5061 O O . THR B 1 274 ? -0.524 13.133 0.739 1 98.75 274 THR B O 1
ATOM 5064 N N . THR B 1 275 ? -2.023 12.328 -0.692 1 98 275 THR B N 1
ATOM 5065 C CA . THR B 1 275 ? -2.258 11.078 0.024 1 98 275 THR B CA 1
ATOM 5066 C C . THR B 1 275 ? -1.809 9.891 -0.812 1 98 275 THR B C 1
ATOM 5068 O O . THR B 1 275 ? -1.875 8.742 -0.356 1 98 275 THR B O 1
ATOM 5071 N N . ALA B 1 276 ? -1.453 10.148 -2.037 1 97.69 276 ALA B N 1
ATOM 5072 C CA . ALA B 1 276 ? -0.959 9.18 -3.008 1 97.69 276 ALA B CA 1
ATOM 5073 C C . ALA B 1 276 ? -1.93 8.008 -3.154 1 97.69 276 ALA B C 1
ATOM 5075 O O . ALA B 1 276 ? -1.528 6.848 -3.061 1 97.69 276 ALA B O 1
ATOM 5076 N N . PRO B 1 277 ? -3.197 8.352 -3.449 1 97.44 277 PRO B N 1
ATOM 5077 C CA . PRO B 1 277 ? -4.125 7.23 -3.635 1 97.44 277 PRO B CA 1
ATOM 5078 C C . PRO B 1 277 ? -3.76 6.359 -4.836 1 97.44 277 PRO B C 1
ATOM 5080 O O . PRO B 1 277 ? -3.328 6.871 -5.871 1 97.44 277 PRO B O 1
ATOM 5083 N N . ALA B 1 278 ? -3.953 5.07 -4.742 1 97.69 278 ALA B N 1
ATOM 5084 C CA . ALA B 1 278 ? -3.566 4.117 -5.781 1 97.69 278 ALA B CA 1
ATOM 5085 C C . ALA B 1 278 ? -4.605 4.074 -6.898 1 97.69 278 ALA B C 1
ATOM 5087 O O . ALA B 1 278 ? -4.309 3.65 -8.016 1 97.69 278 ALA B O 1
ATOM 5088 N N . SER B 1 279 ? -5.812 4.5 -6.672 1 96.56 279 SER B N 1
ATOM 5089 C CA . SER B 1 279 ? -6.945 4.168 -7.527 1 96.56 279 SER B CA 1
ATOM 5090 C C . SER B 1 279 ? -7.18 5.242 -8.586 1 96.56 279 SER B C 1
ATOM 5092 O O . SER B 1 279 ? -8.062 5.102 -9.438 1 96.56 279 SER B O 1
ATOM 5094 N N . ARG B 1 280 ? -6.379 6.359 -8.516 1 94.94 280 ARG B N 1
ATOM 5095 C CA . ARG B 1 280 ? -6.594 7.434 -9.477 1 94.94 280 ARG B CA 1
ATOM 5096 C C . ARG B 1 280 ? -5.301 8.188 -9.758 1 94.94 280 ARG B C 1
ATOM 5098 O O . ARG B 1 280 ? -4.344 8.102 -8.984 1 94.94 280 ARG B O 1
ATOM 5105 N N . PRO B 1 281 ? -5.352 8.93 -10.859 1 93.31 281 PRO B N 1
ATOM 5106 C CA . PRO B 1 281 ? -4.176 9.766 -11.125 1 93.31 281 PRO B CA 1
ATOM 5107 C C . PRO B 1 281 ? -4 10.883 -10.109 1 93.31 281 PRO B C 1
ATOM 5109 O O . PRO B 1 281 ? -4.984 11.492 -9.68 1 93.31 281 PRO B O 1
ATOM 5112 N N . VAL B 1 282 ? -2.801 11.117 -9.734 1 95.19 282 VAL B N 1
ATOM 5113 C CA . VAL B 1 282 ? -2.449 12.172 -8.789 1 95.19 282 VAL B CA 1
ATOM 5114 C C . VAL B 1 282 ? -1.193 12.898 -9.266 1 95.19 282 VAL B C 1
ATOM 5116 O O . VAL B 1 282 ? -0.489 12.414 -10.156 1 95.19 282 VAL B O 1
ATOM 5119 N N . PRO B 1 283 ? -0.928 14.078 -8.688 1 95.62 283 PRO B N 1
ATOM 5120 C CA . PRO B 1 283 ? 0.288 14.781 -9.094 1 95.62 283 PRO B CA 1
ATOM 5121 C C . PRO B 1 283 ? 1.554 13.961 -8.867 1 95.62 283 PRO B C 1
ATOM 5123 O O . PRO B 1 283 ? 1.694 13.32 -7.82 1 95.62 283 PRO B O 1
ATOM 5126 N N . ALA B 1 284 ? 2.451 13.992 -9.852 1 97.25 284 ALA B N 1
ATOM 5127 C CA . ALA B 1 284 ? 3.703 13.25 -9.742 1 97.25 284 ALA B CA 1
ATOM 5128 C C . ALA B 1 284 ? 4.648 13.914 -8.742 1 97.25 284 ALA B C 1
ATOM 5130 O O . ALA B 1 284 ? 5.039 15.07 -8.914 1 97.25 284 ALA B O 1
ATOM 5131 N N . ALA B 1 285 ? 5.066 13.219 -7.777 1 98.56 285 ALA B N 1
ATOM 5132 C CA . ALA B 1 285 ? 5.875 13.766 -6.691 1 98.56 285 ALA B CA 1
ATOM 5133 C C . ALA B 1 285 ? 7.199 14.312 -7.215 1 98.56 285 ALA B C 1
ATOM 5135 O O . ALA B 1 285 ? 7.605 15.422 -6.867 1 98.56 285 ALA B O 1
ATOM 5136 N N . ALA B 1 286 ? 7.867 13.539 -8.078 1 98.06 286 ALA B N 1
ATOM 5137 C CA . ALA B 1 286 ? 9.172 13.953 -8.586 1 98.06 286 ALA B CA 1
ATOM 5138 C C . ALA B 1 286 ? 9.062 15.234 -9.406 1 98.06 286 ALA B C 1
ATOM 5140 O O . ALA B 1 286 ? 9.945 16.094 -9.344 1 98.06 286 ALA B O 1
ATOM 5141 N N . THR B 1 287 ? 7.945 15.352 -10.172 1 97.94 287 THR B N 1
ATOM 5142 C CA . THR B 1 287 ? 7.711 16.562 -10.961 1 97.94 287 THR B CA 1
ATOM 5143 C C . THR B 1 287 ? 7.527 17.766 -10.055 1 97.94 287 THR B C 1
ATOM 5145 O O . THR B 1 287 ? 8.148 18.812 -10.281 1 97.94 287 THR B O 1
ATOM 5148 N N . LEU B 1 288 ? 6.699 17.625 -9.07 1 98.62 288 LEU B N 1
ATOM 5149 C CA . LEU B 1 288 ? 6.465 18.719 -8.141 1 98.62 288 LEU B CA 1
ATOM 5150 C C . LEU B 1 288 ? 7.758 19.141 -7.461 1 98.62 288 LEU B C 1
ATOM 5152 O O . LEU B 1 288 ? 8.078 20.328 -7.414 1 98.62 288 LEU B O 1
ATOM 5156 N N . ARG B 1 289 ? 8.516 18.188 -6.984 1 97.88 289 ARG B N 1
ATOM 5157 C CA . ARG B 1 289 ? 9.773 18.469 -6.305 1 97.88 289 ARG B CA 1
ATOM 5158 C C . ARG B 1 289 ? 10.766 19.141 -7.25 1 97.88 289 ARG B C 1
ATOM 5160 O O . ARG B 1 289 ? 11.492 20.062 -6.852 1 97.88 289 ARG B O 1
ATOM 5167 N N . GLY B 1 290 ? 10.828 18.656 -8.438 1 97.69 290 GLY B N 1
ATOM 5168 C CA . GLY B 1 290 ? 11.727 19.219 -9.438 1 97.69 290 GLY B CA 1
ATOM 5169 C C . GLY B 1 290 ? 11.453 20.688 -9.734 1 97.69 290 GLY B C 1
ATOM 5170 O O . GLY B 1 290 ? 12.367 21.438 -10.078 1 97.69 290 GLY B O 1
ATOM 5171 N N . LEU B 1 291 ? 10.219 21.094 -9.578 1 98.19 291 LEU B N 1
ATOM 5172 C CA . LEU B 1 291 ? 9.805 22.469 -9.844 1 98.19 291 LEU B CA 1
ATOM 5173 C C . LEU B 1 291 ? 9.922 23.328 -8.586 1 98.19 291 LEU B C 1
ATOM 5175 O O . LEU B 1 291 ? 9.594 24.516 -8.609 1 98.19 291 LEU B O 1
ATOM 5179 N N . GLY B 1 292 ? 10.336 22.672 -7.492 1 98 292 GLY B N 1
ATOM 5180 C CA . GLY B 1 292 ? 10.492 23.391 -6.234 1 98 292 GLY B CA 1
ATOM 5181 C C . GLY B 1 292 ? 9.188 23.594 -5.496 1 98 292 GLY B C 1
ATOM 5182 O O . GLY B 1 292 ? 9.102 24.406 -4.578 1 98 292 GLY B O 1
ATOM 5183 N N . ILE B 1 293 ? 8.164 22.9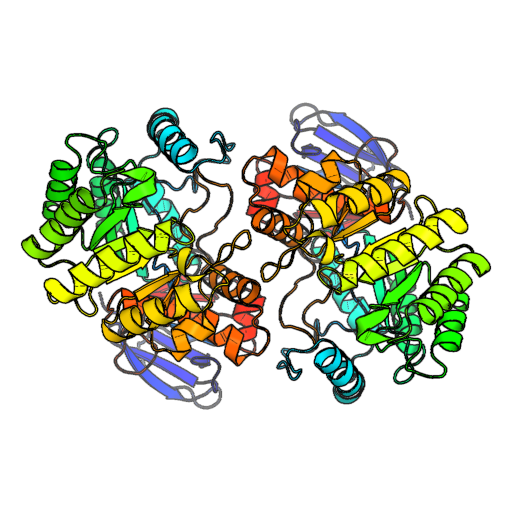22 -5.891 1 98.69 293 ILE B N 1
ATOM 5184 C CA . ILE B 1 293 ? 6.863 23.016 -5.227 1 98.69 293 ILE B CA 1
ATOM 5185 C C . ILE B 1 293 ? 6.902 22.25 -3.908 1 98.69 293 ILE B C 1
ATOM 5187 O O . ILE B 1 293 ? 7.312 21.094 -3.871 1 98.69 293 ILE B O 1
ATOM 5191 N N . ARG B 1 294 ? 6.523 22.875 -2.771 1 98.44 294 ARG B N 1
ATOM 5192 C CA . ARG B 1 294 ? 6.441 22.203 -1.482 1 98.44 294 ARG B CA 1
ATOM 5193 C C . ARG B 1 294 ? 5.387 21.094 -1.514 1 98.44 294 ARG B C 1
ATOM 5195 O O . ARG B 1 294 ? 4.258 21.328 -1.952 1 98.44 294 ARG B O 1
ATOM 5202 N N . LEU B 1 295 ? 5.828 19.953 -1.201 1 98.81 295 LEU B N 1
ATOM 5203 C CA . LEU B 1 295 ? 4.977 18.766 -1.219 1 98.81 295 LEU B CA 1
ATOM 5204 C C . LEU B 1 295 ? 5.004 18.062 0.13 1 98.81 295 LEU B C 1
ATOM 5206 O O . LEU B 1 295 ? 6.078 17.719 0.633 1 98.81 295 LEU B O 1
ATOM 5210 N N . CYS B 1 296 ? 3.846 17.891 0.763 1 98.88 296 CYS B N 1
ATOM 5211 C CA . CYS B 1 296 ? 3.697 17.109 1.982 1 98.88 296 CYS B CA 1
ATOM 5212 C C . CYS B 1 296 ? 2.695 15.984 1.784 1 98.88 296 CYS B C 1
ATOM 5214 O O . CYS B 1 296 ? 2.139 15.82 0.697 1 98.88 296 CYS B O 1
ATOM 5216 N N . ALA B 1 297 ? 2.562 15.148 2.826 1 98.81 297 ALA B N 1
ATOM 5217 C CA . ALA B 1 297 ? 1.674 13.992 2.719 1 98.81 297 ALA B CA 1
ATOM 5218 C C . ALA B 1 297 ? 0.978 13.711 4.047 1 98.81 297 ALA B C 1
ATOM 5220 O O . ALA B 1 297 ? 1.395 14.211 5.094 1 98.81 297 ALA B O 1
ATOM 5221 N N . GLY B 1 298 ? 0.002 12.984 3.967 1 98.69 298 GLY B N 1
ATOM 5222 C CA . GLY B 1 298 ? -0.705 12.484 5.133 1 98.69 298 GLY B CA 1
ATOM 5223 C C . GLY B 1 298 ? -1.641 11.328 4.812 1 98.69 298 GLY B C 1
ATOM 5224 O O . GLY B 1 298 ? -1.768 10.93 3.654 1 98.69 298 GLY B O 1
ATOM 5225 N N . SER B 1 299 ? -2.246 10.836 5.848 1 98.06 299 SER B N 1
ATOM 5226 C CA . SER B 1 299 ? -3.062 9.633 5.738 1 98.06 299 SER B CA 1
ATOM 5227 C C . SER B 1 299 ? -4.48 9.969 5.285 1 98.06 299 SER B C 1
ATOM 5229 O O . SER B 1 299 ? -5.215 9.094 4.828 1 98.06 299 SER B O 1
ATOM 5231 N N . ASP B 1 300 ? -4.895 11.234 5.379 1 97.94 300 ASP B N 1
ATOM 5232 C CA . ASP B 1 300 ? -6.289 11.609 5.164 1 97.94 300 ASP B CA 1
ATOM 5233 C C . ASP B 1 300 ? -7.203 10.945 6.195 1 97.94 300 ASP B C 1
ATOM 5235 O O . ASP B 1 300 ? -7.059 11.172 7.398 1 97.94 300 ASP B O 1
ATOM 5239 N N . GLY B 1 301 ? -8.062 10.102 5.797 1 96.81 301 GLY B N 1
ATOM 5240 C CA . GLY B 1 301 ? -8.883 9.352 6.738 1 96.81 301 GLY B CA 1
ATOM 5241 C C . GLY B 1 301 ? -8.188 8.109 7.27 1 96.81 301 GLY B C 1
ATOM 5242 O O . GLY B 1 301 ? -7.418 7.469 6.555 1 96.81 301 GLY B O 1
ATOM 5243 N N . ILE B 1 302 ? -8.43 7.797 8.523 1 97.44 302 ILE B N 1
ATOM 5244 C CA . ILE B 1 302 ? -7.926 6.586 9.164 1 97.44 302 ILE B CA 1
ATOM 5245 C C . ILE B 1 302 ? -9.086 5.797 9.766 1 97.44 302 ILE B C 1
ATOM 5247 O O . ILE B 1 302 ? -9.656 6.195 10.781 1 97.44 302 ILE B O 1
ATOM 5251 N N . ARG B 1 303 ? -9.359 4.633 9.117 1 96.94 303 ARG B N 1
ATOM 5252 C CA . ARG B 1 303 ? -10.5 3.838 9.562 1 96.94 303 ARG B CA 1
ATOM 5253 C C . ARG B 1 303 ? -11.688 4.73 9.906 1 96.94 303 ARG B C 1
ATOM 5255 O O . ARG B 1 303 ? -12.086 4.82 11.07 1 96.94 303 ARG B O 1
ATOM 5262 N N . ASP B 1 304 ? -12.266 5.34 8.945 1 97.75 304 ASP B N 1
ATOM 5263 C CA . ASP B 1 304 ? -13.398 6.234 9.18 1 97.75 304 ASP B CA 1
ATOM 5264 C C . ASP B 1 304 ? -14.609 5.816 8.344 1 97.75 304 ASP B C 1
ATOM 5266 O O . ASP B 1 304 ? -14.656 4.699 7.824 1 97.75 304 ASP B O 1
ATOM 5270 N N . THR B 1 305 ? -15.602 6.609 8.32 1 97.94 305 THR B N 1
ATOM 5271 C CA . THR B 1 305 ? -16.844 6.23 7.656 1 97.94 305 THR B CA 1
ATOM 5272 C C . THR B 1 305 ? -16.672 6.246 6.137 1 97.94 305 THR B C 1
ATOM 5274 O O . THR B 1 305 ? -17.547 5.77 5.406 1 97.94 305 THR B O 1
ATOM 5277 N N . TRP B 1 306 ? -15.516 6.781 5.656 1 97.19 306 TRP B N 1
ATOM 5278 C CA . TRP B 1 306 ? -15.273 6.887 4.223 1 97.19 306 TRP B CA 1
ATOM 5279 C C . TRP B 1 306 ? -14.492 5.68 3.713 1 97.19 306 TRP B C 1
ATOM 5281 O O . TRP B 1 306 ? -14.531 5.363 2.521 1 97.19 306 TRP B O 1
ATOM 5291 N N . GLY B 1 307 ? -13.82 5 4.574 1 96.44 307 GLY B N 1
ATOM 5292 C CA . GLY B 1 307 ? -13.078 3.832 4.129 1 96.44 307 GLY B CA 1
ATOM 5293 C C . GLY B 1 307 ? -12.398 3.086 5.262 1 96.44 307 GLY B C 1
ATOM 5294 O O . GLY B 1 307 ? -12.242 3.621 6.359 1 96.44 307 GLY B O 1
ATOM 5295 N N . PRO B 1 308 ? -11.922 1.852 4.996 1 97.62 308 PRO B N 1
ATOM 5296 C CA . PRO B 1 308 ? -11.453 0.951 6.051 1 97.62 308 PRO B CA 1
ATOM 5297 C C . PRO B 1 308 ? -9.953 1.079 6.316 1 97.62 308 PRO B C 1
ATOM 5299 O O . PRO B 1 308 ? -9.445 0.538 7.301 1 97.62 308 PRO B O 1
ATOM 5302 N N . TYR B 1 309 ? -9.242 1.832 5.531 1 98 309 TYR B N 1
ATOM 5303 C CA . TYR B 1 309 ? -7.785 1.76 5.551 1 98 309 TYR B CA 1
ATOM 5304 C C . TYR B 1 309 ? -7.195 2.859 6.426 1 98 309 TYR B C 1
ATOM 5306 O O . TYR B 1 309 ? -7.926 3.703 6.953 1 98 309 TYR B O 1
ATOM 5314 N N . GLY B 1 310 ? -5.848 2.785 6.586 1 97 310 GLY B N 1
ATOM 5315 C CA . GLY B 1 310 ? -5.09 3.764 7.352 1 97 310 GLY B CA 1
ATOM 5316 C C . GLY B 1 310 ? -4.715 3.275 8.734 1 97 310 GLY B C 1
ATOM 5317 O O . GLY B 1 310 ? -5.496 2.582 9.391 1 97 310 GLY B O 1
ATOM 5318 N N . ASN B 1 311 ? -3.504 3.633 9.195 1 97.5 311 ASN B N 1
ATOM 5319 C CA . ASN B 1 311 ? -3.018 3.199 10.5 1 97.5 311 ASN B CA 1
ATOM 5320 C C . ASN B 1 311 ? -2.078 4.23 11.117 1 97.5 311 ASN B C 1
ATOM 5322 O O . ASN B 1 311 ? -1.355 3.924 12.07 1 97.5 311 ASN B O 1
ATOM 5326 N N . ALA B 1 312 ? -2.004 5.445 10.484 1 98.06 312 ALA B N 1
ATOM 5327 C CA . ALA B 1 312 ? -1.231 6.59 10.961 1 98.06 312 ALA B CA 1
ATOM 5328 C C . ALA B 1 312 ? 0.267 6.332 10.828 1 98.06 312 ALA B C 1
ATOM 5330 O O . ALA B 1 312 ? 1.081 7.059 11.398 1 98.06 312 ALA B O 1
ATOM 5331 N N . ASP B 1 313 ? 0.697 5.277 10.117 1 98.62 313 ASP B N 1
ATOM 5332 C CA . ASP B 1 313 ? 2.111 4.984 9.906 1 98.62 313 ASP B CA 1
ATOM 5333 C C . ASP B 1 313 ? 2.666 5.773 8.727 1 98.62 313 ASP B C 1
ATOM 5335 O O . ASP B 1 313 ? 2.395 5.441 7.57 1 98.62 313 ASP B O 1
ATOM 5339 N N . MET B 1 314 ? 3.496 6.719 9.008 1 98.88 314 MET B N 1
ATOM 5340 C CA . MET B 1 314 ? 4 7.594 7.949 1 98.88 314 MET B CA 1
ATOM 5341 C C . MET B 1 314 ? 5.086 6.895 7.137 1 98.88 314 MET B C 1
ATOM 5343 O O . MET B 1 314 ? 5.418 7.328 6.035 1 98.88 314 MET B O 1
ATOM 5347 N N . LEU B 1 315 ? 5.742 5.828 7.672 1 98.88 315 LEU B N 1
ATOM 5348 C CA . LEU B 1 315 ? 6.586 5.012 6.805 1 98.88 315 LEU B CA 1
ATOM 5349 C C . LEU B 1 315 ? 5.754 4.305 5.742 1 98.88 315 LEU B C 1
ATOM 5351 O O . LEU B 1 315 ? 6.176 4.188 4.59 1 98.88 315 LEU B O 1
ATOM 5355 N N . GLU B 1 316 ? 4.609 3.82 6.152 1 98.75 316 GLU B N 1
ATOM 5356 C CA . GLU B 1 316 ? 3.715 3.221 5.164 1 98.75 316 GLU B CA 1
ATOM 5357 C C . GLU B 1 316 ? 3.242 4.254 4.145 1 98.75 316 GLU B C 1
ATOM 5359 O O . GLU B 1 316 ? 3.141 3.959 2.953 1 98.75 316 GLU B O 1
ATOM 5364 N N . ARG B 1 317 ? 2.951 5.469 4.633 1 98.88 317 ARG B N 1
ATOM 5365 C CA . ARG B 1 317 ? 2.59 6.535 3.705 1 98.88 317 ARG B CA 1
ATOM 5366 C C . ARG B 1 317 ? 3.695 6.773 2.684 1 98.88 317 ARG B C 1
ATOM 5368 O O . ARG B 1 317 ? 3.424 6.922 1.49 1 98.88 317 ARG B O 1
ATOM 5375 N N . ALA B 1 318 ? 4.93 6.785 3.143 1 98.94 318 ALA B N 1
ATOM 5376 C CA . ALA B 1 318 ? 6.066 6.945 2.24 1 98.94 318 ALA B CA 1
ATOM 5377 C C . ALA B 1 318 ? 6.129 5.805 1.229 1 98.94 318 ALA B C 1
ATOM 5379 O O . ALA B 1 318 ? 6.391 6.031 0.045 1 98.94 318 ALA B O 1
ATOM 5380 N N . MET B 1 319 ? 5.918 4.594 1.704 1 98.88 319 MET B N 1
ATOM 5381 C CA . MET B 1 319 ? 5.902 3.451 0.796 1 98.88 319 MET B CA 1
ATOM 5382 C C . MET B 1 319 ? 4.816 3.615 -0.263 1 98.88 319 MET B C 1
ATOM 5384 O O . MET B 1 319 ? 5.055 3.369 -1.446 1 98.88 319 MET B O 1
ATOM 5388 N N . LEU B 1 320 ? 3.619 4.039 0.167 1 98.81 320 LEU B N 1
ATOM 5389 C CA . LEU B 1 320 ? 2.506 4.203 -0.76 1 98.81 320 LEU B CA 1
ATOM 5390 C C . LEU B 1 320 ? 2.803 5.297 -1.778 1 98.81 320 LEU B C 1
ATOM 5392 O O . LEU B 1 320 ? 2.439 5.176 -2.951 1 98.81 320 LEU B O 1
ATOM 5396 N N . ILE B 1 321 ? 3.473 6.371 -1.339 1 98.88 321 ILE B N 1
ATOM 5397 C CA . ILE B 1 321 ? 3.93 7.398 -2.268 1 98.88 321 ILE B CA 1
ATOM 5398 C C . ILE B 1 321 ? 4.898 6.793 -3.277 1 98.88 321 ILE B C 1
ATOM 5400 O O . ILE B 1 321 ? 4.793 7.047 -4.48 1 98.88 321 ILE B O 1
ATOM 5404 N N . GLY B 1 322 ? 5.824 6.012 -2.75 1 98.81 322 GLY B N 1
ATOM 5405 C CA . GLY B 1 322 ? 6.77 5.344 -3.631 1 98.81 322 GLY B CA 1
ATOM 5406 C C . GLY B 1 322 ? 6.102 4.453 -4.66 1 98.81 322 GLY B C 1
ATOM 5407 O O . GLY B 1 322 ? 6.422 4.516 -5.848 1 98.81 322 GLY B O 1
ATOM 5408 N N . LEU B 1 323 ? 5.156 3.648 -4.227 1 98.62 323 LEU B N 1
ATOM 5409 C CA . LEU B 1 323 ? 4.449 2.734 -5.117 1 98.62 323 LEU B CA 1
ATOM 5410 C C . LEU B 1 323 ? 3.666 3.502 -6.176 1 98.62 323 LEU B C 1
ATOM 5412 O O . LEU B 1 323 ? 3.73 3.17 -7.363 1 98.62 323 LEU B O 1
ATOM 5416 N N . ARG B 1 324 ? 2.977 4.551 -5.719 1 98.5 324 ARG B N 1
ATOM 5417 C CA . ARG B 1 324 ? 2.162 5.344 -6.633 1 98.5 324 ARG B CA 1
ATOM 5418 C C . ARG B 1 324 ? 3.023 5.992 -7.711 1 98.5 324 ARG B C 1
ATOM 5420 O O . ARG B 1 324 ? 2.59 6.133 -8.859 1 98.5 324 ARG B O 1
ATOM 5427 N N . ASN B 1 325 ? 4.254 6.312 -7.359 1 98.31 325 ASN B N 1
ATOM 5428 C CA . ASN B 1 325 ? 5.113 7.062 -8.266 1 98.31 325 ASN B CA 1
ATOM 5429 C C . ASN B 1 325 ? 6.152 6.16 -8.93 1 98.31 325 ASN B C 1
ATOM 5431 O O . ASN B 1 325 ? 7.078 6.648 -9.578 1 98.31 325 ASN B O 1
ATOM 5435 N N . ASN B 1 326 ? 6.047 4.863 -8.688 1 97.56 326 ASN B N 1
ATOM 5436 C CA . ASN B 1 326 ? 6.961 3.863 -9.234 1 97.56 326 ASN B CA 1
ATOM 5437 C C . ASN B 1 326 ? 8.406 4.156 -8.852 1 97.56 326 ASN B C 1
ATOM 5439 O O . ASN B 1 326 ? 9.312 4.012 -9.672 1 97.56 326 ASN B O 1
ATOM 5443 N N . PHE B 1 327 ? 8.594 4.621 -7.648 1 98.25 327 PHE B N 1
ATOM 5444 C CA . PHE B 1 327 ? 9.938 4.852 -7.125 1 98.25 327 PHE B CA 1
ATOM 5445 C C . PHE B 1 327 ? 10.648 3.529 -6.859 1 98.25 327 PHE B C 1
ATOM 5447 O O . PHE B 1 327 ? 10.117 2.662 -6.16 1 98.25 327 PHE B O 1
ATOM 5454 N N . ARG B 1 328 ? 11.836 3.379 -7.371 1 97.5 328 ARG B N 1
ATOM 5455 C CA . ARG B 1 328 ? 12.602 2.148 -7.195 1 97.5 328 ARG B CA 1
ATOM 5456 C C . ARG B 1 328 ? 13.992 2.445 -6.645 1 97.5 328 ARG B C 1
ATOM 5458 O O . ARG B 1 328 ? 14.508 1.706 -5.801 1 97.5 328 ARG B O 1
ATOM 5465 N N . ARG B 1 329 ? 14.602 3.479 -7.109 1 97.56 329 ARG B N 1
ATOM 5466 C CA . ARG B 1 329 ? 15.938 3.848 -6.648 1 97.56 329 ARG B CA 1
ATOM 5467 C C . ARG B 1 329 ? 15.906 4.32 -5.199 1 97.56 329 ARG B C 1
ATOM 5469 O O . ARG B 1 329 ? 14.938 4.953 -4.77 1 97.56 329 ARG B O 1
ATOM 5476 N N . ASP B 1 330 ? 16.969 4.086 -4.535 1 97.75 330 ASP B N 1
ATOM 5477 C CA . ASP B 1 330 ? 17.047 4.473 -3.131 1 97.75 330 ASP B CA 1
ATOM 5478 C C . ASP B 1 330 ? 16.766 5.961 -2.955 1 97.75 330 ASP B C 1
ATOM 5480 O O . ASP B 1 330 ? 16.016 6.355 -2.057 1 97.75 330 ASP B O 1
ATOM 5484 N N . GLU B 1 331 ? 17.312 6.758 -3.861 1 97.75 331 GLU B N 1
ATOM 5485 C CA . GLU B 1 331 ? 17.125 8.203 -3.746 1 97.75 331 GLU B CA 1
ATOM 5486 C C . GLU B 1 331 ? 15.656 8.578 -3.936 1 97.75 331 GLU B C 1
ATOM 5488 O O . GLU B 1 331 ? 15.18 9.531 -3.322 1 97.75 331 GLU B O 1
ATOM 5493 N N . GLU B 1 332 ? 14.969 7.848 -4.77 1 98.44 332 GLU B N 1
ATOM 5494 C CA . GLU B 1 332 ? 13.547 8.094 -4.988 1 98.44 332 GLU B CA 1
ATOM 5495 C C . GLU B 1 332 ? 12.719 7.699 -3.768 1 98.44 332 GLU B C 1
ATOM 5497 O O . GLU B 1 332 ? 11.805 8.422 -3.365 1 98.44 332 GLU B O 1
ATOM 5502 N N . VAL B 1 333 ? 13.023 6.574 -3.193 1 98.75 333 VAL B N 1
ATOM 5503 C CA . VAL B 1 333 ? 12.336 6.109 -1.997 1 98.75 333 VAL B CA 1
ATOM 5504 C C . VAL B 1 333 ? 12.602 7.062 -0.837 1 98.75 333 VAL B C 1
ATOM 5506 O O . VAL B 1 333 ? 11.695 7.379 -0.062 1 98.75 333 VAL B O 1
ATOM 5509 N N . GLU B 1 334 ? 13.812 7.547 -0.739 1 98.69 334 GLU B N 1
ATOM 5510 C CA . GLU B 1 334 ? 14.18 8.531 0.274 1 98.69 334 GLU B CA 1
ATOM 5511 C C . GLU B 1 334 ? 13.422 9.844 0.066 1 98.69 334 GLU B C 1
ATOM 5513 O O . GLU B 1 334 ? 13.086 10.531 1.031 1 98.69 334 GLU B O 1
ATOM 5518 N N . MET B 1 335 ? 13.172 10.172 -1.197 1 98.69 335 MET B N 1
ATOM 5519 C CA . MET B 1 335 ? 12.352 11.344 -1.482 1 98.69 335 MET B CA 1
ATOM 5520 C C . MET B 1 335 ? 10.953 11.188 -0.884 1 98.69 335 MET B C 1
ATOM 5522 O O . MET B 1 335 ? 10.398 12.141 -0.332 1 98.69 335 MET B O 1
ATOM 5526 N N . ALA B 1 336 ? 10.375 10.008 -1.003 1 98.88 336 ALA B N 1
ATOM 5527 C CA . ALA B 1 336 ? 9.07 9.742 -0.397 1 98.88 336 ALA B CA 1
ATOM 5528 C C . ALA B 1 336 ? 9.117 9.93 1.116 1 98.88 336 ALA B C 1
ATOM 5530 O O . ALA B 1 336 ? 8.203 10.508 1.706 1 98.88 336 ALA B O 1
ATOM 5531 N N . LEU B 1 337 ? 10.172 9.445 1.741 1 98.88 337 LEU B N 1
ATOM 5532 C CA . LEU B 1 337 ? 10.367 9.648 3.172 1 98.88 337 LEU B CA 1
ATOM 5533 C C . LEU B 1 337 ? 10.469 11.133 3.502 1 98.88 337 LEU B C 1
ATOM 5535 O O . LEU B 1 337 ? 9.883 11.602 4.48 1 98.88 337 LEU B O 1
ATOM 5539 N N . ASP B 1 338 ? 11.211 11.867 2.705 1 98.81 338 ASP B N 1
ATOM 5540 C CA . ASP B 1 338 ? 11.398 13.305 2.902 1 98.81 338 ASP B CA 1
ATOM 5541 C C . ASP B 1 338 ? 10.062 14.039 2.842 1 98.81 338 ASP B C 1
ATOM 5543 O O . ASP B 1 338 ? 9.828 14.984 3.602 1 98.81 338 ASP B O 1
ATOM 5547 N N . ILE B 1 339 ? 9.18 13.625 1.96 1 98.94 339 ILE B N 1
ATOM 5548 C CA . ILE B 1 339 ? 7.844 14.203 1.826 1 98.94 339 ILE B CA 1
ATOM 5549 C C . ILE B 1 339 ? 7.07 14.023 3.131 1 98.94 339 ILE B C 1
ATOM 5551 O O . ILE B 1 339 ? 6.312 14.906 3.535 1 98.94 339 ILE B O 1
ATOM 5555 N N . CYS B 1 340 ? 7.34 12.945 3.863 1 98.94 340 CYS B N 1
ATOM 5556 C CA . CYS B 1 340 ? 6.629 12.594 5.09 1 98.94 340 CYS B CA 1
ATOM 5557 C C . CYS B 1 340 ? 7.34 13.164 6.312 1 98.94 340 CYS B C 1
ATOM 5559 O O . CYS B 1 340 ? 6.945 12.883 7.445 1 98.94 340 CYS B O 1
ATOM 5561 N N . THR B 1 341 ? 8.453 13.891 6.125 1 98.81 341 THR B N 1
ATOM 5562 C CA . THR B 1 341 ? 9.203 14.555 7.191 1 98.81 341 THR B CA 1
ATOM 5563 C C . THR B 1 341 ? 9.398 16.031 6.875 1 98.81 341 THR B C 1
ATOM 5565 O O . THR B 1 341 ? 8.5 16.844 7.102 1 98.81 341 THR B O 1
ATOM 5568 N N . ARG B 1 342 ? 10.391 16.344 6.109 1 98.62 342 ARG B N 1
ATOM 5569 C CA . ARG B 1 342 ? 10.711 17.734 5.812 1 98.62 342 ARG B CA 1
ATOM 5570 C C . ARG B 1 342 ? 9.625 18.375 4.949 1 98.62 342 ARG B C 1
ATOM 5572 O O . ARG B 1 342 ? 9.359 19.578 5.07 1 98.62 342 ARG B O 1
ATOM 5579 N N . GLY B 1 343 ? 9.016 17.609 4.062 1 98.81 343 GLY B N 1
ATOM 5580 C CA . GLY B 1 343 ? 7.898 18.141 3.297 1 98.81 343 GLY B CA 1
ATOM 5581 C C . GLY B 1 343 ? 6.777 18.672 4.168 1 98.81 343 GLY B C 1
ATOM 5582 O O . GLY B 1 343 ? 6.32 19.797 3.982 1 98.81 343 GLY B O 1
ATOM 5583 N N . GLY B 1 344 ? 6.332 17.812 5.105 1 98.81 344 GLY B N 1
ATOM 5584 C CA . GLY B 1 344 ? 5.32 18.25 6.051 1 98.81 344 GLY B CA 1
ATOM 5585 C C . GLY B 1 344 ? 5.77 19.422 6.91 1 98.81 344 GLY B C 1
ATOM 5586 O O . GLY B 1 344 ? 5.004 20.359 7.137 1 98.81 344 GLY B O 1
ATOM 5587 N N . ALA B 1 345 ? 7.027 19.391 7.371 1 98.81 345 ALA B N 1
ATOM 5588 C CA . ALA B 1 345 ? 7.578 20.469 8.195 1 98.81 345 ALA B CA 1
ATOM 5589 C C . ALA B 1 345 ? 7.559 21.797 7.445 1 98.81 345 ALA B C 1
ATOM 5591 O O . ALA B 1 345 ? 7.27 22.844 8.031 1 98.81 345 ALA B O 1
ATOM 5592 N N . GLY B 1 346 ? 7.895 21.734 6.16 1 98.44 346 GLY B N 1
ATOM 5593 C CA . GLY B 1 346 ? 7.879 22.938 5.336 1 98.44 346 GLY B CA 1
ATOM 5594 C C . GLY B 1 346 ? 6.496 23.547 5.188 1 98.44 346 GLY B C 1
ATOM 5595 O O . GLY B 1 346 ? 6.324 24.75 5.324 1 98.44 346 GLY B O 1
ATOM 5596 N N . VAL B 1 347 ? 5.52 22.703 4.965 1 98.5 347 VAL B N 1
ATOM 5597 C CA . VAL B 1 347 ? 4.152 23.156 4.738 1 98.5 347 VAL B CA 1
ATOM 5598 C C . VAL B 1 347 ? 3.568 23.703 6.039 1 98.5 347 VAL B C 1
ATOM 5600 O O . VAL B 1 347 ? 2.852 24.703 6.031 1 98.5 347 VAL B O 1
ATOM 5603 N N . MET B 1 348 ? 3.957 23.109 7.184 1 98.44 348 MET B N 1
ATOM 5604 C CA . MET B 1 348 ? 3.473 23.547 8.492 1 98.44 348 MET B CA 1
ATOM 5605 C C . MET B 1 348 ? 4.348 24.656 9.062 1 98.44 348 MET B C 1
ATOM 5607 O O . MET B 1 348 ? 4.062 25.188 10.133 1 98.44 348 MET B O 1
ATOM 5611 N N . ARG B 1 349 ? 5.445 24.953 8.359 1 97.69 349 ARG B N 1
ATOM 5612 C CA . ARG B 1 349 ? 6.371 26.016 8.734 1 97.69 349 ARG B CA 1
ATOM 5613 C C . ARG B 1 349 ? 6.93 25.781 10.133 1 97.69 349 ARG B C 1
ATOM 5615 O O . ARG B 1 349 ? 6.926 26.688 10.969 1 97.69 349 ARG B O 1
ATOM 5622 N N . LEU B 1 350 ? 7.305 24.578 10.344 1 98.12 350 LEU B N 1
ATOM 5623 C CA . LEU B 1 350 ? 7.879 24.219 11.633 1 98.12 350 LEU B CA 1
ATOM 5624 C C . LEU B 1 350 ? 9.266 24.828 11.797 1 98.12 350 LEU B C 1
ATOM 5626 O O . LEU B 1 350 ? 10.086 24.781 10.875 1 98.12 350 LEU B O 1
ATOM 5630 N N . GLU B 1 351 ? 9.523 25.406 12.891 1 97.06 351 GLU B N 1
ATOM 5631 C CA . GLU B 1 351 ? 10.836 25.969 13.195 1 97.06 351 GLU B CA 1
ATOM 5632 C C . GLU B 1 351 ? 11.727 24.953 13.891 1 97.06 351 GLU B C 1
ATOM 5634 O O . GLU B 1 351 ? 11.266 24.172 14.727 1 97.06 351 GLU B O 1
ATOM 5639 N N . GLY B 1 352 ? 12.969 24.969 13.516 1 97.69 352 GLY B N 1
ATOM 5640 C CA . GLY B 1 352 ? 13.945 24.109 14.164 1 97.69 352 GLY B CA 1
ATOM 5641 C C . GLY B 1 352 ? 13.695 22.641 13.922 1 97.69 352 GLY B C 1
ATOM 5642 O O . GLY B 1 352 ? 13.984 21.797 14.781 1 97.69 352 GLY B O 1
ATOM 5643 N N . TYR B 1 353 ? 13.102 22.297 12.844 1 98.44 353 TYR B N 1
ATOM 5644 C CA . TYR B 1 353 ? 12.812 20.906 12.516 1 98.44 353 TYR B CA 1
ATOM 5645 C C . TYR B 1 353 ? 14.023 20.234 11.883 1 98.44 353 TYR B C 1
ATOM 5647 O O . TYR B 1 353 ? 14.68 20.812 11.008 1 98.44 353 TYR B O 1
ATOM 5655 N N . GLY B 1 354 ? 14.328 19.094 12.25 1 98.31 354 GLY B N 1
ATOM 5656 C CA . GLY B 1 354 ? 15.445 18.328 11.719 1 98.31 354 GLY B CA 1
ATOM 5657 C C . GLY B 1 354 ? 16.203 17.562 12.773 1 98.31 354 GLY B C 1
ATOM 5658 O O . GLY B 1 354 ? 15.68 17.281 13.859 1 98.31 354 GLY B O 1
ATOM 5659 N N . ILE B 1 355 ? 17.391 17.125 12.438 1 98.31 355 ILE B N 1
ATOM 5660 C CA . ILE B 1 355 ? 18.188 16.344 13.375 1 98.31 355 ILE B CA 1
ATOM 5661 C C . ILE B 1 355 ? 19.531 17.047 13.602 1 98.31 355 ILE B C 1
ATOM 5663 O O . ILE B 1 355 ? 20.375 16.562 14.375 1 98.31 355 ILE B O 1
ATOM 5667 N N . GLU B 1 356 ? 19.75 18.156 12.938 1 97.62 356 GLU B N 1
ATOM 5668 C CA . GLU B 1 356 ? 21 18.891 13.062 1 97.62 356 GLU B CA 1
ATOM 5669 C C . GLU B 1 356 ? 21.109 19.594 14.414 1 97.62 356 GLU B C 1
ATOM 5671 O O . GLU B 1 356 ? 20.078 19.875 15.047 1 97.62 356 GLU B O 1
ATOM 5676 N N . PRO B 1 357 ? 22.344 19.859 14.805 1 97.5 357 PRO B N 1
ATOM 5677 C CA . PRO B 1 357 ? 22.469 20.641 16.031 1 97.5 357 PRO B CA 1
ATOM 5678 C C . PRO B 1 357 ? 21.656 21.938 15.984 1 97.5 357 PRO B C 1
ATOM 5680 O O . PRO B 1 357 ? 21.641 22.625 14.961 1 97.5 357 PRO B O 1
ATOM 5683 N N . GLY B 1 358 ? 21.031 22.219 17.047 1 98 358 GLY B N 1
ATOM 5684 C CA . GLY B 1 358 ? 20.172 23.375 17.109 1 98 358 GLY B CA 1
ATOM 5685 C C . GLY B 1 358 ? 18.703 23.062 16.906 1 98 358 GLY B C 1
ATOM 5686 O O . GLY B 1 358 ? 17.828 23.781 17.375 1 98 358 GLY B O 1
ATOM 5687 N N . CYS B 1 359 ? 18.375 22.031 16.234 1 98.44 359 CYS B N 1
ATOM 5688 C CA . CYS B 1 359 ? 17 21.625 15.961 1 98.44 359 CYS B CA 1
ATOM 5689 C C . CYS B 1 359 ? 16.344 21.078 17.219 1 98.44 359 CYS B C 1
ATOM 5691 O O . CYS B 1 359 ? 17.016 20.625 18.141 1 98.44 359 CYS B O 1
ATOM 5693 N N . ARG B 1 360 ? 15.016 21.266 17.281 1 97.88 360 ARG B N 1
ATOM 5694 C CA . ARG B 1 360 ? 14.266 20.562 18.328 1 97.88 360 ARG B CA 1
ATOM 5695 C C . ARG B 1 360 ? 14.484 19.062 18.234 1 97.88 360 ARG B C 1
ATOM 5697 O O . ARG B 1 360 ? 14.555 18.5 17.156 1 97.88 360 ARG B O 1
ATOM 5704 N N . ALA B 1 361 ? 14.648 18.422 19.406 1 98.19 361 ALA B N 1
ATOM 5705 C CA . ALA B 1 361 ? 14.938 16.984 19.438 1 98.19 361 ALA B CA 1
ATOM 5706 C C . ALA B 1 361 ? 13.656 16.172 19.297 1 98.19 361 ALA B C 1
ATOM 5708 O O . ALA B 1 361 ? 13.312 15.406 20.203 1 98.19 361 ALA B O 1
ATOM 5709 N N . ASP B 1 362 ? 12.945 16.312 18.281 1 98.31 362 ASP B N 1
ATOM 5710 C CA . ASP B 1 362 ? 11.883 15.43 17.828 1 98.31 362 ASP B CA 1
ATOM 5711 C C . ASP B 1 362 ? 12.43 14.359 16.875 1 98.31 362 ASP B C 1
ATOM 5713 O O . ASP B 1 362 ? 12.586 14.602 15.68 1 98.31 362 ASP B O 1
ATOM 5717 N N . LEU B 1 363 ? 12.688 13.188 17.422 1 98.69 363 LEU B N 1
ATOM 5718 C CA . LEU B 1 363 ? 13.508 12.195 16.734 1 98.69 363 LEU B CA 1
ATOM 5719 C C . LEU B 1 363 ? 12.844 10.828 16.766 1 98.69 363 LEU B C 1
ATOM 5721 O O . LEU B 1 363 ? 12.078 10.523 17.672 1 98.69 363 LEU B O 1
ATOM 5725 N N . VAL B 1 364 ? 13.117 10.008 15.789 1 98.88 364 VAL B N 1
ATOM 5726 C CA . VAL B 1 364 ? 12.664 8.625 15.727 1 98.88 364 VAL B CA 1
ATOM 5727 C C . VAL B 1 364 ? 13.844 7.711 15.406 1 98.88 364 VAL B C 1
ATOM 5729 O O . VAL B 1 364 ? 14.672 8.031 14.547 1 98.88 364 VAL B O 1
ATOM 5732 N N . LEU B 1 365 ? 14.008 6.66 16.141 1 98.81 365 LEU B N 1
ATOM 5733 C CA . LEU B 1 365 ? 14.969 5.602 15.836 1 98.81 365 LEU B CA 1
ATOM 5734 C C . LEU B 1 365 ? 14.281 4.414 15.172 1 98.81 365 LEU B C 1
ATOM 5736 O O . LEU B 1 365 ? 13.289 3.896 15.695 1 98.81 365 LEU B O 1
ATOM 5740 N N . VAL B 1 366 ? 14.781 4.031 14.023 1 98.44 366 VAL B N 1
ATOM 5741 C CA . VAL B 1 366 ? 14.219 2.916 13.273 1 98.44 366 VAL B CA 1
ATOM 5742 C C . VAL B 1 366 ? 15.328 1.945 12.875 1 98.44 366 VAL B C 1
ATOM 5744 O O . VAL B 1 366 ? 16.422 2.365 12.508 1 98.44 366 VAL B O 1
ATOM 5747 N N . ASP B 1 367 ? 15.016 0.662 12.984 1 97.62 367 ASP B N 1
ATOM 5748 C CA . ASP B 1 367 ? 15.969 -0.343 12.516 1 97.62 367 ASP B CA 1
ATOM 5749 C C . ASP B 1 367 ? 16.016 -0.385 10.984 1 97.62 367 ASP B C 1
ATOM 5751 O O . ASP B 1 367 ? 15 -0.142 10.328 1 97.62 367 ASP B O 1
ATOM 5755 N N . GLY B 1 368 ? 17.109 -0.699 10.438 1 97.12 368 GLY B N 1
ATOM 5756 C CA . GLY B 1 368 ? 17.297 -0.847 9 1 97.12 368 GLY B CA 1
ATOM 5757 C C . GLY B 1 368 ? 18.703 -0.504 8.547 1 97.12 368 GLY B C 1
ATOM 5758 O O . GLY B 1 368 ? 19.406 0.278 9.195 1 97.12 368 GLY B O 1
ATOM 5759 N N . GLU B 1 369 ? 19.078 -1.025 7.426 1 97.69 369 GLU B N 1
ATOM 5760 C CA . GLU B 1 369 ? 20.406 -0.773 6.879 1 97.69 369 GLU B CA 1
ATOM 5761 C C . GLU B 1 369 ? 20.453 0.552 6.121 1 97.69 369 GLU B C 1
ATOM 5763 O O . GLU B 1 369 ? 21.516 1.161 5.988 1 97.69 369 GLU B O 1
ATOM 5768 N N . SER B 1 370 ? 19.297 1.029 5.656 1 98 370 SER B N 1
ATOM 5769 C CA . SER B 1 370 ? 19.188 2.27 4.895 1 98 370 SER B CA 1
ATOM 5770 C C . SER B 1 370 ? 17.812 2.904 5.082 1 98 370 SER B C 1
ATOM 5772 O O . SER B 1 370 ? 16.891 2.266 5.598 1 98 370 SER B O 1
ATOM 5774 N N . LEU B 1 371 ? 17.734 4.156 4.73 1 98.69 371 LEU B N 1
ATOM 5775 C CA . LEU B 1 371 ? 16.438 4.84 4.789 1 98.69 371 LEU B CA 1
ATOM 5776 C C . LEU B 1 371 ? 15.43 4.164 3.875 1 98.69 371 LEU B C 1
ATOM 5778 O O . LEU B 1 371 ? 14.258 4.012 4.246 1 98.69 371 LEU B O 1
ATOM 5782 N N . ALA B 1 372 ? 15.883 3.754 2.703 1 98.62 372 ALA B N 1
ATOM 5783 C CA . ALA B 1 372 ? 14.992 3.08 1.759 1 98.62 372 ALA B CA 1
ATOM 5784 C C . ALA B 1 372 ? 14.461 1.772 2.342 1 98.62 372 ALA B C 1
ATOM 5786 O O . ALA B 1 372 ? 13.289 1.443 2.18 1 98.62 372 ALA B O 1
ATOM 5787 N N . GLU B 1 373 ? 15.305 1.071 3.041 1 98.38 373 GLU B N 1
ATOM 5788 C CA . GLU B 1 373 ? 14.852 -0.165 3.67 1 98.38 373 GLU B CA 1
ATOM 5789 C C . GLU B 1 373 ? 13.805 0.114 4.742 1 98.38 373 GLU B C 1
ATOM 5791 O O . GLU B 1 373 ? 12.828 -0.634 4.875 1 98.38 373 GLU B O 1
ATOM 5796 N N . ALA B 1 374 ? 14.055 1.171 5.508 1 98.69 374 ALA B N 1
ATOM 5797 C CA . ALA B 1 374 ? 13.086 1.526 6.547 1 98.69 374 ALA B CA 1
ATOM 5798 C C . ALA B 1 374 ? 11.703 1.775 5.949 1 98.69 374 ALA B C 1
ATOM 5800 O O . ALA B 1 374 ? 10.695 1.344 6.508 1 98.69 374 ALA B O 1
ATOM 5801 N N . VAL B 1 375 ? 11.68 2.43 4.801 1 98.81 375 VAL B N 1
ATOM 5802 C CA . VAL B 1 375 ? 10.414 2.713 4.137 1 98.81 375 VAL B CA 1
ATOM 5803 C C . VAL B 1 375 ? 9.789 1.41 3.645 1 98.81 375 VAL B C 1
ATOM 5805 O O . VAL B 1 375 ? 8.594 1.175 3.848 1 98.81 375 VAL B O 1
ATOM 5808 N N . ALA B 1 376 ? 10.57 0.579 3.055 1 98.38 376 ALA B N 1
ATOM 5809 C CA . ALA B 1 376 ? 10.07 -0.66 2.465 1 98.38 376 ALA B CA 1
ATOM 5810 C C . ALA B 1 376 ? 9.602 -1.632 3.545 1 98.38 376 ALA B C 1
ATOM 5812 O O . ALA B 1 376 ? 8.562 -2.281 3.395 1 98.38 376 ALA B O 1
ATOM 5813 N N . ALA B 1 377 ? 10.32 -1.653 4.691 1 97.75 377 ALA B N 1
ATOM 5814 C CA . ALA B 1 377 ? 10.102 -2.686 5.703 1 97.75 377 ALA B CA 1
ATOM 5815 C C . ALA B 1 377 ? 9.172 -2.186 6.805 1 97.75 377 ALA B C 1
ATOM 5817 O O . ALA B 1 377 ? 8.516 -2.982 7.477 1 97.75 377 ALA B O 1
ATOM 5818 N N . ARG B 1 378 ? 9.164 -0.896 7.066 1 98.25 378 ARG B N 1
ATOM 5819 C CA . ARG B 1 378 ? 8.328 -0.235 8.07 1 98.25 378 ARG B CA 1
ATOM 5820 C C . ARG B 1 378 ? 8.469 -0.914 9.43 1 98.25 378 ARG B C 1
ATOM 5822 O O . ARG B 1 378 ? 7.473 -1.277 10.047 1 98.25 378 ARG B O 1
ATOM 5829 N N . PRO B 1 379 ? 9.664 -1.011 9.938 1 97.31 379 PRO B N 1
ATOM 5830 C CA . PRO B 1 379 ? 9.844 -1.658 11.234 1 97.31 379 PRO B CA 1
ATOM 5831 C C . PRO B 1 379 ? 9.195 -0.879 12.375 1 97.31 379 PRO B C 1
ATOM 5833 O O . PRO B 1 379 ? 8.93 0.319 12.242 1 97.31 379 PRO B O 1
ATOM 5836 N N . PRO B 1 380 ? 8.867 -1.622 13.5 1 96.75 380 PRO B N 1
ATOM 5837 C CA . PRO B 1 380 ? 8.469 -0.863 14.688 1 96.75 380 PRO B CA 1
ATOM 5838 C C . PRO B 1 380 ? 9.508 0.184 15.094 1 96.75 380 PRO B C 1
ATOM 5840 O O . PRO B 1 380 ? 10.711 -0.027 14.906 1 96.75 380 PRO B O 1
ATOM 5843 N N . ARG B 1 381 ? 8.992 1.331 15.57 1 98.38 381 ARG B N 1
ATOM 5844 C CA . ARG B 1 381 ? 9.914 2.379 15.992 1 98.38 381 ARG B CA 1
ATOM 5845 C C . ARG B 1 381 ? 10.586 2.016 17.312 1 98.38 381 ARG B C 1
ATOM 5847 O O . ARG B 1 381 ? 9.914 1.792 18.328 1 98.38 381 ARG B O 1
ATOM 5854 N N . ARG B 1 382 ? 11.852 1.927 17.266 1 98.12 382 ARG B N 1
ATOM 5855 C CA . ARG B 1 382 ? 12.609 1.608 18.469 1 98.12 382 ARG B CA 1
ATOM 5856 C C . ARG B 1 382 ? 12.359 2.648 19.562 1 98.12 382 ARG B C 1
ATOM 5858 O O . ARG B 1 382 ? 12.133 2.297 20.719 1 98.12 382 ARG B O 1
ATOM 5865 N N . LEU B 1 383 ? 12.453 3.932 19.141 1 98.19 383 LEU B N 1
ATOM 5866 C CA . LEU B 1 383 ? 12.219 5.055 20.031 1 98.19 383 LEU B CA 1
ATOM 5867 C C . LEU B 1 383 ? 11.562 6.219 19.297 1 98.19 383 LEU B C 1
ATOM 5869 O O . LEU B 1 383 ? 11.859 6.457 18.125 1 98.19 383 LEU B O 1
ATOM 5873 N N . VAL B 1 384 ? 10.719 6.875 20 1 98.44 384 VAL B N 1
ATOM 5874 C CA . VAL B 1 384 ? 10.219 8.18 19.594 1 98.44 384 VAL B CA 1
ATOM 5875 C C . VAL B 1 384 ? 10.523 9.219 20.672 1 98.44 384 VAL B C 1
ATOM 5877 O O . VAL B 1 384 ? 10.219 9 21.844 1 98.44 384 VAL B O 1
ATOM 5880 N N . VAL B 1 385 ? 11.164 10.281 20.266 1 97.81 385 VAL B N 1
ATOM 5881 C CA . VAL B 1 385 ? 11.609 11.328 21.172 1 97.81 385 VAL B CA 1
ATOM 5882 C C . VAL B 1 385 ? 10.914 12.648 20.828 1 97.81 385 VAL B C 1
ATOM 5884 O O . VAL B 1 385 ? 10.883 13.047 19.656 1 97.81 385 VAL B O 1
ATOM 5887 N N . LYS B 1 386 ? 10.305 13.258 21.797 1 97.31 386 LYS B N 1
ATOM 5888 C CA . LYS B 1 386 ? 9.734 14.594 21.656 1 97.31 386 LYS B CA 1
ATOM 5889 C C . LYS B 1 386 ? 10.422 15.594 22.578 1 97.31 386 LYS B C 1
ATOM 5891 O O . LYS B 1 386 ? 10.328 15.477 23.812 1 97.31 386 LYS B O 1
ATOM 5896 N N . ARG B 1 387 ? 11.141 16.578 21.953 1 96.06 387 ARG B N 1
ATOM 5897 C CA . ARG B 1 387 ? 11.852 17.594 22.719 1 96.06 387 ARG B CA 1
ATOM 5898 C C . ARG B 1 387 ? 12.75 16.953 23.781 1 96.06 387 ARG B C 1
ATOM 5900 O O . ARG B 1 387 ? 12.727 17.344 24.938 1 96.06 387 ARG B O 1
ATOM 5907 N N . GLY B 1 388 ? 13.352 15.898 23.375 1 96.19 388 GLY B N 1
ATOM 5908 C CA . GLY B 1 388 ? 14.352 15.258 24.203 1 96.19 388 GLY B CA 1
ATOM 5909 C C . GLY B 1 388 ? 13.773 14.219 25.141 1 96.19 388 GLY B C 1
ATOM 5910 O O . GLY B 1 388 ? 14.508 13.508 25.828 1 96.19 388 GLY B O 1
ATOM 5911 N N . ARG B 1 389 ? 12.547 14.047 25.203 1 95.88 389 ARG B N 1
ATOM 5912 C CA . ARG B 1 389 ? 11.891 13.055 26.047 1 95.88 389 ARG B CA 1
ATOM 5913 C C . ARG B 1 389 ? 11.445 11.844 25.219 1 95.88 389 ARG B C 1
ATOM 5915 O O . ARG B 1 389 ? 10.805 11.992 24.188 1 95.88 389 ARG B O 1
ATOM 5922 N N . VAL B 1 390 ? 11.789 10.617 25.75 1 97 390 VAL B N 1
ATOM 5923 C CA . VAL B 1 390 ? 11.281 9.406 25.125 1 97 390 VAL B CA 1
ATOM 5924 C C . VAL B 1 390 ? 9.773 9.281 25.359 1 97 390 VAL B C 1
ATOM 5926 O O . VAL B 1 390 ? 9.328 9.242 26.516 1 97 390 VAL B O 1
ATOM 5929 N N . VAL B 1 391 ? 9.031 9.211 24.281 1 97.12 391 VAL B N 1
ATOM 5930 C CA . VAL B 1 391 ? 7.582 9.227 24.438 1 97.12 391 VAL B CA 1
ATOM 5931 C C . VAL B 1 391 ? 6.988 7.918 23.922 1 97.12 391 VAL B C 1
ATOM 5933 O O . VAL B 1 391 ? 5.82 7.617 24.188 1 97.12 391 VAL B O 1
ATOM 5936 N N . ALA B 1 392 ? 7.668 7.133 23.203 1 97.88 392 ALA B N 1
ATOM 5937 C CA . ALA B 1 392 ? 7.277 5.793 22.766 1 97.88 392 ALA B CA 1
ATOM 5938 C C . ALA B 1 392 ? 8.492 4.883 22.641 1 97.88 392 ALA B C 1
ATOM 5940 O O . ALA B 1 392 ? 9.602 5.352 22.359 1 97.88 392 ALA B O 1
ATOM 5941 N N . ARG B 1 393 ? 8.312 3.574 22.891 1 97.69 393 ARG B N 1
ATOM 5942 C CA . ARG B 1 393 ? 9.359 2.562 22.812 1 97.69 393 ARG B CA 1
ATOM 5943 C C . ARG B 1 393 ? 8.836 1.279 22.172 1 97.69 393 ARG B C 1
ATOM 5945 O O . ARG B 1 393 ? 7.82 0.735 22.609 1 97.69 393 ARG B O 1
ATOM 5952 N N . ASN B 1 394 ? 9.539 0.83 21.141 1 96.75 394 ASN B N 1
ATOM 5953 C CA . ASN B 1 394 ? 9.234 -0.423 20.469 1 96.75 394 ASN B CA 1
ATOM 5954 C C . ASN B 1 394 ? 7.766 -0.496 20.062 1 96.75 394 ASN B C 1
ATOM 5956 O O . ASN B 1 394 ? 7.102 -1.507 20.297 1 96.75 394 ASN B O 1
ATOM 5960 N N . GLY B 1 395 ? 7.297 0.633 19.625 1 94.94 395 GLY B N 1
ATOM 5961 C CA . GLY B 1 395 ? 5.953 0.684 19.078 1 94.94 395 GLY B CA 1
ATOM 5962 C C . GLY B 1 395 ? 4.879 0.852 20.141 1 94.94 395 GLY B C 1
ATOM 5963 O O . GLY B 1 395 ? 3.691 0.684 19.859 1 94.94 395 GLY B O 1
ATOM 5964 N N . VAL B 1 396 ? 5.297 1.153 21.359 1 95.88 396 VAL B N 1
ATOM 5965 C CA . VAL B 1 396 ? 4.34 1.348 22.453 1 95.88 396 VAL B CA 1
ATOM 5966 C C . VAL B 1 396 ? 4.473 2.762 23.016 1 95.88 396 VAL B C 1
ATOM 5968 O O . VAL B 1 396 ? 5.57 3.191 23.375 1 95.88 396 VAL B O 1
ATOM 5971 N N . SER B 1 397 ? 3.373 3.482 23.031 1 95.25 397 SER B N 1
ATOM 5972 C CA . SER B 1 397 ? 3.369 4.82 23.609 1 95.25 397 SER B CA 1
ATOM 5973 C C . SER B 1 397 ? 3.57 4.77 25.109 1 95.25 397 SER B C 1
ATOM 5975 O O . SER B 1 397 ? 3.016 3.898 25.797 1 95.25 397 SER B O 1
ATOM 5977 N N . LEU B 1 398 ? 4.398 5.637 25.641 1 92.12 398 LEU B N 1
ATOM 5978 C CA . LEU B 1 398 ? 4.609 5.711 27.078 1 92.12 398 LEU B CA 1
ATOM 5979 C C . LEU B 1 398 ? 3.574 6.621 27.734 1 92.12 398 LEU B C 1
ATOM 5981 O O . LEU B 1 398 ? 3.424 6.617 28.953 1 92.12 398 LEU B O 1
ATOM 5985 N N . ARG B 1 399 ? 2.92 7.441 26.906 1 79.94 399 ARG B N 1
ATOM 5986 C CA . ARG B 1 399 ? 1.806 8.25 27.391 1 79.94 399 ARG B CA 1
ATOM 5987 C C . ARG B 1 399 ? 0.47 7.586 27.062 1 79.94 399 ARG B C 1
ATOM 5989 O O . ARG B 1 399 ? 0.244 7.16 25.922 1 79.94 399 ARG B O 1
ATOM 5996 N N . VAL B 1 400 ? -0.216 7.035 28.266 1 63.25 400 VAL B N 1
ATOM 5997 C CA . VAL B 1 400 ? -1.521 6.426 28.031 1 63.25 400 VAL B CA 1
ATOM 5998 C C . VAL B 1 400 ? -2.615 7.48 28.156 1 63.25 400 VAL B C 1
ATOM 6000 O O . VAL B 1 400 ? -2.488 8.43 28.938 1 63.25 400 VAL B O 1
#